Protein 5IFS (pdb70)

InterPro domains:
  IPR001012 UBX domain [PF00789] (387-459)
  IPR001012 UBX domain [PS50033] (386-462)
  IPR021569 TUG ubiquitin-like domain [PF11470] (16-78)
  IPR029071 Ubiquitin-like domain superfamily [SSF54236] (11-84)
  IPR029071 Ubiquitin-like domain superfamily [SSF54236] (386-462)
  IPR059238 UBX domain protein 9, Ubiquitin regulatory domain X 1 [cd17075] (90-171)

Organism: Homo sapiens (NCBI:txid9606)

GO terms:
  GO:0005515 protein binding (F, IPI)
  GO:0005654 nucleoplasm (C, IDA)
  GO:0018023 peptidyl-lysine trimethylation (P, IDA)
  GO:0141107 methyltransferase regulator activity (F, IMP)

Radius of gyration: 36.74 Å; Cα contacts (8 Å, |Δi|>4): 2372; chains: 4; bounding box: 82×81×97 Å

Structure (mmCIF, N/CA/C/O backbone):
data_5IFS
#
_entry.id   5IFS
#
_cell.length_a   69.844
_cell.length_b   132.914
_cell.length_c   96.121
_cell.angle_alpha   90.00
_cell.angle_beta   110.15
_cell.angle_gamma   90.00
#
_symmetry.space_group_name_H-M   'P 1 21 1'
#
loop_
_entity.id
_entity.type
_entity.pdbx_description
1 polymer 'Tether containing UBX domain for GLUT4'
2 polymer 'Transitional endoplasmic reticulum ATPase'
3 non-polymer "ADENOSINE-5'-DIPHOSPHATE"
4 non-polymer 'MAGNESIUM ION'
5 non-polymer 'SULFATE ION'
6 non-polymer 1,2-ETHANEDIOL
7 non-polymer GLYCEROL
8 water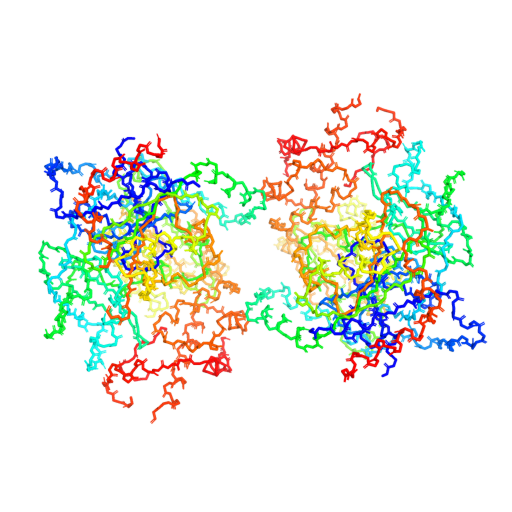 water
#
loop_
_atom_site.group_PDB
_atom_site.id
_atom_site.type_symbol
_atom_site.label_atom_id
_atom_site.label_alt_id
_atom_site.label_comp_id
_atom_site.label_asym_id
_atom_site.label_entity_id
_atom_site.label_seq_id
_atom_site.pdbx_PDB_ins_code
_atom_site.Cartn_x
_atom_site.Cartn_y
_atom_site.Cartn_z
_atom_site.occupancy
_atom_site.B_iso_or_equiv
_atom_site.auth_seq_id
_atom_site.auth_comp_id
_atom_site.auth_asym_id
_atom_site.auth_atom_id
_atom_site.pdbx_PDB_model_num
ATOM 1 N N . PRO A 1 1 ? 21.249 46.083 44.519 1.00 43.86 317 PRO A N 1
ATOM 2 C CA . PRO A 1 1 ? 22.156 46.729 43.554 1.00 43.89 317 PRO A CA 1
ATOM 3 C C . PRO A 1 1 ? 23.416 47.292 44.227 1.00 42.66 317 PRO A C 1
ATOM 4 O O . PRO A 1 1 ? 24.519 46.808 43.964 1.00 42.40 317 PRO A O 1
ATOM 8 N N . VAL A 1 2 ? 23.250 48.300 45.082 1.00 41.12 318 VAL A N 1
ATOM 9 C CA . VAL A 1 2 ? 24.343 48.800 45.921 1.00 40.09 318 VAL A CA 1
ATOM 10 C C . VAL A 1 2 ? 24.164 48.323 47.361 1.00 39.18 318 VAL A C 1
ATOM 11 O O . VAL A 1 2 ? 23.094 48.488 47.955 1.00 36.71 318 VAL A O 1
ATOM 15 N N . ASP A 1 3 ? 25.221 47.733 47.911 1.00 40.55 319 ASP A N 1
ATOM 16 C CA . ASP A 1 3 ? 25.259 47.366 49.320 1.00 43.59 319 ASP A CA 1
ATOM 17 C C . ASP A 1 3 ? 25.434 48.637 50.146 1.00 42.67 319 ASP A C 1
ATOM 18 O O . ASP A 1 3 ? 26.485 49.276 50.078 1.00 45.09 319 ASP A O 1
ATOM 23 N N . ARG A 1 4 ? 24.407 49.001 50.912 1.00 41.45 320 ARG A N 1
ATOM 24 C CA . ARG A 1 4 ? 24.440 50.211 51.736 1.00 40.44 320 ARG A CA 1
ATOM 25 C C . ARG A 1 4 ? 25.444 50.051 52.875 1.00 40.69 320 ARG A C 1
ATOM 26 O O . ARG A 1 4 ? 26.092 51.020 53.282 1.00 37.59 320 ARG A O 1
ATOM 34 N N . GLU A 1 5 ? 25.553 48.823 53.385 1.00 42.02 321 GLU A N 1
ATOM 35 C CA . GLU A 1 5 ? 26.488 48.474 54.462 1.00 42.10 321 GLU A CA 1
ATOM 36 C C . GLU A 1 5 ? 26.350 49.454 55.627 1.00 39.90 321 GLU A C 1
ATOM 37 O O . GLU A 1 5 ? 27.335 50.037 56.059 1.00 39.66 321 GLU A O 1
ATOM 43 N N . PRO A 1 6 ? 25.117 49.638 56.139 1.00 39.70 322 PRO A N 1
ATOM 44 C CA . PRO A 1 6 ? 24.868 50.712 57.106 1.00 38.14 322 PRO A CA 1
ATOM 45 C C . PRO A 1 6 ? 25.589 50.523 58.431 1.00 38.19 322 PRO A C 1
ATOM 46 O O . PRO A 1 6 ? 25.658 49.404 58.943 1.00 38.19 322 PRO A O 1
ATOM 50 N N . VAL A 1 7 ? 26.123 51.620 58.966 1.00 37.87 323 VAL A N 1
ATOM 51 C CA . VAL A 1 7 ? 26.724 51.642 60.301 1.00 38.17 323 VAL A CA 1
ATOM 52 C C . VAL A 1 7 ? 26.384 52.934 61.033 1.00 36.42 323 VAL A C 1
ATOM 53 O O . VAL A 1 7 ? 26.069 53.948 60.409 1.00 37.19 323 VAL A O 1
ATOM 57 N N . VAL A 1 8 ? 26.446 52.875 62.358 1.00 34.34 324 VAL A N 1
ATOM 58 C CA . VAL A 1 8 ? 26.240 54.029 63.217 1.00 33.50 324 VAL A CA 1
ATOM 59 C C . VAL A 1 8 ? 27.490 54.271 64.061 1.00 34.29 324 VAL A C 1
ATOM 60 O O . VAL A 1 8 ? 28.139 53.319 64.504 1.00 32.63 324 VAL A O 1
ATOM 64 N N . CYS A 1 9 ? 27.826 55.542 64.279 1.00 35.05 325 CYS A N 1
ATOM 65 C CA . CYS A 1 9 ? 28.910 55.900 65.194 1.00 36.61 325 CYS A CA 1
ATOM 66 C C . CYS A 1 9 ? 28.575 57.127 66.031 1.00 37.69 325 CYS A C 1
ATOM 67 O O . CYS A 1 9 ? 27.682 57.898 65.681 1.00 39.53 325 CYS A O 1
ATOM 70 N N . HIS A 1 10 ? 29.287 57.289 67.143 1.00 38.99 326 HIS A N 1
ATOM 71 C CA . HIS A 1 10 ? 29.112 58.439 68.026 1.00 40.55 326 HIS A CA 1
ATOM 72 C C . HIS A 1 10 ? 30.475 58.927 68.514 1.00 41.81 326 HIS A C 1
ATOM 73 O O . HIS A 1 10 ? 31.310 58.111 68.919 1.00 42.82 326 HIS A O 1
ATOM 80 N N . PRO A 1 11 ? 30.709 60.256 68.482 1.00 42.30 327 PRO A N 1
ATOM 81 C CA . PRO A 1 11 ? 31.994 60.830 68.908 1.00 42.44 327 PRO A CA 1
ATOM 82 C C . PRO A 1 11 ? 32.412 60.383 70.305 1.00 43.64 327 PRO A C 1
ATOM 83 O O . PRO A 1 11 ? 33.606 60.309 70.597 1.00 46.07 327 PRO A O 1
ATOM 87 N N . ASP A 1 12 ? 31.437 60.071 71.153 1.00 43.39 328 ASP A N 1
ATOM 88 C CA . ASP A 1 12 ? 31.720 59.630 72.513 1.00 45.08 328 ASP A CA 1
ATOM 89 C C . ASP A 1 12 ? 32.321 58.225 72.581 1.00 44.83 328 ASP A C 1
ATOM 90 O O . ASP A 1 12 ? 32.563 57.709 73.674 1.00 44.16 328 ASP A O 1
ATOM 95 N N . LEU A 1 13 ? 32.560 57.614 71.421 1.00 44.17 329 LEU A N 1
ATOM 96 C CA . LEU A 1 13 ? 33.162 56.280 71.356 1.00 43.19 329 LEU A CA 1
ATOM 97 C C . LEU A 1 13 ? 34.629 56.288 70.899 1.00 43.51 329 LEU A C 1
ATOM 98 O O . LEU A 1 13 ? 35.226 55.223 70.732 1.00 42.19 329 LEU A O 1
ATOM 103 N N . GLU A 1 14 ? 35.203 57.477 70.694 1.00 44.98 330 GLU A N 1
ATOM 104 C CA . GLU A 1 14 ? 36.649 57.603 70.438 1.00 47.35 330 GLU A CA 1
ATOM 105 C C . GLU A 1 14 ? 37.443 57.358 71.718 1.00 46.92 330 GLU A C 1
ATOM 106 O O . GLU A 1 14 ? 36.925 57.556 72.816 1.00 46.52 330 GLU A O 1
ATOM 112 N N . GLU A 1 15 ? 38.700 56.941 71.576 1.00 49.38 331 GLU A N 1
ATOM 113 C CA . GLU A 1 15 ? 39.455 56.400 72.711 1.00 51.24 331 GLU A CA 1
ATOM 114 C C . GLU A 1 15 ? 40.014 57.451 73.683 1.00 50.85 331 GLU A C 1
ATOM 115 O O . GLU A 1 15 ? 40.024 57.223 74.898 1.00 54.07 331 GLU A O 1
ATOM 121 N N . ARG A 1 16 ? 40.472 58.584 73.148 1.00 47.46 332 ARG A N 1
ATOM 122 C CA . ARG A 1 16 ? 41.005 59.709 73.953 1.00 48.18 332 ARG A CA 1
ATOM 123 C C . ARG A 1 16 ? 42.252 59.467 74.850 1.00 46.19 332 ARG A C 1
ATOM 124 O O . ARG A 1 16 ? 42.442 60.170 75.846 1.00 46.19 332 ARG A O 1
ATOM 132 N N . LEU A 1 17 ? 43.103 58.507 74.484 1.00 45.12 333 LEU A N 1
ATOM 133 C CA . LEU A 1 17 ? 44.314 58.187 75.265 1.00 43.20 333 LEU A CA 1
ATOM 134 C C . LEU A 1 17 ? 45.637 58.367 74.503 1.00 43.01 333 LEU A C 1
ATOM 135 O O . LEU A 1 17 ? 46.682 58.651 75.110 1.00 41.11 333 LEU A O 1
ATOM 140 N N . GLN A 1 18 ? 45.588 58.177 73.186 1.00 42.31 334 GLN A N 1
ATOM 141 C CA . GLN A 1 18 ? 46.773 58.250 72.328 1.00 42.91 334 GLN A CA 1
ATOM 142 C C . GLN A 1 18 ? 47.318 59.680 72.182 1.00 42.55 334 GLN A C 1
ATOM 143 O O . GLN A 1 18 ? 46.597 60.658 72.426 1.00 41.73 334 GLN A O 1
ATOM 149 N N . ALA A 1 19 ? 48.589 59.787 71.792 1.00 40.60 335 ALA A N 1
ATOM 150 C CA . ALA A 1 19 ? 49.278 61.080 71.678 1.00 40.44 335 ALA A CA 1
ATOM 151 C C . ALA A 1 19 ? 48.711 61.987 70.579 1.00 40.24 335 ALA A C 1
ATOM 152 O O . ALA A 1 19 ? 48.038 61.519 69.653 1.00 40.37 335 ALA A O 1
ATOM 154 N N . TRP A 1 20 ? 48.979 63.286 70.712 1.00 38.48 336 TRP A N 1
ATOM 155 C CA . TRP A 1 20 ? 48.666 64.271 69.681 1.00 38.11 336 TRP A CA 1
ATOM 156 C C . TRP A 1 20 ? 49.645 64.133 68.518 1.00 38.08 336 TRP A C 1
ATOM 157 O O . TRP A 1 20 ? 50.780 63.692 68.717 1.00 38.48 336 TRP A O 1
ATOM 168 N N . PRO A 1 21 ? 49.216 64.505 67.297 1.00 38.14 337 PRO A N 1
ATOM 169 C CA . PRO A 1 21 ? 50.177 64.586 66.194 1.00 38.25 337 PRO A CA 1
ATOM 170 C C . PRO A 1 21 ? 51.351 65.487 66.570 1.00 39.34 337 PRO A C 1
ATOM 171 O O . PRO A 1 21 ? 51.160 66.474 67.283 1.00 40.20 337 PRO A O 1
ATOM 175 N N . ALA A 1 22 ? 52.554 65.135 66.118 1.00 39.73 338 ALA A N 1
ATOM 176 C CA . ALA A 1 22 ? 53.747 65.928 66.413 1.00 41.03 338 ALA A CA 1
ATOM 177 C C . ALA A 1 22 ? 53.563 67.366 65.960 1.00 42.41 338 ALA A C 1
ATOM 178 O O . ALA A 1 22 ? 52.948 67.625 64.924 1.00 41.21 338 ALA A O 1
ATOM 180 N N . GLU A 1 23 ? 54.087 68.293 66.757 1.00 45.81 339 GLU A N 1
ATOM 181 C CA . GLU A 1 23 ? 54.077 69.714 66.428 1.00 49.49 339 GLU A CA 1
ATOM 182 C C . GLU A 1 23 ? 54.942 69.966 65.191 1.00 47.68 339 GLU A C 1
ATOM 183 O O . GLU A 1 23 ? 55.976 69.329 65.021 1.00 46.95 339 GLU A O 1
ATOM 189 N N . LEU A 1 24 ? 54.504 70.878 64.324 1.00 47.11 340 LEU A N 1
ATOM 190 C CA . LEU A 1 24 ? 55.247 71.206 63.106 1.00 46.22 340 LEU A CA 1
ATOM 191 C C . LEU A 1 24 ? 56.454 72.112 63.398 1.00 46.02 340 LEU A C 1
ATOM 192 O O . LEU A 1 24 ? 56.394 72.959 64.295 1.00 44.11 340 LEU A O 1
ATOM 197 N N . PRO A 1 25 ? 57.560 71.933 62.648 1.00 45.04 341 PRO A N 1
ATOM 198 C CA . PRO A 1 25 ? 58.700 72.838 62.806 1.00 44.38 341 PRO A CA 1
ATOM 199 C C . PRO A 1 25 ? 58.419 74.217 62.196 1.00 44.73 341 PRO A C 1
ATOM 200 O O . PRO A 1 25 ? 57.553 74.342 61.330 1.00 44.14 341 PRO A O 1
ATOM 204 N N . ASP A 1 26 ? 59.147 75.235 62.648 1.00 45.02 342 ASP A N 1
ATOM 205 C CA . ASP A 1 26 ? 59.034 76.590 62.100 1.00 45.07 342 ASP A CA 1
ATOM 206 C C . ASP A 1 26 ? 59.270 76.658 60.592 1.00 45.22 342 ASP A C 1
ATOM 207 O O . ASP A 1 26 ? 58.695 77.512 59.908 1.00 45.65 342 ASP A O 1
ATOM 212 N N . GLU A 1 27 ? 60.118 75.763 60.083 1.00 45.77 343 GLU A N 1
ATOM 213 C CA . GLU A 1 27 ? 60.474 75.744 58.656 1.00 47.34 343 GLU A CA 1
ATOM 214 C C . GLU A 1 27 ? 59.300 75.380 57.755 1.00 44.89 343 GLU A C 1
ATOM 215 O O . GLU A 1 27 ? 59.205 75.872 56.633 1.00 48.03 343 GLU A O 1
ATOM 221 N N . PHE A 1 28 ? 58.419 74.516 58.257 1.00 41.10 344 PHE A N 1
ATOM 222 C CA . PHE A 1 28 ? 57.164 74.156 57.594 1.00 38.04 344 PHE A CA 1
ATOM 223 C C . PHE A 1 28 ? 56.457 75.399 57.037 1.00 37.75 344 PHE A C 1
ATOM 224 O O . PHE A 1 28 ? 56.063 75.430 55.862 1.00 36.61 344 PHE A O 1
ATOM 232 N N . PHE A 1 29 ? 56.327 76.423 57.880 1.00 35.30 345 PHE A N 1
ATOM 233 C CA . PHE A 1 29 ? 55.607 77.637 57.527 1.00 35.84 345 PHE A CA 1
ATOM 234 C C . PHE A 1 29 ? 56.452 78.623 56.723 1.00 36.62 345 PHE A C 1
ATOM 235 O O . PHE A 1 29 ? 55.972 79.689 56.344 1.00 36.01 345 PHE A O 1
ATOM 243 N N . GLU A 1 30 ? 57.705 78.269 56.464 1.00 37.65 346 GLU A N 1
ATOM 244 C CA . GLU A 1 30 ? 58.615 79.172 55.781 1.00 38.36 346 GLU A CA 1
ATOM 245 C C . GLU A 1 30 ? 58.556 78.961 54.284 1.00 36.98 346 GLU A C 1
ATOM 246 O O . GLU A 1 30 ? 58.717 77.843 53.800 1.00 36.41 346 GLU A O 1
ATOM 252 N N . LEU A 1 31 ? 58.324 80.042 53.554 1.00 36.46 347 LEU A N 1
ATOM 253 C CA . LEU A 1 31 ? 58.171 79.965 52.108 1.00 36.96 347 LEU A CA 1
ATOM 254 C C . LEU A 1 31 ? 59.508 79.843 51.380 1.00 36.63 347 LEU A C 1
ATOM 255 O O . LEU A 1 31 ? 60.482 80.509 51.734 1.00 35.69 347 LEU A O 1
ATOM 260 N N . THR A 1 32 ? 59.544 78.980 50.370 1.00 37.30 348 THR A N 1
ATOM 261 C CA . THR A 1 32 ? 60.753 78.753 49.589 1.00 38.89 348 THR A CA 1
ATOM 262 C C . THR A 1 32 ? 60.664 79.393 48.213 1.00 41.15 348 THR A C 1
ATOM 263 O O . THR A 1 32 ? 59.583 79.800 47.760 1.00 41.86 348 THR A O 1
ATOM 267 N N . VAL A 1 33 ? 61.818 79.455 47.556 1.00 41.18 349 VAL A N 1
ATOM 268 C CA . VAL A 1 33 ? 61.935 79.861 46.166 1.00 41.44 349 VAL A CA 1
ATOM 269 C C . VAL A 1 33 ? 60.966 79.044 45.319 1.00 42.42 349 VAL A C 1
ATOM 270 O O . VAL A 1 33 ? 60.276 79.595 44.461 1.00 45.41 349 VAL A O 1
ATOM 274 N N . ASP A 1 34 ? 60.895 77.742 45.588 1.00 43.12 350 ASP A N 1
ATOM 275 C CA . ASP A 1 34 ? 59.998 76.846 44.854 1.00 44.78 350 ASP A CA 1
ATOM 276 C C . ASP A 1 34 ? 58.520 77.239 45.002 1.00 41.93 350 ASP A C 1
ATOM 277 O O . ASP A 1 34 ? 57.781 77.230 44.023 1.00 40.18 350 ASP A O 1
ATOM 282 N N . ASP A 1 35 ? 58.104 77.586 46.216 1.00 41.20 351 ASP A N 1
ATOM 283 C CA . ASP A 1 35 ? 56.745 78.069 46.459 1.00 41.67 351 ASP A CA 1
ATOM 284 C C . ASP A 1 35 ? 56.454 79.318 45.628 1.00 41.13 351 ASP A C 1
ATOM 285 O O . ASP A 1 35 ? 55.410 79.412 44.978 1.00 40.12 351 ASP A O 1
ATOM 290 N N . VAL A 1 36 ? 57.389 80.268 45.659 1.00 39.57 352 VAL A N 1
ATOM 291 C CA . VAL A 1 36 ? 57.262 81.521 44.921 1.00 38.11 352 VAL A CA 1
ATOM 292 C C . VAL A 1 36 ? 57.203 81.274 43.411 1.00 38.38 352 VAL A C 1
ATOM 293 O O . VAL A 1 36 ? 56.393 81.892 42.715 1.00 40.10 352 VAL A O 1
ATOM 297 N N . ARG A 1 37 ? 58.029 80.358 42.912 1.00 38.64 353 ARG A N 1
ATOM 298 C CA . ARG A 1 37 ? 57.994 80.001 41.488 1.00 38.85 353 ARG A CA 1
ATOM 299 C C . ARG A 1 37 ? 56.632 79.451 41.070 1.00 37.62 353 ARG A C 1
ATOM 300 O O . ARG A 1 37 ? 56.118 79.800 40.010 1.00 38.35 353 ARG A O 1
ATOM 308 N N . ARG A 1 38 ? 56.048 78.602 41.910 1.00 36.52 354 ARG A N 1
ATOM 309 C CA . ARG A 1 38 ? 54.755 78.006 41.619 1.00 36.30 354 ARG A CA 1
ATOM 310 C C . ARG A 1 38 ? 53.631 79.044 41.641 1.00 35.21 354 ARG A C 1
ATOM 311 O O . ARG A 1 38 ? 52.765 79.038 40.765 1.00 33.10 354 ARG A O 1
ATOM 319 N N . ARG A 1 39 ? 53.657 79.934 42.632 1.00 34.54 355 ARG A N 1
ATOM 320 C CA . ARG A 1 39 ? 52.685 81.019 42.726 1.00 34.45 355 ARG A CA 1
ATOM 321 C C . ARG A 1 39 ? 52.761 81.921 41.481 1.00 34.17 355 ARG A C 1
ATOM 322 O O . ARG A 1 39 ? 51.742 82.198 40.852 1.00 32.81 355 ARG A O 1
ATOM 330 N N . LEU A 1 40 ? 53.969 82.352 41.125 1.00 32.89 356 LEU A N 1
ATOM 331 C CA . LEU A 1 40 ? 54.170 83.153 39.923 1.00 33.76 356 LEU A CA 1
ATOM 332 C C . LEU A 1 40 ? 53.591 82.450 38.701 1.00 33.38 356 LEU A C 1
ATOM 333 O O . LEU A 1 40 ? 52.905 83.074 37.888 1.00 33.85 356 LEU A O 1
ATOM 338 N N . ALA A 1 41 ? 53.869 81.153 38.590 1.00 32.09 357 ALA A N 1
ATOM 339 C CA . ALA A 1 41 ? 53.417 80.347 37.466 1.00 32.18 357 ALA A CA 1
ATOM 340 C C . ALA A 1 41 ? 51.895 80.342 37.367 1.00 32.71 357 ALA A C 1
ATOM 341 O O . ALA A 1 41 ? 51.341 80.431 36.269 1.00 31.94 357 ALA A O 1
ATOM 343 N N . GLN A 1 42 ? 51.238 80.251 38.525 1.00 33.59 358 GLN A N 1
ATOM 344 C CA . GLN A 1 42 ? 49.784 80.279 38.625 1.00 35.34 358 GLN A CA 1
ATOM 345 C C . GLN A 1 42 ? 49.225 81.656 38.247 1.00 35.70 358 GLN A C 1
ATOM 346 O O . GLN A 1 42 ? 48.190 81.749 37.587 1.00 35.22 358 GLN A O 1
ATOM 352 N N . LEU A 1 43 ? 49.909 82.716 38.674 1.00 36.11 359 LEU A N 1
ATOM 353 C CA . LEU A 1 43 ? 49.517 84.081 38.330 1.00 36.06 359 LEU A CA 1
ATOM 354 C C . LEU A 1 43 ? 49.651 84.309 36.832 1.00 37.02 359 LEU A C 1
ATOM 355 O O . LEU A 1 43 ? 48.796 84.940 36.209 1.00 36.50 359 LEU A O 1
ATOM 360 N N . LYS A 1 44 ? 50.728 83.780 36.261 1.00 37.95 360 LYS A N 1
ATOM 361 C CA . LYS A 1 44 ? 51.012 83.944 34.845 1.00 39.04 360 LYS A CA 1
ATOM 362 C C . LYS A 1 44 ? 49.918 83.291 34.005 1.00 38.57 360 LYS A C 1
ATOM 363 O O . LYS A 1 44 ? 49.398 83.904 33.077 1.00 40.19 360 LYS A O 1
ATOM 369 N N . SER A 1 45 ? 49.541 82.064 34.352 1.00 37.74 361 SER A N 1
ATOM 370 C CA . SER A 1 45 ? 48.599 81.319 33.525 1.00 36.79 361 SER A CA 1
ATOM 371 C C . SER A 1 45 ? 47.144 81.780 33.738 1.00 37.15 361 SER A C 1
ATOM 372 O O . SER A 1 45 ? 46.305 81.653 32.847 1.00 37.10 361 SER A O 1
ATOM 375 N N . GLU A 1 46 ? 46.857 82.330 34.913 1.00 37.90 362 GLU A N 1
ATOM 376 C CA . GLU A 1 46 ? 45.567 82.974 35.165 1.00 39.45 362 GLU A CA 1
ATOM 377 C C . GLU A 1 46 ? 45.431 84.281 34.366 1.00 37.92 362 GLU A C 1
ATOM 378 O O . GLU A 1 46 ? 44.366 84.571 33.812 1.00 36.04 362 GLU A O 1
ATOM 384 N N . ARG A 1 47 ? 46.515 85.052 34.297 1.00 36.33 363 ARG A N 1
ATOM 385 C CA . ARG A 1 47 ? 46.557 86.247 33.455 1.00 36.57 363 ARG A CA 1
ATOM 386 C C . ARG A 1 47 ? 46.301 85.889 31.993 1.00 35.95 363 ARG A C 1
ATOM 387 O O . ARG A 1 47 ? 45.455 86.506 31.353 1.00 32.87 363 ARG A O 1
ATOM 395 N N . LYS A 1 48 ? 47.035 84.896 31.482 1.00 37.86 364 LYS A N 1
ATOM 396 C CA . LYS A 1 48 ? 46.879 84.433 30.105 1.00 39.11 364 LYS A CA 1
ATOM 397 C C . LYS A 1 48 ? 45.430 84.046 29.842 1.00 38.89 364 LYS A C 1
ATOM 398 O O . LYS A 1 48 ? 44.803 84.565 28.910 1.00 37.78 364 LYS A O 1
ATOM 404 N N . ARG A 1 49 ? 44.901 83.155 30.682 1.00 36.91 365 ARG A N 1
ATOM 405 C CA . ARG A 1 49 ? 43.533 82.674 30.533 1.00 36.12 365 ARG A CA 1
ATOM 406 C C . ARG A 1 49 ? 42.554 83.837 30.400 1.00 35.37 365 ARG A C 1
ATOM 407 O O . ARG A 1 49 ? 41.678 83.811 29.545 1.00 35.93 365 ARG A O 1
ATOM 415 N N . LEU A 1 50 ? 42.712 84.859 31.238 1.00 34.34 366 LEU A N 1
ATOM 416 C CA . LEU A 1 50 ? 41.793 85.995 31.233 1.00 33.47 366 LEU A CA 1
ATOM 417 C C . LEU A 1 50 ? 41.989 86.922 30.024 1.00 34.45 366 LEU A C 1
ATOM 418 O O . LEU A 1 50 ? 41.052 87.594 29.596 1.00 34.61 366 LEU A O 1
ATOM 423 N N . GLU A 1 51 ? 43.191 86.941 29.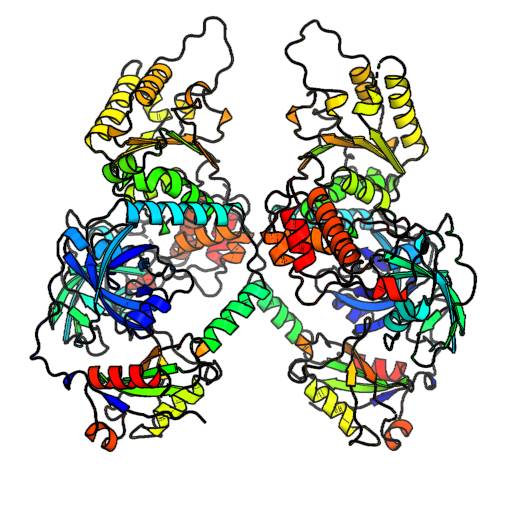461 1.00 34.87 367 GLU A N 1
ATOM 424 C CA . GLU A 1 51 ? 43.435 87.747 28.274 1.00 35.75 367 GLU A CA 1
ATOM 425 C C . GLU A 1 51 ? 42.874 87.070 27.036 1.00 36.46 367 GLU A C 1
ATOM 426 O O . GLU A 1 51 ? 42.211 87.715 26.216 1.00 37.45 367 GLU A O 1
ATOM 432 N N . GLU A 1 52 ? 43.123 85.766 26.921 1.00 36.10 368 GLU A N 1
ATOM 433 C CA . GLU A 1 52 ? 42.692 84.985 25.768 1.00 35.23 368 GLU A CA 1
ATOM 434 C C . GLU A 1 52 ? 41.183 84.731 25.798 1.00 35.07 368 GLU A C 1
ATOM 435 O O . GLU A 1 52 ? 40.536 84.674 24.747 1.00 35.53 368 GLU A O 1
ATOM 441 N N . ALA A 1 53 ? 40.629 84.609 27.003 1.00 33.20 369 ALA A N 1
ATOM 442 C CA . ALA A 1 53 ? 39.202 84.334 27.197 1.00 33.02 369 ALA A CA 1
ATOM 443 C C . ALA A 1 53 ? 38.738 83.154 26.330 1.00 33.37 369 ALA A C 1
ATOM 444 O O . ALA A 1 53 ? 37.895 83.313 25.437 1.00 32.39 369 ALA A O 1
ATOM 446 N N . PRO A 1 54 ? 39.300 81.961 26.584 1.00 33.62 370 PRO A N 1
ATOM 447 C CA . PRO A 1 54 ? 38.914 80.804 25.772 1.00 33.90 370 PRO A CA 1
ATOM 448 C C . PRO A 1 54 ? 37.466 80.392 26.028 1.00 33.61 370 PRO A C 1
ATOM 449 O O . PRO A 1 54 ? 36.848 80.858 26.988 1.00 33.26 370 PRO A O 1
ATOM 453 N N . LEU A 1 55 ? 36.930 79.545 25.156 1.00 33.56 371 LEU A N 1
ATOM 454 C CA . LEU A 1 55 ? 35.620 78.952 25.371 1.00 33.37 371 LEU A CA 1
ATOM 455 C C . LEU A 1 55 ? 35.756 77.844 26.396 1.00 34.46 371 LEU A C 1
ATOM 456 O O . LEU A 1 55 ? 36.804 77.184 26.473 1.00 34.08 371 LEU A O 1
ATOM 461 N N . VAL A 1 56 ? 34.710 77.650 27.193 1.00 34.60 372 VAL A N 1
ATOM 462 C CA . VAL A 1 56 ? 34.569 76.412 27.935 1.00 35.74 372 VAL A CA 1
ATOM 463 C C . VAL A 1 56 ? 33.797 75.477 27.005 1.00 36.53 372 VAL A C 1
ATOM 464 O O . VAL A 1 56 ? 32.590 75.637 26.810 1.00 37.70 372 VAL A O 1
ATOM 468 N N . THR A 1 57 ? 34.509 74.517 26.419 1.00 36.24 373 THR A N 1
ATOM 469 C CA . THR A 1 57 ? 33.963 73.695 25.336 1.00 36.56 373 THR A CA 1
ATOM 470 C C . THR A 1 57 ? 33.020 72.595 25.835 1.00 39.14 373 THR A C 1
ATOM 471 O O . THR A 1 57 ? 33.165 72.110 26.968 1.00 39.18 373 THR A O 1
ATOM 475 N N . LYS A 1 58 ? 32.061 72.209 24.987 1.00 40.84 374 LYS A N 1
ATOM 476 C CA . LYS A 1 58 ? 31.143 71.100 25.286 1.00 42.77 374 LYS A CA 1
ATOM 477 C C . LYS A 1 58 ? 31.915 69.830 25.615 1.00 41.87 374 LYS A C 1
ATOM 478 O O . LYS A 1 58 ? 31.636 69.170 26.620 1.00 43.48 374 LYS A O 1
ATOM 484 N N . ALA A 1 59 ? 32.883 69.498 24.761 1.00 39.24 375 ALA A N 1
ATOM 485 C CA . ALA A 1 59 ? 33.732 68.332 24.954 1.00 39.42 375 ALA A CA 1
ATOM 486 C C . ALA A 1 59 ? 34.398 68.349 26.334 1.00 40.36 375 ALA A C 1
ATOM 487 O O . ALA A 1 59 ? 34.434 67.325 27.017 1.00 40.60 375 ALA A O 1
ATOM 489 N N . PHE A 1 60 ? 34.902 69.513 26.744 1.00 40.64 376 PHE A N 1
ATOM 490 C CA . PHE A 1 60 ? 35.512 69.653 28.060 1.00 41.37 376 PHE A CA 1
ATOM 491 C C . PHE A 1 60 ? 34.510 69.384 29.180 1.00 42.41 376 PHE A C 1
ATOM 492 O O . PHE A 1 60 ? 34.831 68.667 30.125 1.00 43.37 376 PHE A O 1
ATOM 500 N N . ARG A 1 61 ? 33.312 69.958 29.081 1.00 43.39 377 ARG A N 1
ATOM 501 C CA . ARG A 1 61 ? 32.301 69.771 30.119 1.00 45.34 377 ARG A CA 1
ATOM 502 C C . ARG A 1 61 ? 31.920 68.302 30.254 1.00 46.13 377 ARG A C 1
ATOM 503 O O . ARG A 1 61 ? 31.824 67.782 31.367 1.00 47.91 377 ARG A O 1
ATOM 511 N N . GLU A 1 62 ? 31.726 67.640 29.116 1.00 46.04 378 GLU A N 1
ATOM 512 C CA . GLU A 1 62 ? 31.329 66.235 29.080 1.00 46.08 378 GLU A CA 1
ATOM 513 C C . GLU A 1 62 ? 32.418 65.299 29.603 1.00 44.15 378 GLU A C 1
ATOM 514 O O . GLU A 1 62 ? 32.122 64.340 30.307 1.00 42.55 378 GLU A O 1
ATOM 520 N N . ALA A 1 63 ? 33.670 65.586 29.255 1.00 43.56 379 ALA A N 1
ATOM 521 C CA . ALA A 1 63 ? 34.813 64.810 29.743 1.00 43.52 379 ALA A CA 1
ATOM 522 C C . ALA A 1 63 ? 35.010 64.971 31.253 1.00 42.98 379 ALA A C 1
ATOM 523 O O . ALA A 1 63 ? 35.349 64.008 31.941 1.00 45.25 379 ALA A O 1
ATOM 525 N N . GLN A 1 64 ? 34.786 66.180 31.759 1.00 40.89 380 GLN A N 1
ATOM 526 C CA . GLN A 1 64 ? 34.878 66.447 33.192 1.00 42.58 380 GLN A CA 1
ATOM 527 C C . GLN A 1 64 ? 33.877 65.633 33.996 1.00 41.69 380 GLN A C 1
ATOM 528 O O . GLN A 1 64 ? 34.233 65.058 35.023 1.00 41.64 380 GLN A O 1
ATOM 534 N N . ILE A 1 65 ? 32.633 65.593 33.522 1.00 41.32 381 ILE A N 1
ATOM 535 C CA . ILE A 1 65 ? 31.586 64.776 34.126 1.00 40.44 381 ILE A CA 1
ATOM 536 C C . ILE A 1 65 ? 31.939 63.295 34.036 1.00 41.35 381 ILE A C 1
ATOM 537 O O . ILE A 1 65 ? 31.860 62.571 35.028 1.00 41.79 381 ILE A O 1
ATOM 542 N N . LYS A 1 66 ? 32.351 62.864 32.850 1.00 41.83 382 LYS A N 1
ATOM 543 C CA . LYS A 1 66 ? 32.646 61.466 32.588 1.00 44.87 382 LYS A CA 1
ATOM 544 C C . LYS A 1 66 ? 33.786 60.962 33.479 1.00 45.80 382 LYS A C 1
ATOM 545 O O . LYS A 1 66 ? 33.683 59.882 34.063 1.00 45.86 382 LYS A O 1
ATOM 551 N N . GLU A 1 67 ? 34.851 61.757 33.589 1.00 46.02 383 GLU A N 1
ATOM 552 C CA . GLU A 1 67 ? 36.000 61.427 34.438 1.00 46.70 383 GLU A CA 1
ATOM 553 C C . GLU A 1 67 ? 35.631 61.328 35.916 1.00 44.03 383 GLU A C 1
ATOM 554 O O . GLU A 1 67 ? 36.085 60.420 36.607 1.00 44.70 383 GLU A O 1
ATOM 560 N N . LYS A 1 68 ? 34.797 62.246 36.391 1.00 41.13 384 LYS A N 1
ATOM 561 C CA . LYS A 1 68 ? 34.368 62.243 37.789 1.00 40.99 384 LYS A CA 1
ATOM 562 C C . LYS A 1 68 ? 33.537 61.022 38.153 1.00 40.51 384 LYS A C 1
ATOM 563 O O . LYS A 1 68 ? 33.686 60.473 39.244 1.00 39.23 384 LYS A O 1
ATOM 569 N N . LEU A 1 69 ? 32.661 60.609 37.239 1.00 41.03 385 LEU A N 1
ATOM 570 C CA . LEU A 1 69 ? 31.800 59.449 37.456 1.00 40.51 385 LEU A CA 1
ATOM 571 C C . LEU A 1 69 ? 32.581 58.146 37.380 1.00 41.32 385 LEU A C 1
ATOM 572 O O . LEU A 1 69 ? 32.229 57.172 38.042 1.00 42.51 385 LEU A O 1
ATOM 577 N N . GLU A 1 70 ? 33.641 58.132 36.578 1.00 41.18 386 GLU A N 1
ATOM 578 C CA . GLU A 1 70 ? 34.529 56.980 36.509 1.00 43.55 386 GLU A CA 1
ATOM 579 C C . GLU A 1 70 ? 35.463 56.937 37.710 1.00 42.93 386 GLU A C 1
ATOM 580 O O . GLU A 1 70 ? 35.744 55.865 38.236 1.00 43.27 386 GLU A O 1
ATOM 586 N N . ARG A 1 71 ? 35.943 58.107 38.129 1.00 42.00 387 ARG A N 1
ATOM 587 C CA . ARG A 1 71 ? 36.873 58.214 39.250 1.00 40.96 387 ARG A CA 1
ATOM 588 C C . ARG A 1 71 ? 36.184 57.899 40.578 1.00 38.93 387 ARG A C 1
ATOM 589 O O . ARG A 1 71 ? 36.789 57.289 41.461 1.00 39.38 387 ARG A O 1
ATOM 597 N N . TYR A 1 72 ? 34.917 58.284 40.709 1.00 34.61 388 TYR A N 1
ATOM 598 C CA . TYR A 1 72 ? 34.180 58.017 41.936 1.00 33.21 388 TYR A CA 1
ATOM 599 C C . TYR A 1 72 ? 32.867 57.268 41.691 1.00 32.25 388 TYR A C 1
ATOM 600 O O . TYR A 1 72 ? 31.793 57.854 41.790 1.00 31.17 388 TYR A O 1
ATOM 609 N N . PRO A 1 73 ? 32.950 55.956 41.391 1.00 32.39 389 PRO A N 1
ATOM 610 C CA . PRO A 1 73 ? 31.736 55.178 41.155 1.00 31.91 389 PRO A CA 1
ATOM 611 C C . PRO A 1 73 ? 30.960 54.888 42.435 1.00 32.41 389 PRO A C 1
ATOM 612 O O . PRO A 1 73 ? 29.806 54.469 42.371 1.00 33.37 389 PRO A O 1
ATOM 616 N N . LYS A 1 74 ? 31.587 55.098 43.587 1.00 32.78 390 LYS A N 1
ATOM 617 C CA . LYS A 1 74 ? 30.910 54.879 44.855 1.00 32.98 390 LYS A CA 1
ATOM 618 C C . LYS A 1 74 ? 30.955 56.073 45.792 1.00 32.27 390 LYS A C 1
ATOM 619 O O . LYS A 1 74 ? 31.971 56.757 45.906 1.00 31.65 390 LYS A O 1
ATOM 625 N N . VAL A 1 75 ? 29.830 56.300 46.464 1.00 30.27 391 VAL A N 1
ATOM 626 C CA . VAL A 1 75 ? 29.636 57.454 47.318 1.00 30.47 391 VAL A CA 1
ATOM 627 C C . VAL A 1 75 ? 29.397 57.025 48.766 1.00 29.90 391 VAL A C 1
ATOM 628 O O . VAL A 1 75 ? 28.545 56.182 49.040 1.00 28.78 391 VAL A O 1
ATOM 632 N N . ALA A 1 76 ? 30.176 57.600 49.682 1.00 29.78 392 ALA A N 1
ATOM 633 C CA . ALA A 1 76 ? 29.922 57.472 51.111 1.00 28.46 392 ALA A CA 1
ATOM 634 C C . ALA A 1 76 ? 29.161 58.694 51.628 1.00 28.75 392 ALA A C 1
ATOM 635 O O . ALA A 1 76 ? 29.607 59.842 51.483 1.00 28.34 392 ALA A O 1
ATOM 637 N N . LEU A 1 77 ? 28.000 58.434 52.221 1.00 29.09 393 LEU A N 1
ATOM 638 C CA . LEU A 1 77 ? 27.191 59.466 52.860 1.00 28.74 393 LEU A CA 1
ATOM 639 C C . LEU A 1 77 ? 27.126 59.233 54.361 1.00 28.56 393 LEU A C 1
ATOM 640 O O . LEU A 1 77 ? 27.130 58.091 54.824 1.00 27.38 393 LEU A O 1
ATOM 645 N N . ARG A 1 78 ? 27.073 60.335 55.106 1.00 28.77 394 ARG A N 1
ATOM 646 C CA . ARG A 1 78 ? 26.921 60.313 56.550 1.00 27.79 394 ARG A CA 1
ATOM 647 C C . ARG A 1 78 ? 25.794 61.254 56.930 1.00 28.29 394 ARG A C 1
ATOM 648 O O . ARG A 1 78 ? 25.800 62.428 56.548 1.00 28.51 394 ARG A O 1
ATOM 656 N N . VAL A 1 79 ? 24.816 60.740 57.666 1.00 28.48 395 VAL A N 1
ATOM 657 C CA . VAL A 1 79 ? 23.700 61.568 58.119 1.00 28.35 395 VAL A CA 1
ATOM 658 C C . VAL A 1 79 ? 23.855 61.773 59.608 1.00 29.60 395 VAL A C 1
ATOM 659 O O . VAL A 1 79 ? 23.934 60.810 60.374 1.00 30.13 395 VAL A O 1
ATOM 663 N N . LEU A 1 80 ? 23.917 63.042 59.995 1.00 31.31 396 LEU A N 1
ATOM 664 C CA . LEU A 1 80 ? 24.204 63.443 61.364 1.00 32.91 396 LEU A CA 1
ATOM 665 C C . LEU A 1 80 ? 22.914 63.874 62.066 1.00 33.62 396 LEU A C 1
ATOM 666 O O . LEU A 1 80 ? 22.188 64.763 61.599 1.00 34.39 396 LEU A O 1
ATOM 671 N N . PHE A 1 81 ? 22.638 63.217 63.186 1.00 34.02 397 PHE A N 1
ATOM 672 C CA . PHE A 1 81 ? 21.426 63.440 63.963 1.00 34.73 397 PHE A CA 1
ATOM 673 C C . PHE A 1 81 ? 21.652 64.500 65.043 1.00 35.49 397 PHE A C 1
ATOM 674 O O . PHE A 1 81 ? 22.782 64.695 65.480 1.00 34.38 397 PHE A O 1
ATOM 682 N N . PRO A 1 82 ? 20.575 65.197 65.465 1.00 37.14 398 PRO A N 1
ATOM 683 C CA . PRO A 1 82 ? 20.641 66.194 66.543 1.00 38.53 398 PRO A CA 1
ATOM 684 C C . PRO A 1 82 ? 21.357 65.722 67.814 1.00 40.18 398 PRO A C 1
ATOM 685 O O . PRO A 1 82 ? 22.019 66.522 68.473 1.00 41.56 398 PRO A O 1
ATOM 689 N N . ASP A 1 83 ? 21.233 64.439 68.145 1.00 41.95 399 ASP A N 1
ATOM 690 C CA . ASP A 1 83 ? 21.902 63.867 69.320 1.00 42.52 399 ASP A CA 1
ATOM 691 C C . ASP A 1 83 ? 23.365 63.474 69.066 1.00 41.55 399 ASP A C 1
ATOM 692 O O . ASP A 1 83 ? 24.023 62.918 69.953 1.00 41.26 399 ASP A O 1
ATOM 697 N N . ARG A 1 84 ? 23.850 63.755 67.853 1.00 40.06 400 ARG A N 1
ATOM 698 C CA . ARG A 1 84 ? 25.249 63.510 67.429 1.00 39.25 400 ARG A CA 1
ATOM 699 C C . ARG A 1 84 ? 25.555 62.094 66.925 1.00 37.23 400 ARG A C 1
ATOM 700 O O . ARG A 1 84 ? 26.689 61.793 66.533 1.00 36.16 400 ARG A O 1
ATOM 708 N N . TYR A 1 85 ? 24.545 61.234 66.917 1.00 35.57 401 TYR A N 1
ATOM 709 C CA . TYR A 1 85 ? 24.681 59.941 66.267 1.00 35.08 401 TYR A CA 1
ATOM 710 C C . TYR A 1 85 ? 24.788 60.147 64.760 1.00 34.35 401 TYR A C 1
ATOM 711 O O . TYR A 1 85 ? 24.126 61.028 64.202 1.00 33.10 401 TYR A O 1
ATOM 720 N N . VAL A 1 86 ? 25.640 59.350 64.114 1.00 33.66 402 VAL A N 1
ATOM 721 C CA . VAL A 1 86 ? 25.818 59.416 62.659 1.00 32.55 402 VAL A CA 1
ATOM 722 C C . VAL A 1 86 ? 25.448 58.086 62.036 1.00 31.81 402 VAL A C 1
ATOM 723 O O . VAL A 1 86 ? 25.915 57.047 62.486 1.00 33.04 402 VAL A O 1
ATOM 727 N N . LEU A 1 87 ? 24.605 58.129 61.009 1.00 30.93 403 LEU A N 1
ATOM 728 C CA . LEU A 1 87 ? 24.327 56.956 60.188 1.00 29.80 403 LEU A CA 1
ATOM 729 C C . LEU A 1 87 ? 25.107 57.047 58.874 1.00 28.92 403 LEU A C 1
ATOM 730 O O . LEU A 1 87 ? 25.031 58.057 58.167 1.00 29.51 403 LEU A O 1
ATOM 735 N N . GLN A 1 88 ? 25.844 55.988 58.552 1.00 27.21 404 GLN A N 1
ATOM 736 C CA . GLN A 1 88 ? 26.706 55.963 57.374 1.00 26.42 404 GLN A CA 1
ATOM 737 C C . GLN A 1 88 ? 26.237 54.897 56.375 1.00 26.87 404 GLN A C 1
ATOM 738 O O . GLN A 1 88 ? 25.845 53.803 56.770 1.00 26.39 404 GLN A O 1
ATOM 744 N N . GLY A 1 89 ? 26.270 55.231 55.086 1.00 27.36 405 GLY A N 1
ATOM 745 C CA . GLY A 1 89 ? 25.787 54.335 54.040 1.00 27.78 405 GLY A CA 1
ATOM 746 C C . GLY A 1 89 ? 26.457 54.563 52.701 1.00 30.55 405 GLY A C 1
ATOM 747 O O . GLY A 1 89 ? 26.930 55.665 52.403 1.00 31.31 405 GLY A O 1
ATOM 748 N N . PHE A 1 90 ? 26.500 53.515 51.887 1.00 32.38 406 PHE A N 1
ATOM 749 C CA . PHE A 1 90 ? 27.142 53.591 50.587 1.00 33.97 406 PHE A CA 1
ATOM 750 C C . PHE A 1 90 ? 26.104 53.659 49.475 1.00 35.09 406 PHE A C 1
ATOM 751 O O . PHE A 1 90 ? 25.083 52.957 49.508 1.00 35.73 406 PHE A O 1
ATOM 759 N N . PHE A 1 91 ? 26.371 54.526 48.505 1.00 32.87 407 PHE A N 1
ATOM 760 C CA . PHE A 1 91 ? 25.427 54.838 47.452 1.00 32.66 407 PHE A CA 1
ATOM 761 C C . PHE A 1 91 ? 26.164 54.907 46.124 1.00 34.12 407 PHE A C 1
ATOM 762 O O . PHE A 1 91 ? 27.394 54.874 46.091 1.00 33.67 407 PHE A O 1
ATOM 770 N N . ARG A 1 92 ? 25.401 54.988 45.036 1.00 36.11 408 ARG A N 1
ATOM 771 C CA . ARG A 1 92 ? 25.936 55.314 43.723 1.00 38.12 408 ARG A CA 1
ATOM 772 C C . ARG A 1 92 ? 25.739 56.799 43.492 1.00 36.26 408 ARG A C 1
ATOM 773 O O . ARG A 1 92 ? 24.816 57.386 44.058 1.00 35.57 408 ARG A O 1
ATOM 781 N N . PRO A 1 93 ? 26.582 57.411 42.642 1.00 35.26 409 PRO A N 1
ATOM 782 C CA . PRO A 1 93 ? 26.446 58.833 42.341 1.00 35.81 409 PRO A CA 1
ATOM 783 C C . PRO A 1 93 ? 25.130 59.137 41.636 1.00 37.41 409 PRO A C 1
ATOM 784 O O . PRO A 1 93 ? 24.604 60.244 41.773 1.00 36.38 409 PRO A O 1
ATOM 788 N N . SER A 1 94 ? 24.611 58.155 40.896 1.00 38.62 410 SER A N 1
ATOM 789 C CA . SER A 1 94 ? 23.408 58.336 40.078 1.00 39.16 410 SER A CA 1
ATOM 790 C C . SER A 1 94 ? 22.121 58.175 40.886 1.00 40.01 410 SER A C 1
ATOM 791 O O . SER A 1 94 ? 21.041 58.554 40.418 1.00 42.63 410 SER A O 1
ATOM 794 N N . GLU A 1 95 ? 22.231 57.625 42.097 1.00 38.11 411 GLU A N 1
ATOM 795 C CA . GLU A 1 95 ? 21.090 57.564 43.017 1.00 36.60 411 GLU A CA 1
ATOM 796 C C . GLU A 1 95 ? 20.688 58.966 43.495 1.00 36.42 411 GLU A C 1
ATOM 797 O O . GLU A 1 95 ? 21.374 59.946 43.196 1.00 34.99 411 GLU A O 1
ATOM 803 N N . THR A 1 96 ? 19.579 59.059 44.229 1.00 34.93 412 THR A N 1
ATOM 804 C CA . THR A 1 96 ? 18.933 60.347 44.472 1.00 34.29 412 THR A CA 1
ATOM 805 C C . THR A 1 96 ? 18.830 60.703 45.952 1.00 35.11 412 THR A C 1
ATOM 806 O O . THR A 1 96 ? 18.999 59.838 46.821 1.00 34.24 412 THR A O 1
ATOM 810 N N . VAL A 1 97 ? 18.523 61.974 46.224 1.00 34.25 413 VAL A N 1
ATOM 811 C CA . VAL A 1 97 ? 18.149 62.427 47.574 1.00 35.14 413 VAL A CA 1
ATOM 812 C C . VAL A 1 97 ? 17.021 61.551 48.135 1.00 35.30 413 VAL A C 1
ATOM 813 O O . VAL A 1 97 ? 17.009 61.220 49.328 1.00 33.00 413 VAL A O 1
ATOM 817 N N . GLY A 1 98 ? 16.083 61.180 47.258 1.00 37.64 414 GLY A N 1
ATOM 818 C CA . GLY A 1 98 ? 14.954 60.311 47.615 1.00 36.32 414 GLY A CA 1
ATOM 819 C C . GLY A 1 98 ? 15.431 58.986 48.166 1.00 36.39 414 GLY A C 1
ATOM 820 O O . GLY A 1 98 ? 14.945 58.525 49.199 1.00 36.52 414 GLY A O 1
ATOM 821 N N . ASP A 1 99 ? 16.402 58.385 47.481 1.00 37.77 415 ASP A N 1
ATOM 822 C CA . ASP A 1 99 ? 17.068 57.170 47.970 1.00 38.50 415 ASP A CA 1
ATOM 823 C C . ASP A 1 99 ? 17.709 57.360 49.340 1.00 38.30 415 ASP A C 1
ATOM 824 O O . ASP A 1 99 ? 17.636 56.472 50.195 1.00 41.55 415 ASP A O 1
ATOM 829 N N . LEU A 1 100 ? 18.329 58.520 49.543 1.00 37.83 416 LEU A N 1
ATOM 830 C CA . LEU A 1 100 ? 18.937 58.855 50.821 1.00 38.19 416 LEU A CA 1
ATOM 831 C C . LEU A 1 100 ? 17.863 58.904 51.896 1.00 38.76 416 LEU A C 1
ATOM 832 O O . LEU A 1 100 ? 18.029 58.322 52.967 1.00 38.42 416 LEU A O 1
ATOM 837 N N . ARG A 1 101 ? 16.765 59.597 51.605 1.00 40.15 417 ARG A N 1
ATOM 838 C CA . ARG A 1 101 ? 15.658 59.723 52.557 1.00 42.04 417 ARG A CA 1
ATOM 839 C C . ARG A 1 101 ? 15.074 58.362 52.934 1.00 41.69 417 ARG A C 1
ATOM 840 O O . ARG A 1 101 ? 14.820 58.097 54.111 1.00 41.98 417 ARG A O 1
ATOM 848 N N . ASP A 1 102 ? 14.886 57.506 51.931 1.00 41.40 418 ASP A N 1
ATOM 849 C CA . ASP A 1 102 ? 14.434 56.125 52.143 1.00 42.29 418 ASP A CA 1
ATOM 850 C C . ASP A 1 102 ? 15.372 55.372 53.078 1.00 41.24 418 ASP A C 1
ATOM 851 O O . ASP A 1 102 ? 14.923 54.755 54.047 1.00 41.96 418 ASP A O 1
ATOM 856 N N . PHE A 1 103 ? 16.671 55.445 52.789 1.00 40.63 419 PHE A N 1
ATOM 857 C CA . PHE A 1 103 ? 17.706 54.861 53.645 1.00 40.75 419 PHE A CA 1
ATOM 858 C C . PHE A 1 103 ? 17.574 55.332 55.101 1.00 40.44 419 PHE A C 1
ATOM 859 O O . PHE A 1 103 ? 17.572 54.515 56.032 1.00 41.00 419 PHE A O 1
ATOM 867 N N . VAL A 1 104 ? 17.434 56.641 55.296 1.00 40.15 420 VAL A N 1
ATOM 868 C CA . VAL A 1 104 ? 17.274 57.202 56.639 1.00 40.98 420 VAL A CA 1
ATOM 869 C C . VAL A 1 104 ? 15.994 56.673 57.292 1.00 42.47 420 VAL A C 1
ATOM 870 O O . VAL A 1 104 ? 16.009 56.256 58.455 1.00 41.69 420 VAL A O 1
ATOM 874 N N . ARG A 1 105 ? 14.903 56.680 56.525 1.00 45.14 421 ARG A N 1
ATOM 875 C CA . ARG A 1 105 ? 13.606 56.169 56.972 1.00 47.20 421 ARG A CA 1
ATOM 876 C C . ARG A 1 105 ? 13.696 54.700 57.412 1.00 45.29 421 ARG A C 1
ATOM 877 O O . ARG A 1 105 ? 13.163 54.329 58.452 1.00 45.61 421 ARG A O 1
ATOM 885 N N . SER A 1 106 ? 14.403 53.882 56.638 1.00 44.63 422 SER A N 1
ATOM 886 C CA . SER A 1 106 ? 14.637 52.477 56.992 1.00 44.93 422 SER A CA 1
ATOM 887 C C . SER A 1 106 ? 15.213 52.252 58.387 1.00 46.23 422 SER A C 1
ATOM 888 O O . SER A 1 106 ? 14.993 51.196 58.980 1.00 48.79 422 SER A O 1
ATOM 891 N N . HIS A 1 107 ? 15.952 53.230 58.907 1.00 46.53 423 HIS A N 1
ATOM 892 C CA . HIS A 1 107 ? 16.682 53.046 60.162 1.00 45.49 423 HIS A CA 1
ATOM 893 C C . HIS A 1 107 ? 16.170 53.911 61.292 1.00 47.08 423 HIS A C 1
ATOM 894 O O . HIS A 1 107 ? 16.786 53.976 62.360 1.00 47.73 423 HIS A O 1
ATOM 901 N N . LEU A 1 108 ? 15.044 54.575 61.061 1.00 49.22 424 LEU A N 1
ATOM 902 C CA . LEU A 1 108 ? 14.419 55.387 62.097 1.00 51.58 424 LEU A CA 1
ATOM 903 C C . LEU A 1 108 ? 13.607 54.532 63.074 1.00 55.44 424 LEU A C 1
ATOM 904 O O . LEU A 1 108 ? 13.029 53.511 62.688 1.00 56.81 424 LEU A O 1
ATOM 909 N N . GLY A 1 109 ? 13.582 54.958 64.336 1.00 59.36 425 GLY A N 1
ATOM 910 C CA . GLY A 1 109 ? 12.771 54.330 65.379 1.00 64.13 425 GLY A CA 1
ATOM 911 C C . GLY A 1 109 ? 11.276 54.463 65.137 1.00 69.45 425 GLY A C 1
ATOM 912 O O . GLY A 1 109 ? 10.531 53.500 65.329 1.00 71.10 425 GLY A O 1
ATOM 913 N N . ASN A 1 110 ? 10.841 55.658 64.728 1.00 72.29 426 ASN A N 1
ATOM 914 C CA . ASN A 1 110 ? 9.452 55.908 64.326 1.00 73.72 426 ASN A CA 1
ATOM 915 C C . ASN A 1 110 ? 9.373 56.235 62.841 1.00 71.81 426 ASN A C 1
ATOM 916 O O . ASN A 1 110 ? 9.398 57.409 62.472 1.00 71.78 426 ASN A O 1
ATOM 921 N N . PRO A 1 111 ? 9.253 55.202 61.983 1.00 71.31 427 PRO A N 1
ATOM 922 C CA . PRO A 1 111 ? 9.273 55.372 60.520 1.00 70.15 427 PRO A CA 1
ATOM 923 C C . PRO A 1 111 ? 8.238 56.370 60.001 1.00 69.32 427 PRO A C 1
ATOM 924 O O . PRO A 1 111 ? 8.332 56.818 58.858 1.00 70.26 427 PRO A O 1
ATOM 928 N N . GLU A 1 112 ? 7.265 56.712 60.840 1.00 69.95 428 GLU A N 1
ATOM 929 C CA . GLU A 1 112 ? 6.183 57.601 60.443 1.00 71.24 428 GLU A CA 1
ATOM 930 C C . GLU A 1 112 ? 6.551 59.081 60.559 1.00 71.32 428 GLU A C 1
ATOM 931 O O . GLU A 1 112 ? 6.043 59.904 59.794 1.00 70.18 428 GLU A O 1
ATOM 933 N N . LEU A 1 113 ? 7.435 59.416 61.500 1.00 71.77 429 LEU A N 1
ATOM 934 C CA . LEU A 1 113 ? 7.720 60.821 61.811 1.00 71.33 429 LEU A CA 1
ATOM 935 C C . LEU A 1 113 ? 8.421 61.583 60.683 1.00 67.52 429 LEU A C 1
ATOM 936 O O . LEU A 1 113 ? 9.133 60.995 59.867 1.00 65.62 429 LEU A O 1
ATOM 941 N N . SER A 1 114 ? 8.198 62.896 60.662 1.00 62.09 430 SER A N 1
ATOM 942 C CA . SER A 1 114 ? 8.621 63.768 59.576 1.00 56.14 430 SER A CA 1
ATOM 943 C C . SER A 1 114 ? 9.990 64.383 59.847 1.00 55.03 430 SER A C 1
ATOM 944 O O . SER A 1 114 ? 10.258 64.865 60.951 1.00 56.20 430 SER A O 1
ATOM 947 N N . PHE A 1 115 ? 10.848 64.369 58.829 1.00 51.82 431 PHE A N 1
ATOM 948 C CA . PHE A 1 115 ? 12.204 64.916 58.933 1.00 48.30 431 PHE A CA 1
ATOM 949 C C . PHE A 1 115 ? 12.629 65.600 57.636 1.00 47.51 431 PHE A C 1
ATOM 950 O O . PHE A 1 115 ? 12.124 65.273 56.562 1.00 47.81 431 PHE A O 1
ATOM 958 N N . TYR A 1 116 ? 13.563 66.541 57.742 1.00 45.11 432 TYR A N 1
ATOM 959 C CA . TYR A 1 116 ? 14.180 67.150 56.565 1.00 42.01 432 TYR A CA 1
ATOM 960 C C . TYR A 1 116 ? 15.698 66.932 56.586 1.00 39.73 432 TYR A C 1
ATOM 961 O O . TYR A 1 116 ? 16.298 66.741 57.654 1.00 37.65 432 TYR A O 1
ATOM 970 N N . LEU A 1 117 ? 16.302 66.950 55.399 1.00 37.27 433 LEU A N 1
ATOM 971 C CA . LEU A 1 117 ? 17.740 66.765 55.244 1.00 34.50 433 LEU A CA 1
ATOM 972 C C . LEU A 1 117 ? 18.365 68.025 54.670 1.00 34.51 433 LEU A C 1
ATOM 973 O O . LEU A 1 117 ? 17.805 68.636 53.746 1.00 34.94 433 LEU A O 1
ATOM 978 N N . PHE A 1 118 ? 19.516 68.421 55.217 1.00 32.52 434 PHE A N 1
ATOM 979 C CA . PHE A 1 118 ? 20.183 69.668 54.790 1.00 32.48 434 PHE A CA 1
ATOM 980 C C . PHE A 1 118 ? 21.714 69.632 54.863 1.00 31.79 434 PHE A C 1
ATOM 981 O O . PHE A 1 118 ? 22.291 68.785 55.534 1.00 32.58 434 PHE A O 1
ATOM 989 N N . ILE A 1 119 ? 22.350 70.558 54.157 1.00 31.88 435 ILE A N 1
ATOM 990 C CA . ILE A 1 119 ? 23.789 70.784 54.254 1.00 33.41 435 ILE A CA 1
ATOM 991 C C . ILE A 1 119 ? 24.092 72.182 54.811 1.00 34.25 435 ILE A C 1
ATOM 992 O O . ILE A 1 119 ? 23.282 73.105 54.684 1.00 35.34 435 ILE A O 1
ATOM 997 N N . THR A 1 120 ? 25.249 72.318 55.450 1.00 33.68 436 THR A N 1
ATOM 998 C CA . THR A 1 120 ? 25.632 73.545 56.145 1.00 35.00 436 THR A CA 1
ATOM 999 C C . THR A 1 120 ? 27.134 73.716 56.093 1.00 34.82 436 THR A C 1
ATOM 1000 O O . THR A 1 120 ? 27.853 72.719 56.009 1.00 34.61 436 THR A O 1
ATOM 1004 N N . PRO A 1 121 ? 27.619 74.975 56.164 1.00 34.97 437 PRO A N 1
ATOM 1005 C CA . PRO A 1 121 ? 26.843 76.207 56.212 1.00 33.40 437 PRO A CA 1
ATOM 1006 C C . PRO A 1 121 ? 26.831 76.942 54.868 1.00 32.92 437 PRO A C 1
ATOM 1007 O O . PRO A 1 121 ? 27.692 76.670 54.029 1.00 33.44 437 PRO A O 1
ATOM 1011 N N . PRO A 1 122 ? 25.844 77.839 54.644 1.00 31.55 438 PRO A N 1
ATOM 1012 C CA . PRO A 1 122 ? 24.658 78.045 55.477 1.00 31.37 438 PRO A CA 1
ATOM 1013 C C . PRO A 1 122 ? 23.655 76.906 55.276 1.00 31.94 438 PRO A C 1
ATOM 1014 O O . PRO A 1 122 ? 23.819 76.099 54.353 1.00 31.50 438 PRO A O 1
ATOM 1018 N N . LYS A 1 123 ? 22.646 76.839 56.144 1.00 31.93 439 LYS A N 1
ATOM 1019 C CA . LYS A 1 123 ? 21.585 75.851 56.030 1.00 33.47 439 LYS A CA 1
ATOM 1020 C C . LYS A 1 123 ? 20.959 75.838 54.636 1.00 33.76 439 LYS A C 1
ATOM 1021 O O . LYS A 1 123 ? 20.456 76.847 54.162 1.00 32.89 439 LYS A O 1
ATOM 1027 N N . THR A 1 124 ? 21.008 74.677 53.993 1.00 34.53 440 THR A N 1
ATOM 1028 C CA . THR A 1 124 ? 20.515 74.509 52.639 1.00 35.40 440 THR A CA 1
ATOM 1029 C C . THR A 1 124 ? 19.768 73.189 52.567 1.00 36.38 440 THR A C 1
ATOM 1030 O O . THR A 1 124 ? 20.382 72.119 52.524 1.00 36.31 440 THR A O 1
ATOM 1034 N N . VAL A 1 125 ? 18.441 73.274 52.550 1.00 36.45 441 VAL A N 1
ATOM 1035 C CA . VAL A 1 125 ? 17.591 72.094 52.633 1.00 36.49 441 VAL A CA 1
ATOM 1036 C C . VAL A 1 125 ? 17.592 71.329 51.315 1.00 36.86 441 VAL A C 1
ATOM 1037 O O . VAL A 1 125 ? 17.598 71.928 50.244 1.00 37.31 441 VAL A O 1
ATOM 1041 N N . LEU A 1 126 ? 17.633 70.004 51.417 1.00 37.04 442 LEU A N 1
ATOM 1042 C CA . LEU A 1 126 ? 17.550 69.129 50.263 1.00 38.68 442 LEU A CA 1
ATOM 1043 C C . LEU A 1 126 ? 16.078 68.776 50.046 1.00 41.44 442 LEU A C 1
ATOM 1044 O O . LEU A 1 126 ? 15.570 67.790 50.597 1.00 40.04 442 LEU A O 1
ATOM 1049 N N . ASP A 1 127 ? 15.410 69.615 49.248 1.00 43.74 443 ASP A N 1
ATOM 1050 C CA A ASP A 1 127 ? 13.961 69.528 49.044 0.47 44.39 443 ASP A CA 1
ATOM 1051 C CA B ASP A 1 127 ? 13.962 69.545 49.041 0.53 44.73 443 ASP A CA 1
ATOM 1052 C C . ASP A 1 127 ? 13.577 68.840 47.740 1.00 45.33 443 ASP A C 1
ATOM 1053 O O . ASP A 1 127 ? 12.421 68.441 47.559 1.00 45.76 443 ASP A O 1
ATOM 1062 N N . ASP A 1 128 ? 14.545 68.703 46.840 1.00 45.39 444 ASP A N 1
ATOM 1063 C CA . ASP A 1 128 ? 14.331 68.053 45.555 1.00 45.93 444 ASP A CA 1
ATOM 1064 C C . ASP A 1 128 ? 14.719 66.580 45.642 1.00 45.86 444 ASP A C 1
ATOM 1065 O O . ASP A 1 128 ? 15.885 66.217 45.470 1.00 45.23 444 ASP A O 1
ATOM 1070 N N . HIS A 1 129 ? 13.726 65.733 45.891 1.00 45.50 445 HIS A N 1
ATOM 1071 C CA . HIS A 1 129 ? 13.961 64.302 46.073 1.00 44.54 445 HIS A CA 1
ATOM 1072 C C . HIS A 1 129 ? 14.407 63.608 44.784 1.00 43.74 445 HIS A C 1
ATOM 1073 O O . HIS A 1 129 ? 14.872 62.469 44.820 1.00 46.91 445 HIS A O 1
ATOM 1080 N N . THR A 1 130 ? 14.281 64.300 43.655 1.00 41.52 446 THR A N 1
ATOM 1081 C CA . THR A 1 130 ? 14.617 63.728 42.348 1.00 41.56 446 THR A CA 1
ATOM 1082 C C . THR A 1 130 ? 16.066 64.017 41.944 1.00 41.07 446 THR A C 1
ATOM 1083 O O . THR A 1 130 ? 16.624 63.359 41.057 1.00 41.27 446 THR A O 1
ATOM 1087 N N . GLN A 1 131 ? 16.663 65.015 42.591 1.00 40.22 447 GLN A N 1
ATOM 1088 C CA . GLN A 1 131 ? 18.055 65.368 42.353 1.00 38.57 447 GLN A CA 1
ATOM 1089 C C . GLN A 1 131 ? 18.975 64.184 42.692 1.00 36.98 447 GLN A C 1
ATOM 1090 O O . GLN A 1 131 ? 18.845 63.564 43.754 1.00 34.94 447 GLN A O 1
ATOM 1096 N N . THR A 1 132 ? 19.882 63.863 41.774 1.00 36.11 448 THR A N 1
ATOM 1097 C CA . THR A 1 132 ? 20.892 62.837 42.024 1.00 37.14 448 THR A CA 1
ATOM 1098 C C . THR A 1 132 ? 21.990 63.372 42.941 1.00 36.92 448 THR A C 1
ATOM 1099 O O . THR A 1 132 ? 22.290 64.577 42.933 1.00 38.96 448 THR A O 1
ATOM 1103 N N . LEU A 1 133 ? 22.600 62.469 43.706 1.00 34.40 449 LEU A N 1
ATOM 1104 C CA . LEU A 1 133 ? 23.669 62.816 44.639 1.00 34.03 449 LEU A CA 1
ATOM 1105 C C . LEU A 1 133 ? 24.824 63.557 43.972 1.00 34.17 449 LEU A C 1
ATOM 1106 O O . LEU A 1 133 ? 25.439 64.433 44.586 1.00 33.51 449 LEU A O 1
ATOM 1111 N N . PHE A 1 134 ? 25.106 63.209 42.719 1.00 34.79 450 PHE A N 1
ATOM 1112 C CA . PHE A 1 134 ? 26.113 63.914 41.937 1.00 37.67 450 PHE A CA 1
ATOM 1113 C C . PHE A 1 134 ? 25.718 65.376 41.732 1.00 37.88 450 PHE A C 1
ATOM 1114 O O . PHE A 1 134 ? 26.528 66.270 41.977 1.00 36.03 450 PHE A O 1
ATOM 1122 N N . GLN A 1 135 ? 24.472 65.606 41.308 1.00 38.91 451 GLN A N 1
ATOM 1123 C CA . GLN A 1 135 ? 23.958 66.960 41.049 1.00 39.62 451 GLN A CA 1
ATOM 1124 C C . GLN A 1 135 ? 23.958 67.817 42.307 1.00 37.71 451 GLN A C 1
ATOM 1125 O O . GLN A 1 135 ? 24.231 69.012 42.240 1.00 37.56 451 GLN A O 1
ATOM 1131 N N . ALA A 1 136 ? 23.642 67.194 43.444 1.00 36.20 452 ALA A N 1
ATOM 1132 C CA . ALA A 1 136 ? 23.548 67.885 44.735 1.00 35.68 452 ALA A CA 1
ATOM 1133 C C . ALA A 1 136 ? 24.913 68.103 45.389 1.00 35.49 452 ALA A C 1
ATOM 1134 O O . ALA A 1 136 ? 25.000 68.682 46.468 1.00 36.72 452 ALA A O 1
ATOM 1136 N N . ASN A 1 137 ? 25.967 67.650 44.715 1.00 36.72 453 ASN A N 1
ATOM 1137 C CA . ASN A 1 137 ? 27.334 67.618 45.258 1.00 38.03 453 ASN A CA 1
ATOM 1138 C C . ASN A 1 137 ? 27.471 66.852 46.576 1.00 37.45 453 ASN A C 1
ATOM 1139 O O . ASN A 1 137 ? 28.251 67.230 47.445 1.00 37.22 453 ASN A O 1
ATOM 1144 N N . LEU A 1 138 ? 26.693 65.781 46.716 1.00 36.36 454 LEU A N 1
ATOM 1145 C CA . LEU A 1 138 ? 26.843 64.864 47.839 1.00 35.76 454 LEU A CA 1
ATOM 1146 C C . LEU A 1 138 ? 27.677 63.706 47.327 1.00 35.99 454 LEU A C 1
ATOM 1147 O O . LEU A 1 138 ? 27.174 62.606 47.077 1.00 38.38 454 LEU A O 1
ATOM 1152 N N . PHE A 1 139 ? 28.971 63.974 47.185 1.00 34.83 455 PHE A N 1
ATOM 1153 C CA . PHE A 1 139 ? 29.805 63.241 46.260 1.00 33.93 455 PHE A CA 1
ATOM 1154 C C . PHE A 1 139 ? 31.240 63.760 46.371 1.00 32.80 455 PHE A C 1
ATOM 1155 O O . PHE A 1 139 ? 31.449 64.968 46.412 1.00 32.52 455 PHE A O 1
ATOM 1163 N N . PRO A 1 140 ? 32.237 62.856 46.428 1.00 31.55 456 PRO A N 1
ATOM 1164 C CA . PRO A 1 140 ? 32.176 61.391 46.543 1.00 31.13 456 PRO A CA 1
ATOM 1165 C C . PRO A 1 140 ? 31.969 60.915 47.979 1.00 31.31 456 PRO A C 1
ATOM 1166 O O . PRO A 1 140 ? 31.600 59.764 48.196 1.00 32.18 456 PRO A O 1
ATOM 1170 N N . ALA A 1 141 ? 32.242 61.793 48.941 1.00 29.69 457 ALA A N 1
ATOM 1171 C CA . ALA A 1 141 ? 31.917 61.552 50.336 1.00 29.08 457 ALA A CA 1
ATOM 1172 C C . ALA A 1 141 ? 31.353 62.844 50.900 1.00 28.45 457 ALA A C 1
ATOM 1173 O O . ALA A 1 141 ? 31.981 63.894 50.806 1.00 29.52 457 ALA A O 1
ATOM 1175 N N . ALA A 1 142 ? 30.154 62.784 51.461 1.00 27.63 458 ALA A N 1
ATOM 1176 C CA . ALA A 1 142 ? 29.516 64.004 51.933 1.00 27.45 458 ALA A CA 1
ATOM 1177 C C . ALA A 1 142 ? 28.792 63.808 53.243 1.00 27.13 458 ALA A C 1
ATOM 1178 O O . ALA A 1 142 ? 28.327 62.713 53.561 1.00 27.18 458 ALA A O 1
ATOM 1180 N N . LEU A 1 143 ? 28.709 64.894 53.995 1.00 27.92 459 LEU A N 1
ATOM 1181 C CA . LEU A 1 143 ? 28.107 64.903 55.312 1.00 28.87 459 LEU A CA 1
ATOM 1182 C C . LEU A 1 143 ? 26.808 65.705 55.264 1.00 28.36 459 LEU A C 1
ATOM 1183 O O . LEU A 1 143 ? 26.765 66.827 54.760 1.00 27.83 459 LEU A O 1
ATOM 1188 N N . VAL A 1 144 ? 25.743 65.101 55.774 1.00 28.50 460 VAL A N 1
ATOM 1189 C CA . VAL A 1 144 ? 24.408 65.680 55.716 1.00 28.01 460 VAL A CA 1
ATOM 1190 C C . VAL A 1 144 ? 23.847 65.730 57.135 1.00 27.92 460 VAL A C 1
ATOM 1191 O O . VAL A 1 144 ? 24.083 64.814 57.929 1.00 26.44 460 VAL A O 1
ATOM 1195 N N . HIS A 1 145 ? 23.135 66.810 57.450 1.00 28.46 461 HIS A N 1
ATOM 1196 C CA . HIS A 1 145 ? 22.483 66.965 58.745 1.00 30.83 461 HIS A CA 1
ATOM 1197 C C . HIS A 1 145 ? 20.998 66.596 58.646 1.00 33.15 461 HIS A C 1
ATOM 1198 O O . HIS A 1 145 ? 20.379 66.743 57.581 1.00 32.38 461 HIS A O 1
ATOM 1205 N N . LEU A 1 146 ? 20.439 66.114 59.757 1.00 35.85 462 LEU A N 1
ATOM 1206 C CA . LEU A 1 146 ? 19.009 65.822 59.850 1.00 38.08 462 LEU A CA 1
ATOM 1207 C C . LEU A 1 146 ? 18.304 66.733 60.857 1.00 40.66 462 LEU A C 1
ATOM 1208 O O . LEU A 1 146 ? 18.822 67.004 61.943 1.00 39.41 462 LEU A O 1
ATOM 1213 N N . GLY A 1 147 ? 17.113 67.191 60.476 1.00 44.19 463 GLY A N 1
ATOM 1214 C CA . GLY A 1 147 ? 16.261 67.994 61.341 1.00 48.76 463 GLY A CA 1
ATOM 1215 C C . GLY A 1 147 ? 14.824 67.505 61.315 1.00 51.87 463 GLY A C 1
ATOM 1216 O O . GLY A 1 147 ? 14.364 66.944 60.313 1.00 50.62 463 GLY A O 1
ATOM 1217 N N . ALA A 1 148 ? 14.121 67.726 62.422 1.00 55.53 464 ALA A N 1
ATOM 1218 C CA . ALA A 1 148 ? 12.714 67.363 62.547 1.00 60.51 464 ALA A CA 1
ATOM 1219 C C . ALA A 1 148 ? 11.896 68.526 63.103 1.00 65.18 464 ALA A C 1
ATOM 1220 O O . ALA A 1 148 ? 12.347 69.239 64.008 1.00 62.17 464 ALA A O 1
ATOM 1222 N N . GLU A 1 149 ? 10.693 68.703 62.554 1.00 75.08 465 GLU A N 1
ATOM 1223 C CA . GLU A 1 149 ? 9.779 69.786 62.953 1.00 82.26 465 GLU A CA 1
ATOM 1224 C C . GLU A 1 149 ? 9.446 69.750 64.445 1.00 83.31 465 GLU A C 1
ATOM 1225 O O . GLU A 1 149 ? 9.434 70.789 65.104 1.00 84.31 465 GLU A O 1
ATOM 1231 N N . GLU A 1 150 ? 9.176 68.552 64.963 1.00 88.74 466 GLU A N 1
ATOM 1232 C CA . GLU A 1 150 ? 9.018 68.333 66.402 1.00 95.26 466 GLU A CA 1
ATOM 1233 C C . GLU A 1 150 ? 10.137 67.419 66.913 1.00 97.63 466 GLU A C 1
ATOM 1234 O O . GLU A 1 150 ? 10.043 66.192 66.805 1.00 94.52 466 GLU A O 1
ATOM 1240 N N . PRO A 1 151 ? 11.217 68.021 67.450 1.00 101.43 467 PRO A N 1
ATOM 1241 C CA . PRO A 1 151 ? 12.379 67.249 67.887 1.00 102.64 467 PRO A CA 1
ATOM 1242 C C . PRO A 1 151 ? 12.088 66.363 69.102 1.00 103.74 467 PRO A C 1
ATOM 1243 O O . PRO A 1 151 ? 12.429 66.716 70.234 1.00 103.24 467 PRO A O 1
ATOM 1247 N N . ALA A 1 152 ? 11.443 65.226 68.851 1.00 102.75 468 ALA A N 1
ATOM 1248 C CA . ALA A 1 152 ? 11.270 64.192 69.859 1.00 102.59 468 ALA A CA 1
ATOM 1249 C C . ALA A 1 152 ? 12.477 63.263 69.770 1.00 103.12 468 ALA A C 1
ATOM 1250 O O . ALA A 1 152 ? 12.672 62.579 68.759 1.00 104.55 468 ALA A O 1
ATOM 1252 N N . GLY A 1 153 ? 13.284 63.255 70.831 1.00 102.74 469 GLY A N 1
ATOM 1253 C CA . GLY A 1 153 ? 14.596 62.598 70.835 1.00 100.88 469 GLY A CA 1
ATOM 1254 C C . GLY A 1 153 ? 14.626 61.077 70.860 1.00 99.08 469 GLY A C 1
ATOM 1255 O O . GLY A 1 153 ? 15.058 60.478 71.848 1.00 98.71 469 GLY A O 1
ATOM 1256 N N . VAL A 1 154 ? 14.171 60.458 69.770 1.00 94.25 470 VAL A N 1
ATOM 1257 C CA . VAL A 1 154 ? 14.305 59.012 69.559 1.00 89.90 470 VAL A CA 1
ATOM 1258 C C . VAL A 1 154 ? 15.132 58.793 68.290 1.00 86.49 470 VAL A C 1
ATOM 1259 O O . VAL A 1 154 ? 16.229 58.233 68.340 1.00 83.32 470 VAL A O 1
ATOM 1263 N N . TYR A 1 155 ? 14.594 59.260 67.164 1.00 84.18 471 TYR A N 1
ATOM 1264 C CA . TYR A 1 155 ? 15.236 59.184 65.848 1.00 79.33 471 TYR A CA 1
ATOM 1265 C C . TYR A 1 155 ? 15.669 57.777 65.406 1.00 71.96 471 TYR A C 1
ATOM 1266 O O . TYR A 1 155 ? 14.899 57.089 64.744 1.00 70.86 471 TYR A O 1
ATOM 1275 N N . LEU A 1 156 ? 16.882 57.354 65.766 1.00 63.94 472 LEU A N 1
ATOM 1276 C CA . LEU A 1 156 ? 17.426 56.074 65.284 1.00 60.69 472 LEU A CA 1
ATOM 1277 C C . LEU A 1 156 ? 16.857 54.842 65.993 1.00 62.13 472 LEU A C 1
ATOM 1278 O O . LEU A 1 156 ? 16.523 54.893 67.178 1.00 62.24 472 LEU A O 1
ATOM 1283 N N . GLU A 1 157 ? 16.755 53.742 65.249 1.00 62.92 473 GLU A N 1
ATOM 1284 C CA . GLU A 1 157 ? 16.322 52.455 65.789 1.00 65.07 473 GLU A CA 1
ATOM 1285 C C . GLU A 1 157 ? 17.305 51.993 66.871 1.00 64.72 473 GLU A C 1
ATOM 1286 O O . GLU A 1 157 ? 18.477 51.741 66.575 1.00 61.58 473 GLU A O 1
ATOM 1292 N N . PRO A 1 158 ? 16.826 51.881 68.129 1.00 66.95 474 PRO A N 1
ATOM 1293 C CA . PRO A 1 158 ? 17.663 51.626 69.315 1.00 66.36 474 PRO A CA 1
ATOM 1294 C C . PRO A 1 158 ? 18.513 50.351 69.271 1.00 64.75 474 PRO A C 1
ATOM 1295 O O . PRO A 1 158 ? 19.523 50.266 69.971 1.00 64.55 474 PRO A O 1
ATOM 1299 N N . GLY A 1 159 ? 18.111 49.379 68.458 1.00 63.47 475 GLY A N 1
ATOM 1300 C CA . GLY A 1 159 ? 18.885 48.154 68.267 1.00 64.16 475 GLY A CA 1
ATOM 1301 C C . GLY A 1 159 ? 20.209 48.400 67.565 1.00 65.80 475 GLY A C 1
ATOM 1302 O O . GLY A 1 159 ? 21.202 47.715 67.830 1.00 64.87 475 GLY A O 1
ATOM 1303 N N . LEU A 1 160 ? 20.219 49.381 66.665 1.00 66.38 476 LEU A N 1
ATOM 1304 C CA . LEU A 1 160 ? 21.438 49.770 65.956 1.00 64.40 476 LEU A CA 1
ATOM 1305 C C . LEU A 1 160 ? 22.410 50.524 66.855 1.00 61.49 476 LEU A C 1
ATOM 1306 O O . LEU A 1 160 ? 23.625 50.389 66.710 1.00 60.69 476 LEU A O 1
ATOM 1311 N N . LEU A 1 161 ? 21.868 51.314 67.778 1.00 59.16 477 LEU A N 1
ATOM 1312 C CA . LEU A 1 161 ? 22.682 52.108 68.696 1.00 59.63 477 LEU A CA 1
ATOM 1313 C C . LEU A 1 161 ? 23.509 51.227 69.626 1.00 60.96 477 LEU A C 1
ATOM 1314 O O . LEU A 1 161 ? 24.527 51.663 70.162 1.00 59.87 477 LEU A O 1
ATOM 1319 N N . GLU A 1 162 ? 23.062 49.985 69.804 1.00 65.36 478 GLU A N 1
ATOM 1320 C CA . GLU A 1 162 ? 23.795 48.977 70.568 1.00 66.87 478 GLU A CA 1
ATOM 1321 C C . GLU A 1 162 ? 25.113 48.626 69.887 1.00 62.49 478 GLU A C 1
ATOM 1322 O O . GLU A 1 162 ? 26.090 48.291 70.549 1.00 61.48 478 GLU A O 1
ATOM 1328 N N . HIS A 1 163 ? 25.123 48.708 68.559 1.00 61.49 479 HIS A N 1
ATOM 1329 C CA . HIS A 1 163 ? 26.266 48.303 67.745 1.00 60.42 479 HIS A CA 1
ATOM 1330 C C . HIS A 1 163 ? 27.028 49.505 67.174 1.00 56.16 479 HIS A C 1
ATOM 1331 O O . HIS A 1 163 ? 27.734 49.380 66.169 1.00 54.82 479 HIS A O 1
ATOM 1338 N N . ALA A 1 164 ? 26.885 50.663 67.816 1.00 50.77 480 ALA A N 1
ATOM 1339 C CA . ALA A 1 164 ? 27.583 51.872 67.379 1.00 48.77 480 ALA A CA 1
ATOM 1340 C C . ALA A 1 164 ? 29.098 51.685 67.496 1.00 46.88 480 ALA A C 1
ATOM 1341 O O . ALA A 1 164 ? 29.574 51.005 68.404 1.00 47.95 480 ALA A O 1
ATOM 1343 N N . ILE A 1 165 ? 29.842 52.272 66.562 1.00 42.00 481 ILE A N 1
ATOM 1344 C CA . ILE A 1 165 ? 31.296 52.117 66.515 1.00 39.41 481 ILE A CA 1
ATOM 1345 C C . ILE A 1 165 ? 31.978 53.475 66.664 1.00 38.49 481 ILE A C 1
ATOM 1346 O O . ILE A 1 165 ? 31.314 54.509 66.657 1.00 39.17 481 ILE A O 1
ATOM 1351 N N . SER A 1 166 ? 33.296 53.480 66.812 1.00 37.15 482 SER A N 1
ATOM 1352 C CA . SER A 1 166 ? 34.030 54.741 66.911 1.00 37.02 482 SER A CA 1
ATOM 1353 C C . SER A 1 166 ? 34.050 55.479 65.560 1.00 35.99 482 SER A C 1
ATOM 1354 O O . SER A 1 166 ? 33.971 54.844 64.503 1.00 37.59 482 SER A O 1
ATOM 1357 N N . PRO A 1 167 ? 34.130 56.820 65.585 1.00 34.65 483 PRO A N 1
ATOM 1358 C CA . PRO A 1 167 ? 34.257 57.577 64.338 1.00 33.19 483 PRO A CA 1
ATOM 1359 C C . PRO A 1 167 ? 35.431 57.133 63.475 1.00 31.69 483 PRO A C 1
ATOM 1360 O O . PRO A 1 167 ? 35.297 57.052 62.249 1.00 32.48 483 PRO A O 1
ATOM 1364 N N . SER A 1 168 ? 36.566 56.829 64.097 1.00 29.79 484 SER A N 1
ATOM 1365 C CA . SER A 1 168 ? 37.731 56.425 63.321 1.00 28.97 484 SER A CA 1
ATOM 1366 C C . SER A 1 168 ? 37.623 54.985 62.797 1.00 28.50 484 SER A C 1
ATOM 1367 O O . SER A 1 168 ? 38.234 54.650 61.778 1.00 28.78 484 SER A O 1
ATOM 1370 N N . ALA A 1 169 ? 36.846 54.138 63.471 1.00 27.72 485 ALA A N 1
ATOM 1371 C CA . ALA A 1 169 ? 36.536 52.818 62.909 1.00 27.81 485 ALA A CA 1
ATOM 1372 C C . ALA A 1 169 ? 35.614 52.969 61.691 1.00 27.83 485 ALA A C 1
ATOM 1373 O O . ALA A 1 169 ? 35.738 52.221 60.713 1.00 28.10 485 ALA A O 1
ATOM 1375 N N . ALA A 1 170 ? 34.713 53.952 61.749 1.00 26.95 486 ALA A N 1
ATOM 1376 C CA . ALA A 1 170 ? 33.837 54.251 60.618 1.00 27.53 486 ALA A CA 1
ATOM 1377 C C . ALA A 1 170 ? 34.627 54.744 59.411 1.00 26.81 486 ALA A C 1
ATOM 1378 O O . ALA A 1 170 ? 34.283 54.416 58.271 1.00 26.21 486 ALA A O 1
ATOM 1380 N N . ASP A 1 171 ? 35.678 55.529 59.674 1.00 26.19 487 ASP A N 1
ATOM 1381 C CA . ASP A 1 171 ? 36.553 56.060 58.632 1.00 26.02 487 ASP A CA 1
ATOM 1382 C C . ASP A 1 171 ? 37.264 54.938 57.895 1.00 26.43 487 ASP A C 1
ATOM 1383 O O . ASP A 1 171 ? 37.366 54.975 56.668 1.00 26.44 487 ASP A O 1
ATOM 1388 N N . VAL A 1 172 ? 37.761 53.952 58.649 1.00 26.37 488 VAL A N 1
ATOM 1389 C CA . VAL A 1 172 ? 38.438 52.778 58.085 1.00 26.75 488 VAL A CA 1
ATOM 1390 C C . VAL A 1 172 ? 37.474 52.008 57.167 1.00 26.48 488 VAL A C 1
ATOM 1391 O O . VAL A 1 172 ? 37.801 51.700 56.013 1.00 25.55 488 VAL A O 1
ATOM 1395 N N . LEU A 1 173 ? 36.275 51.739 57.673 1.00 26.64 489 LEU A N 1
ATOM 1396 C CA . LEU A 1 173 ? 35.218 51.145 56.855 1.00 27.71 489 LEU A CA 1
ATOM 1397 C C . LEU A 1 173 ? 35.046 51.865 55.520 1.00 28.04 489 LEU A C 1
ATOM 1398 O O . LEU A 1 173 ? 34.888 51.217 54.487 1.00 29.29 489 LEU A O 1
ATOM 1403 N N . VAL A 1 174 ? 35.123 53.196 55.537 1.00 27.45 490 VAL A N 1
ATOM 1404 C CA . VAL A 1 174 ? 35.015 53.977 54.302 1.00 26.97 490 VAL A CA 1
ATOM 1405 C C . VAL A 1 174 ? 36.233 53.775 53.404 1.00 26.80 490 VAL A C 1
ATOM 1406 O O . VAL A 1 174 ? 36.087 53.596 52.188 1.00 26.19 490 VAL A O 1
ATOM 1410 N N . ALA A 1 175 ? 37.424 53.807 53.998 1.00 26.14 491 ALA A N 1
ATOM 1411 C CA . ALA A 1 175 ? 38.648 53.665 53.216 1.00 27.20 491 ALA A CA 1
ATOM 1412 C C . ALA A 1 175 ? 38.691 52.310 52.517 1.00 27.87 491 ALA A C 1
ATOM 1413 O O . ALA A 1 175 ? 38.951 52.241 51.318 1.00 27.96 491 ALA A O 1
ATOM 1415 N N . ARG A 1 176 ? 38.393 51.248 53.262 1.00 29.10 492 ARG A N 1
ATOM 1416 C CA . ARG A 1 176 ? 38.336 49.899 52.699 1.00 31.10 492 ARG A CA 1
ATOM 1417 C C . ARG A 1 176 ? 37.369 49.854 51.513 1.00 31.51 492 ARG A C 1
ATOM 1418 O O . ARG A 1 176 ? 37.747 49.432 50.416 1.00 31.50 492 ARG A O 1
ATOM 1426 N N . TYR A 1 177 ? 36.138 50.317 51.731 1.00 32.29 493 TYR A N 1
ATOM 1427 C CA . TYR A 1 177 ? 35.114 50.314 50.690 1.00 33.32 493 TYR A CA 1
ATOM 1428 C C . TYR A 1 177 ? 35.537 51.095 49.454 1.00 34.66 493 TYR A C 1
ATOM 1429 O O . TYR A 1 177 ? 35.325 50.632 48.334 1.00 35.17 493 TYR A O 1
ATOM 1438 N N . MET A 1 178 ? 36.142 52.265 49.654 1.00 35.22 494 MET A N 1
ATOM 1439 C CA . MET A 1 178 ? 36.488 53.135 48.532 1.00 38.45 494 MET A CA 1
ATOM 1440 C C . MET A 1 178 ? 37.639 52.593 47.689 1.00 39.98 494 MET A C 1
ATOM 1441 O O . MET A 1 178 ? 37.776 52.956 46.525 1.00 38.91 494 MET A O 1
ATOM 1446 N N . SER A 1 179 ? 38.457 51.718 48.269 1.00 42.70 495 SER A N 1
ATOM 1447 C CA . SER A 1 179 ? 39.500 51.051 47.492 1.00 46.96 495 SER A CA 1
ATOM 1448 C C . SER A 1 179 ? 38.924 49.839 46.733 1.00 48.43 495 SER A C 1
ATOM 1449 O O . SER A 1 179 ? 39.665 48.990 46.252 1.00 46.70 495 SER A O 1
ATOM 1452 N N . ARG A 1 180 ? 37.590 49.827 46.612 1.00 53.46 496 ARG A N 1
ATOM 1453 C CA A ARG A 1 180 ? 36.804 48.769 45.962 0.50 53.88 496 ARG A CA 1
ATOM 1454 C CA B ARG A 1 180 ? 36.833 48.766 45.918 0.50 53.52 496 ARG A CA 1
ATOM 1455 C C . ARG A 1 180 ? 37.021 47.392 46.575 1.00 54.82 496 ARG A C 1
ATOM 1456 O O . ARG A 1 180 ? 37.835 46.591 46.111 1.00 59.67 496 ARG A O 1
ATOM 1471 N N . ALA A 1 181 ? 36.267 47.134 47.642 1.00 54.96 497 ALA A N 1
ATOM 1472 C CA . ALA A 1 181 ? 36.312 45.866 48.370 1.00 54.31 497 ALA A CA 1
ATOM 1473 C C . ALA A 1 181 ? 34.911 45.401 48.750 1.00 54.79 497 ALA A C 1
ATOM 1474 O O . ALA A 1 181 ? 34.407 45.735 49.826 1.00 52.67 497 ALA A O 1
ATOM 1476 N N . ASN B 2 21 ? 55.360 64.380 49.711 1.00 81.41 21 ASN B N 1
ATOM 1477 C CA . ASN B 2 21 ? 56.041 65.410 50.552 1.00 79.27 21 ASN B CA 1
ATOM 1478 C C . ASN B 2 21 ? 55.053 66.401 51.173 1.00 73.65 21 ASN B C 1
ATOM 1479 O O . ASN B 2 21 ? 54.507 67.264 50.479 1.00 73.16 21 ASN B O 1
ATOM 1484 N N . ARG B 2 22 ? 54.836 66.257 52.481 1.00 66.82 22 ARG B N 1
ATOM 1485 C CA . ARG B 2 22 ? 53.953 67.130 53.273 1.00 60.02 22 ARG B CA 1
ATOM 1486 C C . ARG B 2 22 ? 52.581 67.374 52.626 1.00 55.88 22 ARG B C 1
ATOM 1487 O O . ARG B 2 22 ? 52.352 68.427 52.022 1.00 53.59 22 ARG B O 1
ATOM 1495 N N . PRO B 2 23 ? 51.660 66.399 52.746 1.00 52.64 23 PRO B N 1
ATOM 1496 C CA . PRO B 2 23 ? 50.326 66.590 52.170 1.00 48.29 23 PRO B CA 1
ATOM 1497 C C . PRO B 2 23 ? 49.500 67.623 52.931 1.00 43.87 23 PRO B C 1
ATOM 1498 O O . PRO B 2 23 ? 48.605 68.232 52.354 1.00 42.85 23 PRO B O 1
ATOM 1502 N N . ASN B 2 24 ? 49.817 67.824 54.207 1.00 41.00 24 ASN B N 1
ATOM 1503 C CA . ASN B 2 24 ? 49.052 68.719 55.077 1.00 39.56 24 ASN B CA 1
ATOM 1504 C C . ASN B 2 24 ? 49.496 70.190 55.016 1.00 37.10 24 ASN B C 1
ATOM 1505 O O . ASN B 2 24 ? 49.006 71.031 55.782 1.00 36.23 24 ASN B O 1
ATOM 1510 N N . ARG B 2 25 ? 50.419 70.484 54.104 1.00 34.48 25 ARG B N 1
ATOM 1511 C CA . ARG B 2 25 ? 50.980 71.823 53.935 1.00 33.14 25 ARG B CA 1
ATOM 1512 C C . ARG B 2 25 ? 50.342 72.509 52.740 1.00 32.69 25 ARG B C 1
ATOM 1513 O O . ARG B 2 25 ? 50.609 72.135 51.596 1.00 31.85 25 ARG B O 1
ATOM 1521 N N . LEU B 2 26 ? 49.520 73.521 53.001 1.00 31.72 26 LEU B N 1
ATOM 1522 C CA . LEU B 2 26 ? 48.735 74.146 51.933 1.00 31.52 26 LEU B CA 1
ATOM 1523 C C . LEU B 2 26 ? 49.043 75.625 51.732 1.00 31.04 26 LEU B C 1
ATOM 1524 O O . LEU B 2 26 ? 49.574 76.281 52.625 1.00 31.85 26 LEU B O 1
ATOM 1529 N N . ILE B 2 27 ? 48.700 76.137 50.551 1.00 30.46 27 ILE B N 1
ATOM 1530 C CA . ILE B 2 27 ? 48.982 77.522 50.174 1.00 28.93 27 ILE B CA 1
ATOM 1531 C C . ILE B 2 27 ? 47.677 78.312 50.050 1.00 28.21 27 ILE B C 1
ATOM 1532 O O . ILE B 2 27 ? 46.820 77.960 49.245 1.00 27.64 27 ILE B O 1
ATOM 1537 N N . VAL B 2 28 ? 47.546 79.370 50.857 1.00 27.65 28 VAL B N 1
ATOM 1538 C CA . VAL B 2 28 ? 46.344 80.220 50.910 1.00 27.22 28 VAL B CA 1
ATOM 1539 C C . VAL B 2 28 ? 45.974 80.833 49.553 1.00 28.31 28 VAL B C 1
ATOM 1540 O O . VAL B 2 28 ? 46.818 81.444 48.886 1.00 27.93 28 VAL B O 1
ATOM 1544 N N . ASP B 2 29 ? 44.713 80.662 49.156 1.00 28.84 29 ASP B N 1
ATOM 1545 C CA . ASP B 2 29 ? 44.194 81.230 47.913 1.00 30.80 29 ASP B CA 1
ATOM 1546 C C . ASP B 2 29 ? 42.832 81.883 48.159 1.00 30.47 29 ASP B C 1
ATOM 1547 O O . ASP B 2 29 ? 42.250 81.713 49.230 1.00 29.64 29 ASP B O 1
ATOM 1552 N N . GLU B 2 30 ? 42.325 82.635 47.187 1.00 30.73 30 GLU B N 1
ATOM 1553 C CA . GLU B 2 30 ? 41.105 83.423 47.421 1.00 33.24 30 GLU B CA 1
ATOM 1554 C C . GLU B 2 30 ? 39.859 82.559 47.270 1.00 32.06 30 GLU B C 1
ATOM 1555 O O . GLU B 2 30 ? 39.848 81.599 46.507 1.00 32.45 30 GLU B O 1
ATOM 1561 N N . ALA B 2 31 ? 38.827 82.897 48.030 1.00 32.64 31 ALA B N 1
ATOM 1562 C CA . ALA B 2 31 ? 37.571 82.155 48.038 1.00 34.44 31 ALA B CA 1
ATOM 1563 C C . ALA B 2 31 ? 36.692 82.417 46.805 1.00 35.51 31 ALA B C 1
ATOM 1564 O O . ALA B 2 31 ? 36.734 83.501 46.229 1.00 36.51 31 ALA B O 1
ATOM 1566 N N . ILE B 2 32 ? 35.925 81.407 46.398 1.00 37.45 32 ILE B N 1
ATOM 1567 C CA . ILE B 2 32 ? 34.780 81.587 45.505 1.00 40.20 32 ILE B CA 1
ATOM 1568 C C . ILE B 2 32 ? 33.556 81.649 46.410 1.00 41.32 32 ILE B C 1
ATOM 1569 O O . ILE B 2 32 ? 32.695 82.517 46.246 1.00 44.15 32 ILE B O 1
ATOM 1574 N N . ASN B 2 33 ? 33.496 80.717 47.366 1.00 41.17 33 ASN B N 1
ATOM 1575 C CA . ASN B 2 33 ? 32.426 80.643 48.362 1.00 39.36 33 ASN B CA 1
ATOM 1576 C C . ASN B 2 33 ? 32.626 81.706 49.428 1.00 39.69 33 ASN B C 1
ATOM 1577 O O . ASN B 2 33 ? 33.680 81.759 50.055 1.00 41.58 33 ASN B O 1
ATOM 1582 N N . GLU B 2 34 ? 31.608 82.527 49.659 1.00 40.24 34 GLU B N 1
ATOM 1583 C CA . GLU B 2 34 ? 31.774 83.676 50.545 1.00 40.92 34 GLU B CA 1
ATOM 1584 C C . GLU B 2 34 ? 31.218 83.524 51.965 1.00 38.41 34 GLU B C 1
ATOM 1585 O O . GLU B 2 34 ? 31.075 84.507 52.693 1.00 38.86 34 GLU B O 1
ATOM 1591 N N . ASP B 2 35 ? 30.941 82.289 52.368 1.00 35.32 35 ASP B N 1
ATOM 1592 C CA . ASP B 2 35 ? 30.525 82.010 53.740 1.00 32.91 35 ASP B CA 1
ATOM 1593 C C . ASP B 2 35 ? 31.725 82.018 54.701 1.00 31.42 35 ASP B C 1
ATOM 1594 O O . ASP B 2 35 ? 32.769 81.457 54.390 1.00 31.15 35 ASP B O 1
ATOM 1599 N N . ASN B 2 36 ? 31.557 82.643 55.867 1.00 30.96 36 ASN B N 1
ATOM 1600 C CA . ASN B 2 36 ? 32.624 82.782 56.877 1.00 30.97 36 ASN B CA 1
ATOM 1601 C C . ASN B 2 36 ? 33.303 81.491 57.338 1.00 30.62 36 ASN B C 1
ATOM 1602 O O . ASN B 2 36 ? 34.485 81.494 57.661 1.00 30.76 36 ASN B O 1
ATOM 1607 N N . SER B 2 37 ? 32.541 80.406 57.399 1.00 30.18 37 SER B N 1
ATOM 1608 C CA . SER B 2 37 ? 32.986 79.181 58.047 1.00 29.51 37 SER B CA 1
ATOM 1609 C C . SER B 2 37 ? 33.618 78.205 57.077 1.00 29.82 37 SER B C 1
ATOM 1610 O O . SER B 2 37 ? 34.094 77.150 57.487 1.00 30.14 37 SER B O 1
ATOM 1613 N N . VAL B 2 38 ? 33.640 78.575 55.797 1.00 28.93 38 VAL B N 1
ATOM 1614 C CA . VAL B 2 38 ? 33.966 77.639 54.729 1.00 27.85 38 VAL B CA 1
ATOM 1615 C C . VAL B 2 38 ? 35.349 77.853 54.129 1.00 27.84 38 VAL B C 1
ATOM 1616 O O . VAL B 2 38 ? 35.767 78.995 53.901 1.00 28.69 38 VAL B O 1
ATOM 1620 N N . VAL B 2 39 ? 36.049 76.738 53.908 1.00 26.09 39 VAL B N 1
ATOM 1621 C CA . VAL B 2 39 ? 37.278 76.691 53.107 1.00 25.21 39 VAL B CA 1
ATOM 1622 C C . VAL B 2 39 ? 37.164 75.584 52.046 1.00 25.02 39 VAL B C 1
ATOM 1623 O O . VAL B 2 39 ? 36.381 74.645 52.2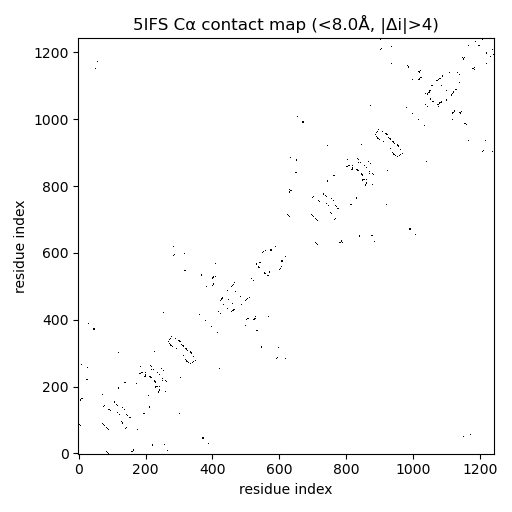00 1.00 25.53 39 VAL B O 1
ATOM 1627 N N . SER B 2 40 ? 37.939 75.695 50.977 1.00 23.98 40 SER B N 1
ATOM 1628 C CA . SER B 2 40 ? 37.808 74.788 49.848 1.00 23.98 40 SER B CA 1
ATOM 1629 C C . SER B 2 40 ? 39.121 74.129 49.505 1.00 23.23 40 SER B C 1
ATOM 1630 O O . SER B 2 40 ? 40.156 74.781 49.491 1.00 22.75 40 SER B O 1
ATOM 1633 N N . LEU B 2 41 ? 39.061 72.831 49.214 1.00 23.51 41 LEU B N 1
ATOM 1634 C CA . LEU B 2 41 ? 40.212 72.081 48.717 1.00 23.27 41 LEU B CA 1
ATOM 1635 C C . LEU B 2 41 ? 39.896 71.415 47.379 1.00 23.44 41 LEU B C 1
ATOM 1636 O O . LEU B 2 41 ? 38.733 71.242 47.018 1.00 23.77 41 LEU B O 1
ATOM 1641 N N . SER B 2 42 ? 40.933 71.044 46.640 1.00 23.48 42 SER B N 1
ATOM 1642 C CA . SER B 2 42 ? 40.739 70.199 45.477 1.00 24.75 42 SER B CA 1
ATOM 1643 C C . SER B 2 42 ? 40.283 68.826 45.969 1.00 25.60 42 SER B C 1
ATOM 1644 O O . SER B 2 42 ? 40.640 68.407 47.076 1.00 26.20 42 SER B O 1
ATOM 1647 N N . GLN B 2 43 ? 39.489 68.135 45.154 1.00 26.00 43 GLN B N 1
ATOM 1648 C CA . GLN B 2 43 ? 38.996 66.818 45.518 1.00 25.45 43 GLN B CA 1
ATOM 1649 C C . GLN B 2 43 ? 40.144 65.829 45.746 1.00 25.21 43 GLN B C 1
ATOM 1650 O O . GLN B 2 43 ? 40.114 65.089 46.724 1.00 24.73 43 GLN B O 1
ATOM 1656 N N . PRO B 2 44 ? 41.159 65.809 44.851 1.00 25.67 44 PRO B N 1
ATOM 1657 C CA . PRO B 2 44 ? 42.288 64.892 45.092 1.00 26.15 44 PRO B CA 1
ATOM 1658 C C . PRO B 2 44 ? 42.992 65.145 46.418 1.00 27.44 44 PRO B C 1
ATOM 1659 O O . PRO B 2 44 ? 43.539 64.213 47.014 1.00 27.83 44 PRO B O 1
ATOM 1663 N N . LYS B 2 45 ? 42.972 66.394 46.874 1.00 28.06 45 LYS B N 1
ATOM 1664 C CA . LYS B 2 45 ? 43.527 66.730 48.172 1.00 28.92 45 LYS B CA 1
ATOM 1665 C C . LYS B 2 45 ? 42.612 66.220 49.291 1.00 29.46 45 LYS B C 1
ATOM 1666 O O . LYS B 2 45 ? 43.090 65.743 50.320 1.00 30.33 45 LYS B O 1
ATOM 1672 N N . MET B 2 46 ? 41.303 66.305 49.080 1.00 30.06 46 MET B N 1
ATOM 1673 C CA . MET B 2 46 ? 40.344 65.765 50.046 1.00 32.32 46 MET B CA 1
ATOM 1674 C C . MET B 2 46 ? 40.382 64.242 50.144 1.00 32.62 46 MET B C 1
ATOM 1675 O O . MET B 2 46 ? 40.285 63.686 51.238 1.00 32.20 46 MET B O 1
ATOM 1680 N N . ASP B 2 47 ? 40.529 63.577 49.001 1.00 34.13 47 ASP B N 1
ATOM 1681 C CA . ASP B 2 47 ? 40.779 62.138 48.970 1.00 35.34 47 ASP B CA 1
ATOM 1682 C C . ASP B 2 47 ? 41.984 61.800 49.838 1.00 35.87 47 ASP B C 1
ATOM 1683 O O . ASP B 2 47 ? 41.896 60.945 50.725 1.00 36.61 47 ASP B O 1
ATOM 1688 N N . GLU B 2 48 ? 43.083 62.513 49.602 1.00 36.00 48 GLU B N 1
ATOM 1689 C CA . GLU B 2 48 ? 44.355 62.272 50.277 1.00 37.07 48 GLU B CA 1
ATOM 1690 C C . GLU B 2 48 ? 44.257 62.436 51.795 1.00 35.45 48 GLU B C 1
ATOM 1691 O O . GLU B 2 48 ? 44.864 61.677 52.548 1.00 35.11 48 GLU B O 1
ATOM 1697 N N . LEU B 2 49 ? 43.481 63.417 52.238 1.00 33.40 49 LEU B N 1
ATOM 1698 C CA . LEU B 2 49 ? 43.307 63.662 53.664 1.00 32.11 49 LEU B CA 1
ATOM 1699 C C . LEU B 2 49 ? 42.099 62.925 54.244 1.00 31.79 49 LEU B C 1
ATOM 1700 O O . LEU B 2 49 ? 41.809 63.039 55.437 1.00 31.70 49 LEU B O 1
ATOM 1705 N N . GLN B 2 50 ? 41.412 62.164 53.390 1.00 32.24 50 GLN B N 1
ATOM 1706 C CA . GLN B 2 50 ? 40.223 61.376 53.764 1.00 31.84 50 GLN B CA 1
ATOM 1707 C C . GLN B 2 50 ? 39.133 62.223 54.425 1.00 31.24 50 GLN B C 1
ATOM 1708 O O . GLN B 2 50 ? 38.520 61.810 55.412 1.00 32.27 50 GLN B O 1
ATOM 1714 N N . LEU B 2 51 ? 38.890 63.406 53.860 1.00 31.02 51 LEU B N 1
ATOM 1715 C CA . LEU B 2 51 ? 37.853 64.324 54.356 1.00 30.01 51 LEU B CA 1
ATOM 1716 C C . LEU B 2 51 ? 36.525 64.163 53.616 1.00 29.11 51 LEU B C 1
ATOM 1717 O O . LEU B 2 51 ? 36.500 63.838 52.431 1.00 28.99 51 LEU B O 1
ATOM 1722 N N . PHE B 2 52 ? 35.435 64.403 54.338 1.00 28.85 52 PHE B N 1
ATOM 1723 C CA . PHE B 2 52 ? 34.090 64.470 53.784 1.00 28.65 52 PHE B CA 1
ATOM 1724 C C . PHE B 2 52 ? 33.729 65.926 53.510 1.00 29.93 52 PHE B C 1
ATOM 1725 O O . PHE B 2 52 ? 34.082 66.820 54.288 1.00 29.69 52 PHE B O 1
ATOM 1733 N N . ARG B 2 53 ? 33.009 66.161 52.417 1.00 31.38 53 ARG B N 1
ATOM 1734 C CA . ARG B 2 53 ? 32.304 67.416 52.227 1.00 31.76 53 ARG B CA 1
ATOM 1735 C C . ARG B 2 53 ? 31.502 67.699 53.486 1.00 31.66 53 ARG B C 1
ATOM 1736 O O . ARG B 2 53 ? 30.571 66.957 53.817 1.00 31.86 53 ARG B O 1
ATOM 1744 N N . GLY B 2 54 ? 31.877 68.756 54.198 1.00 31.30 54 GLY B N 1
ATOM 1745 C CA . GLY B 2 54 ? 31.166 69.153 55.409 1.00 30.61 54 GLY B CA 1
ATOM 1746 C C . GLY B 2 54 ? 31.937 68.919 56.693 1.00 31.02 54 GLY B C 1
ATOM 1747 O O . GLY B 2 54 ? 31.518 69.372 57.756 1.00 31.33 54 GLY B O 1
ATOM 1748 N N . ASP B 2 55 ? 33.059 68.212 56.604 1.00 31.12 55 ASP B N 1
ATOM 1749 C CA . ASP B 2 55 ? 33.884 67.948 57.779 1.00 32.15 55 ASP B CA 1
ATOM 1750 C C . ASP B 2 55 ? 34.476 69.221 58.366 1.00 31.69 55 ASP B C 1
ATOM 1751 O O . ASP B 2 55 ? 34.702 70.210 57.651 1.00 31.29 55 ASP B O 1
ATOM 1756 N N . THR B 2 56 ? 34.717 69.188 59.673 1.00 29.85 56 THR B N 1
ATOM 1757 C CA . THR B 2 56 ? 35.431 70.262 60.335 1.00 29.40 56 THR B CA 1
ATOM 1758 C C . THR B 2 56 ? 36.937 70.047 60.217 1.00 28.13 56 THR B C 1
ATOM 1759 O O . THR B 2 56 ? 37.419 68.923 60.240 1.00 27.85 56 THR B O 1
ATOM 1763 N N . VAL B 2 57 ? 37.674 71.137 60.060 1.00 27.99 57 VAL B N 1
ATOM 1764 C CA . VAL B 2 57 ? 39.118 71.071 59.893 1.00 27.17 57 VAL B CA 1
ATOM 1765 C C . VAL B 2 57 ? 39.770 72.082 60.815 1.00 27.40 57 VAL B C 1
ATOM 1766 O O . VAL B 2 57 ? 39.216 73.156 61.063 1.00 26.42 57 VAL B O 1
ATOM 1770 N N . LEU B 2 58 ? 40.936 71.723 61.343 1.00 28.11 58 LEU B N 1
ATOM 1771 C CA . LEU B 2 58 ? 41.710 72.645 62.168 1.00 28.27 58 LEU B CA 1
ATOM 1772 C C . LEU B 2 58 ? 42.870 73.209 61.358 1.00 27.02 58 LEU B C 1
ATOM 1773 O O . LEU B 2 58 ? 43.635 72.455 60.756 1.00 26.22 58 LEU B O 1
ATOM 1778 N N . LEU B 2 59 ? 42.997 74.534 61.367 1.00 26.69 59 LEU B N 1
ATOM 1779 C CA . LEU B 2 59 ? 43.979 75.238 60.552 1.00 26.61 59 LEU B CA 1
ATOM 1780 C C . LEU B 2 59 ? 44.902 76.131 61.382 1.00 27.82 59 LEU B C 1
ATOM 1781 O O . LEU B 2 59 ? 44.451 76.788 62.324 1.00 26.95 59 LEU B O 1
ATOM 1786 N N . LYS B 2 60 ? 46.185 76.156 61.015 1.00 29.95 60 LYS B N 1
ATOM 1787 C CA . LYS B 2 60 ? 47.178 77.047 61.629 1.00 32.74 60 LYS B CA 1
ATOM 1788 C C . LYS B 2 60 ? 48.057 77.741 60.596 1.00 33.53 60 LYS B C 1
ATOM 1789 O O . LYS B 2 60 ? 48.464 77.130 59.598 1.00 32.20 60 LYS B O 1
ATOM 1795 N N . GLY B 2 61 ? 48.367 79.011 60.854 1.00 34.32 61 GLY B N 1
ATOM 1796 C CA . GLY B 2 61 ? 49.382 79.735 60.082 1.00 37.20 61 GLY B CA 1
ATOM 1797 C C . GLY B 2 61 ? 50.690 79.923 60.848 1.00 39.54 61 GLY B C 1
ATOM 1798 O O . GLY B 2 61 ? 50.870 79.361 61.933 1.00 38.45 61 GLY B O 1
ATOM 1799 N N . LYS B 2 62 ? 51.599 80.717 60.277 1.00 41.59 62 LYS B N 1
ATOM 1800 C CA . LYS B 2 62 ? 52.902 81.025 60.886 1.00 41.90 62 LYS B CA 1
ATOM 1801 C C . LYS B 2 62 ? 52.801 81.572 62.317 1.00 42.69 62 LYS B C 1
ATOM 1802 O O . LYS B 2 62 ? 53.540 81.132 63.195 1.00 43.75 62 LYS B O 1
ATOM 1808 N N . LYS B 2 63 ? 51.889 82.515 62.552 1.00 44.82 63 LYS B N 1
ATOM 1809 C CA . LYS B 2 63 ? 51.698 83.089 63.893 1.00 48.86 63 LYS B CA 1
ATOM 1810 C C . LYS B 2 63 ? 51.139 82.042 64.856 1.00 49.12 63 LYS B C 1
ATOM 1811 O O . LYS B 2 63 ? 51.095 82.258 66.072 1.00 49.87 63 LYS B O 1
ATOM 1817 N N . ARG B 2 64 ? 50.699 80.922 64.282 1.00 50.26 64 ARG B N 1
ATOM 1818 C CA . ARG B 2 64 ? 50.184 79.750 65.009 1.00 50.37 64 ARG B CA 1
ATOM 1819 C C . ARG B 2 64 ? 48.881 80.010 65.790 1.00 50.74 64 ARG B C 1
ATOM 1820 O O . ARG B 2 64 ? 48.594 79.360 66.797 1.00 52.01 64 ARG B O 1
ATOM 1828 N N . ARG B 2 65 ? 48.104 80.974 65.293 1.00 49.94 65 ARG B N 1
ATOM 1829 C CA . ARG B 2 65 ? 46.704 81.145 65.663 1.00 49.27 65 ARG B CA 1
ATOM 1830 C C . ARG B 2 65 ? 45.884 80.067 64.948 1.00 46.45 65 ARG B C 1
ATOM 1831 O O . ARG B 2 65 ? 46.121 79.780 63.775 1.00 44.44 65 ARG B O 1
ATOM 1839 N N . GLU B 2 66 ? 44.938 79.463 65.664 1.00 44.12 66 GLU B N 1
ATOM 1840 C CA . GLU B 2 66 ? 44.119 78.381 65.123 1.00 41.30 66 GLU B CA 1
ATOM 1841 C C . GLU B 2 66 ? 42.795 78.894 64.573 1.00 39.76 66 GLU B C 1
ATOM 1842 O O . GLU B 2 66 ? 42.277 79.911 65.028 1.00 38.50 66 GLU B O 1
ATOM 1848 N N . ALA B 2 67 ? 42.258 78.178 63.590 1.00 37.56 67 ALA B N 1
ATOM 1849 C CA . ALA B 2 67 ? 40.880 78.364 63.144 1.00 34.42 67 ALA B CA 1
ATOM 1850 C C . ALA B 2 67 ? 40.244 77.010 62.865 1.00 33.58 67 ALA B C 1
ATOM 1851 O O . ALA B 2 67 ? 40.931 76.043 62.514 1.00 32.99 67 ALA B O 1
ATOM 1853 N N . VAL B 2 68 ? 38.931 76.949 63.053 1.00 33.09 68 VAL B N 1
ATOM 1854 C CA . VAL B 2 68 ? 38.140 75.771 62.730 1.00 32.34 68 VAL B CA 1
ATOM 1855 C C . VAL B 2 68 ? 37.144 76.122 61.631 1.00 31.47 68 VAL B C 1
ATOM 1856 O O . VAL B 2 68 ? 36.451 77.147 61.700 1.00 30.88 68 VAL B O 1
ATOM 1860 N N . CYS B 2 69 ? 37.092 75.272 60.614 1.00 28.70 69 CYS B N 1
ATOM 1861 C CA . CYS B 2 69 ? 36.286 75.542 59.448 1.00 27.68 69 CYS B CA 1
ATOM 1862 C C . CYS B 2 69 ? 35.618 74.292 58.927 1.00 27.02 69 CYS B C 1
ATOM 1863 O O . CYS B 2 69 ? 35.950 73.170 59.323 1.00 27.20 69 CYS B O 1
ATOM 1866 N N . ILE B 2 70 ? 34.680 74.508 58.013 1.00 25.73 70 ILE B N 1
ATOM 1867 C CA . ILE B 2 70 ? 34.017 73.439 57.299 1.00 24.43 70 ILE B CA 1
ATOM 1868 C C . ILE B 2 70 ? 34.697 73.381 55.949 1.00 24.36 70 ILE B C 1
ATOM 1869 O O . ILE B 2 70 ? 35.009 74.416 55.371 1.00 24.70 70 ILE B O 1
ATOM 1874 N N . VAL B 2 71 ? 34.955 72.172 55.463 1.00 24.29 71 VAL B N 1
ATOM 1875 C CA . VAL B 2 71 ? 35.636 72.018 54.189 1.00 24.75 71 VAL B CA 1
ATOM 1876 C C . VAL B 2 71 ? 34.700 71.542 53.078 1.00 24.82 71 VAL B C 1
ATOM 1877 O O . VAL B 2 71 ? 33.946 70.578 53.243 1.00 23.81 71 VAL B O 1
ATOM 1881 N N . LEU B 2 72 ? 34.747 72.250 51.956 1.00 25.28 72 LEU B N 1
ATOM 1882 C CA . LEU B 2 72 ? 34.099 71.814 50.734 1.00 26.13 72 LEU B CA 1
ATOM 1883 C C . LEU B 2 72 ? 35.163 71.521 49.690 1.00 26.95 72 LEU B C 1
ATOM 1884 O O . LEU B 2 72 ? 36.328 71.885 49.856 1.00 27.08 72 LEU B O 1
ATOM 1889 N N . SER B 2 73 ? 34.771 70.836 48.625 1.00 28.65 73 SER B N 1
ATOM 1890 C CA . SER B 2 73 ? 35.652 70.657 47.479 1.00 29.90 73 SER B CA 1
ATOM 1891 C C . SER B 2 73 ? 35.441 71.784 46.489 1.00 30.65 73 SER B C 1
ATOM 1892 O O . SER B 2 73 ? 34.406 72.454 46.486 1.00 29.11 73 SER B O 1
ATOM 1895 N N . ASP B 2 74 ? 36.436 71.977 45.640 1.00 33.24 74 ASP B N 1
ATOM 1896 C CA . ASP B 2 74 ? 36.393 73.004 44.639 1.00 35.61 74 ASP B CA 1
ATOM 1897 C C . ASP B 2 74 ? 37.018 72.458 43.371 1.00 37.19 74 ASP B C 1
ATOM 1898 O O . ASP B 2 74 ? 38.090 71.857 43.406 1.00 36.25 74 ASP B O 1
ATOM 1903 N N . ASP B 2 75 ? 36.339 72.670 42.251 1.00 41.82 75 ASP B N 1
ATOM 1904 C CA . ASP B 2 75 ? 36.782 72.147 40.958 1.00 46.18 75 ASP B CA 1
ATOM 1905 C C . ASP B 2 75 ? 37.919 72.932 40.344 1.00 46.87 75 ASP B C 1
ATOM 1906 O O . ASP B 2 75 ? 38.542 72.479 39.383 1.00 47.55 75 ASP B O 1
ATOM 1911 N N . THR B 2 76 ? 38.186 74.106 40.899 1.00 47.53 76 THR B N 1
ATOM 1912 C CA . THR B 2 76 ? 39.139 75.024 40.300 1.00 50.51 76 THR B CA 1
ATOM 1913 C C . THR B 2 76 ? 40.362 75.323 41.207 1.00 52.26 76 THR B C 1
ATOM 1914 O O . THR B 2 76 ? 40.998 76.370 41.085 1.00 56.33 76 THR B O 1
ATOM 1918 N N . CYS B 2 77 ? 40.680 74.385 42.101 1.00 50.39 77 CYS B N 1
ATOM 1919 C CA . CYS B 2 77 ? 41.861 74.451 42.972 1.00 46.29 77 CYS B CA 1
ATOM 1920 C C . CYS B 2 77 ? 43.009 73.664 42.398 1.00 44.37 77 CYS B C 1
ATOM 1921 O O . CYS B 2 77 ? 42.814 72.573 41.863 1.00 44.52 77 CYS B O 1
ATOM 1924 N N . SER B 2 78 ? 44.216 74.181 42.568 1.00 42.27 78 SER B N 1
ATOM 1925 C CA . SER B 2 78 ? 45.403 73.351 42.449 1.00 40.35 78 SER B CA 1
ATOM 1926 C C . SER B 2 78 ? 45.528 72.551 43.756 1.00 38.14 78 SER B C 1
ATOM 1927 O O . SER B 2 78 ? 45.085 73.021 44.803 1.00 37.21 78 SER B O 1
ATOM 1930 N N . ASP B 2 79 ? 46.123 71.361 43.704 1.00 36.68 79 ASP B N 1
ATOM 1931 C CA . ASP B 2 79 ? 46.105 70.432 44.854 1.00 37.03 79 ASP B CA 1
ATOM 1932 C C . ASP B 2 79 ? 46.629 70.983 46.181 1.00 35.75 79 ASP B C 1
ATOM 1933 O O . ASP B 2 79 ? 46.139 70.605 47.248 1.00 32.44 79 ASP B O 1
ATOM 1938 N N . GLU B 2 80 ? 47.609 71.880 46.110 1.00 35.89 80 GLU B N 1
ATOM 1939 C CA . GLU B 2 80 ? 48.199 72.486 47.309 1.00 38.22 80 GLU B CA 1
ATOM 1940 C C . GLU B 2 80 ? 47.416 73.707 47.828 1.00 38.40 80 GLU B C 1
ATOM 1941 O O . GLU B 2 80 ? 47.735 74.246 48.895 1.00 39.74 80 GLU B O 1
ATOM 1947 N N . LYS B 2 81 ? 46.396 74.133 47.083 1.00 36.97 81 LYS B N 1
ATOM 1948 C CA . LYS B 2 81 ? 45.632 75.334 47.438 1.00 37.03 81 LYS B CA 1
ATOM 1949 C C . LYS B 2 81 ? 44.556 75.095 48.490 1.00 34.39 81 LYS B C 1
ATOM 1950 O O . LYS B 2 81 ? 43.880 74.065 48.487 1.00 34.25 81 LYS B O 1
ATOM 1956 N N . ILE B 2 82 ? 44.409 76.064 49.388 1.00 31.91 82 ILE B N 1
ATOM 1957 C CA . ILE B 2 82 ? 43.233 76.151 50.253 1.00 30.37 82 ILE B CA 1
ATOM 1958 C C . ILE B 2 82 ? 42.562 77.500 49.996 1.00 30.22 82 ILE B C 1
ATOM 1959 O O . ILE B 2 82 ? 43.158 78.553 50.246 1.00 31.20 82 ILE B O 1
ATOM 1964 N N . ARG B 2 83 ? 41.340 77.463 49.469 1.00 29.70 83 ARG B N 1
ATOM 1965 C CA . ARG B 2 83 ? 40.574 78.686 49.211 1.00 28.50 83 ARG B CA 1
ATOM 1966 C C . ARG B 2 83 ? 39.885 79.131 50.481 1.00 26.61 83 ARG B C 1
ATOM 1967 O O . ARG B 2 83 ? 39.145 78.363 51.079 1.00 26.54 83 ARG B O 1
ATOM 1975 N N . MET B 2 84 ? 40.137 80.367 50.892 1.00 25.61 84 MET B N 1
ATOM 1976 C CA . MET B 2 84 ? 39.533 80.920 52.101 1.00 25.80 84 MET B CA 1
ATOM 1977 C C . MET B 2 84 ? 39.296 82.414 51.952 1.00 26.97 84 MET B C 1
ATOM 1978 O O . MET B 2 84 ? 40.099 83.124 51.347 1.00 26.37 84 MET B O 1
ATOM 1983 N N . ASN B 2 85 ? 38.200 82.902 52.514 1.00 28.41 85 ASN B N 1
ATOM 1984 C CA . ASN B 2 85 ? 37.932 84.325 52.425 1.00 30.77 85 ASN B CA 1
ATOM 1985 C C . ASN B 2 85 ? 38.538 85.125 53.576 1.00 30.52 85 ASN B C 1
ATOM 1986 O O . ASN B 2 85 ? 39.127 84.554 54.508 1.00 29.35 85 ASN B O 1
ATOM 1991 N N . ARG B 2 86 ? 38.381 86.449 53.496 1.00 30.14 86 ARG B N 1
ATOM 1992 C CA . ARG B 2 86 ? 39.110 87.387 54.348 1.00 29.22 86 ARG B CA 1
ATOM 1993 C C . ARG B 2 86 ? 38.861 87.236 55.835 1.00 27.89 86 ARG B C 1
ATOM 1994 O O . ARG B 2 86 ? 39.735 87.529 56.635 1.00 28.08 86 ARG B O 1
ATOM 2002 N N . VAL B 2 87 ? 37.669 86.788 56.202 1.00 27.46 87 VAL B N 1
ATOM 2003 C CA . VAL B 2 87 ? 37.366 86.518 57.600 1.00 27.16 87 VAL B CA 1
ATOM 2004 C C . VAL B 2 87 ? 38.312 85.461 58.163 1.00 27.31 87 VAL B C 1
ATOM 2005 O O . VAL B 2 87 ? 38.892 85.643 59.228 1.00 28.40 87 VAL B O 1
ATOM 2009 N N . VAL B 2 88 ? 38.478 84.365 57.435 1.00 27.42 88 VAL B N 1
ATOM 2010 C CA . VAL B 2 88 ? 39.314 83.272 57.904 1.00 27.58 88 VAL B CA 1
ATOM 2011 C C . VAL B 2 88 ? 40.790 83.649 57.799 1.00 27.64 88 VAL B C 1
ATOM 2012 O O . VAL B 2 88 ? 41.578 83.315 58.681 1.00 29.23 88 VAL B O 1
ATOM 2016 N N . ARG B 2 89 ? 41.155 84.371 56.742 1.00 27.86 89 ARG B N 1
ATOM 2017 C CA . ARG B 2 89 ? 42.526 84.846 56.595 1.00 27.26 89 ARG B CA 1
ATOM 2018 C C . ARG B 2 89 ? 42.925 85.748 57.762 1.00 27.71 89 ARG B C 1
ATOM 2019 O O . ARG B 2 89 ? 44.000 85.570 58.327 1.00 27.90 89 ARG B O 1
ATOM 2027 N N . ASN B 2 90 ? 42.065 86.702 58.121 1.00 28.15 90 ASN B N 1
ATOM 2028 C CA . ASN B 2 90 ? 42.317 87.579 59.270 1.00 30.72 90 ASN B CA 1
ATOM 2029 C C . ASN B 2 90 ? 42.442 86.832 60.601 1.00 31.98 90 ASN B C 1
ATOM 2030 O O . ASN B 2 90 ? 43.345 87.119 61.390 1.00 32.34 90 ASN B O 1
ATOM 2035 N N . ASN B 2 91 ? 41.535 85.881 60.840 1.00 32.54 91 ASN B N 1
ATOM 2036 C CA . ASN B 2 91 ? 41.558 85.041 62.043 1.00 32.42 91 ASN B CA 1
ATOM 2037 C C . ASN B 2 91 ? 42.870 84.266 62.187 1.00 31.67 91 ASN B C 1
ATOM 2038 O O . ASN B 2 91 ? 43.362 84.063 63.296 1.00 31.33 91 ASN B O 1
ATOM 2043 N N . LEU B 2 92 ? 43.413 83.842 61.050 1.00 29.57 92 LEU B N 1
ATOM 2044 C CA . LEU B 2 92 ? 44.657 83.092 60.968 1.00 29.52 92 LEU B CA 1
ATOM 2045 C C . LEU B 2 92 ? 45.883 84.005 60.882 1.00 30.40 92 LEU B C 1
ATOM 2046 O O . LEU B 2 92 ? 47.014 83.525 60.900 1.00 30.11 92 LEU B O 1
ATOM 2051 N N . ARG B 2 93 ? 45.651 85.315 60.772 1.00 31.59 93 ARG B N 1
ATOM 2052 C CA . ARG B 2 93 ? 46.703 86.286 60.449 1.00 32.88 93 ARG B CA 1
ATOM 2053 C C . ARG B 2 93 ? 47.563 85.886 59.241 1.00 31.71 93 ARG B C 1
ATOM 2054 O O . ARG B 2 93 ? 48.787 86.031 59.259 1.00 30.97 93 ARG B O 1
ATOM 2062 N N . VAL B 2 94 ? 46.918 85.382 58.190 1.00 30.56 94 VAL B N 1
ATOM 2063 C CA . VAL B 2 94 ? 47.636 85.054 56.953 1.00 29.70 94 VAL B CA 1
ATOM 2064 C C . VAL B 2 94 ? 47.220 85.968 55.806 1.00 30.18 94 VAL B C 1
ATOM 2065 O O . VAL B 2 94 ? 46.265 86.732 55.923 1.00 30.84 94 VAL B O 1
ATOM 2069 N N . ARG B 2 95 ? 47.946 85.862 54.697 1.00 30.95 95 ARG B N 1
ATOM 2070 C CA . ARG B 2 95 ? 47.654 86.590 53.473 1.00 31.70 95 ARG B CA 1
ATOM 2071 C C . ARG B 2 95 ? 47.755 85.629 52.302 1.00 31.50 95 ARG B C 1
ATOM 2072 O O . ARG B 2 95 ? 48.392 84.576 52.413 1.00 32.10 95 ARG B O 1
ATOM 2080 N N . LEU B 2 96 ? 47.144 85.995 51.179 1.00 29.98 96 LEU B N 1
ATOM 2081 C CA . LEU B 2 96 ? 47.240 85.190 49.964 1.00 30.06 96 LEU B CA 1
ATOM 2082 C C . LEU B 2 96 ? 48.695 84.830 49.676 1.00 30.03 96 LEU B C 1
ATOM 2083 O O . LEU B 2 96 ? 49.559 85.701 49.689 1.00 31.65 96 LEU B O 1
ATOM 2088 N N . GLY B 2 97 ? 48.952 83.542 49.453 1.00 29.96 97 GLY B N 1
ATOM 2089 C CA . GLY B 2 97 ? 50.301 83.019 49.244 1.00 28.50 97 GLY B CA 1
ATOM 2090 C C . GLY B 2 97 ? 50.923 82.307 50.441 1.00 28.97 97 GLY B C 1
ATOM 2091 O O . GLY B 2 97 ? 51.874 81.540 50.283 1.00 29.43 97 GLY B O 1
ATOM 2092 N N . ASP B 2 98 ? 50.394 82.553 51.638 1.00 27.83 98 ASP B N 1
ATOM 2093 C CA . ASP B 2 98 ? 50.989 82.021 52.862 1.00 27.53 98 ASP B CA 1
ATOM 2094 C C . ASP B 2 98 ? 50.750 80.523 53.046 1.00 28.51 98 ASP B C 1
ATOM 2095 O O . ASP B 2 98 ? 49.820 79.945 52.454 1.00 28.46 98 ASP B O 1
ATOM 2100 N N . VAL B 2 99 ? 51.596 79.912 53.877 1.00 27.17 99 VAL B N 1
ATOM 2101 C CA . VAL B 2 99 ? 51.507 78.497 54.194 1.00 27.80 99 VAL B CA 1
ATOM 2102 C C . VAL B 2 99 ? 50.501 78.304 55.327 1.00 28.44 99 VAL B C 1
ATOM 2103 O O . VAL B 2 99 ? 50.476 79.079 56.295 1.00 28.62 99 VAL B O 1
ATOM 2107 N N . ILE B 2 100 ? 49.659 77.285 55.209 1.00 28.11 100 ILE B N 1
ATOM 2108 C CA . ILE B 2 100 ? 48.890 76.848 56.375 1.00 28.88 100 ILE B CA 1
ATOM 2109 C C . ILE B 2 100 ? 49.033 75.350 56.600 1.00 28.27 100 ILE B C 1
ATOM 2110 O O . ILE B 2 100 ? 49.424 74.603 55.705 1.00 27.66 100 ILE B O 1
ATOM 2115 N N . SER B 2 101 ? 48.701 74.938 57.814 1.00 29.41 101 SER B N 1
ATOM 2116 C CA . SER B 2 101 ? 48.681 73.544 58.215 1.00 30.77 101 SER B CA 1
ATOM 2117 C C . SER B 2 101 ? 47.228 73.108 58.309 1.00 31.33 101 SER B C 1
ATOM 2118 O O . SER B 2 101 ? 46.390 73.835 58.855 1.00 31.24 101 SER B O 1
ATOM 2121 N N . ILE B 2 102 ? 46.926 71.929 57.780 1.00 31.35 102 ILE B N 1
ATOM 2122 C CA . ILE B 2 102 ? 45.584 71.363 57.909 1.00 32.29 102 ILE B CA 1
ATOM 2123 C C . ILE B 2 102 ? 45.642 70.052 58.683 1.00 33.28 102 ILE B C 1
ATOM 2124 O O . ILE B 2 102 ? 46.510 69.222 58.445 1.00 33.98 102 ILE B O 1
ATOM 2129 N N . GLN B 2 103 ? 44.741 69.893 59.639 1.00 36.31 103 GLN B N 1
ATOM 2130 C CA . GLN B 2 103 ? 44.558 68.608 60.302 1.00 40.88 103 GLN B CA 1
ATOM 2131 C C . GLN B 2 103 ? 43.075 68.390 60.565 1.00 43.10 103 GLN B C 1
ATOM 2132 O O . GLN B 2 103 ? 42.331 69.360 60.753 1.00 43.89 103 GLN B O 1
ATOM 2138 N N . PRO B 2 104 ? 42.626 67.122 60.551 1.00 46.83 104 PRO B N 1
ATOM 2139 C CA . PRO B 2 104 ? 41.215 66.875 60.858 1.00 46.82 104 PRO B CA 1
ATOM 2140 C C . PRO B 2 104 ? 40.903 67.205 62.314 1.00 45.87 104 PRO B C 1
ATOM 2141 O O . PRO B 2 104 ? 41.784 67.135 63.177 1.00 42.61 104 PRO B O 1
ATOM 2145 N N . CYS B 2 105 ? 39.656 67.589 62.562 1.00 46.64 105 CYS B N 1
ATOM 2146 C CA A CYS B 2 105 ? 39.203 67.838 63.932 0.36 48.58 105 CYS B CA 1
ATOM 2147 C CA B CYS B 2 105 ? 39.185 67.934 63.885 0.64 47.78 105 CYS B CA 1
ATOM 2148 C C . CYS B 2 105 ? 37.737 67.459 64.095 1.00 50.52 105 CYS B C 1
ATOM 2149 O O . CYS B 2 105 ? 36.827 68.298 64.105 1.00 51.48 105 CYS B O 1
ATOM 2154 N N . PRO B 2 106 ? 37.500 66.133 64.230 1.00 53.72 106 PRO B N 1
ATOM 2155 C CA . PRO B 2 106 ? 36.124 65.671 64.431 1.00 55.90 106 PRO B CA 1
ATOM 2156 C C . PRO B 2 106 ? 35.716 65.694 65.913 1.00 58.88 106 PRO B C 1
ATOM 2157 O O . PRO B 2 106 ? 34.554 65.418 66.237 1.00 56.27 106 PRO B O 1
ATOM 2161 N N . ASP B 2 107 ? 36.674 66.037 66.782 1.00 62.03 107 ASP B N 1
ATOM 2162 C CA . ASP B 2 107 ? 36.491 66.078 68.238 1.00 65.01 107 ASP B CA 1
ATOM 2163 C C . ASP B 2 107 ? 35.473 67.115 68.698 1.00 62.56 107 ASP B C 1
ATOM 2164 O O . ASP B 2 107 ? 34.806 66.922 69.719 1.00 62.46 107 ASP B O 1
ATOM 2169 N N . VAL B 2 108 ? 35.366 68.203 67.931 1.00 56.73 108 VAL B N 1
ATOM 2170 C CA . VAL B 2 108 ? 34.673 69.423 68.345 1.00 49.71 108 VAL B CA 1
ATOM 2171 C C . VAL B 2 108 ? 33.304 69.169 68.966 1.00 46.20 108 VAL B C 1
ATOM 2172 O O . VAL B 2 108 ? 32.368 68.743 68.296 1.00 45.68 108 VAL B O 1
ATOM 2176 N N . LYS B 2 109 ? 33.212 69.442 70.258 1.00 44.79 109 LYS B N 1
ATOM 2177 C CA . LYS B 2 109 ? 31.980 69.256 71.008 1.00 46.38 109 LYS B CA 1
ATOM 2178 C C . LYS B 2 109 ? 30.987 70.398 70.778 1.00 44.80 109 LYS B C 1
ATOM 2179 O O . LYS B 2 109 ? 31.366 71.505 70.386 1.00 44.69 109 LYS B O 1
ATOM 2185 N N . TYR B 2 110 ? 29.711 70.107 71.013 1.00 42.58 110 TYR B N 1
ATOM 2186 C CA . TYR B 2 110 ? 28.641 71.083 70.845 1.00 39.37 110 TYR B CA 1
ATOM 2187 C C . TYR B 2 110 ? 28.644 72.071 72.001 1.00 39.13 110 TYR B C 1
ATOM 2188 O O . TYR B 2 110 ? 28.808 71.682 73.153 1.00 40.14 110 TYR B O 1
ATOM 2197 N N . GLY B 2 111 ? 28.484 73.350 71.683 1.00 39.33 111 GLY B N 1
ATOM 2198 C CA . GLY B 2 111 ? 28.587 74.411 72.679 1.00 40.53 111 GLY B CA 1
ATOM 2199 C C . GLY B 2 111 ? 27.434 74.441 73.663 1.00 40.89 111 GLY B C 1
ATOM 2200 O O . GLY B 2 111 ? 26.276 74.310 73.278 1.00 38.48 111 GLY B O 1
ATOM 2201 N N . LYS B 2 112 ? 27.761 74.605 74.941 1.00 43.56 112 LYS B N 1
ATOM 2202 C CA . LYS B 2 112 ? 26.754 74.805 75.982 1.00 45.73 112 LYS B CA 1
ATOM 2203 C C . LYS B 2 112 ? 26.239 76.236 75.897 1.00 43.96 112 LYS B C 1
ATOM 2204 O O . LYS B 2 112 ? 25.033 76.482 75.946 1.00 45.11 112 LYS B O 1
ATOM 2210 N N . ARG B 2 113 ? 27.176 77.167 75.741 1.00 42.01 113 ARG B N 1
ATOM 2211 C CA . ARG B 2 113 ? 26.903 78.595 75.737 1.00 39.83 113 ARG B CA 1
ATOM 2212 C C . ARG B 2 113 ? 28.084 79.320 75.116 1.00 38.01 113 ARG B C 1
ATOM 2213 O O . ARG B 2 113 ? 29.224 78.842 75.213 1.00 37.65 113 ARG B O 1
ATOM 2221 N N . ILE B 2 114 ? 27.808 80.461 74.480 1.00 34.37 114 ILE B N 1
ATOM 2222 C CA . ILE B 2 114 ? 28.853 81.339 73.945 1.00 32.41 114 ILE B CA 1
ATOM 2223 C C . ILE B 2 114 ? 28.610 82.811 74.290 1.00 32.71 114 ILE B C 1
ATOM 2224 O O . ILE B 2 114 ? 27.483 83.223 74.589 1.00 31.29 114 ILE B O 1
ATOM 2229 N N . HIS B 2 115 ? 29.684 83.592 74.243 1.00 33.65 115 HIS B N 1
ATOM 2230 C CA . HIS B 2 115 ? 29.638 85.020 74.529 1.00 34.91 115 HIS B CA 1
ATOM 2231 C C . HIS B 2 115 ? 30.248 85.739 73.343 1.00 34.81 115 HIS B C 1
ATOM 2232 O O . HIS B 2 115 ? 31.448 85.607 73.083 1.00 34.67 115 HIS B O 1
ATOM 2239 N N . VAL B 2 116 ? 29.410 86.468 72.609 1.00 33.64 116 VAL B N 1
ATOM 2240 C CA . VAL B 2 116 ? 29.868 87.237 71.460 1.00 34.26 116 VAL B CA 1
ATOM 2241 C C . VAL B 2 116 ? 29.480 88.703 71.596 1.00 34.54 116 VAL B C 1
ATOM 2242 O O . VAL B 2 116 ? 28.382 89.034 72.035 1.00 34.43 116 VAL B O 1
ATOM 2246 N N . LEU B 2 117 ? 30.397 89.585 71.232 1.00 34.89 117 LEU B N 1
ATOM 2247 C CA . LEU B 2 117 ? 30.114 91.002 71.306 1.00 35.63 117 LEU B CA 1
ATOM 2248 C C . LEU B 2 117 ? 30.499 91.705 70.016 1.00 35.29 117 LEU B C 1
ATOM 2249 O O . LEU B 2 117 ? 31.477 91.329 69.370 1.00 34.32 117 LEU B O 1
ATOM 2254 N N . PRO B 2 118 ? 29.719 92.729 69.632 1.00 35.66 118 PRO B N 1
ATOM 2255 C CA . PRO B 2 118 ? 30.054 93.541 68.465 1.00 36.41 118 PRO B CA 1
ATOM 2256 C C . PRO B 2 118 ? 31.308 94.375 68.700 1.00 36.76 118 PRO B C 1
ATOM 2257 O O . PRO B 2 118 ? 31.597 94.755 69.833 1.00 36.33 118 PRO B O 1
ATOM 2261 N N . ILE B 2 119 ? 32.047 94.634 67.628 1.00 38.13 119 ILE B N 1
ATOM 2262 C CA . ILE B 2 119 ? 33.160 95.568 67.661 1.00 39.64 119 ILE B CA 1
ATOM 2263 C C . ILE B 2 119 ? 32.613 96.988 67.475 1.00 40.77 119 ILE B C 1
ATOM 2264 O O . ILE B 2 119 ? 31.808 97.228 66.571 1.00 38.65 119 ILE B O 1
ATOM 2269 N N . ASP B 2 120 ? 33.065 97.906 68.339 1.00 42.77 120 ASP B N 1
ATOM 2270 C CA . ASP B 2 120 ? 32.555 99.291 68.445 1.00 43.35 120 ASP B CA 1
ATOM 2271 C C . ASP B 2 120 ? 32.402 100.049 67.124 1.00 42.13 120 ASP B C 1
ATOM 2272 O O . ASP B 2 120 ? 31.307 100.511 66.795 1.00 40.41 120 ASP B O 1
ATOM 2277 N N . ASP B 2 121 ? 33.496 100.155 66.370 1.00 42.75 121 ASP B N 1
ATOM 2278 C CA . ASP B 2 121 ? 33.534 100.947 65.138 1.00 43.77 121 ASP B CA 1
ATOM 2279 C C . ASP B 2 121 ? 32.674 100.359 64.016 1.00 44.78 121 ASP B C 1
ATOM 2280 O O . ASP B 2 121 ? 32.639 100.894 62.906 1.00 48.24 121 ASP B O 1
ATOM 2285 N N . THR B 2 122 ? 31.982 99.264 64.323 1.00 42.83 122 THR B N 1
ATOM 2286 C CA . THR B 2 122 ? 31.095 98.587 63.380 1.00 40.44 122 THR B CA 1
ATOM 2287 C C . THR B 2 122 ? 29.622 98.776 63.762 1.00 40.11 122 THR B C 1
ATOM 2288 O O . THR B 2 122 ? 28.734 98.605 62.920 1.00 39.44 122 THR B O 1
ATOM 2292 N N . VAL B 2 123 ? 29.372 99.135 65.021 1.00 39.59 123 VAL B N 1
ATOM 2293 C CA . VAL B 2 123 ? 28.002 99.325 65.528 1.00 41.33 123 VAL B CA 1
ATOM 2294 C C . VAL B 2 123 ? 27.635 100.776 65.874 1.00 42.33 123 VAL B C 1
ATOM 2295 O O . VAL B 2 123 ? 26.586 101.027 66.473 1.00 42.41 123 VAL B O 1
ATOM 2299 N N . GLU B 2 124 ? 28.493 101.726 65.509 1.00 44.36 124 GLU B N 1
ATOM 2300 C CA . GLU B 2 124 ? 28.175 103.138 65.683 1.00 45.52 124 GLU B CA 1
ATOM 2301 C C . GLU B 2 124 ? 26.861 103.424 64.978 1.00 46.50 124 GLU B C 1
ATOM 2302 O O . GLU B 2 124 ? 26.704 103.089 63.806 1.00 48.50 124 GLU B O 1
ATOM 2308 N N . GLY B 2 125 ? 25.909 104.012 65.695 1.00 47.29 125 GLY B N 1
ATOM 2309 C CA . GLY B 2 125 ? 24.648 104.436 65.090 1.00 47.59 125 GLY B CA 1
ATOM 2310 C C . GLY B 2 125 ? 23.473 103.498 65.270 1.00 49.99 125 GLY B C 1
ATOM 2311 O O . GLY B 2 125 ? 22.334 103.870 64.987 1.00 50.25 125 GLY B O 1
ATOM 2312 N N . ILE B 2 126 ? 23.734 102.280 65.740 1.00 52.90 126 ILE B N 1
ATOM 2313 C CA . ILE B 2 126 ? 22.648 101.319 65.953 1.00 54.40 126 ILE B CA 1
ATOM 2314 C C . ILE B 2 126 ? 22.411 100.927 67.413 1.00 53.61 126 ILE B C 1
ATOM 2315 O O . ILE B 2 126 ? 23.339 100.879 68.225 1.00 52.40 126 ILE B O 1
ATOM 2320 N N . THR B 2 127 ? 21.144 100.662 67.721 1.00 51.42 127 THR B N 1
ATOM 2321 C CA . THR B 2 127 ? 20.718 100.186 69.030 1.00 51.94 127 THR B CA 1
ATOM 2322 C C . THR B 2 127 ? 19.735 99.027 68.851 1.00 51.90 127 THR B C 1
ATOM 2323 O O . THR B 2 127 ? 19.257 98.768 67.744 1.00 53.02 127 THR B O 1
ATOM 2327 N N . GLY B 2 128 ? 19.434 98.331 69.939 1.00 50.05 128 GLY B N 1
ATOM 2328 C CA . GLY B 2 128 ? 18.416 97.295 69.902 1.00 49.81 128 GLY B CA 1
ATOM 2329 C C . GLY B 2 128 ? 18.968 95.888 69.948 1.00 49.26 128 GLY B C 1
ATOM 2330 O O . GLY B 2 128 ? 20.107 95.665 70.375 1.00 48.48 128 GLY B O 1
ATOM 2331 N N . ASN B 2 129 ? 18.149 94.944 69.492 1.00 47.86 129 ASN B N 1
ATOM 2332 C CA . ASN B 2 129 ? 18.433 93.529 69.646 1.00 46.52 129 ASN B CA 1
ATOM 2333 C C . ASN B 2 129 ? 19.306 92.976 68.521 1.00 44.27 129 ASN B C 1
ATOM 2334 O O . ASN B 2 129 ? 18.812 92.577 67.461 1.00 44.50 129 ASN B O 1
ATOM 2339 N N . LEU B 2 130 ? 20.610 92.956 68.772 1.00 40.85 130 LEU B N 1
ATOM 2340 C CA . LEU B 2 130 ? 21.586 92.477 67.805 1.00 37.64 130 LEU B CA 1
ATOM 2341 C C . LEU B 2 130 ? 21.472 90.973 67.601 1.00 37.55 130 LEU B C 1
ATOM 2342 O O . LEU B 2 130 ? 21.776 90.459 66.518 1.00 37.07 130 LEU B O 1
ATOM 2347 N N . PHE B 2 131 ? 21.032 90.276 68.644 1.00 36.68 131 PHE B N 1
ATOM 2348 C CA . PHE B 2 131 ? 20.757 88.851 68.560 1.00 36.92 131 PHE B CA 1
ATOM 2349 C C . PHE B 2 131 ? 19.716 88.561 67.477 1.00 38.21 131 PHE B C 1
ATOM 2350 O O . PHE B 2 131 ? 19.990 87.812 66.546 1.00 38.69 131 PHE B O 1
ATOM 2358 N N . GLU B 2 132 ? 18.539 89.171 67.590 1.00 40.75 132 GLU B N 1
ATOM 2359 C CA . GLU B 2 132 ? 17.443 88.910 66.657 1.00 42.64 132 GLU B CA 1
ATOM 2360 C C . GLU B 2 132 ? 17.779 89.225 65.201 1.00 41.21 132 GLU B C 1
ATOM 2361 O O . GLU B 2 132 ? 17.434 88.462 64.300 1.00 40.53 132 GLU B O 1
ATOM 2367 N N . VAL B 2 133 ? 18.469 90.341 64.984 1.00 40.37 133 VAL B N 1
ATOM 2368 C CA . VAL B 2 133 ? 18.777 90.828 63.636 1.00 39.76 133 VAL B CA 1
ATOM 2369 C C . VAL B 2 133 ? 19.950 90.084 62.971 1.00 39.85 133 VAL B C 1
ATOM 2370 O O . VAL B 2 133 ? 19.846 89.651 61.820 1.00 40.71 133 VAL B O 1
ATOM 2374 N N . TYR B 2 134 ? 21.058 89.939 63.693 1.00 38.30 134 TYR B N 1
ATOM 2375 C CA . TYR B 2 134 ? 22.271 89.387 63.106 1.00 37.08 134 TYR B CA 1
ATOM 2376 C C . TYR B 2 134 ? 22.553 87.954 63.554 1.00 36.31 134 TYR B C 1
ATOM 2377 O O . TYR B 2 134 ? 22.643 87.049 62.726 1.00 33.11 134 TYR B O 1
ATOM 2386 N N . LEU B 2 135 ? 22.664 87.755 64.865 1.00 37.14 135 LEU B N 1
ATOM 2387 C CA . LEU B 2 135 ? 23.162 86.494 65.418 1.00 37.40 135 LEU B CA 1
ATOM 2388 C C . LEU B 2 135 ? 22.221 85.307 65.230 1.00 36.28 135 LEU B C 1
ATOM 2389 O O . LEU B 2 135 ? 22.666 84.224 64.855 1.00 35.57 135 LEU B O 1
ATOM 2394 N N . LYS B 2 136 ? 20.930 85.516 65.467 1.00 36.63 136 LYS B N 1
ATOM 2395 C CA . LYS B 2 136 ? 19.951 84.441 65.315 1.00 37.89 136 LYS B CA 1
ATOM 2396 C C . LYS B 2 136 ? 19.933 83.851 63.894 1.00 37.94 136 LYS B C 1
ATOM 2397 O O . LYS B 2 136 ? 20.062 82.634 63.750 1.00 39.88 136 LYS B O 1
ATOM 2403 N N . PRO B 2 137 ? 19.792 84.696 62.845 1.00 35.73 137 PRO B N 1
ATOM 2404 C CA . PRO B 2 137 ? 19.781 84.119 61.497 1.00 34.22 137 PRO B CA 1
ATOM 2405 C C . PRO B 2 137 ? 21.134 83.544 61.083 1.00 32.41 137 PRO B C 1
ATOM 2406 O O . PRO B 2 137 ? 21.178 82.565 60.351 1.00 33.99 137 PRO B O 1
ATOM 2410 N N . TYR B 2 138 ? 22.223 84.141 61.551 1.00 31.08 138 TYR B N 1
ATOM 2411 C CA . TYR B 2 138 ? 23.565 83.655 61.225 1.00 30.75 138 TYR B CA 1
ATOM 2412 C C . TYR B 2 138 ? 23.853 82.219 61.707 1.00 30.57 138 TYR B C 1
ATOM 2413 O O . TYR B 2 138 ? 24.346 81.400 60.933 1.00 29.83 138 TYR B O 1
ATOM 2422 N N . PHE B 2 139 ? 23.527 81.922 62.963 1.00 29.72 139 PHE B N 1
ATOM 2423 C CA . PHE B 2 139 ? 23.797 80.606 63.549 1.00 30.56 139 PHE B CA 1
ATOM 2424 C C . PHE B 2 139 ? 22.684 79.579 63.328 1.00 33.02 139 PHE B C 1
ATOM 2425 O O . PHE B 2 139 ? 22.898 78.382 63.521 1.00 32.44 139 PHE B O 1
ATOM 2433 N N . LEU B 2 140 ? 21.511 80.056 62.906 1.00 36.85 140 LEU B N 1
ATOM 2434 C CA . LEU B 2 140 ? 20.294 79.237 62.793 1.00 38.53 140 LEU B CA 1
ATOM 2435 C C . LEU B 2 140 ? 20.484 77.935 62.009 1.00 39.62 140 LEU B C 1
ATOM 2436 O O . LEU B 2 140 ? 20.579 77.943 60.771 1.00 38.45 140 LEU B O 1
ATOM 2441 N N . GLU B 2 141 ? 20.532 76.830 62.754 1.00 40.03 141 GLU B N 1
ATOM 2442 C CA . GLU B 2 141 ? 20.751 75.481 62.213 1.00 40.04 141 GLU B CA 1
ATOM 2443 C C . GLU B 2 141 ? 21.920 75.385 61.234 1.00 38.33 141 GLU B C 1
ATOM 2444 O O . GLU B 2 141 ? 21.957 74.505 60.367 1.00 39.25 141 GLU B O 1
ATOM 2450 N N . ALA B 2 142 ? 22.878 76.289 61.390 1.00 35.28 142 ALA B N 1
ATOM 2451 C CA . ALA B 2 142 ? 24.049 76.308 60.535 1.00 33.07 142 ALA B CA 1
ATOM 2452 C C . ALA B 2 142 ? 25.165 75.403 61.060 1.00 31.22 142 ALA B C 1
ATOM 2453 O O . ALA B 2 142 ? 26.070 75.059 60.315 1.00 30.61 142 ALA B O 1
ATOM 2455 N N . TYR B 2 143 ? 25.082 75.011 62.333 1.00 30.65 143 TYR B N 1
ATOM 2456 C CA . TYR B 2 143 ? 26.108 74.181 62.992 1.00 30.44 143 TYR B CA 1
ATOM 2457 C C . TYR B 2 143 ? 27.530 74.684 62.751 1.00 30.44 143 TYR B C 1
ATOM 2458 O O . TYR B 2 143 ? 28.419 73.912 62.421 1.00 30.09 143 TYR B O 1
ATOM 2467 N N . ARG B 2 144 ? 27.732 75.988 62.929 1.00 31.05 144 ARG B N 1
ATOM 2468 C CA . ARG B 2 144 ? 28.999 76.638 62.598 1.00 31.37 144 ARG B CA 1
ATOM 2469 C C . ARG B 2 144 ? 30.053 76.383 63.676 1.00 30.69 144 ARG B C 1
ATOM 2470 O O . ARG B 2 144 ? 29.780 76.544 64.866 1.00 30.23 144 ARG B O 1
ATOM 2478 N N . PRO B 2 145 ? 31.264 75.980 63.265 1.00 30.69 145 PRO B N 1
ATOM 2479 C CA . PRO B 2 145 ? 32.336 75.799 64.235 1.00 30.61 145 PRO B CA 1
ATOM 2480 C C . PRO B 2 145 ? 32.965 77.139 64.577 1.00 30.57 145 PRO B C 1
ATOM 2481 O O . PRO B 2 145 ? 33.213 77.942 63.688 1.00 31.53 145 PRO B O 1
ATOM 2485 N N . ILE B 2 146 ? 33.201 77.396 65.853 1.00 31.82 146 ILE B N 1
ATOM 2486 C CA . ILE B 2 146 ? 33.805 78.673 66.247 1.00 33.23 146 ILE B CA 1
ATOM 2487 C C . ILE B 2 146 ? 34.928 78.520 67.261 1.00 35.14 146 ILE B C 1
ATOM 2488 O O . ILE B 2 146 ? 35.044 77.493 67.934 1.00 35.43 146 ILE B O 1
ATOM 2493 N N . ARG B 2 147 ? 35.744 79.562 67.362 1.00 37.23 147 ARG B N 1
ATOM 2494 C CA . ARG B 2 147 ? 36.909 79.570 68.230 1.00 37.67 147 ARG B CA 1
ATOM 2495 C C . ARG B 2 147 ? 36.915 80.852 69.049 1.00 37.93 147 ARG B C 1
ATOM 2496 O O . ARG B 2 147 ? 36.686 81.945 68.518 1.00 37.83 147 ARG B O 1
ATOM 2504 N N . LYS B 2 148 ? 37.152 80.704 70.349 1.00 37.87 148 LYS B N 1
ATOM 2505 C CA . LYS B 2 148 ? 37.410 81.829 71.237 1.00 36.69 148 LYS B CA 1
ATOM 2506 C C . LYS B 2 148 ? 38.408 82.774 70.552 1.00 35.32 148 LYS B C 1
ATOM 2507 O O . LYS B 2 148 ? 39.471 82.338 70.108 1.00 33.78 148 LYS B O 1
ATOM 2513 N N . GLY B 2 149 ? 38.038 84.049 70.432 1.00 33.64 149 GLY B N 1
ATOM 2514 C CA . GLY B 2 149 ? 38.880 85.037 69.765 1.00 32.99 149 GLY B CA 1
ATOM 2515 C C . GLY B 2 149 ? 38.571 85.320 68.296 1.00 33.92 149 GLY B C 1
ATOM 2516 O O . GLY B 2 149 ? 39.022 86.331 67.761 1.00 34.44 149 GLY B O 1
ATOM 2517 N N . ASP B 2 150 ? 37.818 84.432 67.640 1.00 33.67 150 ASP B N 1
ATOM 2518 C CA . ASP B 2 150 ? 37.388 84.636 66.246 1.00 32.93 150 ASP B CA 1
ATOM 2519 C C . ASP B 2 150 ? 36.705 85.979 66.065 1.00 31.67 150 ASP B C 1
ATOM 2520 O O . ASP B 2 150 ? 35.878 86.371 66.888 1.00 32.64 150 ASP B O 1
ATOM 2525 N N . ILE B 2 151 ? 37.041 86.677 64.990 1.00 29.22 151 ILE B N 1
ATOM 2526 C CA . ILE B 2 151 ? 36.185 87.757 64.532 1.00 29.18 151 ILE B CA 1
ATOM 2527 C C . ILE B 2 151 ? 35.398 87.250 63.327 1.00 29.41 151 ILE B C 1
ATOM 2528 O O . ILE B 2 151 ? 35.968 86.652 62.410 1.00 29.81 151 ILE B O 1
ATOM 2533 N N . PHE B 2 152 ? 34.087 87.464 63.348 1.00 28.86 152 PHE B N 1
ATOM 2534 C CA . PHE B 2 152 ? 33.253 87.145 62.200 1.00 29.85 152 PHE B CA 1
ATOM 2535 C C . PHE B 2 152 ? 32.325 88.301 61.835 1.00 31.28 152 PHE B C 1
ATOM 2536 O O . PHE B 2 152 ? 32.097 89.214 62.630 1.00 31.74 152 PHE B O 1
ATOM 2544 N N . LEU B 2 153 ? 31.787 88.232 60.623 1.00 32.27 153 LEU B N 1
ATOM 2545 C CA . LEU B 2 153 ? 31.064 89.329 60.014 1.00 32.89 153 LEU B CA 1
ATOM 2546 C C . LEU B 2 153 ? 29.659 88.875 59.647 1.00 32.45 153 LEU B C 1
ATOM 2547 O O . LEU B 2 153 ? 29.480 87.783 59.124 1.00 32.61 153 LEU B O 1
ATOM 2552 N N . VAL B 2 154 ? 28.663 89.704 59.940 1.00 32.03 154 VAL B N 1
ATOM 2553 C CA . VAL B 2 154 ? 27.283 89.425 59.540 1.00 32.61 154 VAL B CA 1
ATOM 2554 C C . VAL B 2 154 ? 26.707 90.652 58.834 1.00 33.90 154 VAL B C 1
ATOM 2555 O O . VAL B 2 154 ? 26.852 91.784 59.316 1.00 33.79 154 VAL B O 1
ATOM 2559 N N . ARG B 2 155 ? 26.060 90.424 57.694 1.00 34.34 155 ARG B N 1
ATOM 2560 C CA . ARG B 2 155 ? 25.530 91.516 56.878 1.00 36.91 155 ARG B CA 1
ATOM 2561 C C . ARG B 2 155 ? 24.043 91.667 57.125 1.00 36.84 155 ARG B C 1
ATOM 2562 O O . ARG B 2 155 ? 23.342 90.680 57.322 1.00 38.47 155 ARG B O 1
ATOM 2570 N N . GLY B 2 156 ? 23.563 92.905 57.120 1.00 38.39 156 GLY B N 1
ATOM 2571 C CA . GLY B 2 156 ? 22.155 93.176 57.414 1.00 39.30 156 GLY B CA 1
ATOM 2572 C C . GLY B 2 156 ? 21.897 94.614 57.813 1.00 38.46 156 GLY B C 1
ATOM 2573 O O . GLY B 2 156 ? 22.772 95.269 58.384 1.00 36.13 156 GLY B O 1
ATOM 2574 N N . GLY B 2 157 ? 20.693 95.097 57.503 1.00 39.74 157 GLY B N 1
ATOM 2575 C CA . GLY B 2 157 ? 20.312 96.489 57.737 1.00 40.96 157 GLY B CA 1
ATOM 2576 C C . GLY B 2 157 ? 21.321 97.481 57.188 1.00 42.48 157 GLY B C 1
ATOM 2577 O O . GLY B 2 157 ? 21.855 98.306 57.925 1.00 42.95 157 GLY B O 1
ATOM 2578 N N . MET B 2 158 ? 21.605 97.372 55.893 1.00 44.24 158 MET B N 1
ATOM 2579 C CA . MET B 2 158 ? 22.479 98.317 55.178 1.00 47.43 158 MET B CA 1
ATOM 2580 C C . MET B 2 158 ? 23.893 98.426 55.756 1.00 47.32 158 MET B C 1
ATOM 2581 O O . MET B 2 158 ? 24.578 99.432 55.555 1.00 48.97 158 MET B O 1
ATOM 2586 N N . ARG B 2 159 ? 24.334 97.371 56.436 1.00 47.22 159 ARG B N 1
ATOM 2587 C CA . ARG B 2 159 ? 25.537 97.424 57.257 1.00 46.70 159 ARG B CA 1
ATOM 2588 C C . ARG B 2 159 ? 26.141 96.032 57.511 1.00 44.20 159 ARG B C 1
ATOM 2589 O O . ARG B 2 159 ? 25.420 95.046 57.655 1.00 43.52 159 ARG B O 1
ATOM 2597 N N . ALA B 2 160 ? 27.468 95.970 57.559 1.00 42.03 160 ALA B N 1
ATOM 2598 C CA . ALA B 2 160 ? 28.190 94.744 57.887 1.00 40.12 160 ALA B CA 1
ATOM 2599 C C . ALA B 2 160 ? 28.764 94.832 59.298 1.00 39.16 160 ALA B C 1
ATOM 2600 O O . ALA B 2 160 ? 29.716 95.574 59.541 1.00 39.37 160 ALA B O 1
ATOM 2602 N N . VAL B 2 161 ? 28.178 94.081 60.229 1.00 39.42 161 VAL B N 1
ATOM 2603 C CA . VAL B 2 161 ? 28.632 94.086 61.629 1.00 37.78 161 VAL B CA 1
ATOM 2604 C C . VAL B 2 161 ? 29.647 92.976 61.934 1.00 37.12 161 VAL B C 1
ATOM 2605 O O . VAL B 2 161 ? 29.460 91.816 61.552 1.00 37.89 161 VAL B O 1
ATOM 2609 N N . GLU B 2 162 ? 30.726 93.358 62.611 1.00 36.53 162 GLU B N 1
ATOM 2610 C CA . GLU B 2 162 ? 31.769 92.432 63.039 1.00 37.38 162 GLU B CA 1
ATOM 2611 C C . GLU B 2 162 ? 31.612 92.056 64.517 1.00 38.34 162 GLU B C 1
ATOM 2612 O O . GLU B 2 162 ? 31.421 92.925 65.377 1.00 39.92 162 GLU B O 1
ATOM 2618 N N . PHE B 2 163 ? 31.675 90.753 64.794 1.00 37.44 163 PHE B N 1
ATOM 2619 C CA . PHE B 2 163 ? 31.499 90.205 66.142 1.00 35.16 163 PHE B CA 1
ATOM 2620 C C . PHE B 2 163 ? 32.726 89.435 66.564 1.00 34.58 163 PHE B C 1
ATOM 2621 O O . PHE B 2 163 ? 33.341 88.755 65.744 1.00 33.97 163 PHE B O 1
ATOM 2629 N N . LYS B 2 164 ? 33.078 89.535 67.844 1.00 35.57 164 LYS B N 1
ATOM 2630 C CA . LYS B 2 164 ? 34.166 88.729 68.394 1.00 36.32 164 LYS B CA 1
ATOM 2631 C C . LYS B 2 164 ? 33.629 87.720 69.383 1.00 36.42 164 LYS B C 1
ATOM 2632 O O . LYS B 2 164 ? 32.774 88.043 70.207 1.00 35.68 164 LYS B O 1
ATOM 2638 N N . VAL B 2 165 ? 34.134 86.493 69.287 1.00 37.23 165 VAL B N 1
ATOM 2639 C CA . VAL B 2 165 ? 33.799 85.451 70.248 1.00 38.44 165 VAL B CA 1
ATOM 2640 C C . VAL B 2 165 ? 34.676 85.666 71.478 1.00 39.33 165 VAL B C 1
ATOM 2641 O O . VAL B 2 165 ? 35.883 85.401 71.454 1.00 39.87 165 VAL B O 1
ATOM 2645 N N . VAL B 2 166 ? 34.055 86.177 72.536 1.00 40.26 166 VAL B N 1
ATOM 2646 C CA . VAL B 2 166 ? 34.752 86.533 73.764 1.00 41.91 166 VAL B CA 1
ATOM 2647 C C . VAL B 2 166 ? 35.085 85.273 74.558 1.00 43.20 166 VAL B C 1
ATOM 2648 O O . VAL B 2 166 ? 36.202 85.120 75.044 1.00 44.02 166 VAL B O 1
ATOM 2652 N N . GLU B 2 167 ? 34.114 84.372 74.672 1.00 45.78 167 GLU B N 1
ATOM 2653 C CA . GLU B 2 167 ? 34.297 83.116 75.390 1.00 48.04 167 GLU B CA 1
ATOM 2654 C C . GLU B 2 167 ? 33.351 82.039 74.860 1.00 47.05 167 GLU B C 1
ATOM 2655 O O . GLU B 2 167 ? 32.263 82.344 74.372 1.00 49.23 167 GLU B O 1
ATOM 2661 N N . THR B 2 168 ? 33.789 80.784 74.937 1.00 46.27 168 THR B N 1
ATOM 2662 C CA . THR B 2 168 ? 32.952 79.629 74.609 1.00 45.30 168 THR B CA 1
ATOM 2663 C C . THR B 2 168 ? 32.974 78.615 75.755 1.00 44.61 168 THR B C 1
ATOM 2664 O O . THR B 2 168 ? 33.890 78.618 76.582 1.00 44.13 168 THR B O 1
ATOM 2668 N N . ASP B 2 169 ? 31.960 77.757 75.802 1.00 43.81 169 ASP B N 1
ATOM 2669 C CA . ASP B 2 169 ? 31.937 76.627 76.724 1.00 43.00 169 ASP B CA 1
ATOM 2670 C C . ASP B 2 169 ? 31.354 75.419 75.995 1.00 42.04 169 ASP B C 1
ATOM 2671 O O . ASP B 2 169 ? 30.172 75.427 75.655 1.00 43.30 169 ASP B O 1
ATOM 2676 N N . PRO B 2 170 ? 32.178 74.376 75.743 1.00 41.56 170 PRO B N 1
ATOM 2677 C CA . PRO B 2 170 ? 33.606 74.226 76.074 1.00 40.91 170 PRO B CA 1
ATOM 2678 C C . PRO B 2 170 ? 34.540 75.221 75.376 1.00 40.48 170 PRO B C 1
ATOM 2679 O O . PRO B 2 170 ? 34.150 75.884 74.414 1.00 42.02 170 PRO B O 1
ATOM 2683 N N . SER B 2 171 ? 35.769 75.296 75.874 1.00 38.50 171 SER B N 1
ATOM 2684 C CA . SER B 2 171 ? 36.774 76.222 75.397 1.00 38.07 171 SER B CA 1
ATOM 2685 C C . SER B 2 171 ? 37.987 75.427 74.923 1.00 38.49 171 SER B C 1
ATOM 2686 O O . SER B 2 171 ? 38.268 74.358 75.469 1.00 41.04 171 SER B O 1
ATOM 2689 N N . PRO B 2 172 ? 38.715 75.929 73.906 1.00 37.86 172 PRO B N 1
ATOM 2690 C CA . PRO B 2 172 ? 38.505 77.175 73.175 1.00 38.53 172 PRO B CA 1
ATOM 2691 C C . PRO B 2 172 ? 37.642 77.051 71.904 1.00 38.92 172 PRO B C 1
ATOM 2692 O O . PRO B 2 172 ? 37.290 78.065 71.303 1.00 38.21 172 PRO B O 1
ATOM 2696 N N . TYR B 2 173 ? 37.311 75.840 71.479 1.00 39.74 173 TYR B N 1
ATOM 2697 C CA . TYR B 2 173 ? 36.429 75.731 70.324 1.00 42.90 173 TYR B CA 1
ATOM 2698 C C . TYR B 2 173 ? 35.192 74.869 70.532 1.00 41.57 173 TYR B C 1
ATOM 2699 O O . TYR B 2 173 ? 35.193 73.970 71.370 1.00 43.46 173 TYR B O 1
ATOM 2708 N N . CYS B 2 174 ? 34.129 75.188 69.793 1.00 39.44 174 CYS B N 1
ATOM 2709 C CA . CYS B 2 174 ? 32.873 74.433 69.844 1.00 37.59 174 CYS B CA 1
ATOM 2710 C C . CYS B 2 174 ? 32.052 74.617 68.568 1.00 36.87 174 CYS B C 1
ATOM 2711 O O . CYS B 2 174 ? 32.393 75.436 67.707 1.00 37.33 174 CYS B O 1
ATOM 2714 N N . ILE B 2 175 ? 30.986 73.828 68.453 1.00 35.20 175 ILE B N 1
ATOM 2715 C CA . ILE B 2 175 ? 29.987 73.992 67.409 1.00 34.21 175 ILE B CA 1
ATOM 2716 C C . ILE B 2 175 ? 28.786 74.704 68.011 1.00 34.05 175 ILE B C 1
ATOM 2717 O O . ILE B 2 175 ? 28.238 74.268 69.028 1.00 33.16 175 ILE B O 1
ATOM 2722 N N . VAL B 2 176 ? 28.381 75.803 67.386 1.00 34.15 176 VAL B N 1
ATOM 2723 C CA . VAL B 2 176 ? 27.142 76.460 67.769 1.00 35.77 176 VAL B CA 1
ATOM 2724 C C . VAL B 2 176 ? 25.987 75.608 67.255 1.00 35.95 176 VAL B C 1
ATOM 2725 O O . VAL B 2 176 ? 25.698 75.593 66.059 1.00 37.52 176 VAL B O 1
ATOM 2729 N N . ALA B 2 177 ? 25.363 74.880 68.174 1.00 35.86 177 ALA B N 1
ATOM 2730 C CA . ALA B 2 177 ? 24.237 74.012 67.861 1.00 38.01 177 ALA B CA 1
ATOM 2731 C C . ALA B 2 177 ? 22.930 74.680 68.295 1.00 37.93 177 ALA B C 1
ATOM 2732 O O . ALA B 2 177 ? 22.961 75.701 68.984 1.00 37.86 177 ALA B O 1
ATOM 2734 N N . PRO B 2 178 ? 21.779 74.126 67.872 1.00 38.11 178 PRO B N 1
ATOM 2735 C CA . PRO B 2 178 ? 20.475 74.633 68.293 1.00 39.48 178 PRO B CA 1
ATOM 2736 C C . PRO B 2 178 ? 20.307 74.823 69.808 1.00 41.85 178 PRO B C 1
ATOM 2737 O O . PRO B 2 178 ? 19.645 75.769 70.228 1.00 42.89 178 PRO B O 1
ATOM 2741 N N . ASP B 2 179 ? 20.900 73.945 70.614 1.00 44.01 179 ASP B N 1
ATOM 2742 C CA . ASP B 2 179 ? 20.795 74.058 72.068 1.00 45.38 179 ASP B CA 1
ATOM 2743 C C . ASP B 2 179 ? 21.741 75.090 72.677 1.00 44.46 179 ASP B C 1
ATOM 2744 O O . ASP B 2 179 ? 21.535 75.505 73.823 1.00 45.77 179 ASP B O 1
ATOM 2749 N N . THR B 2 180 ? 22.765 75.503 71.924 1.00 40.53 180 THR B N 1
ATOM 2750 C CA . THR B 2 180 ? 23.773 76.443 72.433 1.00 38.15 180 THR B CA 1
ATOM 2751 C C . THR B 2 180 ? 23.171 77.795 72.788 1.00 37.56 180 THR B C 1
ATOM 2752 O O . THR B 2 180 ? 22.622 78.481 71.925 1.00 38.80 180 THR B O 1
ATOM 2756 N N . VAL B 2 181 ? 23.275 78.167 74.060 1.00 37.02 181 VAL B N 1
ATOM 2757 C CA . VAL B 2 181 ? 22.812 79.476 74.522 1.00 37.44 181 VAL B CA 1
ATOM 2758 C C . VAL B 2 181 ? 23.770 80.576 74.068 1.00 36.48 181 VAL B C 1
ATOM 2759 O O . VAL B 2 181 ? 24.960 80.537 74.360 1.00 37.11 181 VAL B O 1
ATOM 2763 N N . ILE B 2 182 ? 23.241 81.551 73.342 1.00 36.70 182 ILE B N 1
ATOM 2764 C CA . ILE B 2 182 ? 24.051 82.635 72.807 1.00 36.93 182 ILE B CA 1
ATOM 2765 C C . ILE B 2 182 ? 23.850 83.888 73.652 1.00 39.37 182 ILE B C 1
ATOM 2766 O O . ILE B 2 182 ? 22.756 84.440 73.694 1.00 39.32 182 ILE B O 1
ATOM 2771 N N . HIS B 2 183 ? 24.910 84.297 74.350 1.00 43.34 183 HIS B N 1
ATOM 2772 C CA . HIS B 2 183 ? 24.892 85.484 75.204 1.00 46.14 183 HIS B CA 1
ATOM 2773 C C . HIS B 2 183 ? 25.577 86.643 74.497 1.00 47.71 183 HIS B C 1
ATOM 2774 O O . HIS B 2 183 ? 26.700 86.505 74.007 1.00 48.69 183 HIS B O 1
ATOM 2781 N N . CYS B 2 184 ? 24.909 87.790 74.450 1.00 49.93 184 CYS B N 1
ATOM 2782 C CA . CYS B 2 184 ? 25.503 88.971 73.831 1.00 53.28 184 CYS B CA 1
ATOM 2783 C C . CYS B 2 184 ? 25.183 90.279 74.563 1.00 53.57 184 CYS B C 1
ATOM 2784 O O . CYS B 2 184 ? 25.055 91.333 73.942 1.00 53.73 184 CYS B O 1
ATOM 2787 N N . GLU B 2 185 ? 25.065 90.202 75.885 1.00 56.61 185 GLU B N 1
ATOM 2788 C CA . GLU B 2 185 ? 24.922 91.399 76.712 1.00 59.83 185 GLU B CA 1
ATOM 2789 C C . GLU B 2 185 ? 26.299 91.955 77.070 1.00 58.59 185 GLU B C 1
ATOM 2790 O O . GLU B 2 185 ? 27.255 91.198 77.274 1.00 58.50 185 GLU B O 1
ATOM 2796 N N . GLY B 2 186 ? 26.390 93.280 77.134 1.00 56.78 186 GLY B N 1
ATOM 2797 C CA . GLY B 2 186 ? 27.650 93.961 77.409 1.00 55.88 186 GLY B CA 1
ATOM 2798 C C . GLY B 2 186 ? 27.902 95.084 76.425 1.00 56.59 186 GLY B C 1
ATOM 2799 O O . GLY B 2 186 ? 27.162 95.254 75.456 1.00 58.19 186 GLY B O 1
ATOM 2800 N N . GLU B 2 187 ? 28.951 95.855 76.677 1.00 58.18 187 GLU B N 1
ATOM 2801 C CA . GLU B 2 187 ? 29.296 96.985 75.824 1.00 59.57 187 GLU B CA 1
ATOM 2802 C C . GLU B 2 187 ? 30.030 96.496 74.583 1.00 56.49 187 GLU B C 1
ATOM 2803 O O . GLU B 2 187 ? 30.717 95.479 74.643 1.00 57.05 187 GLU B O 1
ATOM 2809 N N . PRO B 2 188 ? 29.874 97.206 73.449 1.00 54.69 188 PRO B N 1
ATOM 2810 C CA . PRO B 2 188 ? 30.693 96.937 72.261 1.00 52.84 188 PRO B CA 1
ATOM 2811 C C . PRO B 2 188 ? 32.183 97.029 72.586 1.00 53.01 188 PRO B C 1
ATOM 2812 O O . PRO B 2 188 ? 32.576 97.850 73.412 1.00 53.72 188 PRO B O 1
ATOM 2816 N N . ILE B 2 189 ? 33.004 96.186 71.961 1.00 53.56 189 ILE B N 1
ATOM 2817 C CA . ILE B 2 189 ? 34.422 96.112 72.332 1.00 54.21 189 ILE B CA 1
ATOM 2818 C C . ILE B 2 189 ? 35.383 96.790 71.353 1.00 56.65 189 ILE B C 1
ATOM 2819 O O . ILE B 2 189 ? 35.074 96.960 70.169 1.00 55.63 189 ILE B O 1
ATOM 2824 N N . LYS B 2 190 ? 36.546 97.171 71.880 1.00 58.79 190 LYS B N 1
ATOM 2825 C CA . LYS B 2 190 ? 37.582 97.881 71.136 1.00 61.96 190 LYS B CA 1
ATOM 2826 C C . LYS B 2 190 ? 38.314 96.961 70.168 1.00 61.81 190 LYS B C 1
ATOM 2827 O O . LYS B 2 190 ? 38.633 95.820 70.507 1.00 64.30 190 LYS B O 1
ATOM 2833 N N . ARG B 2 191 ? 38.577 97.464 68.965 1.00 61.77 191 ARG B N 1
ATOM 2834 C CA . ARG B 2 191 ? 39.367 96.741 67.971 1.00 62.31 191 ARG B CA 1
ATOM 2835 C C . ARG B 2 191 ? 40.846 96.712 68.371 1.00 64.65 191 ARG B C 1
ATOM 2836 O O . ARG B 2 191 ? 41.439 97.751 68.673 1.00 66.03 191 ARG B O 1
ATOM 2844 N N . GLU B 2 192 ? 41.427 95.516 68.380 1.00 67.09 192 GLU B N 1
ATOM 2845 C CA . GLU B 2 192 ? 42.834 95.334 68.731 1.00 71.66 192 GLU B CA 1
ATOM 2846 C C . GLU B 2 192 ? 43.753 95.751 67.579 1.00 74.05 192 GLU B C 1
ATOM 2847 O O . GLU B 2 192 ? 43.332 95.788 66.420 1.00 73.05 192 GLU B O 1
ATOM 2853 N N . ASP B 2 193 ? 45.006 96.057 67.912 1.00 78.55 193 ASP B N 1
ATOM 2854 C CA . ASP B 2 193 ? 45.960 96.650 66.967 1.00 80.64 193 ASP B CA 1
ATOM 2855 C C . ASP B 2 193 ? 46.220 95.833 65.700 1.00 80.93 193 ASP B C 1
ATOM 2856 O O . ASP B 2 193 ? 46.166 96.373 64.593 1.00 83.21 193 ASP B O 1
ATOM 2861 N N . GLU B 2 194 ? 46.496 94.542 65.861 1.00 79.11 194 GLU B N 1
ATOM 2862 C CA . GLU B 2 194 ? 46.743 93.665 64.713 1.00 79.55 194 GLU B CA 1
ATOM 2863 C C . GLU B 2 194 ? 45.450 93.127 64.076 1.00 74.39 194 GLU B C 1
ATOM 2864 O O . GLU B 2 194 ? 45.490 92.479 63.028 1.00 73.22 194 GLU B O 1
ATOM 2870 N N . GLU B 2 195 ? 44.312 93.404 64.710 1.00 68.87 195 GLU B N 1
ATOM 2871 C CA . GLU B 2 195 ? 43.011 93.012 64.173 1.00 66.64 195 GLU B CA 1
ATOM 2872 C C . GLU B 2 195 ? 42.580 93.966 63.066 1.00 63.97 195 GLU B C 1
ATOM 2873 O O . GLU B 2 195 ? 42.103 95.070 63.338 1.00 65.23 195 GLU B O 1
ATOM 2879 N N . GLU B 2 196 ? 42.749 93.534 61.820 1.00 60.83 196 GLU B N 1
ATOM 2880 C CA . GLU B 2 196 ? 42.369 94.344 60.666 1.00 58.09 196 GLU B CA 1
ATOM 2881 C C . GLU B 2 196 ? 40.862 94.463 60.504 1.00 55.48 196 GLU B C 1
ATOM 2882 O O . GLU B 2 196 ? 40.131 93.479 60.612 1.00 53.35 196 GLU B O 1
ATOM 2888 N N . SER B 2 197 ? 40.410 95.684 60.247 1.00 53.50 197 SER B N 1
ATOM 2889 C CA . SER B 2 197 ? 39.017 95.940 59.938 1.00 52.17 197 SER B CA 1
ATOM 2890 C C . SER B 2 197 ? 38.661 95.228 58.641 1.00 50.44 197 SER B C 1
ATOM 2891 O O . SER B 2 197 ? 39.382 95.325 57.655 1.00 51.58 197 SER B O 1
ATOM 2894 N N . LEU B 2 198 ? 37.557 94.494 58.650 1.00 48.02 198 LEU B N 1
ATOM 2895 C CA . LEU B 2 198 ? 37.055 93.905 57.420 1.00 46.98 198 LEU B CA 1
ATOM 2896 C C . LEU B 2 198 ? 36.417 94.989 56.551 1.00 46.54 198 LEU B C 1
ATOM 2897 O O . LEU B 2 198 ? 35.997 94.733 55.419 1.00 45.39 198 LEU B O 1
ATOM 2902 N N . ASN B 2 199 ? 36.364 96.207 57.088 1.00 46.38 199 ASN B N 1
ATOM 2903 C CA . ASN B 2 199 ? 35.964 97.372 56.307 1.00 46.19 199 ASN B CA 1
ATOM 2904 C C . ASN B 2 199 ? 37.082 97.836 55.378 1.00 44.54 199 ASN B C 1
ATOM 2905 O O . ASN B 2 199 ? 36.810 98.486 54.364 1.00 44.68 199 ASN B O 1
ATOM 2910 N N . GLU B 2 200 ? 38.330 97.502 55.724 1.00 41.27 200 GLU B N 1
ATOM 2911 C CA . GLU B 2 200 ? 39.471 97.776 54.854 1.00 39.41 200 GLU B CA 1
ATOM 2912 C C . GLU B 2 200 ? 39.219 97.149 53.484 1.00 36.74 200 GLU B C 1
ATOM 2913 O O . GLU B 2 200 ? 38.616 96.084 53.385 1.00 35.59 200 GLU B O 1
ATOM 2919 N N . VAL B 2 201 ? 39.675 97.829 52.438 1.00 34.43 201 VAL B N 1
ATOM 2920 C CA . VAL B 2 201 ? 39.489 97.395 51.054 1.00 33.03 201 VAL B CA 1
ATOM 2921 C C . VAL B 2 201 ? 40.353 96.171 50.711 1.00 31.65 201 VAL B C 1
ATOM 2922 O O . VAL B 2 201 ? 41.558 96.179 50.951 1.00 32.44 201 VAL B O 1
ATOM 2926 N N . GLY B 2 202 ? 39.723 95.126 50.170 1.00 30.43 202 GLY B N 1
ATOM 2927 C CA . GLY B 2 202 ? 40.429 93.954 49.629 1.00 29.13 202 GLY B CA 1
ATOM 2928 C C . GLY B 2 202 ? 39.939 93.586 48.233 1.00 29.27 202 GLY B C 1
ATOM 2929 O O . GLY B 2 202 ? 39.108 94.291 47.651 1.00 28.57 202 GLY B O 1
ATOM 2930 N N . TYR B 2 203 ? 40.427 92.473 47.691 1.00 28.90 203 TYR B N 1
ATOM 2931 C CA . TYR B 2 203 ? 40.038 92.065 46.335 1.00 29.64 203 TYR B CA 1
ATOM 2932 C C . TYR B 2 203 ? 38.542 91.797 46.164 1.00 31.08 203 TYR B C 1
ATOM 2933 O O . TYR B 2 203 ? 37.998 91.962 45.069 1.00 30.19 203 TYR B O 1
ATOM 2942 N N . ASP B 2 204 ? 37.887 91.375 47.240 1.00 32.94 204 ASP B N 1
ATOM 2943 C CA . ASP B 2 204 ? 36.458 91.082 47.195 1.00 35.00 204 ASP B CA 1
ATOM 2944 C C . ASP B 2 204 ? 35.602 92.353 47.081 1.00 34.21 204 ASP B C 1
ATOM 2945 O O . ASP B 2 204 ? 34.381 92.275 46.979 1.00 35.33 204 ASP B O 1
ATOM 2950 N N . ASP B 2 205 ? 36.250 93.517 47.089 1.00 33.15 205 ASP B N 1
ATOM 2951 C CA . ASP B 2 205 ? 35.561 94.799 46.929 1.00 31.59 205 ASP B CA 1
ATOM 2952 C C . ASP B 2 205 ? 35.641 95.318 45.501 1.00 30.66 205 ASP B C 1
ATOM 2953 O O . ASP B 2 205 ? 35.209 96.436 45.218 1.00 32.07 205 ASP B O 1
ATOM 2958 N N . ILE B 2 206 ? 36.201 94.512 44.607 1.00 29.19 206 ILE B N 1
ATOM 2959 C CA . ILE B 2 206 ? 36.420 94.924 43.228 1.00 29.54 206 ILE B CA 1
ATOM 2960 C C . ILE B 2 206 ? 35.680 94.022 42.252 1.00 30.58 206 ILE B C 1
ATOM 2961 O O . ILE B 2 206 ? 35.879 92.803 42.238 1.00 31.00 206 ILE B O 1
ATOM 2966 N N . GLY B 2 207 ? 34.827 94.638 41.441 1.00 31.36 207 GLY B N 1
ATOM 2967 C CA . GLY B 2 207 ? 34.059 93.926 40.442 1.00 32.05 207 GLY B CA 1
ATOM 2968 C C . GLY B 2 207 ? 34.455 94.389 39.063 1.00 34.34 207 GLY B C 1
ATOM 2969 O O . GLY B 2 207 ? 34.921 95.519 38.889 1.00 34.29 207 GLY B O 1
ATOM 2970 N N . GLY B 2 208 ? 34.290 93.498 38.088 1.00 35.23 208 GLY B N 1
ATOM 2971 C CA . GLY B 2 208 ? 34.509 93.816 36.681 1.00 35.60 208 GLY B CA 1
ATOM 2972 C C . GLY B 2 208 ? 35.944 94.074 36.266 1.00 36.87 208 GLY B C 1
ATOM 2973 O O . GLY B 2 208 ? 36.179 94.727 35.240 1.00 37.35 208 GLY B O 1
ATOM 2974 N N . CYS B 2 209 ? 36.894 93.552 37.046 1.00 36.90 209 CYS B N 1
ATOM 2975 C CA . CYS B 2 209 ? 38.323 93.784 36.816 1.00 38.01 209 CYS B CA 1
ATOM 2976 C C . CYS B 2 209 ? 39.182 92.533 36.989 1.00 38.87 209 CYS B C 1
ATOM 2977 O O . CYS B 2 209 ? 40.384 92.634 37.278 1.00 40.04 209 CYS B O 1
ATOM 2980 N N . ARG B 2 210 ? 38.573 91.360 36.817 1.00 38.71 210 ARG B N 1
ATOM 2981 C CA . ARG B 2 210 ? 39.301 90.096 36.889 1.00 38.15 210 ARG B CA 1
ATOM 2982 C C . ARG B 2 210 ? 40.603 90.127 36.086 1.00 36.07 210 ARG B C 1
ATOM 2983 O O . ARG B 2 210 ? 41.668 89.819 36.615 1.00 34.37 210 ARG B O 1
ATOM 2991 N N . LYS B 2 211 ? 40.506 90.516 34.818 1.00 34.03 211 LYS B N 1
ATOM 2992 C CA . LYS B 2 211 ? 41.649 90.522 33.920 1.00 33.39 211 LYS B CA 1
ATOM 2993 C C . LYS B 2 211 ? 42.770 91.410 34.447 1.00 32.69 211 LYS B C 1
ATOM 2994 O O . LYS B 2 211 ? 43.941 91.011 34.452 1.00 32.07 211 LYS B O 1
ATOM 3000 N N . GLN B 2 212 ? 42.397 92.603 34.906 1.00 31.55 212 GLN B N 1
ATOM 3001 C CA . GLN B 2 212 ? 43.368 93.613 35.330 1.00 30.85 212 GLN B CA 1
ATOM 3002 C C . GLN B 2 212 ? 43.994 93.292 36.692 1.00 30.11 212 GLN B C 1
ATOM 3003 O O . GLN B 2 212 ? 45.190 93.504 36.894 1.00 29.23 212 GLN B O 1
ATOM 3009 N N . LEU B 2 213 ? 43.188 92.768 37.612 1.00 29.36 213 LEU B N 1
ATOM 3010 C CA . LEU B 2 213 ? 43.716 92.301 38.886 1.00 29.17 213 LEU B CA 1
ATOM 3011 C C . LEU B 2 213 ? 44.757 91.215 38.664 1.00 28.64 213 LEU B C 1
ATOM 3012 O O . LEU B 2 213 ? 45.810 91.215 39.311 1.00 29.17 213 LEU B O 1
ATOM 3017 N N . ALA B 2 214 ? 44.463 90.305 37.741 1.00 26.95 214 ALA B N 1
ATOM 3018 C CA . ALA B 2 214 ? 45.407 89.262 37.385 1.00 27.52 214 ALA B CA 1
ATOM 3019 C C . ALA B 2 214 ? 46.704 89.845 36.794 1.00 27.48 214 ALA B C 1
ATOM 3020 O O . ALA B 2 214 ? 47.794 89.402 37.146 1.00 26.83 214 ALA B O 1
ATOM 3022 N N . GLN B 2 215 ? 46.581 90.846 35.920 1.00 27.82 215 GLN B N 1
ATOM 3023 C CA . GLN B 2 215 ? 47.755 91.504 35.327 1.00 28.02 215 GLN B CA 1
ATOM 3024 C C . GLN B 2 215 ? 48.615 92.188 36.385 1.00 27.42 215 GLN B C 1
ATOM 3025 O O . GLN B 2 215 ? 49.831 92.054 36.386 1.00 27.45 215 GLN B O 1
ATOM 3031 N N . ILE B 2 216 ? 47.967 92.907 37.290 1.00 27.91 216 ILE B N 1
ATOM 3032 C CA . ILE B 2 216 ? 48.658 93.611 38.361 1.00 28.61 216 ILE B CA 1
ATOM 3033 C C . ILE B 2 216 ? 49.266 92.658 39.403 1.00 29.01 216 ILE B C 1
ATOM 3034 O O . ILE B 2 216 ? 50.429 92.820 39.779 1.00 30.71 216 ILE B O 1
ATOM 3039 N N . LYS B 2 217 ? 48.506 91.663 39.852 1.00 28.76 217 LYS B N 1
ATOM 3040 C CA . LYS B 2 217 ? 49.049 90.669 40.788 1.00 31.35 217 LYS B CA 1
ATOM 3041 C C . LYS B 2 217 ? 50.320 90.021 40.234 1.00 32.19 217 LYS B C 1
ATOM 3042 O O . LYS B 2 217 ? 51.311 89.898 40.943 1.00 33.36 217 LYS B O 1
ATOM 3048 N N . GLU B 2 218 ? 50.287 89.628 38.964 1.00 32.83 218 GLU B N 1
ATOM 3049 C CA . GLU B 2 218 ? 51.443 89.033 38.294 1.00 35.40 218 GLU B CA 1
ATOM 3050 C C . GLU B 2 218 ? 52.688 89.935 38.331 1.00 35.55 218 GLU B C 1
ATOM 3051 O O . GLU B 2 218 ? 53.814 89.441 38.370 1.00 35.83 218 GLU B O 1
ATOM 3057 N N . MET B 2 219 ? 52.475 91.250 38.322 1.00 34.98 219 MET B N 1
ATOM 3058 C CA . MET B 2 219 ? 53.570 92.215 38.306 1.00 35.18 219 MET B CA 1
ATOM 3059 C C . MET B 2 219 ? 54.144 92.520 39.691 1.00 33.91 219 MET B C 1
ATOM 3060 O O . MET B 2 219 ? 55.355 92.591 39.849 1.00 33.88 219 MET B O 1
ATOM 3065 N N . VAL B 2 220 ? 53.277 92.687 40.689 1.00 33.35 220 VAL B N 1
ATOM 3066 C CA . VAL B 2 220 ? 53.686 93.321 41.942 1.00 32.47 220 VAL B CA 1
ATOM 3067 C C . VAL B 2 220 ? 53.574 92.471 43.210 1.00 33.30 220 VAL B C 1
ATOM 3068 O O . VAL B 2 220 ? 54.170 92.813 44.228 1.00 33.17 220 VAL B O 1
ATOM 3072 N N . GLU B 2 221 ? 52.825 91.373 43.154 1.00 33.66 221 GLU B N 1
ATOM 3073 C CA . GLU B 2 221 ? 52.477 90.633 44.373 1.00 33.63 221 GLU B CA 1
ATOM 3074 C C . GLU B 2 221 ? 53.695 90.067 45.071 1.00 33.03 221 GLU B C 1
ATOM 3075 O O . GLU B 2 221 ? 53.916 90.321 46.250 1.00 31.45 221 GLU B O 1
ATOM 3081 N N . LEU B 2 222 ? 54.477 89.298 44.328 1.00 34.26 222 LEU B N 1
ATOM 3082 C CA . LEU B 2 222 ? 55.647 88.635 44.869 1.00 35.95 222 LEU B CA 1
ATOM 3083 C C . LEU B 2 222 ? 56.771 89.607 45.278 1.00 36.03 222 LEU B C 1
ATOM 3084 O O . LEU B 2 222 ? 57.355 89.429 46.344 1.00 35.77 222 LEU B O 1
ATOM 3089 N N . PRO B 2 223 ? 57.075 90.633 44.443 1.00 36.45 223 PRO B N 1
ATOM 3090 C CA . PRO B 2 223 ? 58.072 91.629 44.862 1.00 35.74 223 PRO B CA 1
ATOM 3091 C C . PRO B 2 223 ? 57.749 92.304 46.192 1.00 35.66 223 PRO B C 1
ATOM 3092 O O . PRO B 2 223 ? 58.654 92.540 46.996 1.00 36.78 223 PRO B O 1
ATOM 3096 N N . LEU B 2 224 ? 56.474 92.603 46.417 1.00 34.57 224 LEU B N 1
ATOM 3097 C CA . LEU B 2 224 ? 56.041 93.283 47.628 1.00 34.71 224 LEU B CA 1
ATOM 3098 C C . LEU B 2 224 ? 55.905 92.321 48.805 1.00 35.80 224 LEU B C 1
ATOM 3099 O O . LEU B 2 224 ? 56.162 92.683 49.951 1.00 36.35 224 LEU B O 1
ATOM 3104 N N . ARG B 2 225 ? 55.500 91.094 48.511 1.00 37.41 225 ARG B N 1
ATOM 3105 C CA . ARG B 2 225 ? 55.176 90.131 49.542 1.00 39.61 225 ARG B CA 1
ATOM 3106 C C . ARG B 2 225 ? 56.431 89.387 49.991 1.00 39.70 225 ARG B C 1
ATOM 3107 O O . ARG B 2 225 ? 56.664 89.242 51.189 1.00 39.09 225 ARG B O 1
ATOM 3115 N N . HIS B 2 226 ? 57.245 88.942 49.037 1.00 40.05 226 HIS B N 1
ATOM 3116 C CA . HIS B 2 226 ? 58.466 88.197 49.357 1.00 41.03 226 HIS B CA 1
ATOM 3117 C C . HIS B 2 226 ? 59.690 88.766 48.642 1.00 40.35 226 HIS B C 1
ATOM 3118 O O . HIS B 2 226 ? 60.183 88.165 47.687 1.00 41.52 226 HIS B O 1
ATOM 3125 N N . PRO B 2 227 ? 60.197 89.922 49.106 1.00 40.49 227 PRO B N 1
ATOM 3126 C CA . PRO B 2 227 ? 61.252 90.626 48.362 1.00 40.96 227 PRO B CA 1
ATOM 3127 C C . PRO B 2 227 ? 62.561 89.834 48.219 1.00 41.98 227 PRO B C 1
ATOM 3128 O O . PRO B 2 227 ? 63.147 89.815 47.131 1.00 43.98 227 PRO B O 1
ATOM 3132 N N . ALA B 2 228 ? 63.002 89.181 49.299 1.00 42.09 228 ALA B N 1
ATOM 3133 C CA . ALA B 2 228 ? 64.240 88.386 49.291 1.00 40.52 228 ALA B CA 1
ATOM 3134 C C . ALA B 2 228 ? 64.150 87.172 48.357 1.00 40.60 228 ALA B C 1
ATOM 3135 O O . ALA B 2 228 ? 65.040 86.935 47.530 1.00 41.05 228 ALA B O 1
ATOM 3137 N N . LEU B 2 229 ? 63.065 86.415 48.485 1.00 40.31 229 LEU B N 1
ATOM 3138 C CA . LEU B 2 229 ? 62.834 85.257 47.626 1.00 39.78 229 LEU B CA 1
ATOM 3139 C C . LEU B 2 229 ? 62.656 85.680 46.177 1.00 40.86 229 LEU B C 1
ATOM 3140 O O . LEU B 2 229 ? 63.067 84.959 45.272 1.00 40.87 229 LEU B O 1
ATOM 3145 N N . PHE B 2 230 ? 62.045 86.846 45.959 1.00 42.76 230 PHE B N 1
ATOM 3146 C CA . PHE B 2 230 ? 61.827 87.337 44.597 1.00 45.09 230 PHE B CA 1
ATOM 3147 C C . PHE B 2 230 ? 63.146 87.625 43.879 1.00 45.57 230 PHE B C 1
ATOM 3148 O O . PHE B 2 230 ? 63.322 87.240 42.720 1.00 44.55 230 PHE B O 1
ATOM 3156 N N . LYS B 2 231 ? 64.059 88.300 44.576 1.00 46.20 231 LYS B N 1
ATOM 3157 C CA . LYS B 2 231 ? 65.379 88.601 44.032 1.00 48.36 231 LYS B CA 1
ATOM 3158 C C . LYS B 2 231 ? 66.106 87.320 43.607 1.00 48.17 231 LYS B C 1
ATOM 3159 O O . LYS B 2 231 ? 66.685 87.265 42.522 1.00 45.43 231 LYS B O 1
ATOM 3165 N N . ALA B 2 232 ? 66.036 86.290 44.453 1.00 48.85 232 ALA B N 1
ATOM 3166 C CA . ALA B 2 232 ? 66.672 84.998 44.180 1.00 48.09 232 ALA B CA 1
ATOM 3167 C C . ALA B 2 232 ? 66.203 84.344 42.880 1.00 49.84 232 ALA B C 1
ATOM 3168 O O . ALA B 2 232 ? 66.956 83.582 42.275 1.00 53.20 232 ALA B O 1
ATOM 3170 N N . ILE B 2 233 ? 64.972 84.633 42.452 1.00 51.19 233 ILE B N 1
ATOM 3171 C CA . ILE B 2 233 ? 64.473 84.153 41.151 1.00 53.06 233 ILE B CA 1
ATOM 3172 C C . ILE B 2 233 ? 65.108 84.932 39.997 1.00 53.36 233 ILE B C 1
ATOM 3173 O O . ILE B 2 233 ? 65.215 84.426 38.875 1.00 51.00 233 ILE B O 1
ATOM 3178 N N . GLY B 2 234 ? 65.519 86.166 40.284 1.00 54.05 234 GLY B N 1
ATOM 3179 C CA . GLY B 2 234 ? 66.343 86.936 39.362 1.00 56.46 234 GLY B CA 1
ATOM 3180 C C . GLY B 2 234 ? 65.632 87.829 38.367 1.00 57.16 234 GLY B C 1
ATOM 3181 O O . GLY B 2 234 ? 66.265 88.692 37.765 1.00 59.17 234 GLY B O 1
ATOM 3182 N N . VAL B 2 235 ? 64.331 87.629 38.175 1.00 56.99 235 VAL B N 1
ATOM 3183 C CA . VAL B 2 235 ? 63.572 88.488 37.266 1.00 59.38 235 VAL B CA 1
ATOM 3184 C C . VAL B 2 235 ? 63.363 89.888 37.880 1.00 58.21 235 VAL B C 1
ATOM 3185 O O . VAL B 2 235 ? 63.156 90.028 39.088 1.00 57.51 235 VAL B O 1
ATOM 3189 N N . LYS B 2 236 ? 63.460 90.917 37.041 1.00 58.20 236 LYS B N 1
ATOM 3190 C CA . LYS B 2 236 ? 63.379 92.306 37.493 1.00 56.53 236 LYS B CA 1
ATOM 3191 C C . LYS B 2 236 ? 61.945 92.748 37.763 1.00 53.47 236 LYS B C 1
ATOM 3192 O O . LYS B 2 236 ? 61.057 92.512 36.940 1.00 52.60 236 LYS B O 1
ATOM 3198 N N . PRO B 2 237 ? 61.718 93.401 38.919 1.00 49.80 237 PRO B N 1
ATOM 3199 C CA . PRO B 2 237 ? 60.382 93.878 39.238 1.00 47.52 237 PRO B CA 1
ATOM 3200 C C . PRO B 2 237 ? 60.065 95.165 38.479 1.00 45.81 237 PRO B C 1
ATOM 3201 O O . PRO B 2 237 ? 60.989 95.890 38.087 1.00 44.56 237 PRO B O 1
ATOM 3205 N N . PRO B 2 238 ? 58.767 95.443 38.257 1.00 44.18 238 PRO B N 1
ATOM 3206 C CA . PRO B 2 238 ? 58.376 96.744 37.722 1.00 42.26 238 PRO B CA 1
ATOM 3207 C C . PRO B 2 238 ? 58.770 97.846 38.695 1.00 41.67 238 PRO B C 1
ATOM 3208 O O . PRO B 2 238 ? 58.886 97.600 39.901 1.00 40.41 238 PRO B O 1
ATOM 3212 N N . ARG B 2 239 ? 58.993 99.042 38.166 1.00 41.65 239 ARG B N 1
ATOM 3213 C CA . ARG B 2 239 ? 59.312 100.199 38.987 1.00 41.19 239 ARG B CA 1
ATOM 3214 C C . ARG B 2 239 ? 58.087 101.099 39.095 1.00 39.37 239 ARG B C 1
ATOM 3215 O O . ARG B 2 239 ? 57.754 101.577 40.183 1.00 38.76 239 ARG B O 1
ATOM 3223 N N . GLY B 2 240 ? 57.419 101.313 37.960 1.00 37.41 240 GLY B N 1
ATOM 3224 C CA . GLY B 2 240 ? 56.210 102.129 37.894 1.00 35.91 240 GLY B CA 1
ATOM 3225 C C . GLY B 2 240 ? 55.116 101.506 37.046 1.00 35.02 240 GLY B C 1
ATOM 3226 O O . GLY B 2 240 ? 55.380 100.958 35.977 1.00 36.29 240 GLY B O 1
ATOM 3227 N N . ILE B 2 241 ? 53.882 101.582 37.531 1.00 33.32 241 ILE B N 1
ATOM 3228 C CA . ILE B 2 241 ? 52.736 101.067 36.793 1.00 32.35 241 ILE B CA 1
ATOM 3229 C C . ILE B 2 241 ? 51.722 102.173 36.579 1.00 30.87 241 ILE B C 1
ATOM 3230 O O . ILE B 2 241 ? 51.350 102.885 37.508 1.00 30.48 241 ILE B O 1
ATOM 3235 N N . LEU B 2 242 ? 51.280 102.304 35.340 1.00 30.33 242 LEU B N 1
ATOM 3236 C CA . LEU B 2 242 ? 50.326 103.322 34.983 1.00 31.75 242 LEU B CA 1
ATOM 3237 C C . LEU B 2 242 ? 48.942 102.693 34.854 1.00 31.77 242 LEU B C 1
ATOM 3238 O O . LEU B 2 242 ? 48.722 101.816 34.013 1.00 32.58 242 LEU B O 1
ATOM 3243 N N . LEU B 2 243 ? 48.027 103.109 35.723 1.00 30.53 243 LEU B N 1
ATOM 3244 C CA . LEU B 2 243 ? 46.632 102.711 35.613 1.00 30.40 243 LEU B CA 1
ATOM 3245 C C . LEU B 2 243 ? 45.857 103.815 34.905 1.00 31.59 243 LEU B C 1
ATOM 3246 O O . LEU B 2 243 ? 45.891 104.978 35.323 1.00 30.82 243 LEU B O 1
ATOM 3251 N N . TYR B 2 244 ? 45.164 103.468 33.829 1.00 32.52 244 TYR B N 1
ATOM 3252 C CA . TYR B 2 244 ? 44.428 104.487 33.092 1.00 33.79 244 TYR B CA 1
ATOM 3253 C C . TYR B 2 244 ? 42.993 104.118 32.762 1.00 34.51 244 TYR B C 1
ATOM 3254 O O . TYR B 2 244 ? 42.646 102.942 32.643 1.00 36.32 244 TYR B O 1
ATOM 3263 N N . GLY B 2 245 ? 42.179 105.156 32.617 1.00 34.21 245 GLY B N 1
ATOM 3264 C CA . GLY B 2 245 ? 40.757 105.038 32.355 1.00 34.92 245 GLY B CA 1
ATOM 3265 C C . GLY B 2 245 ? 40.090 106.294 32.878 1.00 36.10 245 GLY B C 1
ATOM 3266 O O . GLY B 2 245 ? 40.744 107.112 33.536 1.00 38.11 245 GLY B O 1
ATOM 3267 N N . PRO B 2 246 ? 38.785 106.464 32.594 1.00 35.03 246 PRO B N 1
ATOM 3268 C CA . PRO B 2 246 ? 38.017 107.606 33.096 1.00 33.89 246 PRO B CA 1
ATOM 3269 C C . PRO B 2 246 ? 37.906 107.619 34.629 1.00 34.71 246 PRO B C 1
ATOM 3270 O O . PRO B 2 246 ? 38.230 106.617 35.272 1.00 36.43 246 PRO B O 1
ATOM 3274 N N . PRO B 2 247 ? 37.468 108.750 35.217 1.00 34.47 247 PRO B N 1
ATOM 3275 C CA . PRO B 2 247 ? 37.280 108.834 36.673 1.00 33.35 247 PRO B CA 1
ATOM 3276 C C . PRO B 2 247 ? 36.322 107.773 37.214 1.00 32.38 247 PRO B C 1
ATOM 3277 O O . PRO B 2 247 ? 35.347 107.423 36.548 1.00 32.47 247 PRO B O 1
ATOM 3281 N N . GLY B 2 248 ? 36.611 107.271 38.411 1.00 30.88 248 GLY B N 1
ATOM 3282 C CA . GLY B 2 248 ? 35.722 106.357 39.113 1.00 30.00 248 GLY B CA 1
ATOM 3283 C C . GLY B 2 248 ? 35.628 104.932 38.594 1.00 30.11 248 GLY B C 1
ATOM 3284 O O . GLY B 2 248 ? 34.650 104.233 38.897 1.00 31.23 248 GLY B O 1
ATOM 3285 N N . THR B 2 249 ? 36.612 104.485 37.815 1.00 28.85 249 THR B N 1
ATOM 3286 C CA . THR B 2 249 ? 36.619 103.088 37.354 1.00 29.71 249 THR B CA 1
ATOM 3287 C C . THR B 2 249 ? 37.282 102.112 38.334 1.00 29.50 249 THR B C 1
ATOM 3288 O O . THR B 2 249 ? 37.283 100.898 38.096 1.00 29.94 249 THR B O 1
ATOM 3292 N N . GLY B 2 250 ? 37.839 102.642 39.424 1.00 28.78 250 GLY B N 1
ATOM 3293 C CA . GLY B 2 250 ? 38.347 101.822 40.519 1.00 28.63 250 GLY B CA 1
ATOM 3294 C C . GLY B 2 250 ? 39.855 101.714 40.576 1.00 28.77 250 GLY B C 1
ATOM 3295 O O . GLY B 2 250 ? 40.390 100.724 41.063 1.00 28.85 250 GLY B O 1
ATOM 3296 N N . LYS B 2 251 ? 40.540 102.742 40.090 1.00 28.95 251 LYS B N 1
ATOM 3297 C CA . LYS B 2 251 ? 41.999 102.745 40.023 1.00 28.21 251 LYS B CA 1
ATOM 3298 C C . LYS B 2 251 ? 42.626 102.840 41.419 1.00 27.36 251 LYS B C 1
ATOM 3299 O O . LYS B 2 251 ? 43.549 102.088 41.744 1.00 26.02 251 LYS B O 1
ATOM 3305 N N . THR B 2 252 ? 42.094 103.741 42.240 1.00 26.23 252 THR B N 1
ATOM 3306 C CA . THR B 2 252 ? 42.524 103.882 43.626 1.00 26.26 252 THR B CA 1
ATOM 3307 C C . THR B 2 252 ? 42.123 102.652 44.441 1.00 26.31 252 THR B C 1
ATOM 3308 O O . THR B 2 252 ? 42.892 102.179 45.269 1.00 26.94 252 THR B O 1
ATOM 3312 N N . LEU B 2 253 ? 40.911 102.161 44.196 1.00 26.35 253 LEU B N 1
ATOM 3313 C CA . LEU B 2 253 ? 40.397 100.934 44.783 1.00 26.10 253 LEU B CA 1
ATOM 3314 C C . LEU B 2 253 ? 41.399 99.796 44.606 1.00 26.26 253 LEU B C 1
ATOM 3315 O O . LEU B 2 253 ? 41.769 99.126 45.568 1.00 26.27 253 LEU B O 1
ATOM 3320 N N . ILE B 2 254 ? 41.840 99.598 43.367 1.00 26.14 254 ILE B N 1
ATOM 3321 C CA . ILE B 2 254 ? 42.733 98.498 43.020 1.00 26.56 254 ILE B CA 1
ATOM 3322 C C . ILE B 2 254 ? 44.095 98.610 43.717 1.00 27.25 254 ILE B C 1
ATOM 3323 O O . ILE B 2 254 ? 44.567 97.635 44.315 1.00 27.24 254 ILE B O 1
ATOM 3328 N N . ALA B 2 255 ? 44.704 99.796 43.657 1.00 27.08 255 ALA B N 1
ATOM 3329 C CA . ALA B 2 255 ? 46.017 100.020 44.246 1.00 28.03 255 ALA B CA 1
ATOM 3330 C C . ALA B 2 255 ? 45.973 99.845 45.762 1.00 28.85 255 ALA B C 1
ATOM 3331 O O . ALA B 2 255 ? 46.883 99.277 46.362 1.00 27.42 255 ALA B O 1
ATOM 3333 N N . ARG B 2 256 ? 44.898 100.336 46.364 1.00 30.12 256 ARG B N 1
ATOM 3334 C CA . ARG B 2 256 ? 44.672 100.203 47.789 1.00 31.85 256 ARG B CA 1
ATOM 3335 C C . ARG B 2 256 ? 44.432 98.733 48.172 1.00 32.48 256 ARG B C 1
ATOM 3336 O O . ARG B 2 256 ? 44.900 98.281 49.220 1.00 33.02 256 ARG B O 1
ATOM 3344 N N . ALA B 2 257 ? 43.719 97.992 47.320 1.00 30.13 257 ALA B N 1
ATOM 3345 C CA . ALA B 2 257 ? 43.422 96.589 47.592 1.00 29.11 257 ALA B CA 1
ATOM 3346 C C . ALA B 2 257 ? 44.673 95.730 47.510 1.00 28.90 257 ALA B C 1
ATOM 3347 O O . ALA B 2 257 ? 44.882 94.830 48.325 1.00 29.59 257 ALA B O 1
ATOM 3349 N N . VAL B 2 258 ? 45.506 96.018 46.522 1.00 28.80 258 VAL B N 1
ATOM 3350 C CA . VAL B 2 258 ? 46.788 95.340 46.374 1.00 28.47 258 VAL B CA 1
ATOM 3351 C C . VAL B 2 258 ? 47.707 95.619 47.574 1.00 28.63 258 VAL B C 1
ATOM 3352 O O . VAL B 2 258 ? 48.360 94.704 48.084 1.00 29.04 258 VAL B O 1
ATOM 3356 N N . ALA B 2 259 ? 47.736 96.868 48.033 1.00 28.26 259 ALA B N 1
ATOM 3357 C CA . ALA B 2 259 ? 48.531 97.234 49.204 1.00 27.98 259 ALA B CA 1
ATOM 3358 C C . ALA B 2 259 ? 48.075 96.436 50.428 1.00 28.06 259 ALA B C 1
ATOM 3359 O O . ALA B 2 259 ? 48.901 95.841 51.130 1.00 27.82 259 ALA B O 1
ATOM 3361 N N . ASN B 2 260 ? 46.766 96.408 50.664 1.00 28.09 260 ASN B N 1
ATOM 3362 C CA . ASN B 2 260 ? 46.212 95.664 51.797 1.00 30.18 260 ASN B CA 1
ATOM 3363 C C . ASN B 2 260 ? 46.448 94.153 51.699 1.00 29.37 260 ASN B C 1
ATOM 3364 O O . ASN B 2 260 ? 46.969 93.544 52.626 1.00 28.85 260 ASN B O 1
ATOM 3369 N N . GLU B 2 261 ? 46.100 93.556 50.565 1.00 30.13 261 GLU B N 1
ATOM 3370 C CA . GLU B 2 261 ? 46.228 92.103 50.414 1.00 31.21 261 GLU B CA 1
ATOM 3371 C C . GLU B 2 261 ? 47.683 91.607 50.438 1.00 30.52 261 GLU B C 1
ATOM 3372 O O . GLU B 2 261 ? 47.937 90.443 50.731 1.00 30.77 261 GLU B O 1
ATOM 3378 N N . THR B 2 262 ? 48.630 92.490 50.142 1.00 29.42 262 THR B N 1
ATOM 3379 C CA . THR B 2 262 ? 50.050 92.143 50.202 1.00 29.93 262 THR B CA 1
ATOM 3380 C C . THR B 2 262 ? 50.707 92.522 51.528 1.00 29.49 262 THR B C 1
ATOM 3381 O O . THR B 2 262 ? 51.853 92.162 51.772 1.00 29.32 262 THR B O 1
ATOM 3385 N N . GLY B 2 263 ? 49.994 93.264 52.368 1.00 29.57 263 GLY B N 1
ATOM 3386 C CA . GLY B 2 263 ? 50.565 93.788 53.601 1.00 29.94 263 GLY B CA 1
ATOM 3387 C C . GLY B 2 263 ? 51.450 95.011 53.400 1.00 31.19 263 GLY B C 1
ATOM 3388 O O . GLY B 2 263 ? 51.943 95.578 54.365 1.00 32.90 263 GLY B O 1
ATOM 3389 N N . ALA B 2 264 ? 51.642 95.428 52.149 1.00 30.41 264 ALA B N 1
ATOM 3390 C CA . ALA B 2 264 ? 52.448 96.600 51.841 1.00 29.41 264 ALA B CA 1
ATOM 3391 C C . ALA B 2 264 ? 51.808 97.900 52.334 1.00 30.24 264 ALA B C 1
ATOM 3392 O O . ALA B 2 264 ? 50.582 98.049 52.334 1.00 29.28 264 ALA B O 1
ATOM 3394 N N . PHE B 2 265 ? 52.666 98.827 52.758 1.00 30.74 265 PHE B N 1
ATOM 3395 C CA . PHE B 2 265 ? 52.276 100.167 53.184 1.00 31.33 265 PHE B CA 1
ATOM 3396 C C . PHE B 2 265 ? 51.793 100.938 51.956 1.00 31.41 265 PHE B C 1
ATOM 3397 O O . PHE B 2 265 ? 52.298 100.735 50.849 1.00 30.76 265 PHE B O 1
ATOM 3405 N N . PHE B 2 266 ? 50.807 101.806 52.160 1.00 31.53 266 PHE B N 1
ATOM 3406 C CA . PHE B 2 266 ? 50.187 102.575 51.087 1.00 31.90 266 PHE B CA 1
ATOM 3407 C C . PHE B 2 266 ? 50.314 104.086 51.340 1.00 33.36 266 PHE B C 1
ATOM 3408 O O . PHE B 2 266 ? 49.840 104.598 52.361 1.00 32.81 266 PHE B O 1
ATOM 3416 N N . PHE B 2 267 ? 50.962 104.792 50.416 1.00 33.56 267 PHE B N 1
ATOM 3417 C CA . PHE B 2 267 ? 51.068 106.243 50.508 1.00 34.41 267 PHE B CA 1
ATOM 3418 C C . PHE B 2 267 ? 50.424 106.887 49.292 1.00 34.88 267 PHE B C 1
ATOM 3419 O O . PHE B 2 267 ? 50.899 106.732 48.168 1.00 35.22 267 PHE B O 1
ATOM 3427 N N . LEU B 2 268 ? 49.334 107.606 49.519 1.00 36.24 268 LEU B N 1
ATOM 3428 C CA . LEU B 2 268 ? 48.634 108.273 48.429 1.00 37.55 268 LEU B CA 1
ATOM 3429 C C . LEU B 2 268 ? 49.128 109.707 48.252 1.00 37.41 268 LEU B C 1
ATOM 3430 O O . LEU B 2 268 ? 49.225 110.456 49.228 1.00 36.57 268 LEU B O 1
ATOM 3435 N N . ILE B 2 269 ? 49.447 110.061 47.007 1.00 36.96 269 ILE B N 1
ATOM 3436 C CA . ILE B 2 269 ? 49.712 111.445 46.621 1.00 37.81 269 ILE B CA 1
ATOM 3437 C C . ILE B 2 269 ? 48.622 111.913 45.662 1.00 39.70 269 ILE B C 1
ATOM 3438 O O . ILE B 2 269 ? 48.365 111.275 44.636 1.00 39.84 269 ILE B O 1
ATOM 3443 N N . ASN B 2 270 ? 47.982 113.026 45.999 1.00 42.41 270 ASN B N 1
ATOM 3444 C CA . ASN B 2 270 ? 47.009 113.644 45.110 1.00 44.23 270 ASN B CA 1
ATOM 3445 C C . ASN B 2 270 ? 47.688 114.691 44.241 1.00 45.36 270 ASN B C 1
ATOM 3446 O O . ASN B 2 270 ? 48.252 115.666 44.750 1.00 43.65 270 ASN B O 1
ATOM 3451 N N . GLY B 2 271 ? 47.635 114.467 42.930 1.00 46.67 271 GLY B N 1
ATOM 3452 C CA . GLY B 2 271 ? 48.288 115.327 41.942 1.00 48.33 271 GLY B CA 1
ATOM 3453 C C . GLY B 2 271 ? 48.026 116.819 42.088 1.00 50.31 271 GLY B C 1
ATOM 3454 O O . GLY B 2 271 ? 48.951 117.583 42.390 1.00 46.49 271 GLY B O 1
ATOM 3455 N N . PRO B 2 272 ? 46.768 117.249 41.865 1.00 52.46 272 PRO B N 1
ATOM 3456 C CA . PRO B 2 272 ? 46.456 118.683 41.946 1.00 54.44 272 PRO B CA 1
ATOM 3457 C C . PRO B 2 272 ? 46.750 119.277 43.321 1.00 55.64 272 PRO B C 1
ATOM 3458 O O . PRO B 2 272 ? 47.158 120.439 43.416 1.00 54.61 272 PRO B O 1
ATOM 3462 N N . GLU B 2 273 ? 46.563 118.470 44.364 1.00 56.27 273 GLU B N 1
ATOM 3463 C CA . GLU B 2 273 ? 46.793 118.889 45.741 1.00 57.48 273 GLU B CA 1
ATOM 3464 C C . GLU B 2 273 ? 48.261 119.234 45.998 1.00 57.61 273 GLU B C 1
ATOM 3465 O O . GLU B 2 273 ? 48.557 120.202 46.700 1.00 61.10 273 GLU B O 1
ATOM 3471 N N . ILE B 2 274 ? 49.174 118.452 45.430 1.00 57.22 274 ILE B N 1
ATOM 3472 C CA . ILE B 2 274 ? 50.608 118.692 45.616 1.00 56.47 274 ILE B CA 1
ATOM 3473 C C . ILE B 2 274 ? 51.112 119.855 44.740 1.00 58.30 274 ILE B C 1
ATOM 3474 O O . ILE B 2 274 ? 52.097 120.514 45.081 1.00 56.77 274 ILE B O 1
ATOM 3479 N N . MET B 2 275 ? 50.417 120.105 43.629 1.00 59.24 275 MET B N 1
ATOM 3480 C CA . MET B 2 275 ? 50.713 121.233 42.736 1.00 58.61 275 MET B CA 1
ATOM 3481 C C . MET B 2 275 ? 50.184 122.565 43.276 1.00 60.57 275 MET B C 1
ATOM 3482 O O . MET B 2 275 ? 50.679 123.631 42.913 1.00 59.09 275 MET B O 1
ATOM 3487 N N . SER B 2 276 ? 49.169 122.492 44.136 1.00 64.40 276 SER B N 1
ATOM 3488 C CA . SER B 2 276 ? 48.593 123.676 44.772 1.00 67.77 276 SER B CA 1
ATOM 3489 C C . SER B 2 276 ? 49.568 124.298 45.770 1.00 70.50 276 SER B C 1
ATOM 3490 O O . SER B 2 276 ? 49.484 125.493 46.068 1.00 73.35 276 SER B O 1
ATOM 3493 N N . LYS B 2 277 ? 50.487 123.481 46.279 1.00 71.35 277 LYS B N 1
ATOM 3494 C CA . LYS B 2 277 ? 51.515 123.944 47.206 1.00 72.85 277 LYS B CA 1
ATOM 3495 C C . LYS B 2 277 ? 52.505 124.870 46.503 1.00 74.00 277 LYS B C 1
ATOM 3496 O O . LYS B 2 277 ? 52.695 124.785 45.284 1.00 72.05 277 LYS B O 1
ATOM 3502 N N . LEU B 2 278 ? 53.118 125.759 47.283 1.00 76.22 278 LEU B N 1
ATOM 3503 C CA . LEU B 2 278 ? 54.019 126.787 46.758 1.00 78.62 278 LEU B CA 1
ATOM 3504 C C . LEU B 2 278 ? 55.281 126.183 46.148 1.00 79.55 278 LEU B C 1
ATOM 3505 O O . LEU B 2 278 ? 55.657 125.052 46.470 1.00 78.52 278 LEU B O 1
ATOM 3510 N N . ALA B 2 279 ? 55.916 126.939 45.252 1.00 81.69 279 ALA B N 1
ATOM 3511 C CA . ALA B 2 279 ? 57.152 126.509 44.592 1.00 83.25 279 ALA B CA 1
ATOM 3512 C C . ALA B 2 279 ? 58.264 126.248 45.615 1.00 82.01 279 ALA B C 1
ATOM 3513 O O . ALA B 2 279 ? 58.655 127.144 46.369 1.00 82.21 279 ALA B O 1
ATOM 3515 N N . GLY B 2 280 ? 58.755 125.010 45.637 1.00 78.57 280 GLY B N 1
ATOM 3516 C CA . GLY B 2 280 ? 59.690 124.558 46.664 1.00 73.44 280 GLY B CA 1
ATOM 3517 C C . GLY B 2 280 ? 59.031 123.529 47.562 1.00 70.77 280 GLY B C 1
ATOM 3518 O O . GLY B 2 280 ? 59.578 122.451 47.791 1.00 71.10 280 GLY B O 1
ATOM 3519 N N . GLU B 2 281 ? 57.843 123.872 48.056 1.00 70.01 281 GLU B N 1
ATOM 3520 C CA . GLU B 2 281 ? 57.051 123.010 48.933 1.00 68.84 281 GLU B CA 1
ATOM 3521 C C . GLU B 2 281 ? 56.546 121.752 48.212 1.00 66.00 281 GLU B C 1
ATOM 3522 O O . GLU B 2 281 ? 56.490 120.672 48.806 1.00 66.18 281 GLU B O 1
ATOM 3528 N N . SER B 2 282 ? 56.178 121.899 46.939 1.00 61.05 282 SER B N 1
ATOM 3529 C CA . SER B 2 282 ? 55.778 120.763 46.104 1.00 58.31 282 SER B CA 1
ATOM 3530 C C . SER B 2 282 ? 56.853 119.688 46.115 1.00 57.96 282 SER B C 1
ATOM 3531 O O . SER B 2 282 ? 56.599 118.544 46.503 1.00 57.38 282 SER B O 1
ATOM 3534 N N . GLU B 2 283 ? 58.056 120.075 45.694 1.00 57.03 283 GLU B N 1
ATOM 3535 C CA . GLU B 2 283 ? 59.183 119.157 45.565 1.00 57.76 283 GLU B CA 1
ATOM 3536 C C . GLU B 2 283 ? 59.526 118.449 46.877 1.00 56.30 283 GLU B C 1
ATOM 3537 O O . GLU B 2 283 ? 59.825 117.254 46.878 1.00 57.40 283 GLU B O 1
ATOM 3543 N N . SER B 2 284 ? 59.466 119.177 47.989 1.00 55.43 284 SER B N 1
ATOM 3544 C CA . SER B 2 284 ? 59.780 118.594 49.295 1.00 55.26 284 SER B CA 1
ATOM 3545 C C . SER B 2 284 ? 58.747 117.558 49.756 1.00 52.68 284 SER B C 1
ATOM 3546 O O . SER B 2 284 ? 59.126 116.500 50.254 1.00 51.68 284 SER B O 1
ATOM 3549 N N . ASN B 2 285 ? 57.457 117.857 49.576 1.00 52.00 285 ASN B N 1
ATOM 3550 C CA . ASN B 2 285 ? 56.372 116.899 49.863 1.00 51.01 285 ASN B CA 1
ATOM 3551 C C . ASN B 2 285 ? 56.504 115.617 49.052 1.00 48.91 285 ASN B C 1
ATOM 3552 O O . ASN B 2 285 ? 56.237 114.521 49.549 1.00 49.19 285 ASN B O 1
ATOM 3557 N N . LEU B 2 286 ? 56.911 115.781 47.796 1.00 47.47 286 LEU B N 1
ATOM 3558 C CA . LEU B 2 286 ? 57.195 114.675 46.903 1.00 44.34 286 LEU B CA 1
ATOM 3559 C C . LEU B 2 286 ? 58.314 113.809 47.469 1.00 44.11 286 LEU B C 1
ATOM 3560 O O . LEU B 2 286 ? 58.206 112.583 47.475 1.00 45.56 286 LEU B O 1
ATOM 3565 N N . ARG B 2 287 ? 59.380 114.444 47.952 1.00 44.63 287 ARG B N 1
ATOM 3566 C CA . ARG B 2 287 ? 60.508 113.712 48.529 1.00 45.86 287 ARG B CA 1
ATOM 3567 C C . ARG B 2 287 ? 60.106 112.981 49.805 1.00 46.11 287 ARG B C 1
ATOM 3568 O O . ARG B 2 287 ? 60.500 111.831 50.020 1.00 46.72 287 ARG B O 1
ATOM 3576 N N . LYS B 2 288 ? 59.321 113.658 50.641 1.00 45.41 288 LYS B N 1
ATOM 3577 C CA . LYS B 2 288 ? 58.845 113.091 51.897 1.00 47.19 288 LYS B CA 1
ATOM 3578 C C . LYS B 2 288 ? 58.014 111.845 51.660 1.00 45.84 288 LYS B C 1
ATOM 3579 O O . LYS B 2 288 ? 58.143 110.856 52.393 1.00 44.05 288 LYS B O 1
ATOM 3585 N N . ALA B 2 289 ? 57.178 111.897 50.625 1.00 43.28 289 ALA B N 1
ATOM 3586 C CA . ALA B 2 289 ? 56.360 110.762 50.232 1.00 42.08 289 ALA B CA 1
ATOM 3587 C C . ALA B 2 289 ? 57.236 109.538 49.986 1.00 40.36 289 ALA B C 1
ATOM 3588 O O . ALA B 2 289 ? 57.001 108.476 50.562 1.00 40.30 289 ALA B O 1
ATOM 3590 N N . PHE B 2 290 ? 58.259 109.705 49.154 1.00 38.38 290 PHE B N 1
ATOM 3591 C CA . PHE B 2 290 ? 59.165 108.614 48.826 1.00 37.75 290 PHE B CA 1
ATOM 3592 C C . PHE B 2 290 ? 59.946 108.101 50.029 1.00 41.06 290 PHE B C 1
ATOM 3593 O O . PHE B 2 290 ? 60.081 106.886 50.197 1.00 42.95 290 PHE B O 1
ATOM 3601 N N . GLU B 2 291 ? 60.436 109.018 50.869 1.00 44.61 291 GLU B N 1
ATOM 3602 C CA . GLU B 2 291 ? 61.164 108.661 52.101 1.00 47.32 291 GLU B CA 1
ATOM 3603 C C . GLU B 2 291 ? 60.278 107.866 53.053 1.00 45.99 291 GLU B C 1
ATOM 3604 O O . GLU B 2 291 ? 60.692 106.833 53.579 1.00 45.33 291 GLU B O 1
ATOM 3610 N N . GLU B 2 292 ? 59.065 108.369 53.269 1.00 44.63 292 GLU B N 1
ATOM 3611 C CA . GLU B 2 292 ? 58.057 107.693 54.070 1.00 46.32 292 GLU B CA 1
ATOM 3612 C C . GLU B 2 292 ? 57.817 106.275 53.543 1.00 46.48 292 GLU B C 1
ATOM 3613 O O . GLU B 2 292 ? 57.712 105.317 54.320 1.00 46.15 292 GLU B O 1
ATOM 3619 N N . ALA B 2 293 ? 57.744 106.156 52.219 1.00 44.18 293 ALA B N 1
ATOM 3620 C CA . ALA B 2 293 ? 57.492 104.879 51.567 1.00 42.65 293 ALA B CA 1
ATOM 3621 C C . ALA B 2 293 ? 58.668 103.927 51.726 1.00 41.97 293 ALA B C 1
ATOM 3622 O O . ALA B 2 293 ? 58.483 102.780 52.113 1.00 40.16 293 ALA B O 1
ATOM 3624 N N . GLU B 2 294 ? 59.874 104.407 51.429 1.00 43.52 294 GLU B N 1
ATOM 3625 C CA . GLU B 2 294 ? 61.091 103.621 51.639 1.00 44.09 294 GLU B CA 1
ATOM 3626 C C . GLU B 2 294 ? 61.228 103.200 53.101 1.00 43.64 294 GLU B C 1
ATOM 3627 O O . GLU B 2 294 ? 61.675 102.092 53.390 1.00 42.66 294 GLU B O 1
ATOM 3633 N N . LYS B 2 295 ? 60.822 104.086 54.009 1.00 44.11 295 LYS B N 1
ATOM 3634 C CA . LYS B 2 295 ? 60.921 103.854 55.449 1.00 45.91 295 LYS B CA 1
ATOM 3635 C C . LYS B 2 295 ? 60.025 102.707 55.920 1.00 45.41 295 LYS B C 1
ATOM 3636 O O . LYS B 2 295 ? 60.413 101.932 56.795 1.00 43.87 295 LYS B O 1
ATOM 3642 N N . ASN B 2 296 ? 58.831 102.610 55.337 1.00 45.06 296 ASN B N 1
ATOM 3643 C CA . ASN B 2 296 ? 57.829 101.637 55.765 1.00 42.17 296 ASN B CA 1
ATOM 3644 C C . ASN B 2 296 ? 57.704 100.463 54.801 1.00 40.61 296 ASN B C 1
ATOM 3645 O O . ASN B 2 296 ? 56.679 99.780 54.769 1.00 41.09 296 ASN B O 1
ATOM 3650 N N . ALA B 2 297 ? 58.764 100.226 54.032 1.00 38.16 297 ALA B N 1
ATOM 3651 C CA . ALA B 2 297 ? 58.755 99.224 52.969 1.00 37.60 297 ALA B CA 1
ATOM 3652 C C . ALA B 2 297 ? 58.521 97.793 53.496 1.00 37.25 297 ALA B C 1
ATOM 3653 O O . ALA B 2 297 ? 58.762 97.520 54.669 1.00 40.18 297 ALA B O 1
ATOM 3655 N N . PRO B 2 298 ? 58.007 96.884 52.645 1.00 36.41 298 PRO B N 1
ATOM 3656 C CA . PRO B 2 298 ? 57.538 97.077 51.264 1.00 35.22 298 PRO B CA 1
ATOM 3657 C C . PRO B 2 298 ? 56.372 98.069 51.184 1.00 34.14 298 PRO B C 1
ATOM 3658 O O . PRO B 2 298 ? 55.520 98.106 52.084 1.00 33.81 298 PRO B O 1
ATOM 3662 N N . ALA B 2 299 ? 56.344 98.873 50.121 1.00 32.02 299 ALA B N 1
ATOM 3663 C CA . ALA B 2 299 ? 55.347 99.937 50.009 1.00 30.81 299 ALA B CA 1
ATOM 3664 C C . ALA B 2 299 ? 54.839 100.192 48.589 1.00 29.80 299 ALA B C 1
ATOM 3665 O O . ALA B 2 299 ? 55.510 99.879 47.602 1.00 29.64 299 ALA B O 1
ATOM 3667 N N . ILE B 2 300 ? 53.635 100.753 48.507 1.00 28.79 300 ILE B N 1
ATOM 3668 C CA . ILE B 2 300 ? 53.103 101.277 47.255 1.00 27.83 300 ILE B CA 1
ATOM 3669 C C . ILE B 2 300 ? 52.886 102.774 47.411 1.00 26.81 300 ILE B C 1
ATOM 3670 O O . ILE B 2 300 ? 52.242 103.219 48.356 1.00 26.18 300 ILE B O 1
ATOM 3675 N N . ILE B 2 301 ? 53.457 103.545 46.490 1.00 27.26 301 ILE B N 1
ATOM 3676 C CA . ILE B 2 301 ? 53.159 104.964 46.380 1.00 26.78 301 ILE B CA 1
ATOM 3677 C C . ILE B 2 301 ? 52.145 105.058 45.255 1.00 27.51 301 ILE B C 1
ATOM 3678 O O . ILE B 2 301 ? 52.373 104.523 44.167 1.00 27.48 301 ILE B O 1
ATOM 3683 N N . PHE B 2 302 ? 51.021 105.712 45.522 1.00 28.31 302 PHE B N 1
ATOM 3684 C CA . PHE B 2 302 ? 49.998 105.900 44.506 1.00 30.24 302 PHE B CA 1
ATOM 3685 C C . PHE B 2 302 ? 49.838 107.372 44.149 1.00 31.46 302 PHE B C 1
ATOM 3686 O O . PHE B 2 302 ? 49.452 108.192 44.992 1.00 31.81 302 PHE B O 1
ATOM 3694 N N . ILE B 2 303 ? 50.147 107.699 42.898 1.00 32.39 303 ILE B N 1
ATOM 3695 C CA . ILE B 2 303 ? 50.024 109.065 42.418 1.00 33.53 303 ILE B CA 1
ATOM 3696 C C . ILE B 2 303 ? 48.716 109.214 41.647 1.00 35.05 303 ILE B C 1
ATOM 3697 O O . ILE B 2 303 ? 48.629 108.875 40.458 1.00 35.17 303 ILE B O 1
ATOM 3702 N N . ASP B 2 304 ? 47.691 109.705 42.335 1.00 36.62 304 ASP B N 1
ATOM 3703 C CA . ASP B 2 304 ? 46.417 109.977 41.682 1.00 38.31 304 ASP B CA 1
ATOM 3704 C C . ASP B 2 304 ? 46.527 111.223 40.811 1.00 39.30 304 ASP B C 1
ATOM 3705 O O . ASP B 2 304 ? 47.145 112.212 41.217 1.00 39.26 304 ASP B O 1
ATOM 3710 N N . GLU B 2 305 ? 45.932 111.162 39.619 1.00 39.79 305 GLU B N 1
ATOM 3711 C CA . GLU B 2 305 ? 45.966 112.262 38.642 1.00 40.97 305 GLU B CA 1
ATOM 3712 C C . GLU B 2 305 ? 47.404 112.699 38.327 1.00 38.92 305 GLU B C 1
ATOM 3713 O O . GLU B 2 305 ? 47.783 113.853 38.556 1.00 36.93 305 GLU B O 1
ATOM 3719 N N . LEU B 2 306 ? 4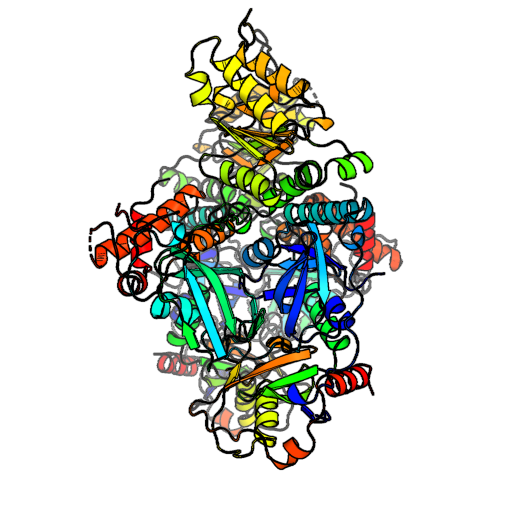8.195 111.765 37.805 1.00 37.04 306 LEU B N 1
ATOM 3720 C CA . LEU B 2 306 ? 49.588 112.031 37.461 1.00 36.50 306 LEU B CA 1
ATOM 3721 C C . LEU B 2 306 ? 49.725 113.172 36.448 1.00 37.94 306 LEU B C 1
ATOM 3722 O O . LEU B 2 306 ? 50.708 113.911 36.471 1.00 38.49 306 LEU B O 1
ATOM 3727 N N . ASP B 2 307 ? 48.727 113.322 35.583 1.00 39.21 307 ASP B N 1
ATOM 3728 C CA . ASP B 2 307 ? 48.745 114.352 34.543 1.00 41.49 307 ASP B CA 1
ATOM 3729 C C . ASP B 2 307 ? 48.713 115.786 35.081 1.00 41.33 307 ASP B C 1
ATOM 3730 O O . ASP B 2 307 ? 49.078 116.716 34.369 1.00 42.98 307 ASP B O 1
ATOM 3735 N N . ALA B 2 308 ? 48.286 115.964 36.329 1.00 40.62 308 ALA B N 1
ATOM 3736 C CA . ALA B 2 308 ? 48.343 117.272 36.983 1.00 40.53 308 ALA B CA 1
ATOM 3737 C C . ALA B 2 308 ? 49.778 117.684 37.335 1.00 42.50 308 ALA B C 1
ATOM 3738 O O . ALA B 2 308 ? 50.089 118.871 37.410 1.00 44.58 308 ALA B O 1
ATOM 3740 N N . ILE B 2 309 ? 50.644 116.696 37.549 1.00 42.50 309 ILE B N 1
ATOM 3741 C CA . ILE B 2 309 ? 52.038 116.935 37.912 1.00 42.47 309 ILE B CA 1
ATOM 3742 C C . ILE B 2 309 ? 52.913 116.989 36.663 1.00 42.51 309 ILE B C 1
ATOM 3743 O O . ILE B 2 309 ? 53.743 117.888 36.508 1.00 43.34 309 ILE B O 1
ATOM 3748 N N . ALA B 2 310 ? 52.723 116.016 35.778 1.00 40.84 310 ALA B N 1
ATOM 3749 C CA . ALA B 2 310 ? 53.561 115.878 34.600 1.00 40.86 310 ALA B CA 1
ATOM 3750 C C . ALA B 2 310 ? 52.725 115.709 33.328 1.00 41.27 310 ALA B C 1
ATOM 3751 O O . ALA B 2 310 ? 52.716 114.631 32.725 1.00 41.55 310 ALA B O 1
ATOM 3753 N N . PRO B 2 311 ? 52.013 116.774 32.910 1.00 42.31 311 PRO B N 1
ATOM 3754 C CA . PRO B 2 311 ? 51.246 116.658 31.665 1.00 43.18 311 PRO B CA 1
ATOM 3755 C C . PRO B 2 311 ? 52.156 116.608 30.443 1.00 43.49 311 PRO B C 1
ATOM 3756 O O . PRO B 2 311 ? 53.294 117.069 30.509 1.00 43.91 311 PRO B O 1
ATOM 3760 N N . LYS B 2 312 ? 51.665 116.027 29.352 1.00 46.59 312 LYS B N 1
ATOM 3761 C CA . LYS B 2 312 ? 52.344 116.119 28.066 1.00 51.36 312 LYS B CA 1
ATOM 3762 C C . LYS B 2 312 ? 52.169 117.544 27.547 1.00 53.89 312 LYS B C 1
ATOM 3763 O O . LYS B 2 312 ? 51.044 118.035 27.423 1.00 54.03 312 LYS B O 1
ATOM 3769 N N . ARG B 2 313 ? 53.285 118.211 27.272 1.00 57.63 313 ARG B N 1
ATOM 3770 C CA . ARG B 2 313 ? 53.261 119.594 26.809 1.00 61.96 313 ARG B CA 1
ATOM 3771 C C . ARG B 2 313 ? 53.684 119.678 25.353 1.00 62.17 313 ARG B C 1
ATOM 3772 O O . ARG B 2 313 ? 54.333 118.767 24.837 1.00 63.28 313 ARG B O 1
ATOM 3780 N N . GLU B 2 314 ? 53.303 120.765 24.686 1.00 63.82 314 GLU B N 1
ATOM 3781 C CA . GLU B 2 314 ? 53.766 121.002 23.322 1.00 64.17 314 GLU B CA 1
ATOM 3782 C C . GLU B 2 314 ? 55.184 121.553 23.319 1.00 59.33 314 GLU B C 1
ATOM 3783 O O . GLU B 2 314 ? 55.599 122.251 24.244 1.00 53.98 314 GLU B O 1
ATOM 3789 N N . LYS B 2 315 ? 55.915 121.217 22.264 1.00 60.25 315 LYS B N 1
ATOM 3790 C CA . LYS B 2 315 ? 57.303 121.613 22.115 1.00 61.65 315 LYS B CA 1
ATOM 3791 C C . LYS B 2 315 ? 57.443 123.133 21.930 1.00 58.10 315 LYS B C 1
ATOM 3792 O O . LYS B 2 315 ? 57.149 123.667 20.858 1.00 59.64 315 LYS B O 1
ATOM 3794 N N . THR B 2 316 ? 57.862 123.817 22.994 1.00 54.66 316 THR B N 1
ATOM 3795 C CA . THR B 2 316 ? 58.173 125.245 22.934 1.00 53.04 316 THR B CA 1
ATOM 3796 C C . THR B 2 316 ? 59.681 125.465 23.052 1.00 52.51 316 THR B C 1
ATOM 3797 O O . THR B 2 316 ? 60.351 124.830 23.867 1.00 50.69 316 THR B O 1
ATOM 3801 N N . HIS B 2 317 ? 60.199 126.367 22.221 1.00 51.41 317 HIS B N 1
ATOM 3802 C CA . HIS B 2 317 ? 61.626 126.657 22.157 1.00 49.57 317 HIS B CA 1
ATOM 3803 C C . HIS B 2 317 ? 62.169 127.228 23.469 1.00 51.88 317 HIS B C 1
ATOM 3804 O O . HIS B 2 317 ? 61.657 128.227 23.989 1.00 50.11 317 HIS B O 1
ATOM 3811 N N . GLY B 2 318 ? 63.204 126.576 23.995 1.00 52.93 318 GLY B N 1
ATOM 3812 C CA . GLY B 2 318 ? 63.814 126.971 25.260 1.00 55.77 318 GLY B CA 1
ATOM 3813 C C . GLY B 2 318 ? 62.968 126.645 26.479 1.00 58.01 318 GLY B C 1
ATOM 3814 O O . GLY B 2 318 ? 63.168 127.226 27.550 1.00 56.29 318 GLY B O 1
ATOM 3815 N N . GLU B 2 319 ? 62.015 125.727 26.317 1.00 60.36 319 GLU B N 1
ATOM 3816 C CA . GLU B 2 319 ? 61.202 125.272 27.438 1.00 62.35 319 GLU B CA 1
ATOM 3817 C C . GLU B 2 319 ? 62.091 124.495 28.390 1.00 59.53 319 GLU B C 1
ATOM 3818 O O . GLU B 2 319 ? 62.801 123.572 27.976 1.00 55.19 319 GLU B O 1
ATOM 3824 N N . VAL B 2 320 ? 62.063 124.901 29.656 1.00 58.22 320 VAL B N 1
ATOM 3825 C CA . VAL B 2 320 ? 62.779 124.187 30.709 1.00 57.37 320 VAL B CA 1
ATOM 3826 C C . VAL B 2 320 ? 61.856 123.166 31.383 1.00 55.18 320 VAL B C 1
ATOM 3827 O O . VAL B 2 320 ? 60.714 123.479 31.729 1.00 55.54 320 VAL B O 1
ATOM 3831 N N . GLU B 2 321 ? 62.359 121.939 31.518 1.00 53.46 321 GLU B N 1
ATOM 3832 C CA . GLU B 2 321 ? 61.675 120.836 32.199 1.00 48.33 321 GLU B CA 1
ATOM 3833 C C . GLU B 2 321 ? 61.280 121.252 33.608 1.00 46.69 321 GLU B C 1
ATOM 3834 O O . GLU B 2 321 ? 62.133 121.642 34.410 1.00 46.87 321 GLU B O 1
ATOM 3840 N N . ARG B 2 322 ? 59.982 121.179 33.893 1.00 46.75 322 ARG B N 1
ATOM 3841 C CA . ARG B 2 322 ? 59.424 121.641 35.164 1.00 47.55 322 ARG B CA 1
ATOM 3842 C C . ARG B 2 322 ? 60.156 121.022 36.350 1.00 46.43 322 ARG B C 1
ATOM 3843 O O . ARG B 2 322 ? 60.429 119.818 36.354 1.00 45.41 322 ARG B O 1
ATOM 3851 N N . ARG B 2 323 ? 60.485 121.853 37.338 1.00 46.76 323 ARG B N 1
ATOM 3852 C CA . ARG B 2 323 ? 61.201 121.410 38.538 1.00 48.07 323 ARG B CA 1
ATOM 3853 C C . ARG B 2 323 ? 60.600 120.110 39.083 1.00 45.85 323 ARG B C 1
ATOM 3854 O O . ARG B 2 323 ? 61.328 119.166 39.420 1.00 44.82 323 ARG B O 1
ATOM 3862 N N . ILE B 2 324 ? 59.269 120.072 39.144 1.00 40.52 324 ILE B N 1
ATOM 3863 C CA . ILE B 2 324 ? 58.539 118.955 39.728 1.00 37.54 324 ILE B CA 1
ATOM 3864 C C . ILE B 2 324 ? 58.735 117.645 38.954 1.00 36.44 324 ILE B C 1
ATOM 3865 O O . ILE B 2 324 ? 58.854 116.580 39.566 1.00 35.41 324 ILE B O 1
ATOM 3870 N N . VAL B 2 325 ? 58.791 117.739 37.623 1.00 34.66 325 VAL B N 1
ATOM 3871 C CA . VAL B 2 325 ? 59.026 116.587 36.751 1.00 33.38 325 VAL B CA 1
ATOM 3872 C C . VAL B 2 325 ? 60.429 116.027 36.981 1.00 34.11 325 VAL B C 1
ATOM 3873 O O . VAL B 2 325 ? 60.587 114.838 37.264 1.00 35.76 325 VAL B O 1
ATOM 3877 N N . SER B 2 326 ? 61.434 116.895 36.878 1.00 33.95 326 SER B N 1
ATOM 3878 C CA . SER B 2 326 ? 62.819 116.558 37.191 1.00 32.99 326 SER B CA 1
ATOM 3879 C C . SER B 2 326 ? 62.933 115.824 38.530 1.00 32.06 326 SER B C 1
ATOM 3880 O O . SER B 2 326 ? 63.652 114.839 38.645 1.00 31.62 326 SER B O 1
ATOM 3883 N N . GLN B 2 327 ? 62.206 116.307 39.530 1.00 32.74 327 GLN B N 1
ATOM 3884 C CA . GLN B 2 327 ? 62.236 115.726 40.862 1.00 34.42 327 GLN B CA 1
ATOM 3885 C C . GLN B 2 327 ? 61.620 114.323 40.885 1.00 34.78 327 GLN B C 1
ATOM 3886 O O . GLN B 2 327 ? 62.147 113.430 41.544 1.00 34.20 327 GLN B O 1
ATOM 3892 N N . LEU B 2 328 ? 60.527 114.131 40.150 1.00 34.69 328 LEU B N 1
ATOM 3893 C CA . LEU B 2 328 ? 59.877 112.826 40.066 1.00 35.41 328 LEU B CA 1
ATOM 3894 C C . LEU B 2 328 ? 60.744 111.805 39.350 1.00 35.94 328 LEU B C 1
ATOM 3895 O O . LEU B 2 328 ? 60.788 110.643 39.745 1.00 38.21 328 LEU B O 1
ATOM 3900 N N . LEU B 2 329 ? 61.433 112.240 38.303 1.00 35.87 329 LEU B N 1
ATOM 3901 C CA . LEU B 2 329 ? 62.275 111.346 37.514 1.00 37.47 329 LEU B CA 1
ATOM 3902 C C . LEU B 2 329 ? 63.474 110.869 38.326 1.00 37.74 329 LEU B C 1
ATOM 3903 O O . LEU B 2 329 ? 63.893 109.717 38.225 1.00 37.79 329 LEU B O 1
ATOM 3908 N N . THR B 2 330 ? 64.016 111.789 39.117 1.00 37.83 330 THR B N 1
ATOM 3909 C CA . THR B 2 330 ? 65.139 111.546 40.004 1.00 36.92 330 THR B CA 1
ATOM 3910 C C . THR B 2 330 ? 64.759 110.499 41.045 1.00 36.31 330 THR B C 1
ATOM 3911 O O . THR B 2 330 ? 65.537 109.592 41.341 1.00 35.03 330 THR B O 1
ATOM 3915 N N . LEU B 2 331 ? 63.548 110.625 41.575 1.00 36.76 331 LEU B N 1
ATOM 3916 C CA . LEU B 2 331 ? 63.033 109.691 42.561 1.00 38.04 331 LEU B CA 1
ATOM 3917 C C . LEU B 2 331 ? 62.749 108.316 41.959 1.00 40.11 331 LEU B C 1
ATOM 3918 O O . LEU B 2 331 ? 63.055 107.304 42.580 1.00 40.57 331 LEU B O 1
ATOM 3923 N N . MET B 2 332 ? 62.187 108.280 40.749 1.00 42.50 332 MET B N 1
ATOM 3924 C CA . MET B 2 332 ? 61.951 107.015 40.044 1.00 44.24 332 MET B CA 1
ATOM 3925 C C . MET B 2 332 ? 63.264 106.291 39.753 1.00 45.55 332 MET B C 1
ATOM 3926 O O . MET B 2 332 ? 63.424 105.119 40.107 1.00 48.05 332 MET B O 1
ATOM 3931 N N . ASP B 2 333 ? 64.197 106.998 39.112 1.00 45.72 333 ASP B N 1
ATOM 3932 C CA . ASP B 2 333 ? 65.505 106.440 38.749 1.00 46.98 333 ASP B CA 1
ATOM 3933 C C . ASP B 2 333 ? 66.343 106.056 39.960 1.00 46.47 333 ASP B C 1
ATOM 3934 O O . ASP B 2 333 ? 67.268 105.258 39.844 1.00 46.98 333 ASP B O 1
ATOM 3939 N N . GLY B 2 334 ? 66.015 106.628 41.114 1.00 46.78 334 GLY B N 1
ATOM 3940 C CA . GLY B 2 334 ? 66.772 106.396 42.334 1.00 48.46 334 GLY B CA 1
ATOM 3941 C C . GLY B 2 334 ? 66.258 105.256 43.193 1.00 51.10 334 GLY B C 1
ATOM 3942 O O . GLY B 2 334 ? 66.895 104.902 44.187 1.00 52.92 334 GLY B O 1
ATOM 3943 N N . LEU B 2 335 ? 65.106 104.688 42.830 1.00 50.73 335 LEU B N 1
ATOM 3944 C CA . LEU B 2 335 ? 64.538 103.564 43.581 1.00 49.67 335 LEU B CA 1
ATOM 3945 C C . LEU B 2 335 ? 65.143 102.250 43.134 1.00 48.90 335 LEU B C 1
ATOM 3946 O O . LEU B 2 335 ? 64.741 101.686 42.120 1.00 49.62 335 LEU B O 1
ATOM 3951 N N . LYS B 2 336 ? 66.108 101.755 43.892 1.00 49.49 336 LYS B N 1
ATOM 3952 C CA . LYS B 2 336 ? 66.664 100.451 43.598 1.00 51.37 336 LYS B CA 1
ATOM 3953 C C . LYS B 2 336 ? 65.688 99.368 44.056 1.00 50.90 336 LYS B C 1
ATOM 3954 O O . LYS B 2 336 ? 64.842 99.613 44.924 1.00 48.77 336 LYS B O 1
ATOM 3960 N N . GLN B 2 337 ? 65.795 98.184 43.452 1.00 48.31 337 GLN B N 1
ATOM 3961 C CA . GLN B 2 337 ? 64.964 97.033 43.811 1.00 46.91 337 GLN B CA 1
ATOM 3962 C C . GLN B 2 337 ? 64.944 96.800 45.328 1.00 46.08 337 GLN B C 1
ATOM 3963 O O . GLN B 2 337 ? 63.902 96.464 45.904 1.00 45.60 337 GLN B O 1
ATOM 3969 N N . ARG B 2 338 ? 66.094 97.010 45.967 1.00 44.73 338 ARG B N 1
ATOM 3970 C CA . ARG B 2 338 ? 66.254 96.724 47.389 1.00 44.16 338 ARG B CA 1
ATOM 3971 C C . ARG B 2 338 ? 65.478 97.685 48.289 1.00 43.02 338 ARG B C 1
ATOM 3972 O O . ARG B 2 338 ? 65.341 97.440 49.494 1.00 42.36 338 ARG B O 1
ATOM 3980 N N . ALA B 2 339 ? 64.964 98.765 47.699 1.00 39.75 339 ALA B N 1
ATOM 3981 C CA . ALA B 2 339 ? 64.063 99.678 48.399 1.00 37.82 339 ALA B CA 1
ATOM 3982 C C . ALA B 2 339 ? 62.673 99.066 48.603 1.00 36.64 339 ALA B C 1
ATOM 3983 O O . ALA B 2 339 ? 61.911 99.536 49.449 1.00 35.66 339 ALA B O 1
ATOM 3985 N N . HIS B 2 340 ? 62.354 98.028 47.824 1.00 35.48 340 HIS B N 1
ATOM 3986 C CA . HIS B 2 340 ? 61.058 97.314 47.899 1.00 35.91 340 HIS B CA 1
ATOM 3987 C C . HIS B 2 340 ? 59.835 98.236 47.758 1.00 35.81 340 HIS B C 1
ATOM 3988 O O . HIS B 2 340 ? 58.830 98.068 48.462 1.00 35.09 340 HIS B O 1
ATOM 3995 N N . VAL B 2 341 ? 59.935 99.220 46.865 1.00 34.32 341 VAL B N 1
ATOM 3996 C CA . VAL B 2 341 ? 58.849 100.166 46.644 1.00 32.84 341 VAL B CA 1
ATOM 3997 C C . VAL B 2 341 ? 58.405 100.124 45.189 1.00 32.13 341 VAL B C 1
ATOM 3998 O O . VAL B 2 341 ? 59.234 100.123 44.277 1.00 30.76 341 VAL B O 1
ATOM 4002 N N . ILE B 2 342 ? 57.092 100.074 44.986 1.00 31.52 342 ILE B N 1
ATOM 4003 C CA . ILE B 2 342 ? 56.505 100.131 43.648 1.00 30.64 342 ILE B CA 1
ATOM 4004 C C . ILE B 2 342 ? 55.624 101.365 43.554 1.00 29.88 342 ILE B C 1
ATOM 4005 O O . ILE B 2 342 ? 54.878 101.666 44.473 1.00 29.27 342 ILE B O 1
ATOM 4010 N N . VAL B 2 343 ? 55.734 102.087 42.445 1.00 30.97 343 VAL B N 1
ATOM 4011 C CA . VAL B 2 343 ? 54.964 103.305 42.248 1.00 32.25 343 VAL B CA 1
ATOM 4012 C C . VAL B 2 343 ? 53.824 103.048 41.271 1.00 33.08 343 VAL B C 1
ATOM 4013 O O . VAL B 2 343 ? 54.035 102.522 40.174 1.00 34.88 343 VAL B O 1
ATOM 4017 N N . MET B 2 344 ? 52.617 103.408 41.681 1.00 32.39 344 MET B N 1
ATOM 4018 C CA . MET B 2 344 ? 51.471 103.338 40.798 1.00 32.42 344 MET B CA 1
ATOM 4019 C C . MET B 2 344 ? 50.937 104.739 40.556 1.00 32.67 344 MET B C 1
ATOM 4020 O O . MET B 2 344 ? 50.930 105.583 41.458 1.00 32.47 344 MET B O 1
ATOM 4025 N N . ALA B 2 345 ? 50.505 104.983 39.325 1.00 32.75 345 ALA B N 1
ATOM 4026 C CA . ALA B 2 345 ? 49.946 106.269 38.953 1.00 32.99 345 ALA B CA 1
ATOM 4027 C C . ALA B 2 345 ? 48.629 106.090 38.216 1.00 33.50 345 ALA B C 1
ATOM 4028 O O . ALA B 2 345 ? 48.452 105.126 37.464 1.00 33.21 345 ALA B O 1
ATOM 4030 N N . ALA B 2 346 ? 47.713 107.027 38.439 1.00 33.67 346 ALA B N 1
ATOM 4031 C CA . ALA B 2 346 ? 46.418 107.015 37.780 1.00 33.75 346 ALA B CA 1
ATOM 4032 C C . ALA B 2 346 ? 46.315 108.185 36.819 1.00 36.61 346 ALA B C 1
ATOM 4033 O O . ALA B 2 346 ? 46.600 109.328 37.184 1.00 38.49 346 ALA B O 1
ATOM 4035 N N . THR B 2 347 ? 45.921 107.890 35.584 1.00 38.47 347 THR B N 1
ATOM 4036 C CA . THR B 2 347 ? 45.660 108.925 34.589 1.00 40.63 347 THR B CA 1
ATOM 4037 C C . THR B 2 347 ? 44.424 108.562 33.774 1.00 41.61 347 THR B C 1
ATOM 4038 O O . THR B 2 347 ? 43.890 107.468 33.931 1.00 40.44 347 THR B O 1
ATOM 4042 N N . ASN B 2 348 ? 43.952 109.475 32.929 1.00 45.44 348 ASN B N 1
ATOM 4043 C CA . ASN B 2 348 ? 42.813 109.156 32.066 1.00 51.88 348 ASN B CA 1
ATOM 4044 C C . ASN B 2 348 ? 43.240 108.465 30.762 1.00 52.47 348 ASN B C 1
ATOM 4045 O O . ASN B 2 348 ? 42.613 107.503 30.325 1.00 54.03 348 ASN B O 1
ATOM 4050 N N . ARG B 2 349 ? 44.316 108.962 30.163 1.00 54.38 349 ARG B N 1
ATOM 4051 C CA . ARG B 2 349 ? 44.910 108.367 28.974 1.00 55.88 349 ARG B CA 1
ATOM 4052 C C . ARG B 2 349 ? 46.417 108.410 29.157 1.00 53.70 349 ARG B C 1
ATOM 4053 O O . ARG B 2 349 ? 46.940 109.366 29.724 1.00 53.11 349 ARG B O 1
ATOM 4061 N N . PRO B 2 350 ? 47.127 107.383 28.669 1.00 54.13 350 PRO B N 1
ATOM 4062 C CA . PRO B 2 350 ? 48.591 107.375 28.753 1.00 54.91 350 PRO B CA 1
ATOM 4063 C C . PRO B 2 350 ? 49.252 108.550 28.022 1.00 56.32 350 PRO B C 1
ATOM 4064 O O . PRO B 2 350 ? 50.315 109.006 28.441 1.00 58.40 350 PRO B O 1
ATOM 4068 N N . ASN B 2 351 ? 48.617 109.040 26.958 1.00 56.90 351 ASN B N 1
ATOM 4069 C CA . ASN B 2 351 ? 49.161 110.141 26.152 1.00 56.42 351 ASN B CA 1
ATOM 4070 C C . ASN B 2 351 ? 49.035 111.513 26.817 1.00 52.98 351 ASN B C 1
ATOM 4071 O O . ASN B 2 351 ? 49.574 112.497 26.312 1.00 50.85 351 ASN B O 1
ATOM 4076 N N . SER B 2 352 ? 48.326 111.568 27.946 1.00 49.73 352 SER B N 1
ATOM 4077 C CA . SER B 2 352 ? 48.120 112.813 28.700 1.00 48.05 352 SER B CA 1
ATOM 4078 C C . SER B 2 352 ? 49.333 113.167 29.552 1.00 46.58 352 SER B C 1
ATOM 4079 O O . SER B 2 352 ? 49.339 114.167 30.270 1.00 45.96 352 SER B O 1
ATOM 4082 N N . ILE B 2 353 ? 50.363 112.340 29.459 1.00 45.31 353 ILE B N 1
ATOM 4083 C CA . ILE B 2 353 ? 51.472 112.383 30.391 1.00 43.41 353 ILE B CA 1
ATOM 4084 C C . ILE B 2 353 ? 52.793 112.541 29.656 1.00 42.66 353 ILE B C 1
ATOM 4085 O O . ILE B 2 353 ? 52.981 112.011 28.556 1.00 43.76 353 ILE B O 1
ATOM 4090 N N . ASP B 2 354 ? 53.686 113.302 30.279 1.00 42.27 354 ASP B N 1
ATOM 4091 C CA . ASP B 2 354 ? 55.023 113.550 29.773 1.00 43.13 354 ASP B CA 1
ATOM 4092 C C . ASP B 2 354 ? 55.686 112.229 29.380 1.00 41.27 354 ASP B C 1
ATOM 4093 O O . ASP B 2 354 ? 55.817 111.336 30.216 1.00 41.04 354 ASP B O 1
ATOM 4098 N N . PRO B 2 355 ? 56.093 112.098 28.100 1.00 41.10 355 PRO B N 1
ATOM 4099 C CA . PRO B 2 355 ? 56.683 110.849 27.586 1.00 40.37 355 PRO B CA 1
ATOM 4100 C C . PRO B 2 355 ? 57.967 110.434 28.304 1.00 39.52 355 PRO B C 1
ATOM 4101 O O . PRO B 2 355 ? 58.346 109.262 28.253 1.00 40.21 355 PRO B O 1
ATOM 4105 N N . ALA B 2 356 ? 58.625 111.391 28.956 1.00 38.59 356 ALA B N 1
ATOM 4106 C CA . ALA B 2 356 ? 59.820 111.114 29.746 1.00 37.68 356 ALA B CA 1
ATOM 4107 C C . ALA B 2 356 ? 59.505 110.138 30.884 1.00 37.88 356 ALA B C 1
ATOM 4108 O O . ALA B 2 356 ? 60.325 109.279 31.222 1.00 37.81 356 ALA B O 1
ATOM 4110 N N . LEU B 2 357 ? 58.309 110.278 31.456 1.00 38.14 357 LEU B N 1
ATOM 4111 C CA . LEU B 2 357 ? 57.822 109.409 32.531 1.00 38.84 357 LEU B CA 1
ATOM 4112 C C . LEU B 2 357 ? 57.458 107.998 32.072 1.00 39.42 357 LEU B C 1
ATOM 4113 O O . LEU B 2 357 ? 57.307 107.102 32.894 1.00 39.93 357 LEU B O 1
ATOM 4118 N N . ARG B 2 358 ? 57.311 107.806 30.767 1.00 42.01 358 ARG B N 1
ATOM 4119 C CA . ARG B 2 358 ? 56.873 106.519 30.231 1.00 44.28 358 ARG B CA 1
ATOM 4120 C C . ARG B 2 358 ? 58.013 105.677 29.666 1.00 44.97 358 ARG B C 1
ATOM 4121 O O . ARG B 2 358 ? 57.791 104.570 29.174 1.00 46.11 358 ARG B O 1
ATOM 4129 N N . ARG B 2 359 ? 59.231 106.200 29.747 1.00 45.15 359 ARG B N 1
ATOM 4130 C CA . ARG B 2 359 ? 60.398 105.479 29.262 1.00 46.94 359 ARG B CA 1
ATOM 4131 C C . ARG B 2 359 ? 60.806 104.372 30.232 1.00 47.71 359 ARG B C 1
ATOM 4132 O O . ARG B 2 359 ? 60.497 104.433 31.424 1.00 47.28 359 ARG B O 1
ATOM 4140 N N . PHE B 2 360 ? 61.484 103.358 29.695 1.00 50.08 360 PHE B N 1
ATOM 4141 C CA . PHE B 2 360 ? 61.925 102.172 30.435 1.00 50.39 360 PHE B CA 1
ATOM 4142 C C . PHE B 2 360 ? 62.553 102.495 31.790 1.00 48.74 360 PHE B C 1
ATOM 4143 O O . PHE B 2 360 ? 63.400 103.388 31.899 1.00 48.33 360 PHE B O 1
ATOM 4151 N N . GLY B 2 361 ? 62.126 101.760 32.812 1.00 45.78 361 GLY B N 1
ATOM 4152 C CA . GLY B 2 361 ? 62.619 101.959 34.170 1.00 43.72 361 GLY B CA 1
ATOM 4153 C C . GLY B 2 361 ? 61.759 102.900 34.997 1.00 43.14 361 GLY B C 1
ATOM 4154 O O . GLY B 2 361 ? 61.949 103.026 36.209 1.00 43.15 361 GLY B O 1
ATOM 4155 N N . ARG B 2 362 ? 60.818 103.573 34.345 1.00 40.82 362 ARG B N 1
ATOM 4156 C CA . ARG B 2 362 ? 59.901 104.466 35.047 1.00 40.06 362 ARG B CA 1
ATOM 4157 C C . ARG B 2 362 ? 58.498 103.852 34.996 1.00 39.94 362 ARG B C 1
ATOM 4158 O O . ARG B 2 362 ? 58.292 102.757 35.516 1.00 41.50 362 ARG B O 1
ATOM 4166 N N . PHE B 2 363 ? 57.541 104.526 34.370 1.00 39.18 363 PHE B N 1
ATOM 4167 C CA . PHE B 2 363 ? 56.224 103.933 34.175 1.00 38.54 363 PHE B CA 1
ATOM 4168 C C . PHE B 2 363 ? 56.183 103.218 32.829 1.00 40.49 363 PHE B C 1
ATOM 4169 O O . PHE B 2 363 ? 55.563 103.702 31.879 1.00 40.42 363 PHE B O 1
ATOM 4177 N N . ASP B 2 364 ? 56.859 102.070 32.753 1.00 42.61 364 ASP B N 1
ATOM 4178 C CA . ASP B 2 364 ? 56.920 101.294 31.513 1.00 45.24 364 ASP B CA 1
ATOM 4179 C C . ASP B 2 364 ? 55.866 100.191 31.440 1.00 47.08 364 ASP B C 1
ATOM 4180 O O . ASP B 2 364 ? 55.764 99.484 30.438 1.00 50.01 364 ASP B O 1
ATOM 4185 N N . ARG B 2 365 ? 55.084 100.045 32.502 1.00 46.36 365 ARG B N 1
ATOM 4186 C CA . ARG B 2 365 ? 53.929 99.158 32.474 1.00 45.21 365 ARG B CA 1
ATOM 4187 C C . ARG B 2 365 ? 52.641 99.961 32.588 1.00 43.98 365 ARG B C 1
ATOM 4188 O O . ARG B 2 365 ? 52.560 100.917 33.366 1.00 43.24 365 ARG B O 1
ATOM 4196 N N . GLU B 2 366 ? 51.643 99.581 31.797 1.00 42.66 366 GLU B N 1
ATOM 4197 C CA . GLU B 2 366 ? 50.347 100.250 31.836 1.00 42.96 366 GLU B CA 1
ATOM 4198 C C . GLU B 2 366 ? 49.194 99.259 31.777 1.00 41.85 366 GLU B C 1
ATOM 4199 O O . GLU B 2 366 ? 49.281 98.234 31.105 1.00 42.26 366 GLU B O 1
ATOM 4205 N N . VAL B 2 367 ? 48.124 99.566 32.504 1.00 40.11 367 VAL B N 1
ATOM 4206 C CA . VAL B 2 367 ? 46.984 98.660 32.646 1.00 39.11 367 VAL B CA 1
ATOM 4207 C C . VAL B 2 367 ? 45.673 99.418 32.435 1.00 39.78 367 VAL B C 1
ATOM 4208 O O . VAL B 2 367 ? 45.364 100.365 33.169 1.00 38.30 367 VAL B O 1
ATOM 4212 N N . ASP B 2 368 ? 44.906 98.988 31.436 1.00 39.74 368 ASP B N 1
ATOM 4213 C CA . ASP B 2 368 ? 43.657 99.646 31.095 1.00 39.91 368 ASP B CA 1
ATOM 4214 C C . ASP B 2 368 ? 42.525 99.242 32.045 1.00 38.97 368 ASP B C 1
ATOM 4215 O O . ASP B 2 368 ? 41.978 98.144 31.942 1.00 38.94 368 ASP B O 1
ATOM 4220 N N . ILE B 2 369 ? 42.195 100.148 32.966 1.00 37.28 369 ILE B N 1
ATOM 4221 C CA . ILE B 2 369 ? 41.065 99.994 33.883 1.00 36.62 369 ILE B CA 1
ATOM 4222 C C . ILE B 2 369 ? 39.890 100.784 33.297 1.00 38.06 369 ILE B C 1
ATOM 4223 O O . ILE B 2 369 ? 39.549 101.871 33.774 1.00 40.24 369 ILE B O 1
ATOM 4228 N N . GLY B 2 370 ? 39.279 100.246 32.248 1.00 38.24 370 GLY B N 1
ATOM 4229 C CA . GLY B 2 370 ? 38.257 100.987 31.509 1.00 37.35 370 GLY B CA 1
ATOM 4230 C C . GLY B 2 370 ? 36.847 100.880 32.058 1.00 36.81 370 GLY B C 1
ATOM 4231 O O . GLY B 2 370 ? 36.630 100.514 33.212 1.00 38.19 370 GLY B O 1
ATOM 4232 N N . ILE B 2 371 ? 35.888 101.213 31.205 1.00 36.63 371 ILE B N 1
ATOM 4233 C CA . ILE B 2 371 ? 34.465 101.150 31.524 1.00 35.26 371 ILE B CA 1
ATOM 4234 C C . ILE B 2 371 ? 34.024 99.679 31.580 1.00 32.68 371 ILE B C 1
ATOM 4235 O O . ILE B 2 371 ? 34.383 98.904 30.701 1.00 32.98 371 ILE B O 1
ATOM 4240 N N . PRO B 2 372 ? 33.267 99.289 32.625 1.00 30.40 372 PRO B N 1
ATOM 4241 C CA . PRO B 2 372 ? 32.846 97.890 32.718 1.00 30.09 372 PRO B CA 1
ATOM 4242 C C . PRO B 2 372 ? 31.728 97.518 31.739 1.00 29.68 372 PRO B C 1
ATOM 4243 O O . PRO B 2 372 ? 30.888 98.357 31.394 1.00 28.59 372 PRO B O 1
ATOM 4247 N N . ASP B 2 373 ? 31.726 96.259 31.306 1.00 29.48 373 ASP B N 1
ATOM 4248 C CA . ASP B 2 373 ? 30.647 95.734 30.473 1.00 28.95 373 ASP B CA 1
ATOM 4249 C C . ASP B 2 373 ? 29.534 95.234 31.375 1.00 28.18 373 ASP B C 1
ATOM 4250 O O . ASP B 2 373 ? 29.618 95.386 32.596 1.00 27.73 373 ASP B O 1
ATOM 4255 N N . ALA B 2 374 ? 28.502 94.640 30.778 1.00 27.48 374 ALA B N 1
ATOM 4256 C CA . ALA B 2 374 ? 27.293 94.305 31.510 1.00 27.40 374 ALA B CA 1
ATOM 4257 C C . ALA B 2 374 ? 27.599 93.362 32.663 1.00 27.98 374 ALA B C 1
ATOM 4258 O O . ALA B 2 374 ? 27.119 93.566 33.782 1.00 28.47 374 ALA B O 1
ATOM 4260 N N . THR B 2 375 ? 28.420 92.350 32.395 1.00 27.02 375 THR B N 1
ATOM 4261 C CA . THR B 2 375 ? 28.838 91.411 33.428 1.00 26.65 375 THR B CA 1
ATOM 4262 C C . THR B 2 375 ? 29.599 92.125 34.548 1.00 26.45 375 THR B C 1
ATOM 4263 O O . THR B 2 375 ? 29.346 91.873 35.732 1.00 26.94 375 THR B O 1
ATOM 4267 N N . GLY B 2 376 ? 30.501 93.030 34.167 1.00 25.49 376 GLY B N 1
ATOM 4268 C CA . GLY B 2 376 ? 31.269 93.830 35.120 1.00 25.20 376 GLY B CA 1
ATOM 4269 C C . GLY B 2 376 ? 30.389 94.646 36.048 1.00 25.77 376 GLY B C 1
ATOM 4270 O O . GLY B 2 376 ? 30.603 94.676 37.266 1.00 25.95 376 GLY B O 1
ATOM 4271 N N . ARG B 2 377 ? 29.381 95.293 35.467 1.00 26.46 377 ARG B N 1
ATOM 4272 C CA . ARG B 2 377 ? 28.420 96.103 36.211 1.00 25.85 377 ARG B CA 1
ATOM 4273 C C . ARG B 2 377 ? 27.595 95.274 37.175 1.00 25.63 377 ARG B C 1
ATOM 4274 O O . ARG B 2 377 ? 27.269 95.727 38.280 1.00 25.82 377 ARG B O 1
ATOM 4282 N N . LEU B 2 378 ? 27.240 94.065 36.750 1.00 25.13 378 LEU B N 1
ATOM 4283 C CA . LEU B 2 378 ? 26.483 93.158 37.597 1.00 25.57 378 LEU B CA 1
ATOM 4284 C C . LEU B 2 378 ? 27.280 92.868 38.868 1.00 25.49 378 LEU B C 1
ATOM 4285 O O . LEU B 2 378 ? 26.766 93.021 39.982 1.00 25.15 378 LEU B O 1
ATOM 4290 N N . GLU B 2 379 ? 28.535 92.465 38.683 1.00 25.50 379 GLU B N 1
ATOM 4291 C CA . GLU B 2 379 ? 29.445 92.188 39.790 1.00 26.66 379 GLU B CA 1
ATOM 4292 C C . GLU B 2 379 ? 29.581 93.394 40.716 1.00 26.02 379 GLU B C 1
ATOM 4293 O O . GLU B 2 379 ? 29.547 93.241 41.936 1.00 26.25 379 GLU B O 1
ATOM 4299 N N . ILE B 2 380 ? 29.734 94.584 40.134 1.00 25.30 380 ILE B N 1
ATOM 4300 C CA . ILE B 2 380 ? 29.850 95.809 40.923 1.00 24.75 380 ILE B CA 1
ATOM 4301 C C . ILE B 2 380 ? 28.567 96.097 41.711 1.00 24.87 380 ILE B C 1
ATOM 4302 O O . ILE B 2 380 ? 28.636 96.471 42.886 1.00 25.22 380 ILE B O 1
ATOM 4307 N N . LEU B 2 381 ? 27.409 95.893 41.082 1.00 24.49 381 LEU B N 1
ATOM 4308 C CA . LEU B 2 381 ? 26.130 96.108 41.762 1.00 24.42 381 LEU B CA 1
ATOM 4309 C C . LEU B 2 381 ? 25.935 95.130 42.904 1.00 25.30 381 LEU B C 1
ATOM 4310 O O . LEU B 2 381 ? 25.357 95.482 43.937 1.00 26.81 381 LEU B O 1
ATOM 4315 N N . GLN B 2 382 ? 26.407 93.902 42.716 1.00 25.28 382 GLN B N 1
ATOM 4316 C CA . GLN B 2 382 ? 26.280 92.879 43.745 1.00 25.97 382 GLN B CA 1
ATOM 4317 C C . GLN B 2 382 ? 27.158 93.189 44.949 1.00 25.86 382 GLN B C 1
ATOM 4318 O O . GLN B 2 382 ? 26.763 92.950 46.080 1.00 27.03 382 GLN B O 1
ATOM 4324 N N . ILE B 2 383 ? 28.343 93.731 44.698 1.00 25.60 383 ILE B N 1
ATOM 4325 C CA . ILE B 2 383 ? 29.223 94.188 45.764 1.00 25.90 383 ILE B CA 1
ATOM 4326 C C . ILE B 2 383 ? 28.565 95.297 46.583 1.00 26.51 383 ILE B C 1
ATOM 4327 O O . ILE B 2 383 ? 28.618 95.274 47.811 1.00 27.47 383 ILE B O 1
ATOM 4332 N N . HIS B 2 384 ? 27.926 96.249 45.906 1.00 26.45 384 HIS B N 1
ATOM 4333 C CA . HIS B 2 384 ? 27.382 97.432 46.589 1.00 26.35 384 HIS B CA 1
ATOM 4334 C C . HIS B 2 384 ? 25.968 97.275 47.137 1.00 26.89 384 HIS B C 1
ATOM 4335 O O . HIS B 2 384 ? 25.449 98.179 47.794 1.00 26.15 384 HIS B O 1
ATOM 4342 N N . THR B 2 385 ? 25.373 96.109 46.900 1.00 27.54 385 THR B N 1
ATOM 4343 C CA . THR B 2 385 ? 24.089 95.775 47.508 1.00 28.39 385 THR B CA 1
ATOM 4344 C C . THR B 2 385 ? 24.211 94.700 48.577 1.00 29.60 385 THR B C 1
ATOM 4345 O O . THR B 2 385 ? 23.226 94.386 49.242 1.00 29.25 385 THR B O 1
ATOM 4349 N N . LYS B 2 386 ? 25.418 94.158 48.759 1.00 32.22 386 LYS B N 1
ATOM 4350 C CA . LYS B 2 386 ? 25.620 92.981 49.625 1.00 34.89 386 LYS B CA 1
ATOM 4351 C C . LYS B 2 386 ? 25.215 93.169 51.096 1.00 36.22 386 LYS B C 1
ATOM 4352 O O . LYS B 2 386 ? 24.981 92.187 51.805 1.00 36.82 386 LYS B O 1
ATOM 4358 N N . ASN B 2 387 ? 25.123 94.425 51.540 1.00 36.48 387 ASN B N 1
ATOM 4359 C CA . ASN B 2 387 ? 24.677 94.738 52.906 1.00 37.22 387 ASN B CA 1
ATOM 4360 C C . ASN B 2 387 ? 23.197 95.112 53.001 1.00 38.40 387 ASN B C 1
ATOM 4361 O O . ASN B 2 387 ? 22.676 95.349 54.098 1.00 38.83 387 ASN B O 1
ATOM 4366 N N . MET B 2 388 ? 22.528 95.151 51.850 1.00 38.67 388 MET B N 1
ATOM 4367 C CA . MET B 2 388 ? 21.119 95.534 51.779 1.00 39.26 388 MET B CA 1
ATOM 4368 C C . MET B 2 388 ? 20.211 94.308 51.654 1.00 39.61 388 MET B C 1
ATOM 4369 O O . MET B 2 388 ? 20.603 93.286 51.078 1.00 39.36 388 MET B O 1
ATOM 4374 N N . LYS B 2 389 ? 18.999 94.415 52.192 1.00 39.04 389 LYS B N 1
ATOM 4375 C CA . LYS B 2 389 ? 17.958 93.454 51.890 1.00 39.57 389 LYS B CA 1
ATOM 4376 C C . LYS B 2 389 ? 17.278 93.916 50.612 1.00 40.36 389 LYS B C 1
ATOM 4377 O O . LYS B 2 389 ? 16.736 95.028 50.550 1.00 40.13 389 LYS B O 1
ATOM 4383 N N . LEU B 2 390 ? 17.325 93.065 49.591 1.00 38.74 390 LEU B N 1
ATOM 4384 C CA . LEU B 2 390 ? 16.680 93.354 48.322 1.00 37.80 390 LEU B CA 1
ATOM 4385 C C . LEU B 2 390 ? 15.399 92.550 48.206 1.00 38.88 390 LEU B C 1
ATOM 4386 O O . LEU B 2 390 ? 15.394 91.346 48.452 1.00 38.44 390 LEU B O 1
ATOM 4391 N N . ALA B 2 391 ? 14.315 93.221 47.830 1.00 40.48 391 ALA B N 1
ATOM 4392 C CA . ALA B 2 391 ? 13.044 92.551 47.578 1.00 41.29 391 ALA B CA 1
ATOM 4393 C C . ALA B 2 391 ? 13.163 91.630 46.364 1.00 42.28 391 ALA B C 1
ATOM 4394 O O . ALA B 2 391 ? 14.041 91.818 45.519 1.00 41.87 391 ALA B O 1
ATOM 4396 N N . ASP B 2 392 ? 12.278 90.640 46.280 1.00 43.58 392 ASP B N 1
ATOM 4397 C CA . ASP B 2 392 ? 12.339 89.626 45.223 1.00 46.40 392 ASP B CA 1
ATOM 4398 C C . ASP B 2 392 ? 12.155 90.189 43.821 1.00 46.55 392 ASP B C 1
ATOM 4399 O O . ASP B 2 392 ? 12.512 89.540 42.839 1.00 47.34 392 ASP B O 1
ATOM 4404 N N . ASP B 2 393 ? 11.595 91.393 43.732 1.00 46.76 393 ASP B N 1
ATOM 4405 C CA . ASP B 2 393 ? 11.395 92.041 42.442 1.00 45.02 393 ASP B CA 1
ATOM 4406 C C . ASP B 2 393 ? 12.656 92.758 41.953 1.00 42.94 393 ASP B C 1
ATOM 4407 O O . ASP B 2 393 ? 12.711 93.202 40.807 1.00 42.88 393 ASP B O 1
ATOM 4412 N N . VAL B 2 394 ? 13.662 92.865 42.824 1.00 39.91 394 VAL B N 1
ATOM 4413 C CA . VAL B 2 394 ? 14.941 93.466 42.451 1.00 37.51 394 VAL B CA 1
ATOM 4414 C C . VAL B 2 394 ? 15.672 92.538 41.495 1.00 37.24 394 VAL B C 1
ATOM 4415 O O . VAL B 2 394 ? 15.930 91.379 41.809 1.00 38.62 394 VAL B O 1
ATOM 4419 N N . ASP B 2 395 ? 15.982 93.070 40.320 1.00 37.42 395 ASP B N 1
ATOM 4420 C CA . ASP B 2 395 ? 16.593 92.325 39.233 1.00 36.90 395 ASP B CA 1
ATOM 4421 C C . ASP B 2 395 ? 17.842 93.103 38.841 1.00 36.12 395 ASP B C 1
ATOM 4422 O O . ASP B 2 395 ? 17.777 94.060 38.065 1.00 34.82 395 ASP B O 1
ATOM 4427 N N . LEU B 2 396 ? 18.979 92.693 39.396 1.00 34.83 396 LEU B N 1
ATOM 4428 C CA . LEU B 2 396 ? 20.227 93.426 39.212 1.00 32.83 396 LEU B CA 1
ATOM 4429 C C . LEU B 2 396 ? 20.776 93.313 37.799 1.00 32.29 396 LEU B C 1
ATOM 4430 O O . LEU B 2 396 ? 21.494 94.200 37.342 1.00 32.14 396 LEU B O 1
ATOM 4435 N N . GLU B 2 397 ? 20.437 92.226 37.110 1.00 32.85 397 GLU B N 1
ATOM 4436 C CA . GLU B 2 397 ? 20.828 92.054 35.706 1.00 33.60 397 GLU B CA 1
ATOM 4437 C C . GLU B 2 397 ? 20.155 93.124 34.846 1.00 32.56 397 GLU B C 1
ATOM 4438 O O . GLU B 2 397 ? 20.771 93.700 33.945 1.00 31.24 397 GLU B O 1
ATOM 4444 N N . GLN B 2 398 ? 18.885 93.388 35.147 1.00 32.15 398 GLN B N 1
ATOM 4445 C CA . GLN B 2 398 ? 18.131 94.433 34.474 1.00 31.27 398 GLN B CA 1
ATOM 4446 C C . GLN B 2 398 ? 18.742 95.793 34.761 1.00 29.83 398 GLN B C 1
ATOM 4447 O O . GLN B 2 398 ? 18.862 96.626 33.857 1.00 29.35 398 GLN B O 1
ATOM 4453 N N . VAL B 2 399 ? 19.141 96.009 36.014 1.00 28.60 399 VAL B N 1
ATOM 4454 C CA . VAL B 2 399 ? 19.785 97.265 36.393 1.00 28.23 399 VAL B CA 1
ATOM 4455 C C . VAL B 2 399 ? 21.093 97.425 35.627 1.00 27.86 399 VAL B C 1
ATOM 4456 O O . VAL B 2 399 ? 21.384 98.512 35.115 1.00 28.62 399 VAL B O 1
ATOM 4460 N N . ALA B 2 400 ? 21.853 96.335 35.523 1.00 26.98 400 ALA B N 1
ATOM 4461 C CA . ALA B 2 400 ? 23.092 96.311 34.741 1.00 27.31 400 ALA B CA 1
ATOM 4462 C C . ALA B 2 400 ? 22.856 96.630 33.262 1.00 28.06 400 ALA B C 1
ATOM 4463 O O . ALA B 2 400 ? 23.610 97.399 32.657 1.00 28.04 400 ALA B O 1
ATOM 4465 N N . ASN B 2 401 ? 21.804 96.044 32.687 1.00 28.19 401 ASN B N 1
ATOM 4466 C CA . ASN B 2 401 ? 21.442 96.322 31.299 1.00 27.71 401 ASN B CA 1
ATOM 4467 C C . ASN B 2 401 ? 21.074 97.784 31.081 1.00 27.81 401 ASN B C 1
ATOM 4468 O O . ASN B 2 401 ? 21.358 98.348 30.025 1.00 27.47 401 ASN B O 1
ATOM 4473 N N . GLU B 2 402 ? 20.480 98.407 32.092 1.00 28.75 402 GLU B N 1
ATOM 4474 C CA . GLU B 2 402 ? 20.073 99.811 31.977 1.00 30.66 402 GLU B CA 1
ATOM 4475 C C . GLU B 2 402 ? 21.166 100.828 32.335 1.00 30.33 402 GLU B C 1
ATOM 4476 O O . GLU B 2 402 ? 20.909 102.028 32.317 1.00 30.62 402 GLU B O 1
ATOM 4482 N N . THR B 2 403 ? 22.378 100.354 32.640 1.00 29.77 403 THR B N 1
ATOM 4483 C CA . THR B 2 403 ? 23.474 101.238 33.071 1.00 29.08 403 THR B CA 1
ATOM 4484 C C . THR B 2 403 ? 24.700 101.205 32.156 1.00 29.44 403 THR B C 1
ATOM 4485 O O . THR B 2 403 ? 25.823 101.472 32.597 1.00 30.43 403 THR B O 1
ATOM 4489 N N . HIS B 2 404 ? 24.492 100.893 30.881 1.00 30.02 404 HIS B N 1
ATOM 4490 C CA . HIS B 2 404 ? 25.574 100.980 29.906 1.00 30.75 404 HIS B CA 1
ATOM 4491 C C . HIS B 2 404 ? 26.231 102.359 29.983 1.00 31.28 404 HIS B C 1
ATOM 4492 O O . HIS B 2 404 ? 25.546 103.387 29.996 1.00 31.35 404 HIS B O 1
ATOM 4499 N N . GLY B 2 405 ? 27.556 102.381 30.065 1.00 31.17 405 GLY B N 1
ATOM 4500 C CA . GLY B 2 405 ? 28.273 103.641 30.214 1.00 30.94 405 GLY B CA 1
ATOM 4501 C C . GLY B 2 405 ? 28.595 104.029 31.652 1.00 31.90 405 GLY B C 1
ATOM 4502 O O . GLY B 2 405 ? 29.477 104.860 31.873 1.00 32.58 405 GLY B O 1
ATOM 4503 N N . HIS B 2 406 ? 27.889 103.447 32.628 1.00 31.25 406 HIS B N 1
ATOM 4504 C CA . HIS B 2 406 ? 28.182 103.695 34.045 1.00 30.84 406 HIS B CA 1
ATOM 4505 C C . HIS B 2 406 ? 29.487 103.023 34.466 1.00 30.03 406 HIS B C 1
ATOM 4506 O O . HIS B 2 406 ? 29.768 101.895 34.079 1.00 31.19 406 HIS B O 1
ATOM 4513 N N . VAL B 2 407 ? 30.278 103.720 35.268 1.00 28.39 407 VAL B N 1
ATOM 4514 C CA . VAL B 2 407 ? 31.463 103.127 35.867 1.00 26.01 407 VAL B CA 1
ATOM 4515 C C . VAL B 2 407 ? 31.198 102.827 37.340 1.00 25.35 407 VAL B C 1
ATOM 4516 O O . VAL B 2 407 ? 30.174 103.242 37.884 1.00 24.82 407 VAL B O 1
ATOM 4520 N N . GLY B 2 408 ? 32.126 102.112 37.976 1.00 25.71 408 GLY B N 1
ATOM 4521 C CA . GLY B 2 408 ? 32.031 101.726 39.391 1.00 24.83 408 GLY B CA 1
ATOM 4522 C C . GLY B 2 408 ? 31.478 102.756 40.365 1.00 24.88 408 GLY B C 1
ATOM 4523 O O . GLY B 2 408 ? 30.620 102.426 41.186 1.00 25.74 408 GLY B O 1
ATOM 4524 N N . ALA B 2 409 ? 31.941 104.001 40.277 1.00 24.70 409 ALA B N 1
ATOM 4525 C CA . ALA B 2 409 ? 31.444 105.056 41.186 1.00 25.28 409 ALA B CA 1
ATOM 4526 C C . ALA B 2 409 ? 29.975 105.413 40.934 1.00 25.33 409 ALA B C 1
ATOM 4527 O O . ALA B 2 409 ? 29.225 105.651 41.890 1.00 25.28 409 ALA B O 1
ATOM 4529 N N . ASP B 2 410 ? 29.573 105.428 39.659 1.00 24.75 410 ASP B N 1
ATOM 4530 C CA . ASP B 2 410 ? 28.179 105.656 39.273 1.00 25.07 410 ASP B CA 1
ATOM 4531 C C . ASP B 2 410 ? 27.273 104.586 39.868 1.00 25.19 410 ASP B C 1
ATOM 4532 O O . ASP B 2 410 ? 26.171 104.880 40.329 1.00 25.10 410 ASP B O 1
ATOM 4537 N N . LEU B 2 411 ? 27.743 103.342 39.856 1.00 25.42 411 LEU B N 1
ATOM 4538 C CA . LEU B 2 411 ? 26.938 102.218 40.325 1.00 25.38 411 LEU B CA 1
ATOM 4539 C C . LEU B 2 411 ? 26.849 102.167 41.842 1.00 25.39 411 LEU B C 1
ATOM 4540 O O . LEU B 2 411 ? 25.800 101.839 42.384 1.00 25.69 411 LEU B O 1
ATOM 4545 N N . ALA B 2 412 ? 27.942 102.503 42.522 1.00 25.69 412 ALA B N 1
ATOM 4546 C CA . ALA B 2 412 ? 27.933 102.618 43.984 1.00 26.89 412 ALA B CA 1
ATOM 4547 C C . ALA B 2 412 ? 27.001 103.746 44.459 1.00 27.62 412 ALA B C 1
ATOM 4548 O O . ALA B 2 412 ? 26.253 103.579 45.431 1.00 28.67 412 ALA B O 1
ATOM 4550 N N . ALA B 2 413 ? 27.036 104.879 43.762 1.00 27.38 413 ALA B N 1
ATOM 4551 C CA . ALA B 2 413 ? 26.120 105.987 44.039 1.00 27.80 413 ALA B CA 1
ATOM 4552 C C . ALA B 2 413 ? 24.666 105.569 43.822 1.00 28.32 413 ALA B C 1
ATOM 4553 O O . ALA B 2 413 ? 23.792 105.840 44.658 1.00 28.85 413 ALA B O 1
ATOM 4555 N N . LEU B 2 414 ? 24.425 104.894 42.702 1.00 28.32 414 LEU B N 1
ATOM 4556 C CA . LEU B 2 414 ? 23.101 104.393 42.352 1.00 28.64 414 LEU B CA 1
ATOM 4557 C C . LEU B 2 414 ? 22.515 103.555 43.477 1.00 28.83 414 LEU B C 1
ATOM 4558 O O . LEU B 2 414 ? 21.351 103.732 43.830 1.00 28.17 414 LEU B O 1
ATOM 4563 N N . CYS B 2 415 ? 23.335 102.664 44.046 1.00 29.12 415 CYS B N 1
ATOM 4564 C CA . CYS B 2 415 ? 22.912 101.801 45.149 1.00 29.34 415 CYS B CA 1
ATOM 4565 C C . CYS B 2 415 ? 22.620 102.591 46.429 1.00 30.49 415 CYS B C 1
ATOM 4566 O O . CYS B 2 415 ? 21.647 102.298 47.127 1.00 30.98 415 CYS B O 1
ATOM 4569 N N . SER B 2 416 ? 23.441 103.600 46.723 1.00 31.55 416 SER B N 1
ATOM 4570 C CA . SER B 2 416 ? 23.176 104.510 47.848 1.00 33.19 416 SER B CA 1
ATOM 4571 C C . SER B 2 416 ? 21.852 105.223 47.660 1.00 33.15 416 SER B C 1
ATOM 4572 O O . SER B 2 416 ? 21.080 105.357 48.607 1.00 32.35 416 SER B O 1
ATOM 4575 N N . GLU B 2 417 ? 21.599 105.671 46.433 1.00 34.80 417 GLU B N 1
ATOM 4576 C CA . GLU B 2 417 ? 20.379 106.415 46.115 1.00 37.78 417 GLU B CA 1
ATOM 4577 C C . GLU B 2 417 ? 19.127 105.547 46.198 1.00 37.26 417 GLU B C 1
ATOM 4578 O O . GLU B 2 417 ? 18.110 105.984 46.736 1.00 38.38 417 GLU B O 1
ATOM 4584 N N . ALA B 2 418 ? 19.205 104.317 45.692 1.00 36.87 418 ALA B N 1
ATOM 4585 C CA . ALA B 2 418 ? 18.090 103.373 45.822 1.00 35.98 418 ALA B CA 1
ATOM 4586 C C . ALA B 2 418 ? 17.768 103.114 47.293 1.00 35.31 418 ALA B C 1
ATOM 4587 O O . ALA B 2 418 ? 16.599 103.024 47.666 1.00 36.45 418 ALA B O 1
ATOM 4589 N N . ALA B 2 419 ? 18.808 103.023 48.120 1.00 34.55 419 ALA B N 1
ATOM 4590 C CA . ALA B 2 419 ? 18.658 102.758 49.553 1.00 35.10 419 ALA B CA 1
ATOM 4591 C C . ALA B 2 419 ? 18.108 103.962 50.324 1.00 36.88 419 ALA B C 1
ATOM 4592 O O . ALA B 2 419 ? 17.230 103.801 51.177 1.00 37.70 419 ALA B O 1
ATOM 4594 N N . LEU B 2 420 ? 18.629 105.157 50.028 1.00 37.10 420 LEU B N 1
ATOM 4595 C CA . LEU B 2 420 ? 18.098 106.400 50.591 1.00 38.31 420 LEU B CA 1
ATOM 4596 C C . LEU B 2 420 ? 16.619 106.552 50.266 1.00 37.78 420 LEU B C 1
ATOM 4597 O O . LEU B 2 420 ? 15.845 107.021 51.096 1.00 36.67 420 LEU B O 1
ATOM 4602 N N . GLN B 2 421 ? 16.239 106.135 49.058 1.00 38.14 421 GLN B N 1
ATOM 4603 C CA . GLN B 2 421 ? 14.850 106.182 48.613 1.00 38.52 421 GLN B CA 1
ATOM 4604 C C . GLN B 2 421 ? 13.961 105.268 49.449 1.00 38.68 421 GLN B C 1
ATOM 4605 O O . GLN B 2 421 ? 12.875 105.676 49.855 1.00 40.48 421 GLN B O 1
ATOM 4611 N N . ALA B 2 422 ? 14.428 104.048 49.716 1.00 38.78 422 ALA B N 1
ATOM 4612 C CA . ALA B 2 422 ? 13.699 103.102 50.579 1.00 37.91 422 ALA B CA 1
ATOM 4613 C C . ALA B 2 422 ? 13.496 103.649 51.999 1.00 37.66 422 ALA B C 1
ATOM 4614 O O . ALA B 2 422 ? 12.434 103.470 52.594 1.00 38.35 422 ALA B O 1
ATOM 4616 N N . ILE B 2 423 ? 14.514 104.322 52.526 1.00 38.32 423 ILE B N 1
ATOM 4617 C CA . ILE B 2 423 ? 14.449 104.925 53.854 1.00 40.27 423 ILE B CA 1
ATOM 4618 C C . ILE B 2 423 ? 13.455 106.090 53.882 1.00 43.40 423 ILE B C 1
ATOM 4619 O O . ILE B 2 423 ? 12.661 106.207 54.820 1.00 45.55 423 ILE B O 1
ATOM 4624 N N . ARG B 2 424 ? 13.484 106.929 52.846 1.00 45.00 424 ARG B N 1
ATOM 4625 C CA . ARG B 2 424 ? 12.502 108.009 52.694 1.00 45.86 424 ARG B CA 1
ATOM 4626 C C . ARG B 2 424 ? 11.071 107.485 52.590 1.00 47.67 424 ARG B C 1
ATOM 4627 O O . ARG B 2 424 ? 10.146 108.141 53.059 1.00 48.66 424 ARG B O 1
ATOM 4635 N N . LYS B 2 425 ? 10.891 106.312 51.983 1.00 48.99 425 LYS B N 1
ATOM 4636 C CA . LYS B 2 425 ? 9.557 105.703 51.860 1.00 52.79 425 LYS B CA 1
ATOM 4637 C C . LYS B 2 425 ? 8.991 105.204 53.198 1.00 56.02 425 LYS B C 1
ATOM 4638 O O . LYS B 2 425 ? 7.784 104.985 53.321 1.00 55.79 425 LYS B O 1
ATOM 4644 N N . LYS B 2 426 ? 9.863 105.033 54.192 1.00 61.94 426 LYS B N 1
ATOM 4645 C CA . LYS B 2 426 ? 9.467 104.496 55.499 1.00 67.08 426 LYS B CA 1
ATOM 4646 C C . LYS B 2 426 ? 9.451 105.522 56.628 1.00 69.83 426 LYS B C 1
ATOM 4647 O O . LYS B 2 426 ? 8.381 105.929 57.080 1.00 72.75 426 LYS B O 1
ATOM 4653 N N . MET B 2 427 ? 10.635 105.933 57.078 1.00 73.62 427 MET B N 1
ATOM 4654 C CA . MET B 2 427 ? 10.764 106.813 58.239 1.00 79.49 427 MET B CA 1
ATOM 4655 C C . MET B 2 427 ? 10.273 108.226 57.934 1.00 78.66 427 MET B C 1
ATOM 4656 O O . MET B 2 427 ? 9.371 108.731 58.603 1.00 77.44 427 MET B O 1
ATOM 4661 N N . GLU B 2 433 ? 15.768 109.887 60.850 1.00 82.01 433 GLU B N 1
ATOM 4662 C CA . GLU B 2 433 ? 15.987 111.314 61.055 1.00 86.42 433 GLU B CA 1
ATOM 4663 C C . GLU B 2 433 ? 17.121 111.573 62.059 1.00 86.78 433 GLU B C 1
ATOM 4664 O O . GLU B 2 433 ? 17.908 112.510 61.894 1.00 84.76 433 GLU B O 1
ATOM 4670 N N . ASP B 2 434 ? 17.204 110.725 63.085 1.00 85.34 434 ASP B N 1
ATOM 4671 C CA . ASP B 2 434 ? 18.131 110.911 64.206 1.00 82.73 434 ASP B CA 1
ATOM 4672 C C . ASP B 2 434 ? 19.571 110.513 63.855 1.00 80.81 434 ASP B C 1
ATOM 4673 O O . ASP B 2 434 ? 19.916 110.342 62.681 1.00 77.14 434 ASP B O 1
ATOM 4678 N N . GLU B 2 435 ? 20.404 110.379 64.886 1.00 79.08 435 GLU B N 1
ATOM 4679 C CA . GLU B 2 435 ? 21.755 109.831 64.739 1.00 80.67 435 GLU B CA 1
ATOM 4680 C C . GLU B 2 435 ? 21.814 108.358 65.190 1.00 77.96 435 GLU B C 1
ATOM 4681 O O . GLU B 2 435 ? 22.863 107.712 65.103 1.00 77.87 435 GLU B O 1
ATOM 4687 N N . THR B 2 436 ? 20.675 107.846 65.659 1.00 71.67 436 THR B N 1
ATOM 4688 C CA . THR B 2 436 ? 20.543 106.468 66.137 1.00 61.04 436 THR B CA 1
ATOM 4689 C C . THR B 2 436 ? 19.342 105.784 65.487 1.00 57.66 436 THR B C 1
ATOM 4690 O O . THR B 2 436 ? 18.286 106.399 65.316 1.00 57.24 436 THR B O 1
ATOM 4694 N N . ILE B 2 437 ? 19.518 104.516 65.118 1.00 52.65 437 ILE B N 1
ATOM 4695 C CA . ILE B 2 437 ? 18.419 103.696 64.600 1.00 50.98 437 ILE B CA 1
ATOM 4696 C C . ILE B 2 437 ? 18.357 102.355 65.335 1.00 50.10 437 ILE B C 1
ATOM 4697 O O . ILE B 2 437 ? 19.392 101.812 65.729 1.00 50.18 437 ILE B O 1
ATOM 4702 N N . ASP B 2 438 ? 17.141 101.847 65.537 1.00 49.44 438 ASP B N 1
ATOM 4703 C CA . ASP B 2 438 ? 16.934 100.526 66.122 1.00 49.76 438 ASP B CA 1
ATOM 4704 C C . ASP B 2 438 ? 17.193 99.442 65.080 1.00 51.35 438 ASP B C 1
ATOM 4705 O O . ASP B 2 438 ? 16.630 99.481 63.979 1.00 51.82 438 ASP B O 1
ATOM 4710 N N . ALA B 2 439 ? 18.029 98.471 65.447 1.00 50.76 439 ALA B N 1
ATOM 4711 C CA . ALA B 2 439 ? 18.461 97.402 64.540 1.00 49.68 439 ALA B CA 1
ATOM 4712 C C . ALA B 2 439 ? 17.312 96.698 63.817 1.00 48.63 439 ALA B C 1
ATOM 4713 O O . ALA B 2 439 ? 17.412 96.432 62.623 1.00 47.09 439 ALA B O 1
ATOM 4715 N N . GLU B 2 440 ? 16.230 96.409 64.537 1.00 50.97 440 GLU B N 1
ATOM 4716 C CA . GLU B 2 440 ? 15.088 95.680 63.970 1.00 53.62 440 GLU B CA 1
ATOM 4717 C C . GLU B 2 440 ? 14.319 96.507 62.940 1.00 54.12 440 GLU B C 1
ATOM 4718 O O . GLU B 2 440 ? 13.804 95.960 61.957 1.00 53.78 440 GLU B O 1
ATOM 4724 N N . VAL B 2 441 ? 14.246 97.818 63.174 1.00 53.42 441 VAL B N 1
ATOM 4725 C CA . VAL B 2 441 ? 13.599 98.750 62.246 1.00 53.99 441 VAL B CA 1
ATOM 4726 C C . VAL B 2 441 ? 14.406 98.800 60.946 1.00 53.27 441 VAL B C 1
ATOM 4727 O O . VAL B 2 441 ? 13.882 98.519 59.860 1.00 51.74 441 VAL B O 1
ATOM 4731 N N . MET B 2 442 ? 15.690 99.129 61.089 1.00 50.88 442 MET B N 1
ATOM 4732 C CA . MET B 2 442 ? 16.650 99.203 59.991 1.00 49.58 442 MET B CA 1
ATOM 4733 C C . MET B 2 442 ? 16.697 97.916 59.168 1.00 47.47 442 MET B C 1
ATOM 4734 O O . MET B 2 442 ? 16.834 97.960 57.948 1.00 47.05 442 MET B O 1
ATOM 4739 N N . ASN B 2 443 ? 16.575 96.779 59.847 1.00 46.78 443 ASN B N 1
ATOM 4740 C CA . ASN B 2 443 ? 16.614 95.469 59.205 1.00 47.76 443 ASN B CA 1
ATOM 4741 C C . ASN B 2 443 ? 15.345 95.128 58.435 1.00 46.97 443 ASN B C 1
ATOM 4742 O O . ASN B 2 443 ? 15.371 94.265 57.570 1.00 47.03 443 ASN B O 1
ATOM 4747 N N . SER B 2 444 ? 14.240 95.801 58.751 1.00 48.53 444 SER B N 1
ATOM 4748 C CA . SER B 2 444 ? 12.961 95.548 58.077 1.00 48.71 444 SER B CA 1
ATOM 4749 C C . SER B 2 444 ? 12.906 96.192 56.686 1.00 48.23 444 SER B C 1
ATOM 4750 O O . SER B 2 444 ? 12.010 95.903 55.893 1.00 47.92 444 SER B O 1
ATOM 4753 N N . LEU B 2 445 ? 13.880 97.054 56.405 1.00 47.62 445 LEU B N 1
ATOM 4754 C CA . LEU B 2 445 ? 13.990 97.756 55.131 1.00 46.65 445 LEU B CA 1
ATOM 4755 C C . LEU B 2 445 ? 14.318 96.837 53.964 1.00 46.77 445 LEU B C 1
ATOM 4756 O O . LEU B 2 445 ? 15.380 96.204 53.931 1.00 48.95 445 LEU B O 1
ATOM 4761 N N . ALA B 2 446 ? 13.399 96.767 53.007 1.00 44.45 446 ALA B N 1
ATOM 4762 C CA . ALA B 2 446 ? 13.662 96.100 51.743 1.00 41.68 446 ALA B CA 1
ATOM 4763 C C . ALA B 2 446 ? 13.741 97.148 50.644 1.00 40.95 446 ALA B C 1
ATOM 4764 O O . ALA B 2 446 ? 12.794 97.904 50.429 1.00 42.36 446 ALA B O 1
ATOM 4766 N N . VAL B 2 447 ? 14.884 97.209 49.973 1.00 38.87 447 VAL B N 1
ATOM 4767 C CA . VAL B 2 447 ? 15.032 98.031 48.786 1.00 36.47 447 VAL B CA 1
ATOM 4768 C C . VAL B 2 447 ? 14.349 97.295 47.635 1.00 36.97 447 VAL B C 1
ATOM 4769 O O . VAL B 2 447 ? 14.628 96.118 47.388 1.00 36.70 447 VAL B O 1
ATOM 4773 N N . THR B 2 448 ? 13.434 97.988 46.955 1.00 37.68 448 THR B N 1
ATOM 4774 C CA . THR B 2 448 ? 12.628 97.397 45.880 1.00 38.23 448 THR B CA 1
ATOM 4775 C C . THR B 2 448 ? 13.161 97.776 44.507 1.00 37.47 448 THR B C 1
ATOM 4776 O O . THR B 2 448 ? 14.032 98.637 44.393 1.00 37.60 448 THR B O 1
ATOM 4780 N N . MET B 2 449 ? 12.643 97.128 43.466 1.00 37.65 449 MET B N 1
ATOM 4781 C CA . MET B 2 449 ? 13.019 97.469 42.093 1.00 38.91 449 MET B CA 1
ATOM 4782 C C . MET B 2 449 ? 12.615 98.905 41.754 1.00 39.39 449 MET B C 1
ATOM 4783 O O . MET B 2 449 ? 13.327 99.606 41.032 1.00 39.22 449 MET B O 1
ATOM 4788 N N . ASP B 2 450 ? 11.479 99.337 42.296 1.00 40.81 450 ASP B N 1
ATOM 4789 C CA . ASP B 2 450 ? 11.026 100.727 42.176 1.00 43.06 450 ASP B CA 1
ATOM 4790 C C . ASP B 2 450 ? 12.048 101.726 42.724 1.00 40.36 450 ASP B C 1
ATOM 4791 O O . ASP B 2 450 ? 12.213 102.812 42.170 1.00 38.51 450 ASP B O 1
ATOM 4796 N N . ASP B 2 451 ? 12.723 101.349 43.810 1.00 39.01 451 ASP B N 1
ATOM 4797 C CA . ASP B 2 451 ? 13.776 102.172 44.403 1.00 38.27 451 ASP B CA 1
ATOM 4798 C C . ASP B 2 451 ? 14.956 102.334 43.449 1.00 37.59 451 ASP B C 1
ATOM 4799 O O . ASP B 2 451 ? 15.551 103.417 43.363 1.00 35.76 451 ASP B O 1
ATOM 4804 N N . PHE B 2 452 ? 15.277 101.259 42.727 1.00 35.98 452 PHE B N 1
ATOM 4805 C CA . PHE B 2 452 ? 16.339 101.292 41.727 1.00 35.53 452 PHE B CA 1
ATOM 4806 C C . PHE B 2 452 ? 15.937 102.104 40.498 1.00 36.37 452 PHE B C 1
ATOM 4807 O O . PHE B 2 452 ? 16.712 102.940 40.026 1.00 35.48 452 PHE B O 1
ATOM 4815 N N . ARG B 2 453 ? 14.725 101.859 39.996 1.00 38.72 453 ARG B N 1
ATOM 4816 C CA . ARG B 2 453 ? 14.139 102.648 38.903 1.00 39.83 453 ARG B CA 1
ATOM 4817 C C . ARG B 2 453 ? 14.121 104.140 39.229 1.00 38.61 453 ARG B C 1
ATOM 4818 O O . ARG B 2 453 ? 14.387 104.974 38.358 1.00 40.48 453 ARG B O 1
ATOM 4826 N N . TRP B 2 454 ? 13.819 104.462 40.486 1.00 37.95 454 TRP B N 1
ATOM 4827 C CA . TRP B 2 454 ? 13.939 105.826 41.006 1.00 38.67 454 TRP B CA 1
ATOM 4828 C C . TRP B 2 454 ? 15.364 106.347 40.864 1.00 37.89 454 TRP B C 1
ATOM 4829 O O . TRP B 2 454 ? 15.593 107.414 40.286 1.00 39.78 454 TRP B O 1
ATOM 4840 N N . ALA B 2 455 ? 16.314 105.592 41.409 1.00 36.47 455 ALA B N 1
ATOM 4841 C CA . ALA B 2 455 ? 17.728 105.945 41.352 1.00 35.04 455 ALA B CA 1
ATOM 4842 C C . ALA B 2 455 ? 18.219 106.033 39.907 1.00 33.91 455 ALA B C 1
ATOM 4843 O O . ALA B 2 455 ? 19.042 106.888 39.573 1.00 31.87 455 ALA B O 1
ATOM 4845 N N . LEU B 2 456 ? 17.710 105.144 39.057 1.00 34.82 456 LEU B N 1
ATOM 4846 C CA . LEU B 2 456 ? 18.043 105.161 37.633 1.00 36.67 456 LEU B CA 1
ATOM 4847 C C . LEU B 2 456 ? 17.579 106.446 36.949 1.00 38.71 456 LEU B C 1
ATOM 4848 O O . LEU B 2 456 ? 18.322 107.027 36.160 1.00 39.12 456 LEU B O 1
ATOM 4853 N N . SER B 2 457 ? 16.362 106.893 37.261 1.00 40.54 457 SER B N 1
ATOM 4854 C CA . SER B 2 457 ? 15.807 108.091 36.625 1.00 43.19 457 SER B CA 1
ATOM 4855 C C . SER B 2 457 ? 16.592 109.358 36.973 1.00 45.44 457 SER B C 1
ATOM 4856 O O . SER B 2 457 ? 16.554 110.332 36.228 1.00 47.19 457 SER B O 1
ATOM 4859 N N . GLN B 2 458 ? 17.309 109.335 38.094 1.00 48.06 458 GLN B N 1
ATOM 4860 C CA . GLN B 2 458 ? 18.122 110.474 38.515 1.00 50.10 458 GLN B CA 1
ATOM 4861 C C . GLN B 2 458 ? 19.605 110.334 38.190 1.00 52.93 458 GLN B C 1
ATOM 4862 O O . GLN B 2 458 ? 20.356 111.317 38.267 1.00 51.24 458 GLN B O 1
ATOM 4868 N N . SER B 2 459 ? 20.017 109.116 37.833 1.00 55.18 459 SER B N 1
ATOM 4869 C CA . SER B 2 459 ? 21.425 108.809 37.578 1.00 58.03 459 SER B CA 1
ATOM 4870 C C . SER B 2 459 ? 21.971 109.568 36.370 1.00 61.56 459 SER B C 1
ATOM 4871 O O . SER B 2 459 ? 21.398 109.523 35.277 1.00 59.10 459 SER B O 1
ATOM 4874 N N . ASN B 2 460 ? 23.078 110.273 36.587 1.00 68.02 460 ASN B N 1
ATOM 4875 C CA . ASN B 2 460 ? 23.721 111.046 35.533 1.00 74.22 460 ASN B CA 1
ATOM 4876 C C . ASN B 2 460 ? 25.245 111.036 35.694 1.00 77.21 460 ASN B C 1
ATOM 4877 O O . ASN B 2 460 ? 25.802 111.904 36.374 1.00 80.55 460 ASN B O 1
ATOM 4882 N N . PRO B 2 461 ? 25.921 110.041 35.077 1.00 78.18 461 PRO B N 1
ATOM 4883 C CA . PRO B 2 461 ? 27.379 109.875 35.172 1.00 79.06 461 PRO B CA 1
ATOM 4884 C C . PRO B 2 461 ? 28.174 111.103 34.714 1.00 80.47 461 PRO B C 1
ATOM 4885 O O . PRO B 2 461 ? 27.792 111.768 33.750 1.00 82.60 461 PRO B O 1
ATOM 4889 N N . GLN B 2 473 ? 22.760 110.921 54.017 1.00 71.87 473 GLN B N 1
ATOM 4890 C CA . GLN B 2 473 ? 22.134 112.033 54.726 1.00 72.51 473 GLN B CA 1
ATOM 4891 C C . GLN B 2 473 ? 22.170 111.811 56.245 1.00 72.74 473 GLN B C 1
ATOM 4892 O O . GLN B 2 473 ? 22.772 112.606 56.970 1.00 74.40 473 GLN B O 1
ATOM 4898 N N . VAL B 2 474 ? 21.533 110.733 56.713 1.00 72.23 474 VAL B N 1
ATOM 4899 C CA . VAL B 2 474 ? 21.439 110.424 58.154 1.00 72.84 474 VAL B CA 1
ATOM 4900 C C . VAL B 2 474 ? 22.699 109.770 58.716 1.00 73.66 474 VAL B C 1
ATOM 4901 O O . VAL B 2 474 ? 23.347 108.976 58.033 1.00 72.84 474 VAL B O 1
ATOM 4905 N N . THR B 2 475 ? 23.024 110.101 59.968 1.00 76.73 475 THR B N 1
ATOM 4906 C CA . THR B 2 475 ? 24.315 109.740 60.578 1.00 81.92 475 THR B CA 1
ATOM 4907 C C . THR B 2 475 ? 24.509 108.238 60.771 1.00 81.27 475 THR B C 1
ATOM 4908 O O . THR B 2 475 ? 25.624 107.732 60.632 1.00 83.10 475 THR B O 1
ATOM 4912 N N . TRP B 2 476 ? 23.425 107.536 61.087 1.00 81.07 476 TRP B N 1
ATOM 4913 C CA . TRP B 2 476 ? 23.485 106.108 61.405 1.00 81.72 476 TRP B CA 1
ATOM 4914 C C . TRP B 2 476 ? 23.618 105.200 60.178 1.00 83.06 476 TRP B C 1
ATOM 4915 O O . TRP B 2 476 ? 23.644 103.975 60.305 1.00 81.41 476 TRP B O 1
ATOM 4926 N N . GLU B 2 477 ? 23.708 105.802 58.996 1.00 86.29 477 GLU B N 1
ATOM 4927 C CA . GLU B 2 477 ? 23.729 105.050 57.748 1.00 88.63 477 GLU B CA 1
ATOM 4928 C C . GLU B 2 477 ? 25.030 105.294 56.996 1.00 89.54 477 GLU B C 1
ATOM 4929 O O . GLU B 2 477 ? 25.309 106.416 56.571 1.00 91.16 477 GLU B O 1
ATOM 4935 N N . ASP B 2 478 ? 25.830 104.242 56.848 1.00 92.20 478 ASP B N 1
ATOM 4936 C CA . ASP B 2 478 ? 27.090 104.342 56.124 1.00 96.02 478 ASP B CA 1
ATOM 4937 C C . ASP B 2 478 ? 26.985 103.662 54.759 1.00 97.41 478 ASP B C 1
ATOM 4938 O O . ASP B 2 478 ? 26.841 102.440 54.673 1.00 98.76 478 ASP B O 1
ATOM 4943 N N . ILE B 2 479 ? 27.045 104.472 53.701 1.00 98.82 479 ILE B N 1
ATOM 4944 C CA . ILE B 2 479 ? 26.889 104.004 52.315 1.00 96.26 479 ILE B CA 1
ATOM 4945 C C . ILE B 2 479 ? 28.216 103.938 51.558 1.00 95.90 479 ILE B C 1
ATOM 4946 O O . ILE B 2 479 ? 29.069 104.819 51.703 1.00 98.06 479 ILE B O 1
ATOM 4951 N N . GLY B 2 480 ? 28.374 102.891 50.748 1.00 95.13 480 GLY B N 1
ATOM 4952 C CA . GLY B 2 480 ? 29.582 102.688 49.948 1.00 89.07 480 GLY B CA 1
ATOM 4953 C C . GLY B 2 480 ? 29.634 103.592 48.732 1.00 84.72 480 GLY B C 1
ATOM 4954 O O . GLY B 2 480 ? 30.081 104.735 48.820 1.00 81.42 480 GLY B O 1
ATOM 4955 N N . VAL C 1 2 ? -6.453 65.484 28.620 1.00 73.91 318 VAL C N 1
ATOM 4956 C CA . VAL C 1 2 ? -7.449 66.099 27.687 1.00 76.32 318 VAL C CA 1
ATOM 4957 C C . VAL C 1 2 ? -7.915 65.123 26.606 1.00 73.30 318 VAL C C 1
ATOM 4958 O O . VAL C 1 2 ? -7.214 64.160 26.288 1.00 72.24 318 VAL C O 1
ATOM 4962 N N . ASP C 1 3 ? -9.100 65.377 26.053 1.00 70.91 319 ASP C N 1
ATOM 4963 C CA . ASP C 1 3 ? -9.611 64.601 24.922 1.00 69.24 319 ASP C CA 1
ATOM 4964 C C . ASP C 1 3 ? -9.072 65.159 23.605 1.00 65.84 319 ASP C C 1
ATOM 4965 O O . ASP C 1 3 ? -9.181 66.361 23.332 1.00 62.46 319 ASP C O 1
ATOM 4970 N N . ARG C 1 4 ? -8.509 64.269 22.789 1.00 60.70 320 ARG C N 1
ATOM 4971 C CA . ARG C 1 4 ? -7.766 64.666 21.591 1.00 55.51 320 ARG C CA 1
ATOM 4972 C C . ARG C 1 4 ? -8.653 65.124 20.434 1.00 52.65 320 ARG C C 1
ATOM 4973 O O . ARG C 1 4 ? -8.195 65.853 19.548 1.00 49.67 320 ARG C O 1
ATOM 4981 N N . GLU C 1 5 ? -9.915 64.695 20.457 1.00 50.17 321 GLU C N 1
ATOM 4982 C CA . GLU C 1 5 ? -10.863 64.937 19.367 1.00 46.15 321 GLU C CA 1
ATOM 4983 C C . GLU C 1 5 ? -10.277 64.519 18.019 1.00 41.87 321 GLU C C 1
ATOM 4984 O O . GLU C 1 5 ? -10.236 65.323 17.091 1.00 40.36 321 GLU C O 1
ATOM 4990 N N . PRO C 1 6 ? -9.838 63.253 17.904 1.00 39.55 322 PRO C N 1
ATOM 4991 C CA . PRO C 1 6 ? -9.154 62.794 16.689 1.00 39.25 322 PRO C CA 1
ATOM 4992 C C . PRO C 1 6 ? -9.968 63.012 15.409 1.00 39.65 322 PRO C C 1
ATOM 4993 O O . PRO C 1 6 ? -11.157 62.693 15.375 1.00 39.63 322 PRO C O 1
ATOM 4997 N N . VAL C 1 7 ? -9.322 63.573 14.382 1.00 39.58 323 VAL C N 1
ATOM 4998 C CA . VAL C 1 7 ? -9.929 63.787 13.060 1.00 37.63 323 VAL C CA 1
ATOM 4999 C C . VAL C 1 7 ? -8.939 63.422 11.951 1.00 35.70 323 VAL C C 1
ATOM 5000 O O . VAL C 1 7 ? -7.736 63.641 12.086 1.00 36.50 323 VAL C O 1
ATOM 5004 N N . VAL C 1 8 ? -9.453 62.868 10.858 1.00 34.11 324 VAL C N 1
ATOM 5005 C CA . VAL C 1 8 ? -8.640 62.544 9.687 1.00 33.57 324 VAL C CA 1
ATOM 5006 C C . VAL C 1 8 ? -9.095 63.334 8.459 1.00 34.52 324 VAL C C 1
ATOM 5007 O O . VAL C 1 8 ? -10.291 63.456 8.192 1.00 35.24 324 VAL C O 1
ATOM 5011 N N . CYS C 1 9 ? -8.128 63.871 7.720 1.00 35.12 325 CYS C N 1
ATOM 5012 C CA . CYS C 1 9 ? -8.402 64.594 6.487 1.00 34.10 325 CYS C CA 1
ATOM 5013 C C . CYS C 1 9 ? -7.474 64.143 5.357 1.00 34.73 325 CYS C C 1
ATOM 5014 O O . CYS C 1 9 ? -6.415 63.566 5.603 1.00 35.64 325 CYS C O 1
ATOM 5017 N N . HIS C 1 10 ? -7.890 64.398 4.120 1.00 35.43 326 HIS C N 1
ATOM 5018 C CA . HIS C 1 10 ? -7.114 64.035 2.941 1.00 36.32 326 HIS C CA 1
ATOM 5019 C C . HIS C 1 10 ? -7.343 65.050 1.821 1.00 37.93 326 HIS C C 1
ATOM 5020 O O . HIS C 1 10 ? -8.486 65.427 1.555 1.00 37.71 326 HIS C O 1
ATOM 5027 N N . PRO C 1 11 ? -6.257 65.499 1.161 1.00 39.15 327 PRO C N 1
ATOM 5028 C CA . PRO C 1 11 ? -6.379 66.533 0.117 1.00 39.69 327 PRO C CA 1
ATOM 5029 C C . PRO C 1 11 ? -7.287 66.170 -1.070 1.00 39.64 327 PRO C C 1
ATOM 5030 O O . PRO C 1 11 ? -7.713 67.064 -1.802 1.00 40.62 327 PRO C O 1
ATOM 5034 N N . ASP C 1 12 ? -7.585 64.885 -1.255 1.00 40.25 328 ASP C N 1
ATOM 5035 C CA . ASP C 1 12 ? -8.542 64.463 -2.293 1.00 41.75 328 ASP C CA 1
ATOM 5036 C C . ASP C 1 12 ? -10.005 64.598 -1.860 1.00 41.31 328 ASP C C 1
ATOM 5037 O O . ASP C 1 12 ? -10.908 64.246 -2.612 1.00 41.19 328 ASP C O 1
ATOM 5042 N N . LEU C 1 13 ? -10.230 65.106 -0.651 1.00 41.52 329 LEU C N 1
ATOM 5043 C CA . LEU C 1 13 ? -11.578 65.369 -0.161 1.00 41.52 329 LEU C CA 1
ATOM 5044 C C . LEU C 1 13 ? -11.877 66.854 -0.118 1.00 42.83 329 LEU C C 1
ATOM 5045 O O . LEU C 1 13 ? -12.974 67.253 0.259 1.00 45.34 329 LEU C O 1
ATOM 5050 N N . GLU C 1 14 ? -10.900 67.669 -0.503 1.00 46.31 330 GLU C N 1
ATOM 5051 C CA . GLU C 1 14 ? -11.085 69.118 -0.580 1.00 49.26 330 GLU C CA 1
ATOM 5052 C C . GLU C 1 14 ? -12.172 69.454 -1.604 1.00 53.17 330 GLU C C 1
ATOM 5053 O O . GLU C 1 14 ? -12.170 68.930 -2.725 1.00 51.70 330 GLU C O 1
ATOM 5059 N N . GLU C 1 15 ? -13.106 70.313 -1.203 1.00 59.59 331 GLU C N 1
ATOM 5060 C CA . GLU C 1 15 ? -14.270 70.631 -2.031 1.00 65.86 331 GLU C CA 1
ATOM 5061 C C . GLU C 1 15 ? -14.298 72.077 -2.528 1.00 73.70 331 GLU C C 1
ATOM 5062 O O . GLU C 1 15 ? -15.079 72.414 -3.424 1.00 74.86 331 GLU C O 1
ATOM 5068 N N . ARG C 1 16 ? -13.435 72.922 -1.968 1.00 82.87 332 ARG C N 1
ATOM 5069 C CA . ARG C 1 16 ? -13.413 74.337 -2.343 1.00 92.62 332 ARG C CA 1
ATOM 5070 C C . ARG C 1 16 ? -12.251 74.748 -3.249 1.00 98.54 332 ARG C C 1
ATOM 5071 O O . ARG C 1 16 ? -11.126 74.252 -3.123 1.00 99.79 332 ARG C O 1
ATOM 5079 N N . LEU C 1 17 ? -12.564 75.648 -4.177 1.00 103.47 333 LEU C N 1
ATOM 5080 C CA . LEU C 1 17 ? -11.571 76.399 -4.931 1.00 107.12 333 LEU C CA 1
ATOM 5081 C C . LEU C 1 17 ? -11.797 77.884 -4.629 1.00 112.74 333 LEU C C 1
ATOM 5082 O O . LEU C 1 17 ? -11.841 78.722 -5.536 1.00 116.71 333 LEU C O 1
ATOM 5087 N N . GLN C 1 18 ? -11.932 78.191 -3.337 1.00 112.68 334 GLN C N 1
ATOM 5088 C CA . GLN C 1 18 ? -12.338 79.518 -2.868 1.00 111.14 334 GLN C CA 1
ATOM 5089 C C . GLN C 1 18 ? -11.335 80.624 -3.207 1.00 109.95 334 GLN C C 1
ATOM 5090 O O . GLN C 1 18 ? -10.154 80.526 -2.863 1.00 113.08 334 GLN C O 1
ATOM 5092 N N . ALA C 1 19 ? -11.832 81.657 -3.895 1.00 106.28 335 ALA C N 1
ATOM 5093 C CA . ALA C 1 19 ? -11.093 82.893 -4.225 1.00 102.15 335 ALA C CA 1
ATOM 5094 C C . ALA C 1 19 ? -9.664 82.706 -4.758 1.00 99.18 335 ALA C C 1
ATOM 5095 O O . ALA C 1 19 ? -8.694 82.669 -3.995 1.00 98.29 335 ALA C O 1
ATOM 5097 N N . TRP C 1 20 ? -9.547 82.610 -6.078 1.00 95.76 336 TRP C N 1
ATOM 5098 C CA . TRP C 1 20 ? -8.255 82.416 -6.732 1.00 92.17 336 TRP C CA 1
ATOM 5099 C C . TRP C 1 20 ? -7.682 83.686 -7.358 1.00 97.11 336 TRP C C 1
ATOM 5100 O O . TRP C 1 20 ? -6.510 83.998 -7.117 1.00 101.57 336 TRP C O 1
ATOM 5111 N N . PRO C 1 21 ? -8.488 84.416 -8.170 1.00 97.29 337 PRO C N 1
ATOM 5112 C CA . PRO C 1 21 ? -7.942 85.624 -8.792 1.00 95.39 337 PRO C CA 1
ATOM 5113 C C . PRO C 1 21 ? -7.577 86.667 -7.733 1.00 95.68 337 PRO C C 1
ATOM 5114 O O . PRO C 1 21 ? -8.258 87.687 -7.588 1.00 98.64 337 PRO C O 1
ATOM 5118 N N . ALA C 1 22 ? -6.508 86.382 -6.993 1.00 91.82 338 ALA C N 1
ATOM 5119 C CA . ALA C 1 22 ? -5.999 87.271 -5.966 1.00 90.08 338 ALA C CA 1
ATOM 5120 C C . ALA C 1 22 ? -4.865 88.112 -6.550 1.00 90.60 338 ALA C C 1
ATOM 5121 O O . ALA C 1 22 ? -3.868 88.378 -5.876 1.00 92.40 338 ALA C O 1
ATOM 5123 N N . GLU C 1 23 ? -5.034 88.518 -7.812 1.00 92.20 339 GLU C N 1
ATOM 5124 C CA . GLU C 1 23 ? -4.048 89.321 -8.541 1.00 87.19 339 GLU C CA 1
ATOM 5125 C C . GLU C 1 23 ? -3.617 90.509 -7.697 1.00 83.78 339 GLU C C 1
ATOM 5126 O O . GLU C 1 23 ? -4.454 91.275 -7.204 1.00 82.93 339 GLU C O 1
ATOM 5128 N N . LEU C 1 24 ? -2.305 90.638 -7.523 1.00 77.49 340 LEU C N 1
ATOM 5129 C CA . LEU C 1 24 ? -1.740 91.583 -6.574 1.00 70.30 340 LEU C CA 1
ATOM 5130 C C . LEU C 1 24 ? -1.108 92.759 -7.306 1.00 66.23 340 LEU C C 1
ATOM 5131 O O . LEU C 1 24 ? -0.262 92.554 -8.177 1.00 66.75 340 LEU C O 1
ATOM 5136 N N . PRO C 1 25 ? -1.524 93.995 -6.962 1.00 62.16 341 PRO C N 1
ATOM 5137 C CA . PRO C 1 25 ? -1.040 95.214 -7.624 1.00 59.64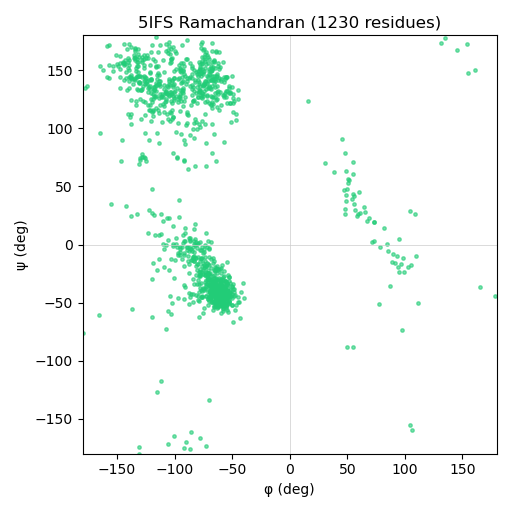 341 PRO C CA 1
ATOM 5138 C C . PRO C 1 25 ? 0.483 95.395 -7.565 1.00 59.42 341 PRO C C 1
ATOM 5139 O O . PRO C 1 25 ? 1.142 94.834 -6.690 1.00 58.91 341 PRO C O 1
ATOM 5143 N N . ASP C 1 26 ? 1.022 96.176 -8.499 1.00 58.99 342 ASP C N 1
ATOM 5144 C CA . ASP C 1 26 ? 2.450 96.492 -8.548 1.00 58.67 342 ASP C CA 1
ATOM 5145 C C . ASP C 1 26 ? 2.944 97.254 -7.315 1.00 60.07 342 ASP C C 1
ATOM 5146 O O . ASP C 1 26 ? 4.080 97.060 -6.868 1.00 58.73 342 ASP C O 1
ATOM 5151 N N . GLU C 1 27 ? 2.090 98.118 -6.773 1.00 59.77 343 GLU C N 1
ATOM 5152 C CA . GLU C 1 27 ? 2.474 98.965 -5.640 1.00 60.00 343 GLU C CA 1
ATOM 5153 C C . GLU C 1 27 ? 2.512 98.240 -4.283 1.00 54.56 343 GLU C C 1
ATOM 5154 O O . GLU C 1 27 ? 3.133 98.726 -3.332 1.00 54.12 343 GLU C O 1
ATOM 5160 N N . PHE C 1 28 ? 1.846 97.088 -4.208 1.00 48.24 344 PHE C N 1
ATOM 5161 C CA . PHE C 1 28 ? 1.942 96.175 -3.064 1.00 46.12 344 PHE C CA 1
ATOM 5162 C C . PHE C 1 28 ? 3.411 95.853 -2.749 1.00 46.76 344 PHE C C 1
ATOM 5163 O O . PHE C 1 28 ? 3.806 95.786 -1.580 1.00 44.28 344 PHE C O 1
ATOM 5171 N N . PHE C 1 29 ? 4.201 95.657 -3.806 1.00 45.71 345 PHE C N 1
ATOM 5172 C CA . PHE C 1 29 ? 5.620 95.341 -3.698 1.00 44.28 345 PHE C CA 1
ATOM 5173 C C . PHE C 1 29 ? 6.487 96.590 -3.639 1.00 45.47 345 PHE C C 1
ATOM 5174 O O . PHE C 1 29 ? 7.687 96.498 -3.381 1.00 46.57 345 PHE C O 1
ATOM 5182 N N . GLU C 1 30 ? 5.891 97.753 -3.891 1.00 47.30 346 GLU C N 1
ATOM 5183 C CA . GLU C 1 30 ? 6.639 99.012 -3.853 1.00 48.20 346 GLU C CA 1
ATOM 5184 C C . GLU C 1 30 ? 6.920 99.437 -2.420 1.00 46.94 346 GLU C C 1
ATOM 5185 O O . GLU C 1 30 ? 6.015 99.480 -1.587 1.00 46.64 346 GLU C O 1
ATOM 5191 N N . LEU C 1 31 ? 8.181 99.745 -2.137 1.00 46.82 347 LEU C N 1
ATOM 5192 C CA . LEU C 1 31 ? 8.575 100.179 -0.796 1.00 46.35 347 LEU C CA 1
ATOM 5193 C C . LEU C 1 31 ? 8.279 101.659 -0.552 1.00 46.07 347 LEU C C 1
ATOM 5194 O O . LEU C 1 31 ? 8.628 102.514 -1.361 1.00 43.24 347 LEU C O 1
ATOM 5199 N N . THR C 1 32 ? 7.620 101.943 0.569 1.00 47.65 348 THR C N 1
ATOM 5200 C CA . THR C 1 32 ? 7.255 103.309 0.945 1.00 48.08 348 THR C CA 1
ATOM 5201 C C . THR C 1 32 ? 8.302 103.932 1.856 1.00 50.45 348 THR C C 1
ATOM 5202 O O . THR C 1 32 ? 9.225 103.251 2.316 1.00 50.99 348 THR C O 1
ATOM 5206 N N . VAL C 1 33 ? 8.153 105.231 2.114 1.00 51.57 349 VAL C N 1
ATOM 5207 C CA . VAL C 1 33 ? 8.987 105.932 3.091 1.00 53.16 349 VAL C CA 1
ATOM 5208 C C . VAL C 1 33 ? 8.806 105.304 4.470 1.00 53.15 349 VAL C C 1
ATOM 5209 O O . VAL C 1 33 ? 9.758 105.204 5.247 1.00 53.21 349 VAL C O 1
ATOM 5213 N N . ASP C 1 34 ? 7.582 104.857 4.745 1.00 53.59 350 ASP C N 1
ATOM 5214 C CA . ASP C 1 34 ? 7.264 104.140 5.972 1.00 55.45 350 ASP C CA 1
ATOM 5215 C C . ASP C 1 34 ? 8.082 102.847 6.096 1.00 53.26 350 ASP C C 1
ATOM 5216 O O . ASP C 1 34 ? 8.550 102.504 7.185 1.00 52.51 350 ASP C O 1
ATOM 5221 N N . ASP C 1 35 ? 8.252 102.148 4.974 1.00 50.14 351 ASP C N 1
ATOM 5222 C CA . ASP C 1 35 ? 8.994 100.891 4.931 1.00 46.59 351 ASP C CA 1
ATOM 5223 C C . ASP C 1 35 ? 10.480 101.115 5.219 1.00 46.50 351 ASP C C 1
ATOM 5224 O O . ASP C 1 35 ? 11.075 100.418 6.047 1.00 44.05 351 ASP C O 1
ATOM 5229 N N . VAL C 1 36 ? 11.063 102.090 4.527 1.00 47.36 352 VAL C N 1
ATOM 5230 C CA . VAL C 1 36 ? 12.475 102.440 4.680 1.00 49.47 352 VAL C CA 1
ATOM 5231 C C . VAL C 1 36 ? 12.814 102.886 6.110 1.00 51.95 352 VAL C C 1
ATOM 5232 O O . VAL C 1 36 ? 13.808 102.430 6.681 1.00 55.23 352 VAL C O 1
ATOM 5236 N N . ARG C 1 37 ? 11.987 103.761 6.681 1.00 52.26 353 ARG C N 1
ATOM 5237 C CA . ARG C 1 37 ? 12.171 104.232 8.054 1.00 53.24 353 ARG C CA 1
ATOM 5238 C C . ARG C 1 37 ? 12.120 103.082 9.059 1.00 52.42 353 ARG C C 1
ATOM 5239 O O . ARG C 1 37 ? 12.892 103.057 10.023 1.00 52.33 353 ARG C O 1
ATOM 5247 N N . ARG C 1 38 ? 11.220 102.131 8.815 1.00 49.32 354 ARG C N 1
ATOM 5248 C CA . ARG C 1 38 ? 11.036 100.981 9.693 1.00 49.32 354 ARG C CA 1
ATOM 5249 C C . ARG C 1 38 ? 12.272 100.075 9.696 1.00 49.08 354 ARG C C 1
ATOM 5250 O O . ARG C 1 38 ? 12.633 99.509 10.735 1.00 48.66 354 ARG C O 1
ATOM 5258 N N . ARG C 1 39 ? 12.908 99.954 8.530 1.00 46.77 355 ARG C N 1
ATOM 5259 C CA . ARG C 1 39 ? 14.123 99.163 8.356 1.00 45.36 355 ARG C CA 1
ATOM 5260 C C . ARG C 1 39 ? 15.286 99.819 9.096 1.00 46.61 355 ARG C C 1
ATOM 5261 O O . ARG C 1 39 ? 16.022 99.145 9.813 1.00 49.52 355 ARG C O 1
ATOM 5269 N N . LEU C 1 40 ? 15.430 101.132 8.925 1.00 45.51 356 LEU C N 1
ATOM 5270 C CA . LEU C 1 40 ? 16.483 101.898 9.583 1.00 44.70 356 LEU C CA 1
ATOM 5271 C C . LEU C 1 40 ? 16.396 101.782 11.099 1.00 42.73 356 LEU C C 1
ATOM 5272 O O . LEU C 1 40 ? 17.411 101.598 11.768 1.00 41.92 356 LEU C O 1
ATOM 5277 N N . ALA C 1 41 ? 15.181 101.887 11.628 1.00 41.51 357 ALA C N 1
ATOM 5278 C CA . ALA C 1 41 ? 14.942 101.730 13.056 1.00 41.48 357 ALA C CA 1
ATOM 5279 C C . ALA C 1 41 ? 15.538 100.421 13.554 1.00 42.88 357 ALA C C 1
ATOM 5280 O O . ALA C 1 41 ? 16.280 100.412 14.534 1.00 42.68 357 ALA C O 1
ATOM 5282 N N . GLN C 1 42 ? 15.231 99.331 12.852 1.00 44.85 358 GLN C N 1
ATOM 5283 C CA . GLN C 1 42 ? 15.701 98.003 13.220 1.00 46.97 358 GLN C CA 1
ATOM 5284 C C . GLN C 1 42 ? 17.218 97.901 13.154 1.00 45.53 358 GLN C C 1
ATOM 5285 O O . GLN C 1 42 ? 17.831 97.268 14.013 1.00 46.06 358 GLN C O 1
ATOM 5291 N N . LEU C 1 43 ? 17.814 98.519 12.136 1.00 43.29 359 LEU C N 1
ATOM 5292 C CA . LEU C 1 43 ? 19.266 98.523 11.980 1.00 43.17 359 LEU C CA 1
ATOM 5293 C C . LEU C 1 43 ? 19.936 99.269 13.140 1.00 43.68 359 LEU C C 1
ATOM 5294 O O . LEU C 1 43 ? 20.849 98.742 13.774 1.00 43.40 359 LEU C O 1
ATOM 5299 N N . LYS C 1 44 ? 19.458 100.484 13.411 1.00 43.95 360 LYS C N 1
ATOM 5300 C CA . LYS C 1 44 ? 19.882 101.283 14.558 1.00 43.80 360 LYS C CA 1
ATOM 5301 C C . LYS C 1 44 ? 19.740 100.484 15.850 1.00 42.56 360 LYS C C 1
ATOM 5302 O O . LYS C 1 44 ? 20.624 100.505 16.702 1.00 42.75 360 LYS C O 1
ATOM 5308 N N . SER C 1 45 ? 18.621 99.778 15.967 1.00 41.14 361 SER C N 1
ATOM 5309 C CA . SER C 1 45 ? 18.273 99.010 17.152 1.00 40.70 361 SER C CA 1
ATOM 5310 C C . SER C 1 45 ? 19.230 97.838 17.358 1.00 41.50 361 SER C C 1
ATOM 5311 O O . SER C 1 45 ? 19.590 97.505 18.491 1.00 40.89 361 SER C O 1
ATOM 5314 N N . GLU C 1 46 ? 19.636 97.228 16.247 1.00 42.17 362 GLU C N 1
ATOM 5315 C CA . GLU C 1 46 ? 20.527 96.077 16.251 1.00 41.85 362 GLU C CA 1
ATOM 5316 C C . GLU C 1 46 ? 21.986 96.501 16.435 1.00 41.91 362 GLU C C 1
ATOM 5317 O O . GLU C 1 46 ? 22.789 95.761 17.009 1.00 42.15 362 GLU C O 1
ATOM 5323 N N . ARG C 1 47 ? 22.316 97.692 15.944 1.00 40.07 363 ARG C N 1
ATOM 5324 C CA . ARG C 1 47 ? 23.631 98.281 16.147 1.00 41.06 363 ARG C CA 1
ATOM 5325 C C . ARG C 1 47 ? 23.847 98.611 17.623 1.00 40.86 363 ARG C C 1
ATOM 5326 O O . ARG C 1 47 ? 24.883 98.272 18.184 1.00 40.77 363 ARG C O 1
ATOM 5334 N N . LYS C 1 48 ? 22.863 99.258 18.245 1.00 42.35 364 LYS C N 1
ATOM 5335 C CA . LYS C 1 48 ? 22.927 99.589 19.668 1.00 43.35 364 LYS C CA 1
ATOM 5336 C C . LYS C 1 48 ? 23.082 98.354 20.549 1.00 43.45 364 LYS C C 1
ATOM 5337 O O . LYS C 1 48 ? 23.933 98.334 21.438 1.00 43.91 364 LYS C O 1
ATOM 5343 N N . ARG C 1 49 ? 22.270 97.328 20.294 1.00 41.62 365 ARG C N 1
ATOM 5344 C CA . ARG C 1 49 ? 22.297 96.102 21.086 1.00 41.17 365 ARG C CA 1
ATOM 5345 C C . ARG C 1 49 ? 23.633 95.366 20.997 1.00 41.14 365 ARG C C 1
ATOM 5346 O O . ARG C 1 49 ? 24.107 94.801 21.987 1.00 40.98 365 ARG C O 1
ATOM 5354 N N . LEU C 1 50 ? 24.232 95.361 19.813 1.00 39.81 366 LEU C N 1
ATOM 5355 C CA . LEU C 1 50 ? 25.489 94.651 19.616 1.00 38.92 366 LEU C CA 1
ATOM 5356 C C . LEU C 1 50 ? 26.675 95.449 20.162 1.00 39.77 366 LEU C C 1
ATOM 5357 O O . LEU C 1 50 ? 27.715 94.880 20.492 1.00 39.97 366 LEU C O 1
ATOM 5362 N N . GLU C 1 51 ? 26.514 96.764 20.256 1.00 39.43 367 GLU C N 1
ATOM 5363 C CA . GLU C 1 51 ? 27.533 97.612 20.855 1.00 39.74 367 GLU C CA 1
ATOM 5364 C C . GLU C 1 51 ? 27.511 97.503 22.376 1.00 38.91 367 GLU C C 1
ATOM 5365 O O . GLU C 1 51 ? 28.558 97.367 23.016 1.00 40.58 367 GLU C O 1
ATOM 5371 N N . GLU C 1 52 ? 26.315 97.548 22.944 1.00 36.65 368 GLU C N 1
ATOM 5372 C CA . GLU C 1 52 ? 26.156 97.543 24.386 1.00 36.62 368 GLU C CA 1
ATOM 5373 C C . GLU C 1 52 ? 26.258 96.146 24.978 1.00 36.12 368 GLU C C 1
ATOM 5374 O O . GLU C 1 52 ? 26.452 95.999 26.178 1.00 36.82 368 GLU C O 1
ATOM 5380 N N . ALA C 1 53 ? 26.125 95.129 24.129 1.00 35.61 369 ALA C N 1
ATOM 5381 C CA . ALA C 1 53 ? 26.176 93.725 24.536 1.00 34.76 369 ALA C CA 1
ATOM 5382 C C . ALA C 1 53 ? 25.486 93.427 25.883 1.00 36.19 369 ALA C C 1
ATOM 5383 O O . ALA C 1 53 ? 26.132 92.972 26.831 1.00 36.35 369 ALA C O 1
ATOM 5385 N N . PRO C 1 54 ? 24.166 93.668 25.971 1.00 36.44 370 PRO C N 1
ATOM 5386 C CA . PRO C 1 54 ? 23.521 93.442 27.259 1.00 36.37 370 PRO C CA 1
ATOM 5387 C C . PRO C 1 54 ? 23.396 91.956 27.582 1.00 35.97 370 PRO C C 1
ATOM 5388 O O . PRO C 1 54 ? 23.525 91.116 26.695 1.00 36.59 370 PRO C O 1
ATOM 5392 N N . LEU C 1 55 ? 23.156 91.650 28.852 1.00 35.26 371 LEU C N 1
ATOM 5393 C CA . LEU C 1 55 ? 22.865 90.293 29.285 1.00 35.38 371 LEU C CA 1
ATOM 5394 C C . LEU C 1 55 ? 21.467 89.861 28.835 1.00 35.47 371 LEU C C 1
ATOM 5395 O O . LEU C 1 55 ? 20.534 90.669 28.791 1.00 36.26 371 LEU C O 1
ATOM 5400 N N . VAL C 1 56 ? 21.329 88.588 28.496 1.00 35.49 372 VAL C N 1
ATOM 5401 C CA . VAL C 1 56 ? 20.013 87.981 28.368 1.00 36.75 372 VAL C CA 1
ATOM 5402 C C . VAL C 1 56 ? 19.706 87.473 29.769 1.00 36.81 372 VAL C C 1
ATOM 5403 O O . VAL C 1 56 ? 20.363 86.550 30.244 1.00 37.03 372 VAL C O 1
ATOM 5407 N N . THR C 1 57 ? 18.730 88.090 30.433 1.00 37.54 373 THR C N 1
ATOM 5408 C CA . THR C 1 57 ? 18.553 87.897 31.879 1.00 39.10 373 THR C CA 1
ATOM 5409 C C . THR C 1 57 ? 17.726 86.666 32.231 1.00 42.50 373 THR C C 1
ATOM 5410 O O . THR C 1 57 ? 16.873 86.231 31.448 1.00 44.49 373 THR C O 1
ATOM 5414 N N . LYS C 1 58 ? 17.994 86.111 33.415 1.00 45.26 374 LYS C N 1
ATOM 5415 C CA . LYS C 1 58 ? 17.208 85.008 33.982 1.00 46.56 374 LYS C CA 1
ATOM 5416 C C . LYS C 1 58 ? 15.714 85.317 33.997 1.00 46.29 374 LYS C C 1
ATOM 5417 O O . LYS C 1 58 ? 14.901 84.469 33.613 1.00 45.34 374 LYS C O 1
ATOM 5423 N N . ALA C 1 59 ? 15.368 86.532 34.429 1.00 45.88 375 ALA C N 1
ATOM 5424 C CA . ALA C 1 59 ? 13.973 86.967 34.517 1.00 47.43 375 ALA C CA 1
ATOM 5425 C C . ALA C 1 59 ? 13.308 87.072 33.146 1.00 49.21 375 ALA C C 1
ATOM 5426 O O . ALA C 1 59 ? 12.140 86.712 33.006 1.00 51.40 375 ALA C O 1
ATOM 5428 N N . PHE C 1 60 ? 14.048 87.556 32.146 1.00 48.73 376 PHE C N 1
ATOM 5429 C CA . PHE C 1 60 ? 13.544 87.605 30.771 1.00 47.67 376 PHE C CA 1
ATOM 5430 C C . PHE C 1 60 ? 13.281 86.206 30.226 1.00 49.32 376 PHE C C 1
ATOM 5431 O O . PHE C 1 60 ? 12.210 85.955 29.679 1.00 49.47 376 PHE C O 1
ATOM 5439 N N . ARG C 1 61 ? 14.254 85.304 30.380 1.00 49.99 377 ARG C N 1
ATOM 5440 C CA . ARG C 1 61 ? 14.114 83.928 29.909 1.00 52.20 377 ARG C CA 1
ATOM 5441 C C . ARG C 1 61 ? 12.927 83.218 30.554 1.00 55.47 377 ARG C C 1
ATOM 5442 O O . ARG C 1 61 ? 12.195 82.493 29.877 1.00 57.86 377 ARG C O 1
ATOM 5450 N N . GLU C 1 62 ? 12.732 83.435 31.852 1.00 56.67 378 GLU C N 1
ATOM 5451 C CA . GLU C 1 62 ? 11.605 82.831 32.563 1.00 57.89 378 GLU C CA 1
ATOM 5452 C C . GLU C 1 62 ? 10.270 83.452 32.176 1.00 57.55 378 GLU C C 1
ATOM 5453 O O . GLU C 1 62 ? 9.238 82.775 32.209 1.00 58.72 378 GLU C O 1
ATOM 5459 N N . ALA C 1 63 ? 10.304 84.732 31.804 1.00 55.57 379 ALA C N 1
ATOM 5460 C CA . ALA C 1 63 ? 9.110 85.470 31.392 1.00 54.62 379 ALA C CA 1
ATOM 5461 C C . ALA C 1 63 ? 8.594 85.025 30.030 1.00 55.56 379 ALA C C 1
ATOM 5462 O O . ALA C 1 63 ? 7.390 85.025 29.798 1.00 58.85 379 ALA C O 1
ATOM 5464 N N . GLN C 1 64 ? 9.507 84.654 29.137 1.00 55.84 380 GLN C N 1
ATOM 5465 C CA . GLN C 1 64 ? 9.149 84.212 27.791 1.00 55.39 380 GLN C CA 1
ATOM 5466 C C . GLN C 1 64 ? 8.484 82.837 27.828 1.00 54.96 380 GLN C C 1
ATOM 5467 O O . GLN C 1 64 ? 7.446 82.623 27.194 1.00 53.78 380 GLN C O 1
ATOM 5473 N N . ILE C 1 65 ? 9.086 81.918 28.580 1.00 52.92 381 ILE C N 1
ATOM 5474 C CA . ILE C 1 65 ? 8.555 80.571 28.757 1.00 51.53 381 ILE C CA 1
ATOM 5475 C C . ILE C 1 65 ? 7.123 80.625 29.284 1.00 53.28 381 ILE C C 1
ATOM 5476 O O . ILE C 1 65 ? 6.214 80.007 28.715 1.00 51.77 381 ILE C O 1
ATOM 5481 N N . LYS C 1 66 ? 6.939 81.388 30.361 1.00 54.86 382 LYS C N 1
ATOM 5482 C CA . LYS C 1 66 ? 5.660 81.517 31.044 1.00 55.28 382 LYS C CA 1
ATOM 5483 C C . LYS C 1 66 ? 4.635 82.226 30.170 1.00 55.16 382 LYS C C 1
ATOM 5484 O O . LYS C 1 66 ? 3.457 81.867 30.171 1.00 56.28 382 LYS C O 1
ATOM 5490 N N . GLU C 1 67 ? 5.097 83.222 29.419 1.00 55.28 383 GLU C N 1
ATOM 5491 C CA . GLU C 1 67 ? 4.232 84.027 28.562 1.00 58.12 383 GLU C CA 1
ATOM 5492 C C . GLU C 1 67 ? 3.727 83.238 27.358 1.00 57.25 383 GLU C C 1
ATOM 5493 O O . GLU C 1 67 ? 2.638 83.503 26.853 1.00 55.82 383 GLU C O 1
ATOM 5499 N N . LYS C 1 68 ? 4.527 82.277 26.903 1.00 57.69 384 LYS C N 1
ATOM 5500 C CA . LYS C 1 68 ? 4.157 81.432 25.770 1.00 58.15 384 LYS C CA 1
ATOM 5501 C C . LYS C 1 68 ? 3.275 80.268 26.202 1.00 55.62 384 LYS C C 1
ATOM 5502 O O . LYS C 1 68 ? 2.399 79.838 25.452 1.00 54.86 384 LYS C O 1
ATOM 5508 N N . LEU C 1 69 ? 3.515 79.764 27.410 1.00 53.47 385 LEU C N 1
ATOM 5509 C CA . LEU C 1 69 ? 2.717 78.677 27.973 1.00 51.01 385 LEU C CA 1
ATOM 5510 C C . LEU C 1 69 ? 1.337 79.145 28.451 1.00 51.06 385 LEU C C 1
ATOM 5511 O O . LEU C 1 69 ? 0.437 78.330 28.660 1.00 52.56 385 LEU C O 1
ATOM 5516 N N . GLU C 1 70 ? 1.175 80.455 28.610 1.00 51.46 386 GLU C N 1
ATOM 5517 C CA . GLU C 1 70 ? -0.127 81.046 28.926 1.00 53.84 386 GLU C CA 1
ATOM 5518 C C . GLU C 1 70 ? -0.885 81.426 27.659 1.00 52.91 386 GLU C C 1
ATOM 5519 O O . GLU C 1 70 ? -2.112 81.308 27.597 1.00 52.13 386 GLU C O 1
ATOM 5525 N N . ARG C 1 71 ? -0.138 81.892 26.663 1.00 51.50 387 ARG C N 1
ATOM 5526 C CA . ARG C 1 71 ? -0.682 82.294 25.370 1.00 51.45 387 ARG C CA 1
ATOM 5527 C C . ARG C 1 71 ? -1.177 81.074 24.573 1.00 48.73 387 ARG C C 1
ATOM 5528 O O . ARG C 1 71 ? -2.177 81.164 23.862 1.00 48.57 387 ARG C O 1
ATOM 5536 N N . TYR C 1 72 ? -0.497 79.936 24.714 1.00 45.02 388 TYR C N 1
ATOM 5537 C CA . TYR C 1 72 ? -0.869 78.720 23.982 1.00 43.50 388 TYR C CA 1
ATOM 5538 C C . TYR C 1 72 ? -1.019 77.514 24.906 1.00 43.03 388 TYR C C 1
ATOM 5539 O O . TYR C 1 72 ? -0.152 76.645 24.931 1.00 43.24 388 TYR C O 1
ATOM 5548 N N . PRO C 1 73 ? -2.129 77.451 25.667 1.00 43.42 389 PRO C N 1
ATOM 5549 C CA . PRO C 1 73 ? -2.337 76.304 26.557 1.00 43.35 389 PRO C CA 1
ATOM 5550 C C . PRO C 1 73 ? -2.706 75.023 25.809 1.00 43.90 389 PRO C C 1
ATOM 5551 O O . PRO C 1 73 ? -2.578 73.930 26.360 1.00 43.77 389 PRO C O 1
ATOM 5555 N N . LYS C 1 74 ? -3.160 75.160 24.565 1.00 46.53 390 LYS C N 1
ATOM 5556 C CA . LYS C 1 74 ? -3.563 74.003 23.764 1.00 47.21 390 LYS C CA 1
ATOM 5557 C C . LYS C 1 74 ? -2.776 73.856 22.464 1.00 44.54 390 LYS C C 1
ATOM 5558 O O . LYS C 1 74 ? -2.452 74.840 21.794 1.00 43.94 390 LYS C O 1
ATOM 5564 N N . VAL C 1 75 ? -2.468 72.609 22.128 1.00 42.09 391 VAL C N 1
ATOM 5565 C CA . VAL C 1 75 ? -1.630 72.295 20.983 1.00 40.99 391 VAL C CA 1
ATOM 5566 C C . VAL C 1 75 ? -2.383 71.418 19.985 1.00 40.14 391 VAL C C 1
ATOM 5567 O O . VAL C 1 75 ? -2.987 70.409 20.367 1.00 39.14 391 VAL C O 1
ATOM 5571 N N . ALA C 1 76 ? -2.348 71.813 18.712 1.00 37.69 392 ALA C N 1
ATOM 5572 C CA . ALA C 1 76 ? -2.889 70.985 17.637 1.00 37.44 392 ALA C CA 1
ATOM 5573 C C . ALA C 1 76 ? -1.754 70.386 16.818 1.00 36.31 392 ALA C C 1
ATOM 5574 O O . ALA C 1 76 ? -0.904 71.103 16.289 1.00 36.60 392 ALA C O 1
ATOM 5576 N N . LEU C 1 77 ? -1.754 69.063 16.720 1.00 35.50 393 LEU C N 1
ATOM 5577 C CA . LEU C 1 77 ? -0.725 68.332 15.995 1.00 34.21 393 LEU C CA 1
ATOM 5578 C C . LEU C 1 77 ? -1.320 67.609 14.794 1.00 34.02 393 LEU C C 1
ATOM 5579 O O . LEU C 1 77 ? -2.463 67.149 14.836 1.00 33.96 393 LEU C O 1
ATOM 5584 N N . ARG C 1 78 ? -0.541 67.520 13.723 1.00 32.77 394 ARG C N 1
ATOM 5585 C CA . ARG C 1 78 ? -0.952 66.786 12.536 1.00 30.75 394 ARG C CA 1
ATOM 5586 C C . ARG C 1 78 ? 0.124 65.788 12.145 1.00 29.27 394 ARG C C 1
ATOM 5587 O O . ARG C 1 78 ? 1.275 66.159 11.948 1.00 28.96 394 ARG C O 1
ATOM 5595 N N . VAL C 1 79 ? -0.252 64.517 12.061 1.00 29.07 395 VAL C N 1
ATOM 5596 C CA . VAL C 1 79 ? 0.667 63.468 11.632 1.00 29.32 395 VAL C CA 1
ATOM 5597 C C . VAL C 1 79 ? 0.323 63.078 10.203 1.00 30.18 395 VAL C C 1
ATOM 5598 O O . VAL C 1 79 ? -0.761 62.575 9.933 1.00 31.24 395 VAL C O 1
ATOM 5602 N N . LEU C 1 80 ? 1.247 63.353 9.292 1.00 30.86 396 LEU C N 1
ATOM 5603 C CA . LEU C 1 80 ? 1.032 63.135 7.873 1.00 31.96 396 LEU C CA 1
ATOM 5604 C C . LEU C 1 80 ? 1.591 61.781 7.485 1.00 32.38 396 LEU C C 1
ATOM 5605 O O . LEU C 1 80 ? 2.757 61.482 7.748 1.00 33.50 396 LEU C O 1
ATOM 5610 N N . PHE C 1 81 ? 0.744 60.965 6.866 1.00 32.29 397 PHE C N 1
ATOM 5611 C CA . PHE C 1 81 ? 1.092 59.599 6.495 1.00 32.70 397 PHE C CA 1
ATOM 5612 C C . PHE C 1 81 ? 1.638 59.538 5.072 1.00 33.28 397 PHE C C 1
ATOM 5613 O O . PHE C 1 81 ? 1.332 60.422 4.269 1.00 33.68 397 PHE C O 1
ATOM 5621 N N . PRO C 1 82 ? 2.449 58.498 4.754 1.00 33.81 398 PRO C N 1
ATOM 5622 C CA . PRO C 1 82 ? 2.984 58.306 3.398 1.00 34.03 398 PRO C CA 1
ATOM 5623 C C . PRO C 1 82 ? 1.921 58.292 2.293 1.00 33.60 398 PRO C C 1
ATOM 5624 O O . PRO C 1 82 ? 2.225 58.624 1.149 1.00 33.51 398 PRO C O 1
ATOM 5628 N N . ASP C 1 83 ? 0.690 57.921 2.634 1.00 34.48 399 ASP C N 1
ATOM 5629 C CA . ASP C 1 83 ? -0.409 57.918 1.665 1.00 36.10 399 ASP C CA 1
ATOM 5630 C C . ASP C 1 83 ? -1.185 59.248 1.639 1.00 36.00 399 ASP C C 1
ATOM 5631 O O . ASP C 1 83 ? -2.285 59.322 1.084 1.00 35.63 399 ASP C O 1
ATOM 5636 N N . ARG C 1 84 ? -0.599 60.282 2.249 1.00 35.60 400 ARG C N 1
ATOM 5637 C CA . ARG C 1 84 ? -1.151 61.651 2.295 1.00 35.42 400 ARG C CA 1
ATOM 5638 C C . ARG C 1 84 ? -2.363 61.871 3.216 1.00 34.41 400 ARG C C 1
ATOM 5639 O O . ARG C 1 84 ? -2.898 62.975 3.275 1.00 34.30 400 ARG C O 1
ATOM 5647 N N . TYR C 1 85 ? -2.778 60.837 3.943 1.00 34.46 401 TYR C N 1
ATOM 5648 C CA . TYR C 1 85 ? -3.762 61.001 5.013 1.00 35.24 401 TYR C CA 1
ATOM 5649 C C . TYR C 1 85 ? -3.148 61.766 6.189 1.00 33.59 401 TYR C C 1
ATOM 5650 O O . TYR C 1 85 ? -2.009 61.499 6.587 1.00 32.26 401 TYR C O 1
ATOM 5659 N N . VAL C 1 86 ? -3.900 62.717 6.738 1.00 31.90 402 VAL C N 1
ATOM 5660 C CA . VAL C 1 86 ? -3.458 63.442 7.923 1.00 31.72 402 VAL C CA 1
ATOM 5661 C C . VAL C 1 86 ? -4.319 63.074 9.121 1.00 32.73 402 VAL C C 1
ATOM 5662 O O . VAL C 1 86 ? -5.545 63.138 9.039 1.00 34.82 402 VAL C O 1
ATOM 5666 N N . LEU C 1 87 ? -3.675 62.674 10.220 1.00 33.04 403 LEU C N 1
ATOM 5667 C CA . LEU C 1 87 ? -4.358 62.476 11.500 1.00 32.74 403 LEU C CA 1
ATOM 5668 C C . LEU C 1 87 ? -4.135 63.681 12.409 1.00 32.61 403 LEU C C 1
ATOM 5669 O O . LEU C 1 87 ? -3.001 64.046 12.694 1.00 32.45 403 LEU C O 1
ATOM 5674 N N . GLN C 1 88 ? -5.227 64.276 12.871 1.00 32.52 404 GLN C N 1
ATOM 5675 C CA . GLN C 1 88 ? -5.180 65.501 13.658 1.00 33.01 404 GLN C CA 1
ATOM 5676 C C . GLN C 1 88 ? -5.665 65.229 15.078 1.00 34.95 404 GLN C C 1
ATOM 5677 O O . GLN C 1 88 ? -6.617 64.468 15.285 1.00 35.82 404 GLN C O 1
ATOM 5683 N N . GLY C 1 89 ? -5.011 65.855 16.052 1.00 35.08 405 GLY C N 1
ATOM 5684 C CA . GLY C 1 89 ? -5.338 65.653 17.455 1.00 35.91 405 GLY C CA 1
ATOM 5685 C C . GLY C 1 89 ? -4.904 66.808 18.329 1.00 37.04 405 GLY C C 1
ATOM 5686 O O . GLY C 1 89 ? -3.853 67.410 18.104 1.00 37.06 405 GLY C O 1
ATOM 5687 N N . PHE C 1 90 ? -5.721 67.117 19.331 1.00 38.28 406 PHE C N 1
ATOM 5688 C CA . PHE C 1 90 ? -5.420 68.197 20.261 1.00 38.59 406 PHE C CA 1
ATOM 5689 C C . PHE C 1 90 ? -4.636 67.670 21.458 1.00 38.15 406 PHE C C 1
ATOM 5690 O O . PHE C 1 90 ? -4.832 66.533 21.890 1.00 37.29 406 PHE C O 1
ATOM 5698 N N . PHE C 1 91 ? -3.723 68.497 21.957 1.00 38.37 407 PHE C N 1
ATOM 5699 C CA . PHE C 1 91 ? -2.775 68.106 22.998 1.00 38.93 407 PHE C CA 1
ATOM 5700 C C . PHE C 1 91 ? -2.535 69.288 23.927 1.00 40.86 407 PHE C C 1
ATOM 5701 O O . PHE C 1 91 ? -2.982 70.407 23.652 1.00 40.79 407 PHE C O 1
ATOM 5709 N N . ARG C 1 92 ? -1.817 69.031 25.017 1.00 43.37 408 ARG C N 1
ATOM 5710 C CA . ARG C 1 92 ? -1.318 70.090 25.891 1.00 46.74 408 ARG C CA 1
ATOM 5711 C C . ARG C 1 92 ? 0.208 70.213 25.749 1.00 44.50 408 ARG C C 1
ATOM 5712 O O . ARG C 1 92 ? 0.885 69.215 25.497 1.00 42.63 408 ARG C O 1
ATOM 5720 N N . PRO C 1 93 ? 0.756 71.434 25.912 1.00 43.95 409 PRO C N 1
ATOM 5721 C CA . PRO C 1 93 ? 2.175 71.648 25.617 1.00 43.40 409 PRO C CA 1
ATOM 5722 C C . PRO C 1 93 ? 3.102 70.856 26.531 1.00 44.02 409 PRO C C 1
ATOM 5723 O O . PRO C 1 93 ? 4.191 70.468 26.114 1.00 44.44 409 PRO C O 1
ATOM 5727 N N . SER C 1 94 ? 2.658 70.603 27.758 1.00 46.22 410 SER C N 1
ATOM 5728 C CA . SER C 1 94 ? 3.442 69.830 28.722 1.00 46.57 410 SER C CA 1
ATOM 5729 C C . SER C 1 94 ? 3.472 68.334 28.397 1.00 46.16 410 SER C C 1
ATOM 5730 O O . SER C 1 94 ? 4.238 67.585 28.997 1.00 48.96 410 SER C O 1
ATOM 5733 N N . GLU C 1 95 ? 2.636 67.898 27.459 1.00 45.64 411 GLU C N 1
ATOM 5734 C CA . GLU C 1 95 ? 2.627 66.490 27.049 1.00 44.42 411 GLU C CA 1
ATOM 5735 C C . GLU C 1 95 ? 3.848 66.163 26.197 1.00 42.70 411 GLU C C 1
ATOM 5736 O O . GLU C 1 95 ? 4.520 67.059 25.694 1.00 41.83 411 GLU C O 1
ATOM 5742 N N . THR C 1 96 ? 4.135 64.880 26.040 1.00 41.58 412 THR C N 1
ATOM 5743 C CA . THR C 1 96 ? 5.398 64.466 25.451 1.00 42.75 412 THR C CA 1
ATOM 5744 C C . THR C 1 96 ? 5.261 63.907 24.040 1.00 44.07 412 THR C C 1
ATOM 5745 O O . THR C 1 96 ? 4.158 63.592 23.575 1.00 47.00 412 THR C O 1
ATOM 5749 N N . VAL C 1 97 ? 6.403 63.790 23.372 1.00 42.18 413 VAL C N 1
ATOM 5750 C CA . VAL C 1 97 ? 6.520 63.071 22.112 1.00 42.11 413 VAL C CA 1
ATOM 5751 C C . VAL C 1 97 ? 6.020 61.631 22.281 1.00 42.79 413 VAL C C 1
ATOM 5752 O O . VAL C 1 97 ? 5.386 61.077 21.377 1.00 43.17 413 VAL C O 1
ATOM 5756 N N . GLY C 1 98 ? 6.286 61.046 23.451 1.00 43.99 414 GLY C N 1
ATOM 5757 C CA . GLY C 1 98 ? 5.817 59.695 23.782 1.00 43.91 414 GLY C CA 1
ATOM 5758 C C . GLY C 1 98 ? 4.307 59.566 23.688 1.00 43.94 414 GLY C C 1
ATOM 5759 O O . GLY C 1 98 ? 3.787 58.553 23.213 1.00 42.93 414 GLY C O 1
ATOM 5760 N N . ASP C 1 99 ? 3.610 60.610 24.130 1.00 44.82 415 ASP C N 1
ATOM 5761 C CA . ASP C 1 99 ? 2.152 60.665 24.064 1.00 46.04 415 ASP C CA 1
ATOM 5762 C C . ASP C 1 99 ? 1.654 60.709 22.621 1.00 45.85 415 ASP C C 1
ATOM 5763 O O . ASP C 1 99 ? 0.711 59.994 22.261 1.00 45.14 415 ASP C O 1
ATOM 5768 N N . LEU C 1 100 ? 2.305 61.539 21.804 1.00 45.45 416 LEU C N 1
ATOM 5769 C CA . LEU C 1 100 ? 2.019 61.632 20.372 1.00 44.00 416 LEU C CA 1
ATOM 5770 C C . LEU C 1 100 ? 2.075 60.256 19.722 1.00 42.92 416 LEU C C 1
ATOM 5771 O O . LEU C 1 100 ? 1.156 59.875 19.004 1.00 40.91 416 LEU C O 1
ATOM 5776 N N . ARG C 1 101 ? 3.157 59.519 19.977 1.00 43.59 417 ARG C N 1
ATOM 5777 C CA . ARG C 1 101 ? 3.315 58.153 19.457 1.00 43.74 417 ARG C CA 1
ATOM 5778 C C . ARG C 1 101 ? 2.158 57.250 19.885 1.00 42.98 417 ARG C C 1
ATOM 5779 O O . ARG C 1 101 ? 1.702 56.408 19.104 1.00 43.43 417 ARG C O 1
ATOM 5787 N N . ASP C 1 102 ? 1.692 57.430 21.120 1.00 41.79 418 ASP C N 1
ATOM 5788 C CA . ASP C 1 102 ? 0.577 56.642 21.639 1.00 43.59 418 ASP C CA 1
ATOM 5789 C C . ASP C 1 102 ? -0.729 57.003 20.943 1.00 42.07 418 ASP C C 1
ATOM 5790 O O . ASP C 1 102 ? -1.542 56.132 20.640 1.00 40.86 418 ASP C O 1
ATOM 5795 N N . PHE C 1 103 ? -0.905 58.291 20.673 1.00 41.60 419 PHE C N 1
ATOM 5796 C CA . PHE C 1 103 ? -2.031 58.772 19.887 1.00 42.52 419 PHE C CA 1
ATOM 5797 C C . PHE C 1 103 ? -2.056 58.101 18.513 1.00 43.77 419 PHE C C 1
ATOM 5798 O O . PHE C 1 103 ? -3.095 57.587 18.076 1.00 44.79 419 PHE C O 1
ATOM 5806 N N . VAL C 1 104 ? -0.904 58.080 17.849 1.00 43.24 420 VAL C N 1
ATOM 5807 C CA . VAL C 1 104 ? -0.800 57.490 16.519 1.00 44.67 420 VAL C CA 1
ATOM 5808 C C . VAL C 1 104 ? -1.090 55.989 16.561 1.00 45.86 420 VAL C C 1
ATOM 5809 O O . VAL C 1 104 ? -1.865 55.481 15.745 1.00 46.56 420 VAL C O 1
ATOM 5813 N N . ARG C 1 105 ? -0.481 55.304 17.530 1.00 46.64 421 ARG C N 1
ATOM 5814 C CA . ARG C 1 105 ? -0.566 53.846 17.661 1.00 47.22 421 ARG C CA 1
ATOM 5815 C C . ARG C 1 105 ? -2.008 53.372 17.833 1.00 45.48 421 ARG C C 1
ATOM 5816 O O . ARG C 1 105 ? -2.432 52.402 17.193 1.00 44.94 421 ARG C O 1
ATOM 5824 N N . SER C 1 106 ? -2.750 54.079 18.683 1.00 44.05 422 SER C N 1
ATOM 5825 C CA . SER C 1 106 ? -4.144 53.760 18.981 1.00 44.51 422 SER C CA 1
ATOM 5826 C C . SER C 1 106 ? -5.101 54.033 17.819 1.00 44.82 422 SER C C 1
ATOM 5827 O O . SER C 1 106 ? -6.289 53.762 17.934 1.00 46.04 422 SER C O 1
ATOM 5830 N N . HIS C 1 107 ? -4.589 54.588 16.719 1.00 45.74 423 HIS C N 1
ATOM 5831 C CA . HIS C 1 107 ? -5.406 54.861 15.537 1.00 45.92 423 HIS C CA 1
ATOM 5832 C C . HIS C 1 107 ? -4.859 54.174 14.294 1.00 46.83 423 HIS C C 1
ATOM 5833 O O . HIS C 1 107 ? -5.320 54.432 13.182 1.00 47.65 423 HIS C O 1
ATOM 5840 N N . LEU C 1 108 ? -3.882 53.297 14.489 1.00 48.72 424 LEU C N 1
ATOM 5841 C CA . LEU C 1 108 ? -3.318 52.530 13.385 1.00 52.53 424 LEU C CA 1
ATOM 5842 C C . LEU C 1 108 ? -4.140 51.282 13.108 1.00 56.43 424 LEU C C 1
ATOM 5843 O O . LEU C 1 108 ? -4.698 50.684 14.025 1.00 57.83 424 LEU C O 1
ATOM 5848 N N . GLY C 1 109 ? -4.208 50.899 11.837 1.00 62.98 425 GLY C N 1
ATOM 5849 C CA . GLY C 1 109 ? -4.854 49.653 11.424 1.00 67.15 425 GLY C CA 1
ATOM 5850 C C . GLY C 1 109 ? -4.221 48.447 12.092 1.00 68.72 425 GLY C C 1
ATOM 5851 O O . GLY C 1 109 ? -4.921 47.553 12.568 1.00 73.16 425 GLY C O 1
ATOM 5852 N N . ASN C 1 110 ? -2.891 48.436 12.124 1.00 68.45 426 ASN C N 1
ATOM 5853 C CA . ASN C 1 110 ? -2.131 47.414 12.825 1.00 66.74 426 ASN C CA 1
ATOM 5854 C C . ASN C 1 110 ? -1.254 48.059 13.899 1.00 65.40 426 ASN C C 1
ATOM 5855 O O . ASN C 1 110 ? -0.244 48.685 13.580 1.00 61.97 426 ASN C O 1
ATOM 5860 N N . PRO C 1 111 ? -1.640 47.907 15.180 1.00 65.96 427 PRO C N 1
ATOM 5861 C CA . PRO C 1 111 ? -0.975 48.616 16.277 1.00 65.83 427 PRO C CA 1
ATOM 5862 C C . PRO C 1 111 ? 0.384 48.031 16.661 1.00 66.83 427 PRO C C 1
ATOM 5863 O O . PRO C 1 111 ? 1.128 48.663 17.415 1.00 65.59 427 PRO C O 1
ATOM 5867 N N . GLU C 1 112 ? 0.697 46.843 16.143 1.00 70.30 428 GLU C N 1
ATOM 5868 C CA . GLU C 1 112 ? 1.968 46.167 16.425 1.00 72.81 428 GLU C CA 1
ATOM 5869 C C . GLU C 1 112 ? 3.060 46.551 15.427 1.00 69.28 428 GLU C C 1
ATOM 5870 O O . GLU C 1 112 ? 4.207 46.112 15.543 1.00 69.38 428 GLU C O 1
ATOM 5876 N N . LEU C 1 113 ? 2.692 47.380 14.455 1.00 65.66 429 LEU C N 1
ATOM 5877 C CA . LEU C 1 113 ? 3.595 47.794 13.387 1.00 61.83 429 LEU C CA 1
ATOM 5878 C C . LEU C 1 113 ? 4.542 48.891 13.867 1.00 57.22 429 LEU C C 1
ATOM 5879 O O . LEU C 1 113 ? 4.141 49.793 14.605 1.00 55.93 429 LEU C O 1
ATOM 5884 N N . SER C 1 114 ? 5.799 48.800 13.442 1.00 52.55 430 SER C N 1
ATOM 5885 C CA . SER C 1 114 ? 6.840 49.726 13.872 1.00 50.33 430 SER C CA 1
ATOM 5886 C C . SER C 1 114 ? 6.853 51.000 13.027 1.00 47.59 430 SER C C 1
ATOM 5887 O O . SER C 1 114 ? 6.792 50.938 11.796 1.00 49.13 430 SER C O 1
ATOM 5890 N N . PHE C 1 115 ? 6.931 52.152 13.689 1.00 42.83 431 PHE C N 1
ATOM 5891 C CA . PHE C 1 115 ? 6.952 53.436 12.988 1.00 40.88 431 PHE C CA 1
ATOM 5892 C C . PHE C 1 115 ? 7.868 54.458 13.655 1.00 39.97 431 PHE C C 1
ATOM 5893 O O . PHE C 1 115 ? 8.194 54.332 14.832 1.00 40.07 431 PHE C O 1
ATOM 5901 N N . TYR C 1 116 ? 8.284 55.465 12.887 1.00 38.99 432 TYR C N 1
ATOM 5902 C CA . TYR C 1 116 ? 9.004 56.614 13.435 1.00 36.58 432 TYR C CA 1
ATOM 5903 C C . TYR C 1 116 ? 8.352 57.917 13.008 1.00 36.21 432 TYR C C 1
ATOM 5904 O O . TYR C 1 116 ? 7.836 58.040 11.890 1.00 37.32 432 TYR C O 1
ATOM 5913 N N . LEU C 1 117 ? 8.381 58.881 13.917 1.00 34.27 433 LEU C N 1
ATOM 5914 C CA . LEU C 1 117 ? 7.910 60.223 13.658 1.00 32.89 433 LEU C CA 1
ATOM 5915 C C . LEU C 1 117 ? 9.087 61.156 13.422 1.00 32.82 433 LEU C C 1
ATOM 5916 O O . LEU C 1 117 ? 10.122 61.042 14.088 1.00 33.85 433 LEU C O 1
ATOM 5921 N N . PHE C 1 118 ? 8.926 62.084 12.482 1.00 31.05 434 PHE C N 1
ATOM 5922 C CA . PHE C 1 118 ? 9.960 63.066 12.201 1.00 29.82 434 PHE C CA 1
ATOM 5923 C C . PHE C 1 118 ? 9.438 64.404 11.687 1.00 30.00 434 PHE C C 1
ATOM 5924 O O . PHE C 1 118 ? 8.339 64.494 11.132 1.00 29.17 434 PHE C O 1
ATOM 5932 N N . ILE C 1 119 ? 10.234 65.447 11.898 1.00 29.47 435 ILE C N 1
ATOM 5933 C CA . ILE C 1 119 ? 9.996 66.725 11.248 1.00 29.18 435 ILE C CA 1
ATOM 5934 C C . ILE C 1 119 ? 11.005 66.906 10.115 1.00 29.15 435 ILE C C 1
ATOM 5935 O O . ILE C 1 119 ? 12.016 66.193 10.048 1.00 27.61 435 ILE C O 1
ATOM 5940 N N . THR C 1 120 ? 10.711 67.850 9.224 1.00 28.62 436 THR C N 1
ATOM 5941 C CA . THR C 1 120 ? 11.491 68.060 8.011 1.00 29.25 436 THR C CA 1
ATOM 5942 C C . THR C 1 120 ? 11.141 69.422 7.408 1.00 29.35 436 THR C C 1
ATOM 5943 O O . THR C 1 120 ? 10.036 69.924 7.629 1.00 28.98 436 THR C O 1
ATOM 5947 N N . PRO C 1 121 ? 12.073 70.038 6.654 1.00 29.52 437 PRO C N 1
ATOM 5948 C CA . PRO C 1 121 ? 13.427 69.606 6.331 1.00 29.90 437 PRO C CA 1
ATOM 5949 C C . PRO C 1 121 ? 14.511 70.346 7.131 1.00 30.08 437 PRO C C 1
ATOM 5950 O O . PRO C 1 121 ? 14.251 71.444 7.630 1.00 31.24 437 PRO C O 1
ATOM 5954 N N . PRO C 1 122 ? 15.711 69.741 7.276 1.00 29.43 438 PRO C N 1
ATOM 5955 C CA . PRO C 1 122 ? 16.042 68.387 6.824 1.00 28.78 438 PRO C CA 1
ATOM 5956 C C . PRO C 1 122 ? 15.422 67.363 7.771 1.00 28.54 438 PRO C C 1
ATOM 5957 O O . PRO C 1 122 ? 14.959 67.742 8.856 1.00 28.87 438 PRO C O 1
ATOM 5961 N N . LYS C 1 123 ? 15.408 66.094 7.367 1.00 28.44 439 LYS C N 1
ATOM 5962 C CA A LYS C 1 123 ? 14.792 65.043 8.173 0.50 29.54 439 LYS C CA 1
ATOM 5963 C CA B LYS C 1 123 ? 14.802 65.033 8.167 0.50 29.57 439 LYS C CA 1
ATOM 5964 C C . LYS C 1 123 ? 15.407 64.966 9.571 1.00 30.57 439 LYS C C 1
ATOM 5965 O O . LYS C 1 123 ? 16.610 64.739 9.727 1.00 30.92 439 LYS C O 1
ATOM 5976 N N . THR C 1 124 ? 14.563 65.175 10.577 1.00 30.62 440 THR C N 1
ATOM 5977 C CA . THR C 1 124 ? 14.955 65.092 11.969 1.00 32.89 440 THR C CA 1
ATOM 5978 C C . THR C 1 124 ? 13.972 64.170 12.696 1.00 34.27 440 THR C C 1
ATOM 5979 O O . THR C 1 124 ? 12.810 64.525 12.911 1.00 34.25 440 THR C O 1
ATOM 5983 N N . VAL C 1 125 ? 14.448 62.981 13.050 1.00 34.76 441 VAL C N 1
ATOM 5984 C CA . VAL C 1 125 ? 13.642 62.000 13.761 1.00 35.16 441 VAL C CA 1
ATOM 5985 C C . VAL C 1 125 ? 13.403 62.449 15.205 1.00 36.66 441 VAL C C 1
ATOM 5986 O O . VAL C 1 125 ? 14.286 63.033 15.840 1.00 36.97 441 VAL C O 1
ATOM 5990 N N . LEU C 1 126 ? 12.192 62.207 15.700 1.00 38.31 442 LEU C N 1
ATOM 5991 C CA . LEU C 1 126 ? 11.858 62.482 17.098 1.00 41.19 442 LEU C CA 1
ATOM 5992 C C . LEU C 1 126 ? 12.134 61.233 17.950 1.00 42.32 442 LEU C C 1
ATOM 5993 O O . LEU C 1 126 ? 11.253 60.397 18.166 1.00 41.99 442 LEU C O 1
ATOM 5998 N N . ASP C 1 127 ? 13.379 61.118 18.407 1.00 46.22 443 ASP C N 1
ATOM 5999 C CA . ASP C 1 127 ? 13.865 59.929 19.118 1.00 48.12 443 ASP C CA 1
ATOM 6000 C C . ASP C 1 127 ? 13.603 60.000 20.620 1.00 46.60 443 ASP C C 1
ATOM 6001 O O . ASP C 1 127 ? 13.221 59.005 21.228 1.00 46.64 443 ASP C O 1
ATOM 6006 N N . ASP C 1 128 ? 13.815 61.179 21.203 1.00 46.35 444 ASP C N 1
ATOM 6007 C CA . ASP C 1 128 ? 13.654 61.398 22.642 1.00 48.69 444 ASP C CA 1
ATOM 6008 C C . ASP C 1 128 ? 12.172 61.406 23.041 1.00 48.90 444 ASP C C 1
ATOM 6009 O O . ASP C 1 128 ? 11.544 62.468 23.095 1.00 48.33 444 ASP C O 1
ATOM 6014 N N . HIS C 1 129 ? 11.625 60.223 23.330 1.00 48.41 445 HIS C N 1
ATOM 6015 C CA . HIS C 1 129 ? 10.196 60.091 23.651 1.00 49.33 445 HIS C CA 1
ATOM 6016 C C . HIS C 1 129 ? 9.790 60.856 24.913 1.00 49.01 445 HIS C C 1
ATOM 6017 O O . HIS C 1 129 ? 8.616 61.183 25.091 1.00 51.20 445 HIS C O 1
ATOM 6024 N N . THR C 1 130 ? 10.761 61.152 25.773 1.00 48.77 446 THR C N 1
ATOM 6025 C CA . THR C 1 130 ? 10.495 61.854 27.035 1.00 48.70 446 THR C CA 1
ATOM 6026 C C . THR C 1 130 ? 10.455 63.372 26.861 1.00 47.61 446 THR C C 1
ATOM 6027 O O . THR C 1 130 ? 10.011 64.094 27.756 1.00 48.12 446 THR C O 1
ATOM 6031 N N . GLN C 1 131 ? 10.918 63.849 25.709 1.00 47.86 447 GLN C N 1
ATOM 6032 C CA . GLN C 1 131 ? 10.890 65.278 25.390 1.00 46.54 447 GLN C CA 1
ATOM 6033 C C . GLN C 1 131 ? 9.456 65.761 25.204 1.00 45.66 447 GLN C C 1
ATOM 6034 O O . GLN C 1 131 ? 8.651 65.120 24.518 1.00 44.87 447 GLN C O 1
ATOM 6040 N N . THR C 1 132 ? 9.141 66.891 25.825 1.00 44.44 448 THR C N 1
ATOM 6041 C CA . THR C 1 132 ? 7.817 67.481 25.702 1.00 43.78 448 THR C CA 1
ATOM 6042 C C . THR C 1 132 ? 7.642 68.170 24.355 1.00 43.43 448 THR C C 1
ATOM 6043 O O . THR C 1 132 ? 8.621 68.494 23.683 1.00 46.11 448 THR C O 1
ATOM 6047 N N . LEU C 1 133 ? 6.389 68.400 23.975 1.00 41.18 449 LEU C N 1
ATOM 6048 C CA . LEU C 1 133 ? 6.064 69.071 22.724 1.00 40.68 449 LEU C CA 1
ATOM 6049 C C . LEU C 1 133 ? 6.521 70.531 22.717 1.00 42.21 449 LEU C C 1
ATOM 6050 O O . LEU C 1 133 ? 6.813 71.087 21.658 1.00 43.01 449 LEU C O 1
ATOM 6055 N N . PHE C 1 134 ? 6.575 71.147 23.896 1.00 43.03 450 PHE C N 1
ATOM 6056 C CA . PHE C 1 134 ? 7.105 72.501 24.032 1.00 45.73 450 PHE C CA 1
ATOM 6057 C C . PHE C 1 134 ? 8.612 72.512 23.772 1.00 46.32 450 PHE C C 1
ATOM 6058 O O . PHE C 1 134 ? 9.112 73.364 23.043 1.00 46.62 450 PHE C O 1
ATOM 6066 N N . GLN C 1 135 ? 9.320 71.550 24.359 1.00 47.71 451 GLN C N 1
ATOM 6067 C CA . GLN C 1 135 ? 10.760 71.392 24.146 1.00 48.71 451 GLN C CA 1
ATOM 6068 C C . GLN C 1 135 ? 11.083 70.967 22.715 1.00 47.46 451 GLN C C 1
ATOM 6069 O O . GLN C 1 135 ? 12.111 71.357 22.168 1.00 45.78 451 GLN C O 1
ATOM 6075 N N . ALA C 1 136 ? 10.207 70.159 22.120 1.00 46.47 452 ALA C N 1
ATOM 6076 C CA . ALA C 1 136 ? 10.412 69.671 20.755 1.00 44.51 452 ALA C CA 1
ATOM 6077 C C . ALA C 1 136 ? 10.077 70.738 19.721 1.00 44.07 452 ALA C C 1
ATOM 6078 O O . ALA C 1 136 ? 10.290 70.537 18.523 1.00 43.78 452 ALA C O 1
ATOM 6080 N N . ASN C 1 137 ? 9.569 71.872 20.202 1.00 43.76 453 ASN C N 1
ATOM 6081 C CA . ASN C 1 137 ? 9.030 72.938 19.358 1.00 45.88 453 ASN C CA 1
ATOM 6082 C C . ASN C 1 137 ? 7.856 72.515 18.450 1.00 45.10 453 ASN C C 1
ATOM 6083 O O . ASN C 1 137 ? 7.620 73.117 17.403 1.00 44.82 453 ASN C O 1
ATOM 6088 N N . LEU C 1 138 ? 7.118 71.489 18.877 1.00 41.78 454 LEU C N 1
ATOM 6089 C CA . LEU C 1 138 ? 5.903 71.049 18.195 1.00 39.46 454 LEU C CA 1
ATOM 6090 C C . LEU C 1 138 ? 4.717 71.768 18.811 1.00 38.46 454 LEU C C 1
ATOM 6091 O O . LEU C 1 138 ? 3.908 71.159 19.510 1.00 38.47 454 LEU C O 1
ATOM 6096 N N . PHE C 1 139 ? 4.609 73.063 18.521 1.00 37.56 455 PHE C N 1
ATOM 6097 C CA . PHE C 1 139 ? 3.883 73.988 19.380 1.00 38.84 455 PHE C CA 1
ATOM 6098 C C . PHE C 1 139 ? 3.860 75.371 18.719 1.00 37.38 455 PHE C C 1
ATOM 6099 O O . PHE C 1 139 ? 4.879 75.804 18.191 1.00 38.17 455 PHE C O 1
ATOM 6107 N N . PRO C 1 140 ? 2.706 76.069 18.725 1.00 36.56 456 PRO C N 1
ATOM 6108 C CA . PRO C 1 140 ? 1.365 75.690 19.178 1.00 37.00 456 PRO C CA 1
ATOM 6109 C C . PRO C 1 140 ? 0.605 74.814 18.174 1.00 38.28 456 PRO C C 1
ATOM 6110 O O . PRO C 1 140 ? -0.271 74.052 18.583 1.00 41.33 456 PRO C O 1
ATOM 6114 N N . ALA C 1 141 ? 0.928 74.937 16.884 1.00 36.68 457 ALA C N 1
ATOM 6115 C CA . ALA C 1 141 ? 0.420 74.026 15.848 1.00 35.22 457 ALA C CA 1
ATOM 6116 C C . ALA C 1 141 ? 1.562 73.580 14.930 1.00 34.41 457 ALA C C 1
ATOM 6117 O O . ALA C 1 141 ? 2.249 74.418 14.329 1.00 35.07 457 ALA C O 1
ATOM 6119 N N . ALA C 1 142 ? 1.753 72.265 14.821 1.00 31.80 458 ALA C N 1
ATOM 6120 C CA . ALA C 1 142 ? 2.905 71.700 14.123 1.00 30.36 458 ALA C CA 1
ATOM 6121 C C . ALA C 1 142 ? 2.571 70.477 13.271 1.00 30.02 458 ALA C C 1
ATOM 6122 O O . ALA C 1 142 ? 1.738 69.653 13.647 1.00 31.44 458 ALA C O 1
ATOM 6124 N N . LEU C 1 143 ? 3.247 70.371 12.128 1.00 29.23 459 LEU C N 1
ATOM 6125 C CA . LEU C 1 143 ? 3.131 69.236 11.219 1.00 27.95 459 LEU C CA 1
ATOM 6126 C C . LEU C 1 143 ? 4.239 68.216 11.483 1.00 27.95 459 LEU C C 1
ATOM 6127 O O . LEU C 1 143 ? 5.417 68.563 11.556 1.00 27.77 459 LEU C O 1
ATOM 6132 N N . VAL C 1 144 ? 3.852 66.955 11.631 1.00 27.86 460 VAL C N 1
ATOM 6133 C CA . VAL C 1 144 ? 4.794 65.865 11.845 1.00 27.84 460 VAL C CA 1
ATOM 6134 C C . VAL C 1 144 ? 4.564 64.858 10.723 1.00 29.03 460 VAL C C 1
ATOM 6135 O O . VAL C 1 144 ? 3.419 64.657 10.312 1.00 29.14 460 VAL C O 1
ATOM 6139 N N . HIS C 1 145 ? 5.644 64.267 10.210 1.00 29.10 461 HIS C N 1
ATOM 6140 C CA . HIS C 1 145 ? 5.560 63.176 9.238 1.00 31.16 461 HIS C CA 1
ATOM 6141 C C . HIS C 1 145 ? 5.740 61.810 9.915 1.00 32.39 461 HIS C C 1
ATOM 6142 O O . HIS C 1 145 ? 6.208 61.710 11.049 1.00 32.56 461 HIS C O 1
ATOM 6149 N N . LEU C 1 146 ? 5.379 60.758 9.193 1.00 34.21 462 LEU C N 1
ATOM 6150 C CA . LEU C 1 146 ? 5.530 59.395 9.664 1.00 35.05 462 LEU C CA 1
ATOM 6151 C C . LEU C 1 146 ? 6.202 58.540 8.590 1.00 37.47 462 LEU C C 1
ATOM 6152 O O . LEU C 1 146 ? 5.898 58.662 7.401 1.00 37.48 462 LEU C O 1
ATOM 6157 N N . GLY C 1 147 ? 7.115 57.676 9.024 1.00 40.41 463 GLY C N 1
ATOM 6158 C CA . GLY C 1 147 ? 7.720 56.679 8.150 1.00 43.99 463 GLY C CA 1
ATOM 6159 C C . GLY C 1 147 ? 7.767 55.327 8.829 1.00 47.32 463 GLY C C 1
ATOM 6160 O O . GLY C 1 147 ? 7.633 55.227 10.054 1.00 46.20 463 GLY C O 1
ATOM 6161 N N . ALA C 1 148 ? 7.965 54.287 8.026 1.00 52.07 464 ALA C N 1
ATOM 6162 C CA . ALA C 1 148 ? 8.040 52.914 8.519 1.00 57.24 464 ALA C CA 1
ATOM 6163 C C . ALA C 1 148 ? 9.051 52.095 7.720 1.00 62.17 464 ALA C C 1
ATOM 6164 O O . ALA C 1 148 ? 9.346 52.408 6.566 1.00 61.50 464 ALA C O 1
ATOM 6166 N N . GLU C 1 149 ? 9.561 51.034 8.343 1.00 72.47 465 GLU C N 1
ATOM 6167 C CA . GLU C 1 149 ? 10.605 50.183 7.760 1.00 78.39 465 GLU C CA 1
ATOM 6168 C C . GLU C 1 149 ? 10.191 49.449 6.479 1.00 82.17 465 GLU C C 1
ATOM 6169 O O . GLU C 1 149 ? 11.048 49.095 5.667 1.00 81.26 465 GLU C O 1
ATOM 6175 N N . GLU C 1 150 ? 8.888 49.223 6.304 1.00 88.18 466 GLU C N 1
ATOM 6176 C CA . GLU C 1 150 ? 8.352 48.651 5.060 1.00 93.13 466 GLU C CA 1
ATOM 6177 C C . GLU C 1 150 ? 7.076 49.362 4.608 1.00 91.25 466 GLU C C 1
ATOM 6178 O O . GLU C 1 150 ? 6.360 49.948 5.419 1.00 90.24 466 GLU C O 1
ATOM 6184 N N . TYR C 1 155 ? -2.241 52.455 6.579 1.00 63.16 471 TYR C N 1
ATOM 6185 C CA . TYR C 1 155 ? -1.762 52.357 7.955 1.00 66.03 471 TYR C CA 1
ATOM 6186 C C . TYR C 1 155 ? -2.801 52.784 8.984 1.00 62.65 471 TYR C C 1
ATOM 6187 O O . TYR C 1 155 ? -2.969 52.115 10.001 1.00 62.96 471 TYR C O 1
ATOM 6196 N N . LEU C 1 156 ? -3.482 53.900 8.730 1.00 59.32 472 LEU C N 1
ATOM 6197 C CA . LEU C 1 156 ? -4.568 54.349 9.606 1.00 59.15 472 LEU C CA 1
ATOM 6198 C C . LEU C 1 156 ? -5.748 53.379 9.555 1.00 60.90 472 LEU C C 1
ATOM 6199 O O . LEU C 1 156 ? -6.079 52.853 8.491 1.00 60.05 472 LEU C O 1
ATOM 6204 N N . GLU C 1 157 ? -6.366 53.155 10.714 1.00 64.26 473 GLU C N 1
ATOM 6205 C CA . GLU C 1 157 ? -7.504 52.246 10.865 1.00 67.10 473 GLU C CA 1
ATOM 6206 C C . GLU C 1 157 ? -8.587 52.499 9.802 1.00 65.42 473 GLU C C 1
ATOM 6207 O O . GLU C 1 157 ? -9.079 53.623 9.680 1.00 63.91 473 GLU C O 1
ATOM 6213 N N . PRO C 1 158 ? -8.949 51.452 9.026 1.00 65.81 474 PRO C N 1
ATOM 6214 C CA . PRO C 1 158 ? -9.855 51.546 7.866 1.00 64.75 474 PRO C CA 1
ATOM 6215 C C . PRO C 1 158 ? -11.227 52.159 8.149 1.00 61.32 474 PRO C C 1
ATOM 6216 O O . PRO C 1 158 ? -11.799 52.807 7.270 1.00 60.73 474 PRO C O 1
ATOM 6220 N N . GLY C 1 159 ? -11.743 51.956 9.357 1.00 58.73 475 GLY C N 1
ATOM 6221 C CA . GLY C 1 159 ? -13.010 52.551 9.768 1.00 58.22 475 GLY C CA 1
ATOM 6222 C C . GLY C 1 159 ? -12.918 54.058 9.901 1.00 59.63 475 GLY C C 1
ATOM 6223 O O . GLY C 1 159 ? -13.903 54.773 9.695 1.00 63.66 475 GLY C O 1
ATOM 6224 N N . LEU C 1 160 ? -11.723 54.539 10.236 1.00 60.08 476 LEU C N 1
ATOM 6225 C CA . LEU C 1 160 ? -11.473 55.962 10.452 1.00 56.58 476 LEU C CA 1
ATOM 6226 C C . LEU C 1 160 ? -11.336 56.715 9.131 1.00 54.14 476 LEU C C 1
ATOM 6227 O O . LEU C 1 160 ? -11.613 57.907 9.062 1.00 52.35 476 LEU C O 1
ATOM 6232 N N . LEU C 1 161 ? -10.913 56.010 8.086 1.00 51.81 477 LEU C N 1
ATOM 6233 C CA . LEU C 1 161 ? -10.754 56.606 6.764 1.00 52.98 477 LEU C CA 1
ATOM 6234 C C . LEU C 1 161 ? -12.098 56.949 6.138 1.00 55.40 477 LEU C C 1
ATOM 6235 O O . LEU C 1 161 ? -12.189 57.839 5.290 1.00 55.78 477 LEU C O 1
ATOM 6240 N N . GLU C 1 162 ? -13.137 56.240 6.567 1.00 57.66 478 GLU C N 1
ATOM 6241 C CA . GLU C 1 162 ? -14.481 56.414 6.024 1.00 59.10 478 GLU C CA 1
ATOM 6242 C C . GLU C 1 162 ? -15.171 57.662 6.582 1.00 56.71 478 GLU C C 1
ATOM 6243 O O . GLU C 1 162 ? -16.182 58.108 6.043 1.00 56.49 478 GLU C O 1
ATOM 6249 N N . HIS C 1 163 ? -14.611 58.221 7.651 1.00 53.49 479 HIS C N 1
ATOM 6250 C CA . HIS C 1 163 ? -15.124 59.454 8.238 1.00 51.73 479 HIS C CA 1
ATOM 6251 C C . HIS C 1 163 ? -14.165 60.632 8.005 1.00 48.09 479 HIS C C 1
ATOM 6252 O O . HIS C 1 163 ? -14.230 61.653 8.698 1.00 46.89 479 HIS C O 1
ATOM 6259 N N . ALA C 1 164 ? -13.289 60.484 7.015 1.00 43.50 480 ALA C N 1
ATOM 6260 C CA . ALA C 1 164 ? -12.296 61.504 6.688 1.00 40.43 480 ALA C CA 1
ATOM 6261 C C . ALA C 1 164 ? -12.959 62.759 6.141 1.00 39.25 480 ALA C C 1
ATOM 6262 O O . ALA C 1 164 ? -13.951 62.678 5.421 1.00 40.54 480 ALA C O 1
ATOM 6264 N N . ILE C 1 165 ? -12.425 63.919 6.508 1.00 35.91 481 ILE C N 1
ATOM 6265 C CA . ILE C 1 165 ? -13.012 65.191 6.087 1.00 34.01 481 ILE C CA 1
ATOM 6266 C C . ILE C 1 165 ? -12.033 65.933 5.196 1.00 34.35 481 ILE C C 1
ATOM 6267 O O . ILE C 1 165 ? -10.930 65.451 4.941 1.00 34.86 481 ILE C O 1
ATOM 6272 N N . SER C 1 166 ? -12.438 67.094 4.703 1.00 33.80 482 SER C N 1
ATOM 6273 C CA . SER C 1 166 ? -11.547 67.884 3.880 1.00 34.22 482 SER C CA 1
ATOM 6274 C C . SER C 1 166 ? -10.554 68.613 4.780 1.00 35.54 482 SER C C 1
ATOM 6275 O O . SER C 1 166 ? -10.898 68.996 5.904 1.00 36.88 482 SER C O 1
ATOM 6278 N N . PRO C 1 167 ? -9.322 68.814 4.288 1.00 35.08 483 PRO C N 1
ATOM 6279 C CA . PRO C 1 167 ? -8.333 69.636 4.978 1.00 34.48 483 PRO C CA 1
ATOM 6280 C C . PRO C 1 167 ? -8.891 70.986 5.430 1.00 33.78 483 PRO C C 1
ATOM 6281 O O . PRO C 1 167 ? -8.640 71.395 6.565 1.00 34.23 483 PRO C O 1
ATOM 6285 N N . SER C 1 168 ? -9.641 71.673 4.567 1.00 32.77 484 SER C N 1
ATOM 6286 C CA . SER C 1 168 ? -10.154 72.992 4.939 1.00 33.04 484 SER C CA 1
ATOM 6287 C C . SER C 1 168 ? -11.143 72.894 6.097 1.00 32.79 484 SER C C 1
ATOM 6288 O O . SER C 1 168 ? -11.196 73.785 6.942 1.00 33.18 484 SER C O 1
ATOM 6291 N N . ALA C 1 169 ? -11.885 71.793 6.159 1.00 32.70 485 ALA C N 1
ATOM 6292 C CA . ALA C 1 169 ? -12.774 71.540 7.290 1.00 33.78 485 ALA C CA 1
ATOM 6293 C C . ALA C 1 169 ? -11.985 71.286 8.578 1.00 34.16 485 ALA C C 1
ATOM 6294 O O . ALA C 1 169 ? -12.377 71.740 9.659 1.00 34.68 485 ALA C O 1
ATOM 6296 N N . ALA C 1 170 ? -10.867 70.574 8.448 1.00 33.88 486 ALA C N 1
ATOM 6297 C CA . ALA C 1 170 ? -9.975 70.308 9.573 1.00 34.06 486 ALA C CA 1
ATOM 6298 C C . ALA C 1 170 ? -9.399 71.603 10.113 1.00 34.44 486 ALA C C 1
ATOM 6299 O O . ALA C 1 170 ? -9.290 71.785 11.327 1.00 34.30 486 ALA C O 1
ATOM 6301 N N . ASP C 1 171 ? -9.042 72.499 9.196 1.00 35.37 487 ASP C N 1
ATOM 6302 C CA . ASP C 1 171 ? -8.514 73.808 9.546 1.00 36.02 487 ASP C CA 1
ATOM 6303 C C . ASP C 1 171 ? -9.488 74.589 10.398 1.00 36.38 487 ASP C C 1
ATOM 6304 O O . ASP C 1 171 ? -9.082 75.200 11.388 1.00 38.01 487 ASP C O 1
ATOM 6309 N N . VAL C 1 172 ? -10.770 74.575 10.032 1.00 35.87 488 VAL C N 1
ATOM 6310 C CA . VAL C 1 172 ? -11.728 75.375 10.791 1.00 36.37 488 VAL C CA 1
ATOM 6311 C C . VAL C 1 172 ? -11.954 74.785 12.185 1.00 36.70 488 VAL C C 1
ATOM 6312 O O . VAL C 1 172 ? -12.149 75.538 13.140 1.00 37.89 488 VAL C O 1
ATOM 6316 N N . LEU C 1 173 ? -11.891 73.454 12.300 1.00 34.64 489 LEU C N 1
ATOM 6317 C CA . LEU C 1 173 ? -11.935 72.798 13.610 1.00 34.63 489 LEU C CA 1
ATOM 6318 C C . LEU C 1 173 ? -10.816 73.321 14.512 1.00 36.16 489 LEU C C 1
ATOM 6319 O O . LEU C 1 173 ? -11.047 73.635 15.685 1.00 36.59 489 LEU C O 1
ATOM 6324 N N . VAL C 1 174 ? -9.610 73.426 13.953 1.00 35.34 490 VAL C N 1
ATOM 6325 C CA . VAL C 1 174 ? -8.450 73.900 14.706 1.00 36.19 490 VAL C CA 1
ATOM 6326 C C . VAL C 1 174 ? -8.665 75.336 15.174 1.00 36.79 490 VAL C C 1
ATOM 6327 O O . VAL C 1 174 ? -8.533 75.627 16.358 1.00 37.42 490 VAL C O 1
ATOM 6331 N N . ALA C 1 175 ? -9.010 76.219 14.240 1.00 39.49 491 ALA C N 1
ATOM 6332 C CA . ALA C 1 175 ? -9.215 77.639 14.537 1.00 41.66 491 ALA C CA 1
ATOM 6333 C C . ALA C 1 175 ? -10.223 77.837 15.658 1.00 43.70 491 ALA C C 1
ATOM 6334 O O . ALA C 1 175 ? -10.029 78.690 16.529 1.00 46.22 491 ALA C O 1
ATOM 6336 N N . ARG C 1 176 ? -11.281 77.025 15.639 1.00 46.59 492 ARG C N 1
ATOM 6337 C CA . ARG C 1 176 ? -12.355 77.094 16.631 1.00 49.30 492 ARG C CA 1
ATOM 6338 C C . ARG C 1 176 ? -11.917 76.591 17.999 1.00 47.91 492 ARG C C 1
ATOM 6339 O O . ARG C 1 176 ? -12.416 77.047 19.020 1.00 47.94 492 ARG C O 1
ATOM 6347 N N . TYR C 1 177 ? -10.992 75.640 18.011 1.00 49.07 493 TYR C N 1
ATOM 6348 C CA . TYR C 1 177 ? -10.483 75.078 19.251 1.00 49.96 493 TYR C CA 1
ATOM 6349 C C . TYR C 1 177 ? -9.492 76.038 19.900 1.00 52.02 493 TYR C C 1
ATOM 6350 O O . TYR C 1 177 ? -9.395 76.110 21.126 1.00 52.13 493 TYR C O 1
ATOM 6359 N N . MET C 1 178 ? -8.766 76.770 19.060 1.00 55.59 494 MET C N 1
ATOM 6360 C CA . MET C 1 178 ? -7.746 77.712 19.506 1.00 60.64 494 MET C CA 1
ATOM 6361 C C . MET C 1 178 ? -8.339 79.065 19.905 1.00 65.17 494 MET C C 1
ATOM 6362 O O . MET C 1 178 ? -7.660 79.874 20.542 1.00 67.50 494 MET C O 1
ATOM 6367 N N . SER C 1 179 ? -9.600 79.297 19.530 1.00 68.55 495 SER C N 1
ATOM 6368 C CA . SER C 1 179 ? -10.336 80.527 19.861 1.00 71.14 495 SER C CA 1
ATOM 6369 C C . SER C 1 179 ? -9.619 81.784 19.375 1.00 74.63 495 SER C C 1
ATOM 6370 O O . SER C 1 179 ? -10.256 82.794 19.078 1.00 77.78 495 SER C O 1
ATOM 6373 N N . ASN D 2 21 ? -2.299 96.500 8.787 1.00 72.48 21 ASN D N 1
ATOM 6374 C CA . ASN D 2 21 ?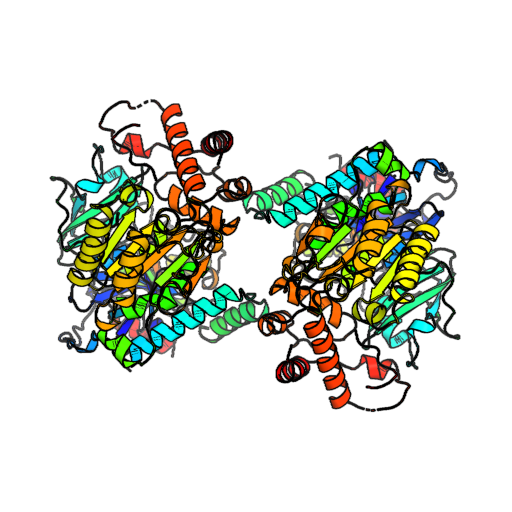 -2.574 96.805 7.355 1.00 72.92 21 ASN D CA 1
ATOM 6375 C C . ASN D 2 21 ? -2.935 95.527 6.581 1.00 70.99 21 ASN D C 1
ATOM 6376 O O . ASN D 2 21 ? -3.942 94.889 6.894 1.00 71.90 21 ASN D O 1
ATOM 6381 N N . ARG D 2 22 ? -2.127 95.152 5.586 1.00 66.38 22 ARG D N 1
ATOM 6382 C CA . ARG D 2 22 ? -2.344 93.909 4.826 1.00 60.44 22 ARG D CA 1
ATOM 6383 C C . ARG D 2 22 ? -1.392 92.801 5.293 1.00 56.37 22 ARG D C 1
ATOM 6384 O O . ARG D 2 22 ? -0.187 92.869 5.047 1.00 57.13 22 ARG D O 1
ATOM 6392 N N . PRO D 2 23 ? -1.941 91.772 5.964 1.00 52.76 23 PRO D N 1
ATOM 6393 C CA . PRO D 2 23 ? -1.176 90.773 6.729 1.00 51.69 23 PRO D CA 1
ATOM 6394 C C . PRO D 2 23 ? -0.269 89.853 5.898 1.00 49.48 23 PRO D C 1
ATOM 6395 O O . PRO D 2 23 ? 0.615 89.197 6.460 1.00 47.69 23 PRO D O 1
ATOM 6399 N N . ASN D 2 24 ? -0.495 89.818 4.585 1.00 48.04 24 ASN D N 1
ATOM 6400 C CA . ASN D 2 24 ? 0.269 88.980 3.660 1.00 46.63 24 ASN D CA 1
ATOM 6401 C C . ASN D 2 24 ? 1.510 89.662 3.113 1.00 42.71 24 ASN D C 1
ATOM 6402 O O . ASN D 2 24 ? 2.248 89.062 2.340 1.00 43.43 24 ASN D O 1
ATOM 6407 N N . ARG D 2 25 ? 1.720 90.917 3.497 1.00 38.56 25 ARG D N 1
ATOM 6408 C CA . ARG D 2 25 ? 2.864 91.698 3.031 1.00 36.70 25 ARG D CA 1
ATOM 6409 C C . ARG D 2 25 ? 4.005 91.611 4.041 1.00 35.77 25 ARG D C 1
ATOM 6410 O O . ARG D 2 25 ? 3.875 92.077 5.168 1.00 37.64 25 ARG D O 1
ATOM 6418 N N . LEU D 2 26 ? 5.117 91.006 3.635 1.00 34.17 26 LEU D N 1
ATOM 6419 C CA . LEU D 2 26 ? 6.243 90.789 4.540 1.00 33.14 26 LEU D CA 1
ATOM 6420 C C . LEU D 2 26 ? 7.540 91.376 4.011 1.00 32.20 26 LEU D C 1
ATOM 6421 O O . LEU D 2 26 ? 7.633 91.698 2.826 1.00 33.14 26 LEU D O 1
ATOM 6426 N N . ILE D 2 27 ? 8.525 91.536 4.898 1.00 30.82 27 ILE D N 1
ATOM 6427 C CA . ILE D 2 27 ? 9.808 92.144 4.535 1.00 30.83 27 ILE D CA 1
ATOM 6428 C C . ILE D 2 27 ? 10.943 91.138 4.699 1.00 31.10 27 ILE D C 1
ATOM 6429 O O . ILE D 2 27 ? 11.093 90.514 5.756 1.00 32.58 27 ILE D O 1
ATOM 6434 N N . VAL D 2 28 ? 11.738 90.990 3.644 1.00 30.57 28 VAL D N 1
ATOM 6435 C CA . VAL D 2 28 ? 12.805 89.997 3.605 1.00 30.76 28 VAL D CA 1
ATOM 6436 C C . VAL D 2 28 ? 13.906 90.316 4.618 1.00 32.08 28 VAL D C 1
ATOM 6437 O O . VAL D 2 28 ? 14.442 91.425 4.641 1.00 31.99 28 VAL D O 1
ATOM 6441 N N . ASP D 2 29 ? 14.226 89.330 5.452 1.00 33.37 29 ASP D N 1
ATOM 6442 C CA . ASP D 2 29 ? 15.243 89.484 6.480 1.00 35.33 29 ASP D CA 1
ATOM 6443 C C . ASP D 2 29 ? 16.233 88.321 6.438 1.00 35.55 29 ASP D C 1
ATOM 6444 O O . ASP D 2 29 ? 15.928 87.273 5.855 1.00 34.04 29 ASP D O 1
ATOM 6449 N N . GLU D 2 30 ? 17.413 88.498 7.037 1.00 35.51 30 GLU D N 1
ATOM 6450 C CA . GLU D 2 30 ? 18.430 87.440 6.995 1.00 37.32 30 GLU D CA 1
ATOM 6451 C C . GLU D 2 30 ? 17.957 86.253 7.820 1.00 36.07 30 GLU D C 1
ATOM 6452 O O . GLU D 2 30 ? 17.204 86.419 8.781 1.00 34.92 30 GLU D O 1
ATOM 6458 N N . ALA D 2 31 ? 18.381 85.059 7.416 1.00 35.91 31 ALA D N 1
ATOM 6459 C CA . ALA D 2 31 ? 17.937 83.828 8.043 1.00 37.98 31 ALA D CA 1
ATOM 6460 C C . ALA D 2 31 ? 18.896 83.329 9.112 1.00 39.95 31 ALA D C 1
ATOM 6461 O O . ALA D 2 31 ? 20.104 83.542 9.022 1.00 39.54 31 ALA D O 1
ATOM 6463 N N . ILE D 2 32 ? 18.336 82.656 10.116 1.00 43.78 32 ILE D N 1
ATOM 6464 C CA . ILE D 2 32 ? 19.118 81.848 11.053 1.00 46.53 32 ILE D CA 1
ATOM 6465 C C . ILE D 2 32 ? 19.196 80.390 10.562 1.00 44.55 32 ILE D C 1
ATOM 6466 O O . ILE D 2 32 ? 20.216 79.727 10.740 1.00 44.11 32 ILE D O 1
ATOM 6471 N N . ASN D 2 33 ? 18.122 79.912 9.928 1.00 41.73 33 ASN D N 1
ATOM 6472 C CA . ASN D 2 33 ? 18.069 78.559 9.383 1.00 38.95 33 ASN D CA 1
ATOM 6473 C C . ASN D 2 33 ? 18.707 78.499 8.004 1.00 39.39 33 ASN D C 1
ATOM 6474 O O . ASN D 2 33 ? 18.305 79.213 7.084 1.00 42.76 33 ASN D O 1
ATOM 6479 N N . GLU D 2 34 ? 19.693 77.626 7.862 1.00 39.05 34 GLU D N 1
ATOM 6480 C CA . GLU D 2 34 ? 20.474 77.536 6.637 1.00 38.82 34 GLU D CA 1
ATOM 6481 C C . GLU D 2 34 ? 19.820 76.661 5.559 1.00 35.49 34 GLU D C 1
ATOM 6482 O O . GLU D 2 34 ? 20.258 76.667 4.414 1.00 34.08 34 GLU D O 1
ATOM 6488 N N . ASP D 2 35 ? 18.766 75.931 5.914 1.00 32.39 35 ASP D N 1
ATOM 6489 C CA . ASP D 2 35 ? 18.174 74.964 4.996 1.00 30.68 35 ASP D CA 1
ATOM 6490 C C . ASP D 2 35 ? 17.471 75.619 3.804 1.00 29.13 35 ASP D C 1
ATOM 6491 O O . ASP D 2 35 ? 16.698 76.559 3.977 1.00 28.87 35 ASP D O 1
ATOM 6496 N N . ASN D 2 36 ? 17.732 75.081 2.612 1.00 27.01 36 ASN D N 1
ATOM 6497 C CA . ASN D 2 36 ? 17.216 75.603 1.332 1.00 26.58 36 ASN D CA 1
ATOM 6498 C C . ASN D 2 36 ? 15.712 75.863 1.267 1.00 25.64 36 ASN D C 1
ATOM 6499 O O . ASN D 2 36 ? 15.284 76.806 0.632 1.00 25.31 36 ASN D O 1
ATOM 6504 N N . SER D 2 37 ? 14.920 75.015 1.914 1.00 25.37 37 SER D N 1
ATOM 6505 C CA . SER D 2 37 ? 13.475 75.019 1.724 1.00 24.86 37 SER D CA 1
ATOM 6506 C C . SER D 2 37 ? 12.727 75.782 2.818 1.00 25.54 37 SER D C 1
ATOM 6507 O O . SER D 2 37 ? 11.497 75.879 2.776 1.00 25.66 37 SER D O 1
ATOM 6510 N N . VAL D 2 38 ? 13.468 76.341 3.774 1.00 25.98 38 VAL D N 1
ATOM 6511 C CA . VAL D 2 38 ? 12.877 76.884 4.999 1.00 25.10 38 VAL D CA 1
ATOM 6512 C C . VAL D 2 38 ? 12.850 78.420 5.044 1.00 25.69 38 VAL D C 1
ATOM 6513 O O . VAL D 2 38 ? 13.861 79.078 4.787 1.00 25.12 38 VAL D O 1
ATOM 6517 N N . VAL D 2 39 ? 11.670 78.967 5.350 1.00 25.65 39 VAL D N 1
ATOM 6518 C CA . VAL D 2 39 ? 11.508 80.370 5.749 1.00 26.28 39 VAL D CA 1
ATOM 6519 C C . VAL D 2 39 ? 10.973 80.422 7.181 1.00 26.80 39 VAL D C 1
ATOM 6520 O O . VAL D 2 39 ? 10.361 79.453 7.660 1.00 27.04 39 VAL D O 1
ATOM 6524 N N . SER D 2 40 ? 11.189 81.548 7.856 1.00 26.93 40 SER D N 1
ATOM 6525 C CA . SER D 2 40 ? 10.706 81.719 9.234 1.00 27.70 40 SER D CA 1
ATOM 6526 C C . SER D 2 40 ? 9.856 82.966 9.419 1.00 27.38 40 SER D C 1
ATOM 6527 O O . SER D 2 40 ? 10.118 84.011 8.811 1.00 26.88 40 SER D O 1
ATOM 6530 N N . LEU D 2 41 ? 8.845 82.847 10.272 1.00 27.94 41 LEU D N 1
ATOM 6531 C CA . LEU D 2 41 ? 7.995 83.977 10.641 1.00 30.05 41 LEU D CA 1
ATOM 6532 C C . LEU D 2 41 ? 7.818 84.037 12.153 1.00 30.90 41 LEU D C 1
ATOM 6533 O O . LEU D 2 41 ? 7.952 83.022 12.834 1.00 31.61 41 LEU D O 1
ATOM 6538 N N . SER D 2 42 ? 7.495 85.219 12.675 1.00 32.49 42 SER D N 1
ATOM 6539 C CA . SER D 2 42 ? 7.094 85.351 14.079 1.00 33.70 42 SER D CA 1
ATOM 6540 C C . SER D 2 42 ? 5.840 84.506 14.337 1.00 35.25 42 SER D C 1
ATOM 6541 O O . SER D 2 42 ? 5.051 84.258 13.421 1.00 35.56 42 SER D O 1
ATOM 6544 N N . GLN D 2 43 ? 5.664 84.068 15.581 1.00 36.30 43 GLN D N 1
ATOM 6545 C CA . GLN D 2 43 ? 4.516 83.246 15.947 1.00 36.67 43 GLN D CA 1
ATOM 6546 C C . GLN D 2 43 ? 3.174 83.986 15.816 1.00 36.98 43 GLN D C 1
ATOM 6547 O O . GLN D 2 43 ? 2.190 83.389 15.375 1.00 37.18 43 GLN D O 1
ATOM 6553 N N . PRO D 2 44 ? 3.127 85.281 16.195 1.00 38.07 44 PRO D N 1
ATOM 6554 C CA . PRO D 2 44 ? 1.904 86.052 15.936 1.00 38.94 44 PRO D CA 1
ATOM 6555 C C . PRO D 2 44 ? 1.517 86.141 14.457 1.00 39.62 44 PRO D C 1
ATOM 6556 O O . PRO D 2 44 ? 0.328 86.115 14.143 1.00 43.55 44 PRO D O 1
ATOM 6560 N N . LYS D 2 45 ? 2.497 86.240 13.561 1.00 37.72 45 LYS D N 1
ATOM 6561 C CA . LYS D 2 45 ? 2.212 86.254 12.124 1.00 36.48 45 LYS D CA 1
ATOM 6562 C C . LYS D 2 45 ? 1.674 84.905 11.636 1.00 37.15 45 LYS D C 1
ATOM 6563 O O . LYS D 2 45 ? 0.768 84.848 10.794 1.00 38.37 45 LYS D O 1
ATOM 6569 N N . MET D 2 46 ? 2.224 83.822 12.172 1.00 36.32 46 MET D N 1
ATOM 6570 C CA . MET D 2 46 ? 1.742 82.490 11.846 1.00 37.27 46 MET D CA 1
ATOM 6571 C C . MET D 2 46 ? 0.338 82.235 12.377 1.00 38.07 46 MET D C 1
ATOM 6572 O O . MET D 2 46 ? -0.467 81.583 11.711 1.00 36.10 46 MET D O 1
ATOM 6577 N N . ASP D 2 47 ? 0.058 82.746 13.578 1.00 40.39 47 ASP D N 1
ATOM 6578 C CA . ASP D 2 47 ? -1.288 82.708 14.150 1.00 41.81 47 ASP D CA 1
ATOM 6579 C C . ASP D 2 47 ? -2.262 83.411 13.216 1.00 42.42 47 ASP D C 1
ATOM 6580 O O . ASP D 2 47 ? -3.302 82.856 12.867 1.00 43.15 47 ASP D O 1
ATOM 6585 N N . GLU D 2 48 ? -1.893 84.623 12.806 1.00 43.17 48 GLU D N 1
ATOM 6586 C CA . GLU D 2 48 ? -2.699 85.462 11.927 1.00 43.81 48 GLU D CA 1
ATOM 6587 C C . GLU D 2 48 ? -2.997 84.791 10.590 1.00 43.41 48 GLU D C 1
ATOM 6588 O O . GLU D 2 48 ? -4.114 84.888 10.082 1.00 46.25 48 GLU D O 1
ATOM 6594 N N . LEU D 2 49 ? -2.000 84.113 10.026 1.00 40.63 49 LEU D N 1
ATOM 6595 C CA . LEU D 2 49 ? -2.155 83.443 8.739 1.00 38.02 49 LEU D CA 1
ATOM 6596 C C . LEU D 2 49 ? -2.613 81.991 8.895 1.00 37.60 49 LEU D C 1
ATOM 6597 O O . LEU D 2 49 ? -2.743 81.269 7.902 1.00 38.17 49 LEU D O 1
ATOM 6602 N N . GLN D 2 50 ? -2.856 81.576 10.138 1.00 37.07 50 GLN D N 1
ATOM 6603 C CA . GLN D 2 50 ? -3.330 80.214 10.458 1.00 39.34 50 GLN D CA 1
ATOM 6604 C C . GLN D 2 50 ? -2.402 79.122 9.918 1.00 38.00 50 GLN D C 1
ATOM 6605 O O . GLN D 2 50 ? -2.849 78.099 9.401 1.00 36.79 50 GLN D O 1
ATOM 6611 N N . LEU D 2 51 ? -1.100 79.356 10.058 1.00 37.83 51 LEU D N 1
ATOM 6612 C CA . LEU D 2 51 ? -0.081 78.456 9.537 1.00 35.60 51 LEU D CA 1
ATOM 6613 C C . LEU D 2 51 ? 0.420 77.478 10.594 1.00 34.31 51 LEU D C 1
ATOM 6614 O O . LEU D 2 51 ? 0.804 77.887 11.694 1.00 34.26 51 LEU D O 1
ATOM 6619 N N . PHE D 2 52 ? 0.398 76.190 10.259 1.00 32.18 52 PHE D N 1
ATOM 6620 C CA . PHE D 2 52 ? 1.062 75.173 11.067 1.00 30.94 52 PHE D CA 1
ATOM 6621 C C . PHE D 2 52 ? 2.558 75.257 10.841 1.00 31.13 52 PHE D C 1
ATOM 6622 O O . PHE D 2 52 ? 3.011 75.585 9.744 1.00 30.67 52 PHE D O 1
ATOM 6630 N N . ARG D 2 53 ? 3.321 74.966 11.888 1.00 30.98 53 ARG D N 1
ATOM 6631 C CA . ARG D 2 53 ? 4.758 74.876 11.778 1.00 30.27 53 ARG D CA 1
ATOM 6632 C C . ARG D 2 53 ? 5.080 73.641 10.927 1.00 30.53 53 ARG D C 1
ATOM 6633 O O . ARG D 2 53 ? 4.565 72.549 11.181 1.00 28.92 53 ARG D O 1
ATOM 6641 N N . GLY D 2 54 ? 5.897 73.830 9.896 1.00 30.16 54 GLY D N 1
ATOM 6642 C CA . GLY D 2 54 ? 6.227 72.749 8.977 1.00 31.23 54 GLY D CA 1
ATOM 6643 C C . GLY D 2 54 ? 5.351 72.723 7.738 1.00 32.99 54 GLY D C 1
ATOM 6644 O O . GLY D 2 54 ? 5.474 71.827 6.913 1.00 33.96 54 GLY D O 1
ATOM 6645 N N . ASP D 2 55 ? 4.478 73.718 7.601 1.00 34.44 55 ASP D N 1
ATOM 6646 C CA . ASP D 2 55 ? 3.498 73.752 6.523 1.00 35.44 55 ASP D CA 1
ATOM 6647 C C . ASP D 2 55 ? 4.065 74.441 5.296 1.00 34.21 55 ASP D C 1
ATOM 6648 O O . ASP D 2 55 ? 5.019 75.225 5.394 1.00 35.40 55 ASP D O 1
ATOM 6653 N N . THR D 2 56 ? 3.454 74.170 4.147 1.00 32.22 56 THR D N 1
ATOM 6654 C CA . THR D 2 56 ? 3.888 74.762 2.882 1.00 31.97 56 THR D CA 1
ATOM 6655 C C . THR D 2 56 ? 3.302 76.152 2.648 1.00 29.69 56 THR D C 1
ATOM 6656 O O . THR D 2 56 ? 2.121 76.390 2.878 1.00 30.20 56 THR D O 1
ATOM 6660 N N . VAL D 2 57 ? 4.148 77.072 2.203 1.00 28.66 57 VAL D N 1
ATOM 6661 C CA . VAL D 2 57 ? 3.709 78.409 1.825 1.00 27.82 57 VAL D CA 1
ATOM 6662 C C . VAL D 2 57 ? 4.181 78.725 0.408 1.00 28.14 57 VAL D C 1
ATOM 6663 O O . VAL D 2 57 ? 5.113 78.100 -0.103 1.00 26.84 57 VAL D O 1
ATOM 6667 N N . LEU D 2 58 ? 3.521 79.695 -0.216 1.00 28.76 58 LEU D N 1
ATOM 6668 C CA . LEU D 2 58 ? 3.873 80.143 -1.549 1.00 30.39 58 LEU D CA 1
ATOM 6669 C C . LEU D 2 58 ? 4.289 81.614 -1.478 1.00 30.40 58 LEU D C 1
ATOM 6670 O O . LEU D 2 58 ? 3.609 82.428 -0.854 1.00 30.87 58 LEU D O 1
ATOM 6675 N N . LEU D 2 59 ? 5.412 81.945 -2.108 1.00 29.85 59 LEU D N 1
ATOM 6676 C CA . LEU D 2 59 ? 6.001 83.274 -1.979 1.00 30.59 59 LEU D CA 1
ATOM 6677 C C . LEU D 2 59 ? 6.255 83.934 -3.330 1.00 31.41 59 LEU D C 1
ATOM 6678 O O . LEU D 2 59 ? 6.595 83.262 -4.303 1.00 29.63 59 LEU D O 1
ATOM 6683 N N . LYS D 2 60 ? 6.090 85.254 -3.374 1.00 33.38 60 LYS D N 1
ATOM 6684 C CA . LYS D 2 60 ? 6.375 86.037 -4.576 1.00 36.23 60 LYS D CA 1
ATOM 6685 C C . LYS D 2 60 ? 7.062 87.340 -4.198 1.00 35.75 60 LYS D C 1
ATOM 6686 O O . LYS D 2 60 ? 6.727 87.950 -3.182 1.00 35.09 60 LYS D O 1
ATOM 6692 N N . GLY D 2 61 ? 8.034 87.749 -5.005 1.00 35.83 61 GLY D N 1
ATOM 6693 C CA . GLY D 2 61 ? 8.597 89.098 -4.922 1.00 37.84 61 GLY D CA 1
ATOM 6694 C C . GLY D 2 61 ? 7.987 89.940 -6.030 1.00 40.59 61 GLY D C 1
ATOM 6695 O O . GLY D 2 61 ? 6.987 89.539 -6.627 1.00 41.24 61 GLY D O 1
ATOM 6696 N N . LYS D 2 62 ? 8.586 91.093 -6.319 1.00 42.03 62 LYS D N 1
ATOM 6697 C CA . LYS D 2 62 ? 8.035 92.003 -7.321 1.00 44.10 62 LYS D CA 1
ATOM 6698 C C . LYS D 2 62 ? 8.174 91.482 -8.760 1.00 45.13 62 LYS D C 1
ATOM 6699 O O . LYS D 2 62 ? 7.348 91.798 -9.621 1.00 44.35 62 LYS D O 1
ATOM 6705 N N . LYS D 2 63 ? 9.204 90.677 -9.005 1.00 46.13 63 LYS D N 1
ATOM 6706 C CA . LYS D 2 63 ? 9.407 90.054 -10.314 1.00 47.83 63 LYS D CA 1
ATOM 6707 C C . LYS D 2 63 ? 8.428 88.900 -10.552 1.00 47.28 63 LYS D C 1
ATOM 6708 O O . LYS D 2 63 ? 8.364 88.345 -11.647 1.00 46.49 63 LYS D O 1
ATOM 6714 N N . ARG D 2 64 ? 7.665 88.564 -9.510 1.00 48.01 64 ARG D N 1
ATOM 6715 C CA . ARG D 2 64 ? 6.546 87.613 -9.564 1.00 49.19 64 ARG D CA 1
ATOM 6716 C C . ARG D 2 64 ? 6.962 86.152 -9.743 1.00 48.83 64 ARG D C 1
ATOM 6717 O O . ARG D 2 64 ? 6.105 85.268 -9.845 1.00 46.33 64 ARG D O 1
ATOM 6725 N N . ARG D 2 65 ? 8.270 85.900 -9.786 1.00 50.21 65 ARG D N 1
ATOM 6726 C CA . ARG D 2 65 ? 8.775 84.536 -9.773 1.00 51.32 65 ARG D CA 1
ATOM 6727 C C . ARG D 2 65 ? 8.441 83.949 -8.411 1.00 50.05 65 ARG D C 1
ATOM 6728 O O . ARG D 2 65 ? 8.830 84.500 -7.379 1.00 48.69 65 ARG D O 1
ATOM 6736 N N . GLU D 2 66 ? 7.683 82.857 -8.404 1.00 49.79 66 GLU D N 1
ATOM 6737 C CA . GLU D 2 66 ? 7.242 82.281 -7.137 1.00 50.05 66 GLU D CA 1
ATOM 6738 C C . GLU D 2 66 ? 8.146 81.167 -6.601 1.00 47.93 66 GLU D C 1
ATOM 6739 O O . GLU D 2 66 ? 8.898 80.536 -7.349 1.00 47.39 66 GLU D O 1
ATOM 6745 N N . ALA D 2 67 ? 8.079 80.963 -5.287 1.00 43.99 67 ALA D N 1
ATOM 6746 C CA . ALA D 2 67 ? 8.788 79.883 -4.623 1.00 39.66 67 ALA D CA 1
ATOM 6747 C C . ALA D 2 67 ? 7.849 79.179 -3.664 1.00 37.82 67 ALA D C 1
ATOM 6748 O O . ALA D 2 67 ? 6.924 79.780 -3.116 1.00 38.64 67 ALA D O 1
ATOM 6750 N N . VAL D 2 68 ? 8.076 77.889 -3.481 1.00 34.97 68 VAL D N 1
ATOM 6751 C CA . VAL D 2 68 ? 7.343 77.135 -2.491 1.00 31.95 68 VAL D CA 1
ATOM 6752 C C . VAL D 2 68 ? 8.332 76.746 -1.403 1.00 30.00 68 VAL D C 1
ATOM 6753 O O . VAL D 2 68 ? 9.388 76.179 -1.688 1.00 28.49 68 VAL D O 1
ATOM 6757 N N . CYS D 2 69 ? 7.984 77.081 -0.163 1.00 29.03 69 CYS D N 1
ATOM 6758 C CA . CYS D 2 69 ? 8.849 76.875 0.995 1.00 27.74 69 CYS D CA 1
ATOM 6759 C C . CYS D 2 69 ? 8.080 76.286 2.164 1.00 27.64 69 CYS D C 1
ATOM 6760 O O . CYS D 2 69 ? 6.846 76.359 2.208 1.00 26.98 69 CYS D O 1
ATOM 6763 N N . ILE D 2 70 ? 8.824 75.698 3.102 1.00 27.36 70 ILE D N 1
ATOM 6764 C CA . ILE D 2 70 ? 8.291 75.220 4.379 1.00 26.44 70 ILE D CA 1
ATOM 6765 C C . ILE D 2 70 ? 8.473 76.342 5.398 1.00 25.84 70 ILE D C 1
ATOM 6766 O O . ILE D 2 70 ? 9.501 77.017 5.398 1.00 25.06 70 ILE D O 1
ATOM 6771 N N . VAL D 2 71 ? 7.475 76.539 6.256 1.00 26.13 71 VAL D N 1
ATOM 6772 C CA . VAL D 2 71 ? 7.501 77.648 7.209 1.00 26.62 71 VAL D CA 1
ATOM 6773 C C . VAL D 2 71 ? 7.715 77.188 8.655 1.00 26.52 71 VAL D C 1
ATOM 6774 O O . VAL D 2 71 ? 7.103 76.223 9.110 1.00 26.22 71 VAL D O 1
ATOM 6778 N N . LEU D 2 72 ? 8.617 77.871 9.350 1.00 27.40 72 LEU D N 1
ATOM 6779 C CA . LEU D 2 72 ? 8.894 77.601 10.757 1.00 28.65 72 LEU D CA 1
ATOM 6780 C C . LEU D 2 72 ? 8.716 78.891 11.544 1.00 29.91 72 LEU D C 1
ATOM 6781 O O . LEU D 2 72 ? 8.725 79.981 10.964 1.00 31.08 72 LEU D O 1
ATOM 6786 N N . SER D 2 73 ? 8.535 78.772 12.854 1.00 30.79 73 SER D N 1
ATOM 6787 C CA . SER D 2 73 ? 8.431 79.953 13.712 1.00 33.07 73 SER D CA 1
ATOM 6788 C C . SER D 2 73 ? 9.807 80.370 14.205 1.00 33.50 73 SER D C 1
ATOM 6789 O O . SER D 2 73 ? 10.664 79.522 14.467 1.00 32.89 73 SER D O 1
ATOM 6792 N N . ASP D 2 74 ? 10.004 81.678 14.310 1.00 36.14 74 ASP D N 1
ATOM 6793 C CA . ASP D 2 74 ? 11.229 82.257 14.840 1.00 40.80 74 ASP D CA 1
ATOM 6794 C C . ASP D 2 74 ? 10.902 83.257 15.940 1.00 42.93 74 ASP D C 1
ATOM 6795 O O . ASP D 2 74 ? 10.042 84.116 15.769 1.00 41.63 74 ASP D O 1
ATOM 6800 N N . ASP D 2 75 ? 11.623 83.155 17.052 1.00 49.09 75 ASP D N 1
ATOM 6801 C CA . ASP D 2 75 ? 11.346 83.944 18.254 1.00 54.52 75 ASP D CA 1
ATOM 6802 C C . ASP D 2 75 ? 11.892 85.366 18.258 1.00 54.64 75 ASP D C 1
ATOM 6803 O O . ASP D 2 75 ? 11.521 86.160 19.121 1.00 53.79 75 ASP D O 1
ATOM 6808 N N . THR D 2 76 ? 12.761 85.695 17.307 1.00 55.29 76 THR D N 1
ATOM 6809 C CA . THR D 2 76 ? 13.456 86.984 17.342 1.00 56.71 76 THR D CA 1
ATOM 6810 C C . THR D 2 76 ? 12.982 88.057 16.351 1.00 56.01 76 THR D C 1
ATOM 6811 O O . THR D 2 76 ? 13.211 89.245 16.583 1.00 59.37 76 THR D O 1
ATOM 6815 N N . CYS D 2 77 ? 12.322 87.663 15.264 1.00 52.29 77 CYS D N 1
ATOM 6816 C CA . CYS D 2 77 ? 11.920 88.645 14.253 1.00 48.59 77 CYS D CA 1
ATOM 6817 C C . CYS D 2 77 ? 10.593 89.318 14.586 1.00 46.06 77 CYS D C 1
ATOM 6818 O O . CYS D 2 77 ? 9.756 88.739 15.279 1.00 45.63 77 CYS D O 1
ATOM 6821 N N . SER D 2 78 ? 10.405 90.540 14.091 1.00 43.99 78 SER D N 1
ATOM 6822 C CA . SER D 2 78 ? 9.129 91.232 14.251 1.00 43.56 78 SER D CA 1
ATOM 6823 C C . SER D 2 78 ? 8.088 90.679 13.276 1.00 42.78 78 SER D C 1
ATOM 6824 O O . SER D 2 78 ? 8.421 89.925 12.354 1.00 41.23 78 SER D O 1
ATOM 6827 N N . ASP D 2 79 ? 6.832 91.067 13.482 1.00 43.16 79 ASP D N 1
ATOM 6828 C CA . ASP D 2 79 ? 5.695 90.442 12.801 1.00 43.79 79 ASP D CA 1
ATOM 6829 C C . ASP D 2 79 ? 5.729 90.533 11.269 1.00 42.56 79 ASP D C 1
ATOM 6830 O O . ASP D 2 79 ? 5.319 89.598 10.581 1.00 41.26 79 ASP D O 1
ATOM 6835 N N . GLU D 2 80 ? 6.232 91.644 10.742 1.00 41.17 80 GLU D N 1
ATOM 6836 C CA . GLU D 2 80 ? 6.227 91.862 9.299 1.00 41.43 80 GLU D CA 1
ATOM 6837 C C . GLU D 2 80 ? 7.413 91.195 8.590 1.00 39.75 80 GLU D C 1
ATOM 6838 O O . GLU D 2 80 ? 7.546 91.293 7.367 1.00 40.11 80 GLU D O 1
ATOM 6844 N N . LYS D 2 81 ? 8.266 90.510 9.347 1.00 36.66 81 LYS D N 1
ATOM 6845 C CA . LYS D 2 81 ? 9.500 89.977 8.774 1.00 34.14 81 LYS D CA 1
ATOM 6846 C C . LYS D 2 81 ? 9.347 88.545 8.300 1.00 30.82 81 LYS D C 1
ATOM 6847 O O . LYS D 2 81 ? 8.617 87.760 8.895 1.00 28.43 81 LYS D O 1
ATOM 6853 N N . ILE D 2 82 ? 10.028 88.233 7.202 1.00 28.31 82 ILE D N 1
ATOM 6854 C CA . ILE D 2 82 ? 10.206 86.856 6.761 1.00 26.98 82 ILE D CA 1
ATOM 6855 C C . ILE D 2 82 ? 11.704 86.551 6.670 1.00 26.74 82 ILE D C 1
ATOM 6856 O O . ILE D 2 82 ? 12.431 87.174 5.894 1.00 26.24 82 ILE D O 1
ATOM 6861 N N . ARG D 2 83 ? 12.172 85.625 7.498 1.00 27.58 83 ARG D N 1
ATOM 6862 C CA . ARG D 2 83 ? 13.583 85.257 7.477 1.00 28.37 83 ARG D CA 1
ATOM 6863 C C . ARG D 2 83 ? 13.785 84.221 6.390 1.00 28.14 83 ARG D C 1
ATOM 6864 O O . ARG D 2 83 ? 13.113 83.185 6.375 1.00 28.09 83 ARG D O 1
ATOM 6872 N N . MET D 2 84 ? 14.685 84.515 5.460 1.00 27.70 84 MET D N 1
ATOM 6873 C CA . MET D 2 84 ? 15.013 83.573 4.401 1.00 28.39 84 MET D CA 1
ATOM 6874 C C . MET D 2 84 ? 16.483 83.651 4.045 1.00 28.62 84 MET D C 1
ATOM 6875 O O . MET D 2 84 ? 17.061 84.735 4.019 1.00 29.56 84 MET D O 1
ATOM 6880 N N . ASN D 2 85 ? 17.081 82.495 3.776 1.00 29.12 85 ASN D N 1
ATOM 6881 C CA . ASN D 2 85 ? 18.480 82.420 3.383 1.00 29.45 85 ASN D CA 1
ATOM 6882 C C . ASN D 2 85 ? 18.690 82.837 1.927 1.00 28.16 85 ASN D C 1
ATOM 6883 O O . ASN D 2 85 ? 17.732 83.068 1.190 1.00 28.22 85 ASN D O 1
ATOM 6888 N N . ARG D 2 86 ? 19.953 82.914 1.520 1.00 28.06 86 ARG D N 1
ATOM 6889 C CA . ARG D 2 86 ? 20.321 83.435 0.214 1.00 27.27 86 ARG D CA 1
ATOM 6890 C C . ARG D 2 86 ? 19.795 82.613 -0.962 1.00 26.24 86 ARG D C 1
ATOM 6891 O O . ARG D 2 86 ? 19.456 83.171 -1.996 1.00 27.42 86 ARG D O 1
ATOM 6899 N N . VAL D 2 87 ? 19.742 81.297 -0.798 1.00 25.32 87 VAL D N 1
ATOM 6900 C CA . VAL D 2 87 ? 19.198 80.390 -1.811 1.00 26.06 87 VAL D CA 1
ATOM 6901 C C . VAL D 2 87 ? 17.752 80.762 -2.173 1.00 26.25 87 VAL D C 1
ATOM 6902 O O . VAL D 2 87 ? 17.374 80.809 -3.340 1.00 25.51 87 VAL D O 1
ATOM 6906 N N . VAL D 2 88 ? 16.958 81.047 -1.154 1.00 27.75 88 VAL D N 1
ATOM 6907 C CA . VAL D 2 88 ? 15.568 81.427 -1.341 1.00 28.33 88 VAL D CA 1
ATOM 6908 C C . VAL D 2 88 ? 15.479 82.827 -1.954 1.00 28.85 88 VAL D C 1
ATOM 6909 O O . VAL D 2 88 ? 14.666 83.049 -2.855 1.00 29.07 88 VAL D O 1
ATOM 6913 N N . ARG D 2 89 ? 16.337 83.746 -1.499 1.00 28.15 89 ARG D N 1
ATOM 6914 C CA . ARG D 2 89 ? 16.314 85.128 -1.993 1.00 27.65 89 ARG D CA 1
ATOM 6915 C C . ARG D 2 89 ? 16.623 85.186 -3.487 1.00 28.67 89 ARG D C 1
ATOM 6916 O O . ARG D 2 89 ? 15.954 85.909 -4.238 1.00 28.43 89 ARG D O 1
ATOM 6924 N N . ASN D 2 90 ? 17.627 84.424 -3.910 1.00 28.89 90 ASN D N 1
ATOM 6925 C CA . ASN D 2 90 ? 17.984 84.326 -5.331 1.00 31.02 90 ASN D CA 1
ATOM 6926 C C . ASN D 2 90 ? 16.857 83.757 -6.188 1.00 31.39 90 ASN D C 1
ATOM 6927 O O . ASN D 2 90 ? 16.564 84.271 -7.263 1.00 30.83 90 ASN D O 1
ATOM 6932 N N . ASN D 2 91 ? 16.228 82.698 -5.690 1.00 32.58 91 ASN D N 1
ATOM 6933 C CA . ASN D 2 91 ? 15.079 82.092 -6.341 1.00 33.55 91 ASN D CA 1
ATOM 6934 C C . ASN D 2 91 ? 13.913 83.072 -6.521 1.00 35.01 91 ASN D C 1
ATOM 6935 O O . ASN D 2 91 ? 13.286 83.106 -7.575 1.00 35.13 91 ASN D O 1
ATOM 6940 N N . LEU D 2 92 ? 13.640 83.874 -5.493 1.00 35.62 92 LEU D N 1
ATOM 6941 C CA . LEU D 2 92 ? 12.625 84.928 -5.572 1.00 35.07 92 LEU D CA 1
ATOM 6942 C C . LEU D 2 92 ? 13.171 86.217 -6.189 1.00 35.33 92 LEU D C 1
ATOM 6943 O O . LEU D 2 92 ? 12.429 87.178 -6.353 1.00 36.42 92 LEU D O 1
ATOM 6948 N N . ARG D 2 93 ? 14.464 86.227 -6.517 1.00 36.55 93 ARG D N 1
ATOM 6949 C CA . ARG D 2 93 ? 15.188 87.420 -6.996 1.00 37.70 93 ARG D CA 1
ATOM 6950 C C . ARG D 2 93 ? 14.971 88.659 -6.119 1.00 36.29 93 ARG D C 1
ATOM 6951 O O . ARG D 2 93 ? 14.876 89.780 -6.616 1.00 35.97 93 ARG D O 1
ATOM 6959 N N . VAL D 2 94 ? 14.900 88.444 -4.811 1.00 35.67 94 VAL D N 1
ATOM 6960 C CA . VAL D 2 94 ? 14.733 89.539 -3.863 1.00 34.28 94 VAL D CA 1
ATOM 6961 C C . VAL D 2 94 ? 16.036 89.806 -3.127 1.00 34.61 94 VAL D C 1
ATOM 6962 O O . VAL D 2 94 ? 16.959 88.990 -3.161 1.00 35.89 94 VAL D O 1
ATOM 6966 N N . ARG D 2 95 ? 16.102 90.960 -2.474 1.00 34.42 95 ARG D N 1
ATOM 6967 C CA . ARG D 2 95 ? 17.220 91.301 -1.603 1.00 33.33 95 ARG D CA 1
ATOM 6968 C C . ARG D 2 95 ? 16.688 91.690 -0.242 1.00 32.09 95 ARG D C 1
ATOM 6969 O O . ARG D 2 95 ? 15.492 91.969 -0.094 1.00 31.00 95 ARG D O 1
ATOM 6977 N N . LEU D 2 96 ? 17.571 91.696 0.754 1.00 30.97 96 LEU D N 1
ATOM 6978 C CA . LEU D 2 96 ? 17.199 92.082 2.112 1.00 30.69 96 LEU D CA 1
ATOM 6979 C C . LEU D 2 96 ? 16.481 93.433 2.144 1.00 31.04 96 LEU D C 1
ATOM 6980 O O . LEU D 2 96 ? 17.018 94.445 1.695 1.00 32.10 96 LEU D O 1
ATOM 6985 N N . GLY D 2 97 ? 15.259 93.438 2.663 1.00 31.55 97 GLY D N 1
ATOM 6986 C CA . GLY D 2 97 ? 14.442 94.650 2.680 1.00 33.02 97 GLY D CA 1
ATOM 6987 C C . GLY D 2 97 ? 13.310 94.684 1.659 1.00 33.59 97 GLY D C 1
ATOM 6988 O O . GLY D 2 97 ? 12.377 95.467 1.798 1.00 32.31 97 GLY D O 1
ATOM 6989 N N . ASP D 2 98 ? 13.381 93.833 0.635 1.00 34.70 98 ASP D N 1
ATOM 6990 C CA . ASP D 2 98 ? 12.346 93.794 -0.400 1.00 33.88 98 ASP D CA 1
ATOM 6991 C C . ASP D 2 98 ? 11.045 93.212 0.141 1.00 33.25 98 ASP D C 1
ATOM 6992 O O . ASP D 2 98 ? 11.036 92.558 1.187 1.00 32.84 98 ASP D O 1
ATOM 6997 N N . VAL D 2 99 ? 9.951 93.481 -0.568 1.00 32.95 99 VAL D N 1
ATOM 6998 C CA . VAL D 2 99 ? 8.630 92.998 -0.181 1.00 32.96 99 VAL D CA 1
ATOM 6999 C C . VAL D 2 99 ? 8.361 91.638 -0.816 1.00 33.10 99 VAL D C 1
ATOM 7000 O O . VAL D 2 99 ? 8.695 91.400 -1.982 1.00 32.33 99 VAL D O 1
ATOM 7004 N N . ILE D 2 100 ? 7.771 90.743 -0.038 1.00 33.35 100 ILE D N 1
ATOM 7005 C CA . ILE D 2 100 ? 7.243 89.513 -0.593 1.00 33.86 100 ILE D CA 1
ATOM 7006 C C . ILE D 2 100 ? 5.796 89.388 -0.164 1.00 34.23 100 ILE D C 1
ATOM 7007 O O . ILE D 2 100 ? 5.400 89.958 0.855 1.00 34.21 100 ILE D O 1
ATOM 7012 N N . SER D 2 101 ? 5.014 88.656 -0.955 1.00 33.50 101 SER D N 1
ATOM 7013 C CA . SER D 2 101 ? 3.682 88.263 -0.552 1.00 33.00 101 SER D CA 1
ATOM 7014 C C . SER D 2 101 ? 3.720 86.810 -0.119 1.00 33.29 101 SER D C 1
ATOM 7015 O O . SER D 2 101 ? 4.418 85.984 -0.725 1.00 32.63 101 SER D O 1
ATOM 7018 N N . ILE D 2 102 ? 2.974 86.507 0.935 1.00 33.39 102 ILE D N 1
ATOM 7019 C CA . ILE D 2 102 ? 2.852 85.146 1.416 1.00 35.30 102 ILE D CA 1
ATOM 7020 C C . ILE D 2 102 ? 1.400 84.693 1.321 1.00 37.32 102 ILE D C 1
ATOM 7021 O O . ILE D 2 102 ? 0.480 85.420 1.700 1.00 37.12 102 ILE D O 1
ATOM 7026 N N . GLN D 2 103 ? 1.203 83.497 0.788 1.00 39.87 103 GLN D N 1
ATOM 7027 C CA . GLN D 2 103 ? -0.107 82.868 0.825 1.00 43.32 103 GLN D CA 1
ATOM 7028 C C . GLN D 2 103 ? 0.060 81.405 1.189 1.00 43.57 103 GLN D C 1
ATOM 7029 O O . GLN D 2 103 ? 1.039 80.776 0.780 1.00 43.30 103 GLN D O 1
ATOM 7035 N N . PRO D 2 104 ? -0.874 80.865 1.990 1.00 46.05 104 PRO D N 1
ATOM 7036 C CA . PRO D 2 104 ? -0.796 79.446 2.309 1.00 46.68 104 PRO D CA 1
ATOM 7037 C C . PRO D 2 104 ? -0.876 78.633 1.027 1.00 46.70 104 PRO D C 1
ATOM 7038 O O . PRO D 2 104 ? -1.616 78.991 0.103 1.00 45.44 104 PRO D O 1
ATOM 7042 N N . CYS D 2 105 ? -0.089 77.566 0.970 1.00 46.73 105 CYS D N 1
ATOM 7043 C CA . CYS D 2 105 ? -0.054 76.699 -0.188 1.00 47.72 105 CYS D CA 1
ATOM 7044 C C . CYS D 2 105 ? -0.303 75.267 0.257 1.00 48.57 105 CYS D C 1
ATOM 7045 O O . CYS D 2 105 ? 0.635 74.472 0.321 1.00 50.61 105 CYS D O 1
ATOM 7048 N N . PRO D 2 106 ? -1.566 74.932 0.584 1.00 49.29 106 PRO D N 1
ATOM 7049 C CA . PRO D 2 106 ? -1.845 73.570 1.052 1.00 50.38 106 PRO D CA 1
ATOM 7050 C C . PRO D 2 106 ? -1.892 72.591 -0.116 1.00 53.47 106 PRO D C 1
ATOM 7051 O O . PRO D 2 106 ? -1.693 71.388 0.071 1.00 54.75 106 PRO D O 1
ATOM 7055 N N . ASP D 2 107 ? -2.127 73.133 -1.310 1.00 54.91 107 ASP D N 1
ATOM 7056 C CA . ASP D 2 107 ? -2.364 72.360 -2.517 1.00 58.12 107 ASP D CA 1
ATOM 7057 C C . ASP D 2 107 ? -1.056 72.024 -3.243 1.00 55.25 107 ASP D C 1
ATOM 7058 O O . ASP D 2 107 ? -0.825 72.488 -4.370 1.00 55.57 107 ASP D O 1
ATOM 7063 N N . VAL D 2 108 ? -0.195 71.226 -2.607 1.00 47.79 108 VAL D N 1
ATOM 7064 C CA . VAL D 2 108 ? 1.041 70.817 -3.278 1.00 41.52 108 VAL D CA 1
ATOM 7065 C C . VAL D 2 108 ? 1.080 69.322 -3.497 1.00 38.32 108 VAL D C 1
ATOM 7066 O O . VAL D 2 108 ? 1.079 68.530 -2.557 1.00 38.90 108 VAL D O 1
ATOM 7070 N N . LYS D 2 109 ? 1.113 68.952 -4.764 1.00 34.95 109 LYS D N 1
ATOM 7071 C CA . LYS D 2 109 ? 1.074 67.563 -5.144 1.00 34.52 109 LYS D CA 1
ATOM 7072 C C . LYS D 2 109 ? 2.456 66.905 -5.080 1.00 32.17 109 LYS D C 1
ATOM 7073 O O . LYS D 2 109 ? 3.489 67.565 -5.245 1.00 30.14 109 LYS D O 1
ATOM 7079 N N . TYR D 2 110 ? 2.461 65.605 -4.802 1.00 29.56 110 TYR D N 1
ATOM 7080 C CA . TYR D 2 110 ? 3.693 64.837 -4.752 1.00 28.60 110 TYR D CA 1
ATOM 7081 C C . TYR D 2 110 ? 4.130 64.575 -6.181 1.00 27.97 110 TYR D C 1
ATOM 7082 O O . TYR D 2 110 ? 3.336 64.149 -7.005 1.00 28.77 110 TYR D O 1
ATOM 7091 N N . GLY D 2 111 ? 5.391 64.860 -6.474 1.00 27.89 111 GLY D N 1
ATOM 7092 C CA . GLY D 2 111 ? 5.900 64.731 -7.823 1.00 27.72 111 GLY D CA 1
ATOM 7093 C C . GLY D 2 111 ? 5.842 63.303 -8.320 1.00 28.03 111 GLY D C 1
ATOM 7094 O O . GLY D 2 111 ? 6.080 62.367 -7.561 1.00 26.37 111 GLY D O 1
ATOM 7095 N N . LYS D 2 112 ? 5.500 63.147 -9.598 1.00 28.87 112 LYS D N 1
ATOM 7096 C CA . LYS D 2 112 ? 5.619 61.866 -10.279 1.00 29.51 112 LYS D CA 1
ATOM 7097 C C . LYS D 2 112 ? 7.072 61.698 -10.671 1.00 28.34 112 LYS D C 1
ATOM 7098 O O . LYS D 2 112 ? 7.663 60.632 -10.490 1.00 28.41 112 LYS D O 1
ATOM 7104 N N . ARG D 2 113 ? 7.640 62.772 -11.203 1.00 27.08 113 ARG D N 1
ATOM 7105 C CA . ARG D 2 113 ? 9.013 62.786 -11.682 1.00 26.75 113 ARG D CA 1
ATOM 7106 C C . ARG D 2 113 ? 9.546 64.218 -11.686 1.00 25.84 113 ARG D C 1
ATOM 7107 O O . ARG D 2 113 ? 8.779 65.176 -11.778 1.00 24.47 113 ARG D O 1
ATOM 7115 N N . ILE D 2 114 ? 10.864 64.351 -11.576 1.00 25.86 114 ILE D N 1
ATOM 7116 C CA . ILE D 2 114 ? 11.530 65.646 -11.672 1.00 25.90 114 ILE D CA 1
ATOM 7117 C C . ILE D 2 114 ? 12.825 65.506 -12.473 1.00 26.12 114 ILE D C 1
ATOM 7118 O O . ILE D 2 114 ? 13.373 64.405 -12.606 1.00 25.92 114 ILE D O 1
ATOM 7123 N N . HIS D 2 115 ? 13.306 66.619 -13.013 1.00 26.18 115 HIS D N 1
ATOM 7124 C CA . HIS D 2 115 ? 14.600 66.635 -13.668 1.00 26.02 115 HIS D CA 1
ATOM 7125 C C . HIS D 2 115 ? 15.474 67.728 -13.069 1.00 26.02 115 HIS D C 1
ATOM 7126 O O . HIS D 2 115 ? 15.083 68.897 -13.031 1.00 26.51 115 HIS D O 1
ATOM 7133 N N . VAL D 2 116 ? 16.642 67.347 -12.567 1.00 26.27 116 VAL D N 1
ATOM 7134 C CA . VAL D 2 116 ? 17.597 68.338 -12.053 1.00 26.64 116 VAL D CA 1
ATOM 7135 C C . VAL D 2 116 ? 19.007 68.089 -12.577 1.00 26.98 116 VAL D C 1
ATOM 7136 O O . VAL D 2 116 ? 19.436 66.944 -12.745 1.00 26.51 116 VAL D O 1
ATOM 7140 N N . LEU D 2 117 ? 19.720 69.180 -12.827 1.00 27.62 117 LEU D N 1
ATOM 7141 C CA . LEU D 2 117 ? 21.053 69.117 -13.393 1.00 28.43 117 LEU D CA 1
ATOM 7142 C C . LEU D 2 117 ? 21.991 70.107 -12.703 1.00 28.11 117 LEU D C 1
ATOM 7143 O O . LEU D 2 117 ? 21.561 71.173 -12.286 1.00 27.05 117 LEU D O 1
ATOM 7148 N N . PRO D 2 118 ? 23.276 69.741 -12.562 1.00 29.51 118 PRO D N 1
ATOM 7149 C CA . PRO D 2 118 ? 24.241 70.641 -11.941 1.00 30.80 118 PRO D CA 1
ATOM 7150 C C . PRO D 2 118 ? 24.550 71.844 -12.809 1.00 32.77 118 PRO D C 1
ATOM 7151 O O . PRO D 2 118 ? 24.492 71.758 -14.038 1.00 32.68 118 PRO D O 1
ATOM 7155 N N . ILE D 2 119 ? 24.863 72.961 -12.161 1.00 34.68 119 ILE D N 1
ATOM 7156 C CA . ILE D 2 119 ? 25.413 74.121 -12.847 1.00 36.41 119 ILE D CA 1
ATOM 7157 C C . ILE D 2 119 ? 26.867 73.809 -13.187 1.00 36.94 119 ILE D C 1
ATOM 7158 O O . ILE D 2 119 ? 27.617 73.332 -12.335 1.00 37.24 119 ILE D O 1
ATOM 7163 N N . ASP D 2 120 ? 27.248 74.067 -14.438 1.00 39.80 120 ASP D N 1
ATOM 7164 C CA . ASP D 2 120 ? 28.576 73.712 -14.959 1.00 41.06 120 ASP D CA 1
ATOM 7165 C C . ASP D 2 120 ? 29.755 74.155 -14.090 1.00 40.21 120 ASP D C 1
ATOM 7166 O O . ASP D 2 120 ? 30.597 73.335 -13.734 1.00 41.63 120 ASP D O 1
ATOM 7171 N N . ASP D 2 121 ? 29.795 75.433 -13.723 1.00 39.82 121 ASP D N 1
ATOM 7172 C CA . ASP D 2 121 ? 30.945 75.978 -12.994 1.00 41.91 121 ASP D CA 1
ATOM 7173 C C . ASP D 2 121 ? 31.039 75.555 -11.522 1.00 41.09 121 ASP D C 1
ATOM 7174 O O . ASP D 2 121 ? 31.972 75.955 -10.830 1.00 42.55 121 ASP D O 1
ATOM 7179 N N . THR D 2 122 ? 30.087 74.751 -11.049 1.00 38.98 122 THR D N 1
ATOM 7180 C CA . THR D 2 122 ? 30.162 74.215 -9.692 1.00 37.39 122 THR D CA 1
ATOM 7181 C C . THR D 2 122 ? 30.609 72.765 -9.705 1.00 37.38 122 THR D C 1
ATOM 7182 O O . THR D 2 122 ? 30.959 72.206 -8.664 1.00 37.75 122 THR D O 1
ATOM 7186 N N . VAL D 2 123 ? 30.611 72.158 -10.886 1.00 38.04 123 VAL D N 1
ATOM 7187 C CA . VAL D 2 123 ? 30.865 70.722 -10.989 1.00 38.87 123 VAL D CA 1
ATOM 7188 C C . VAL D 2 123 ? 32.148 70.395 -11.783 1.00 40.99 123 VAL D C 1
ATOM 7189 O O . VAL D 2 123 ? 32.448 69.227 -12.062 1.00 39.57 123 VAL D O 1
ATOM 7193 N N . GLU D 2 124 ? 32.914 71.442 -12.102 1.00 43.61 124 GLU D N 1
ATOM 7194 C CA . GLU D 2 124 ? 34.223 71.309 -12.752 1.00 45.43 124 GLU D CA 1
ATOM 7195 C C . GLU D 2 124 ? 35.181 70.448 -11.944 1.00 45.13 124 GLU D C 1
ATOM 7196 O O . GLU D 2 124 ? 35.379 70.679 -10.752 1.00 44.43 124 GLU D O 1
ATOM 7202 N N . GLY D 2 125 ? 35.769 69.452 -12.603 1.00 45.17 125 GLY D N 1
ATOM 7203 C CA . GLY D 2 125 ? 36.728 68.564 -11.955 1.00 43.13 125 GLY D CA 1
ATOM 7204 C C . GLY D 2 125 ? 36.072 67.359 -11.313 1.00 44.27 125 GLY D C 1
ATOM 7205 O O . GLY D 2 125 ? 36.759 66.438 -10.874 1.00 45.18 125 GLY D O 1
ATOM 7206 N N . ILE D 2 126 ? 34.741 67.357 -11.269 1.00 45.28 126 ILE D N 1
ATOM 7207 C CA . ILE D 2 126 ? 33.995 66.240 -10.697 1.00 46.37 126 ILE D CA 1
ATOM 7208 C C . ILE D 2 126 ? 33.433 65.337 -11.792 1.00 46.80 126 ILE D C 1
ATOM 7209 O O . ILE D 2 126 ? 32.908 65.819 -12.799 1.00 47.33 126 ILE D O 1
ATOM 7214 N N . THR D 2 127 ? 33.572 64.027 -11.594 1.00 45.37 127 THR D N 1
ATOM 7215 C CA . THR D 2 127 ? 32.890 63.036 -12.420 1.00 45.52 127 THR D CA 1
ATOM 7216 C C . THR D 2 127 ? 32.210 61.991 -11.533 1.00 45.05 127 THR D C 1
ATOM 7217 O O . THR D 2 127 ? 32.459 61.927 -10.326 1.00 44.99 127 THR D O 1
ATOM 7221 N N . GLY D 2 128 ? 31.351 61.176 -12.138 1.00 43.45 128 GLY D N 1
ATOM 7222 C CA . GLY D 2 128 ? 30.766 60.036 -11.454 1.00 41.26 128 GLY D CA 1
ATOM 7223 C C . GLY D 2 128 ? 29.328 60.248 -11.045 1.00 40.75 128 GLY D C 1
ATOM 7224 O O . GLY D 2 128 ? 28.614 61.059 -11.630 1.00 39.78 128 GLY D O 1
ATOM 7225 N N . ASN D 2 129 ? 28.913 59.518 -10.017 1.00 40.71 129 ASN D N 1
ATOM 7226 C CA . ASN D 2 129 ? 27.521 59.499 -9.620 1.00 41.57 129 ASN D CA 1
ATOM 7227 C C . ASN D 2 129 ? 27.133 60.674 -8.722 1.00 40.42 129 ASN D C 1
ATOM 7228 O O . ASN D 2 129 ? 27.245 60.594 -7.492 1.00 40.21 129 ASN D O 1
ATOM 7233 N N . LEU D 2 130 ? 26.673 61.756 -9.349 1.00 37.67 130 LEU D N 1
ATOM 7234 C CA . LEU D 2 130 ? 26.184 62.928 -8.627 1.00 36.56 130 LEU D CA 1
ATOM 7235 C C . LEU D 2 130 ? 24.921 62.636 -7.827 1.00 36.59 130 LEU D C 1
ATOM 7236 O O . LEU D 2 130 ? 24.733 63.186 -6.735 1.00 37.15 130 LEU D O 1
ATOM 7241 N N . PHE D 2 131 ? 24.060 61.775 -8.364 1.00 35.23 131 PHE D N 1
ATOM 7242 C CA . PHE D 2 131 ? 22.819 61.429 -7.677 1.00 34.68 131 PHE D CA 1
ATOM 7243 C C . PHE D 2 131 ? 23.054 60.839 -6.282 1.00 34.25 131 PHE D C 1
ATOM 7244 O O . PHE D 2 131 ? 22.392 61.242 -5.328 1.00 34.18 131 PHE D O 1
ATOM 7252 N N . GLU D 2 132 ? 23.988 59.898 -6.171 1.00 34.19 132 GLU D N 1
ATOM 7253 C CA . GLU D 2 132 ? 24.223 59.196 -4.909 1.00 35.62 132 GLU D CA 1
ATOM 7254 C C . GLU D 2 132 ? 24.916 60.072 -3.874 1.00 33.52 132 GLU D C 1
ATOM 7255 O O . GLU D 2 132 ? 24.634 59.969 -2.682 1.00 32.55 132 GLU D O 1
ATOM 7261 N N . VAL D 2 133 ? 25.812 60.935 -4.335 1.00 31.87 133 VAL D N 1
ATOM 7262 C CA . VAL D 2 133 ? 26.614 61.757 -3.432 1.00 31.84 133 VAL D CA 1
ATOM 7263 C C . VAL D 2 133 ? 25.827 62.962 -2.930 1.00 30.92 133 VAL D C 1
ATOM 7264 O O . VAL D 2 133 ? 25.814 63.249 -1.732 1.00 31.55 133 VAL D O 1
ATOM 7268 N N . TYR D 2 134 ? 25.173 63.666 -3.842 1.00 30.32 134 TYR D N 1
ATOM 7269 C CA . TYR D 2 134 ? 24.507 64.912 -3.486 1.00 29.92 134 TYR D CA 1
ATOM 7270 C C . TYR D 2 134 ? 22.987 64.779 -3.360 1.00 28.95 134 TYR D C 1
ATOM 7271 O O . TYR D 2 134 ? 22.433 64.999 -2.284 1.00 28.88 134 TYR D O 1
ATOM 7280 N N . LEU D 2 135 ? 22.330 64.380 -4.445 1.00 27.98 135 LEU D N 1
ATOM 7281 C CA . LEU D 2 135 ? 20.873 64.464 -4.552 1.00 27.22 135 LEU D CA 1
ATOM 7282 C C . LEU D 2 135 ? 20.089 63.490 -3.671 1.00 27.70 135 LEU D C 1
ATOM 7283 O O . LEU D 2 135 ? 19.148 63.899 -2.981 1.00 27.16 135 LEU D O 1
ATOM 7288 N N . LYS D 2 136 ? 20.465 62.213 -3.689 1.00 28.64 136 LYS D N 1
ATOM 7289 C CA . LYS D 2 136 ? 19.738 61.209 -2.916 1.00 29.36 136 LYS D CA 1
ATOM 7290 C C . LYS D 2 136 ? 19.633 61.554 -1.426 1.00 30.48 136 LYS D C 1
ATOM 7291 O O . LYS D 2 136 ? 18.519 61.582 -0.900 1.00 32.49 136 LYS D O 1
ATOM 7297 N N . PRO D 2 137 ? 20.773 61.841 -0.747 1.00 30.37 137 PRO D N 1
ATOM 7298 C CA . PRO D 2 137 ? 20.682 62.189 0.689 1.00 29.24 137 PRO D CA 1
ATOM 7299 C C . PRO D 2 137 ? 19.961 63.506 0.961 1.00 28.00 137 PRO D C 1
ATOM 7300 O O . PRO D 2 137 ? 19.325 63.653 2.001 1.00 28.54 137 PRO D O 1
ATOM 7304 N N . TYR D 2 138 ? 20.084 64.455 0.043 1.00 26.93 138 TYR D N 1
ATOM 7305 C CA . TYR D 2 138 ? 19.446 65.763 0.177 1.00 27.47 138 TYR D CA 1
ATOM 7306 C C . TYR D 2 138 ? 17.909 65.651 0.224 1.00 27.53 138 TYR D C 1
ATOM 7307 O O . TYR D 2 138 ? 17.265 66.257 1.080 1.00 27.66 138 TYR D O 1
ATOM 7316 N N . PHE D 2 139 ? 17.347 64.857 -0.684 1.00 27.11 139 PHE D N 1
ATOM 7317 C CA . PHE D 2 139 ? 15.903 64.645 -0.774 1.00 27.27 139 PHE D CA 1
ATOM 7318 C C . PHE D 2 139 ? 15.356 63.531 0.103 1.00 28.21 139 PHE D C 1
ATOM 7319 O O . PHE D 2 139 ? 14.177 63.558 0.440 1.00 28.93 139 PHE D O 1
ATOM 7327 N N . LEU D 2 140 ? 16.194 62.554 0.457 1.00 28.83 140 LEU D N 1
ATOM 7328 C CA . LEU D 2 140 ? 15.736 61.336 1.140 1.00 29.61 140 LEU D CA 1
ATOM 7329 C C . LEU D 2 140 ? 14.782 61.592 2.319 1.00 30.57 140 LEU D C 1
ATOM 7330 O O . LEU D 2 140 ? 15.204 62.057 3.382 1.00 30.34 140 LEU D O 1
ATOM 7335 N N . GLU D 2 141 ? 13.502 61.274 2.103 1.00 31.11 141 GLU D N 1
ATOM 7336 C CA . GLU D 2 141 ? 12.410 61.497 3.075 1.00 31.54 141 GLU D CA 1
ATOM 7337 C C . GLU D 2 141 ? 12.407 62.894 3.681 1.00 29.38 141 GLU D C 1
ATOM 7338 O O . GLU D 2 141 ? 11.998 63.089 4.824 1.00 29.09 141 GLU D O 1
ATOM 7344 N N . ALA D 2 142 ? 12.875 63.865 2.907 1.00 27.79 142 ALA D N 1
ATOM 7345 C CA . ALA D 2 142 ? 12.873 65.257 3.346 1.00 26.68 142 ALA D CA 1
ATOM 7346 C C . ALA D 2 142 ? 11.622 66.005 2.873 1.00 25.76 142 ALA D C 1
ATOM 7347 O O . ALA D 2 142 ? 11.347 67.109 3.341 1.00 25.09 142 ALA D O 1
ATOM 7349 N N . TYR D 2 143 ? 10.875 65.392 1.952 1.00 25.10 143 TYR D N 1
ATOM 7350 C CA . TYR D 2 143 ? 9.624 65.958 1.441 1.00 25.30 143 TYR D CA 1
ATOM 7351 C C . TYR D 2 143 ? 9.774 67.414 1.009 1.00 24.64 143 TYR D C 1
ATOM 7352 O O . TYR D 2 143 ? 8.966 68.262 1.366 1.00 23.70 143 TYR D O 1
ATOM 7361 N N . ARG D 2 144 ? 10.813 67.688 0.232 1.00 25.17 144 ARG D N 1
ATOM 7362 C CA . ARG D 2 144 ? 11.152 69.059 -0.123 1.00 26.64 144 ARG D CA 1
ATOM 7363 C C . ARG D 2 144 ? 10.250 69.603 -1.237 1.00 26.44 144 ARG D C 1
ATOM 7364 O O . ARG D 2 144 ? 10.023 68.935 -2.248 1.00 25.68 144 ARG D O 1
ATOM 7372 N N . PRO D 2 145 ? 9.706 70.815 -1.033 1.00 26.86 145 PRO D N 1
ATOM 7373 C CA . PRO D 2 145 ? 8.955 71.492 -2.087 1.00 27.10 145 PRO D CA 1
ATOM 7374 C C . PRO D 2 145 ? 9.904 72.137 -3.085 1.00 27.07 145 PRO D C 1
ATOM 7375 O O . PRO D 2 145 ? 10.874 72.778 -2.680 1.00 26.89 145 PRO D O 1
ATOM 7379 N N . ILE D 2 146 ? 9.644 71.938 -4.376 1.00 27.19 146 ILE D N 1
ATOM 7380 C CA . ILE D 2 146 ? 10.511 72.480 -5.421 1.00 28.22 146 ILE D CA 1
ATOM 7381 C C . ILE D 2 146 ? 9.727 73.033 -6.609 1.00 29.97 146 ILE D C 1
ATOM 7382 O O . ILE D 2 146 ? 8.615 72.592 -6.895 1.00 30.05 146 ILE D O 1
ATOM 7387 N N . ARG D 2 147 ? 10.347 73.982 -7.306 1.00 30.04 147 ARG D N 1
ATOM 7388 C CA . ARG D 2 147 ? 9.706 74.757 -8.350 1.00 30.75 147 ARG D CA 1
ATOM 7389 C C . ARG D 2 147 ? 10.620 74.791 -9.569 1.00 29.53 147 ARG D C 1
ATOM 7390 O O . ARG D 2 147 ? 11.820 75.016 -9.437 1.00 28.51 147 ARG D O 1
ATOM 7398 N N . LYS D 2 148 ? 10.066 74.546 -10.753 1.00 28.85 148 LYS D N 1
ATOM 7399 C CA . LYS D 2 148 ? 10.853 74.598 -11.996 1.00 27.57 148 LYS D CA 1
ATOM 7400 C C . LYS D 2 148 ? 11.602 75.929 -12.104 1.00 26.39 148 LYS D C 1
ATOM 7401 O O . LYS D 2 148 ? 11.016 76.993 -11.913 1.00 24.85 148 LYS D O 1
ATOM 7407 N N . GLY D 2 149 ? 12.897 75.864 -12.394 1.00 25.77 149 GLY D N 1
ATOM 7408 C CA . GLY D 2 149 ? 13.718 77.063 -12.447 1.00 26.59 149 GLY D CA 1
ATOM 7409 C C . GLY D 2 149 ? 14.521 77.289 -11.176 1.00 28.06 149 GLY D C 1
ATOM 7410 O O . GLY D 2 149 ? 15.542 77.972 -11.209 1.00 29.92 149 GLY D O 1
ATOM 7411 N N . ASP D 2 150 ? 14.061 76.724 -10.059 1.00 27.93 150 ASP D N 1
ATOM 7412 C CA . ASP D 2 150 ? 14.771 76.801 -8.778 1.00 28.62 150 ASP D CA 1
ATOM 7413 C C . ASP D 2 150 ? 16.224 76.397 -8.927 1.00 27.35 150 ASP D C 1
ATOM 7414 O O . ASP D 2 150 ? 16.529 75.395 -9.583 1.00 27.50 150 ASP D O 1
ATOM 7419 N N . ILE D 2 151 ? 17.108 77.171 -8.307 1.00 26.33 151 ILE D N 1
ATOM 7420 C CA . ILE D 2 151 ? 18.489 76.755 -8.089 1.00 25.70 151 ILE D CA 1
ATOM 7421 C C . ILE D 2 151 ? 18.656 76.449 -6.602 1.00 25.93 151 ILE D C 1
ATOM 7422 O O . ILE D 2 151 ? 18.230 77.228 -5.755 1.00 26.71 151 ILE D O 1
ATOM 7427 N N . PHE D 2 152 ? 19.248 75.304 -6.288 1.00 25.86 152 PHE D N 1
ATOM 7428 C CA . PHE D 2 152 ? 19.508 74.960 -4.897 1.00 27.10 152 PHE D CA 1
ATOM 7429 C C . PHE D 2 152 ? 20.920 74.415 -4.689 1.00 28.16 152 PHE D C 1
ATOM 7430 O O . PHE D 2 152 ? 21.608 74.062 -5.652 1.00 28.76 152 PHE D O 1
ATOM 7438 N N . LEU D 2 153 ? 21.327 74.342 -3.424 1.00 28.79 153 LEU D N 1
ATOM 7439 C CA . LEU D 2 153 ? 22.712 74.083 -3.045 1.00 29.82 153 LEU D CA 1
ATOM 7440 C C . LEU D 2 153 ? 22.826 72.812 -2.209 1.00 29.30 153 LEU D C 1
ATOM 7441 O O . LEU D 2 153 ? 22.146 72.669 -1.186 1.00 28.98 153 LEU D O 1
ATOM 7446 N N . VAL D 2 154 ? 23.670 71.885 -2.658 1.00 28.29 154 VAL D N 1
ATOM 7447 C CA . VAL D 2 154 ? 23.998 70.692 -1.877 1.00 28.51 154 VAL D CA 1
ATOM 7448 C C . VAL D 2 154 ? 25.500 70.669 -1.580 1.00 28.61 154 VAL D C 1
ATOM 7449 O O . VAL D 2 154 ? 26.322 70.745 -2.492 1.00 27.20 154 VAL D O 1
ATOM 7453 N N . ARG D 2 155 ? 25.848 70.572 -0.301 1.00 30.55 155 ARG D N 1
ATOM 7454 C CA . ARG D 2 155 ? 27.249 70.592 0.124 1.00 33.52 155 ARG D CA 1
ATOM 7455 C C . ARG D 2 155 ? 27.753 69.162 0.273 1.00 35.50 155 ARG D C 1
ATOM 7456 O O . ARG D 2 155 ? 26.965 68.255 0.561 1.00 35.57 155 ARG D O 1
ATOM 7464 N N . GLY D 2 156 ? 29.056 68.968 0.062 1.00 37.93 156 GLY D N 1
ATOM 7465 C CA . GLY D 2 156 ? 29.676 67.636 0.113 1.00 40.39 156 GLY D CA 1
ATOM 7466 C C . GLY D 2 156 ? 30.957 67.510 -0.701 1.00 42.73 156 GLY D C 1
ATOM 7467 O O . GLY D 2 156 ? 31.111 68.155 -1.748 1.00 42.26 156 GLY D O 1
ATOM 7468 N N . GLY D 2 157 ? 31.881 66.674 -0.218 1.00 44.60 157 GLY D N 1
ATOM 7469 C CA . GLY D 2 157 ? 33.178 66.461 -0.876 1.00 42.92 157 GLY D CA 1
ATOM 7470 C C . GLY D 2 157 ? 34.005 67.730 -0.994 1.00 44.07 157 GLY D C 1
ATOM 7471 O O . GLY D 2 157 ? 34.562 68.029 -2.047 1.00 44.64 157 GLY D O 1
ATOM 7472 N N . MET D 2 158 ? 34.067 68.491 0.093 1.00 43.91 158 MET D N 1
ATOM 7473 C CA . MET D 2 158 ? 34.836 69.738 0.139 1.00 45.30 158 MET D CA 1
ATOM 7474 C C . MET D 2 158 ? 34.402 70.718 -0.947 1.00 43.49 158 MET D C 1
ATOM 7475 O O . MET D 2 158 ? 35.185 71.551 -1.413 1.00 42.70 158 MET D O 1
ATOM 7480 N N . ARG D 2 159 ? 33.127 70.625 -1.306 1.00 42.87 159 ARG D N 1
ATOM 7481 C CA . ARG D 2 159 ? 32.556 71.372 -2.416 1.00 41.48 159 ARG D CA 1
ATOM 7482 C C . ARG D 2 159 ? 31.095 71.723 -2.139 1.00 39.94 159 ARG D C 1
ATOM 7483 O O . ARG D 2 159 ? 30.425 71.066 -1.333 1.00 39.95 159 ARG D O 1
ATOM 7491 N N . ALA D 2 160 ? 30.624 72.777 -2.803 1.00 38.49 160 ALA D N 1
ATOM 7492 C CA . ALA D 2 160 ? 29.209 73.139 -2.832 1.00 35.28 160 ALA D CA 1
ATOM 7493 C C . ALA D 2 160 ? 28.717 73.078 -4.276 1.00 33.98 160 ALA D C 1
ATOM 7494 O O . ALA D 2 160 ? 29.098 73.899 -5.115 1.00 34.05 160 ALA D O 1
ATOM 7496 N N . VAL D 2 161 ? 27.877 72.096 -4.566 1.00 31.64 161 VAL D N 1
ATOM 7497 C CA . VAL D 2 161 ? 27.310 71.965 -5.899 1.00 30.03 161 VAL D CA 1
ATOM 7498 C C . VAL D 2 161 ? 25.935 72.631 -5.984 1.00 29.53 161 VAL D C 1
ATOM 7499 O O . VAL D 2 161 ? 25.077 72.428 -5.125 1.00 29.22 161 VAL D O 1
ATOM 7503 N N . GLU D 2 162 ? 25.743 73.423 -7.031 1.00 29.97 162 GLU D N 1
ATOM 7504 C CA . GLU D 2 162 ? 24.452 74.029 -7.330 1.00 31.40 162 GLU D CA 1
ATOM 7505 C C . GLU D 2 162 ? 23.694 73.231 -8.394 1.00 31.06 162 GLU D C 1
ATOM 7506 O O . GLU D 2 162 ? 24.264 72.830 -9.410 1.00 31.56 162 GLU D O 1
ATOM 7512 N N . PHE D 2 163 ? 22.410 72.997 -8.152 1.00 30.67 163 PHE D N 1
ATOM 7513 C CA . PHE D 2 163 ? 21.571 72.258 -9.090 1.00 30.33 163 PHE D CA 1
ATOM 7514 C C . PHE D 2 163 ? 20.395 73.106 -9.540 1.00 30.30 163 PHE D C 1
ATOM 7515 O O . PHE D 2 163 ? 19.897 73.935 -8.785 1.00 31.70 163 PHE D O 1
ATOM 7523 N N . LYS D 2 164 ? 19.956 72.904 -10.774 1.00 30.12 164 LYS D N 1
ATOM 7524 C CA . LYS D 2 164 ? 18.771 73.588 -11.266 1.00 30.49 164 LYS D CA 1
ATOM 7525 C C . LYS D 2 164 ? 17.667 72.578 -11.523 1.00 29.00 164 LYS D C 1
ATOM 7526 O O . LYS D 2 164 ? 17.921 71.493 -12.056 1.00 28.08 164 LYS D O 1
ATOM 7532 N N . VAL D 2 165 ? 16.449 72.939 -11.129 1.00 27.36 165 VAL D N 1
ATOM 7533 C CA . VAL D 2 165 ? 15.277 72.113 -11.401 1.00 27.27 165 VAL D CA 1
ATOM 7534 C C . VAL D 2 165 ? 14.788 72.410 -12.824 1.00 27.58 165 VAL D C 1
ATOM 7535 O O . VAL D 2 165 ? 14.210 73.468 -13.091 1.00 27.87 165 VAL D O 1
ATOM 7539 N N . VAL D 2 166 ? 15.068 71.485 -13.740 1.00 28.34 166 VAL D N 1
ATOM 7540 C CA . VAL D 2 166 ? 14.808 71.705 -15.162 1.00 29.29 166 VAL D CA 1
ATOM 7541 C C . VAL D 2 166 ? 13.332 71.494 -15.489 1.00 29.81 166 VAL D C 1
ATOM 7542 O O . VAL D 2 166 ? 12.755 72.256 -16.256 1.00 31.06 166 VAL D O 1
ATOM 7546 N N . GLU D 2 167 ? 12.735 70.460 -14.898 1.00 30.26 167 GLU D N 1
ATOM 7547 C CA . GLU D 2 167 ? 11.321 70.128 -15.099 1.00 30.78 167 GLU D CA 1
ATOM 7548 C C . GLU D 2 167 ? 10.739 69.527 -13.823 1.00 29.80 167 GLU D C 1
ATOM 7549 O O . GLU D 2 167 ? 11.460 68.900 -13.044 1.00 29.76 167 GLU D O 1
ATOM 7555 N N . THR D 2 168 ? 9.438 69.715 -13.617 1.00 28.75 168 THR D N 1
ATOM 7556 C CA . THR D 2 168 ? 8.688 68.930 -12.627 1.00 29.59 168 THR D CA 1
ATOM 7557 C C . THR D 2 168 ? 7.389 68.399 -13.227 1.00 29.40 168 THR D C 1
ATOM 7558 O O . THR D 2 168 ? 6.838 68.984 -14.156 1.00 29.60 168 THR D O 1
ATOM 7562 N N . ASP D 2 169 ? 6.915 67.286 -12.680 1.00 29.87 169 ASP D N 1
ATOM 7563 C CA . ASP D 2 169 ? 5.641 66.701 -13.063 1.00 30.23 169 ASP D CA 1
ATOM 7564 C C . ASP D 2 169 ? 4.953 66.232 -11.781 1.00 30.60 169 ASP D C 1
ATOM 7565 O O . ASP D 2 169 ? 5.390 65.260 -11.157 1.00 30.65 169 ASP D O 1
ATOM 7570 N N . PRO D 2 170 ? 3.867 66.920 -11.383 1.00 30.74 170 PRO D N 1
ATOM 7571 C CA . PRO D 2 170 ? 3.211 68.014 -12.113 1.00 30.07 170 PRO D CA 1
ATOM 7572 C C . PRO D 2 170 ? 3.943 69.361 -12.031 1.00 30.65 170 PRO D C 1
ATOM 7573 O O . PRO D 2 170 ? 4.914 69.509 -11.281 1.00 31.23 170 PRO D O 1
ATOM 7577 N N . SER D 2 171 ? 3.457 70.324 -12.812 1.00 30.37 171 SER D N 1
ATOM 7578 C CA . SER D 2 171 ? 4.060 71.641 -12.956 1.00 29.62 171 SER D CA 1
ATOM 7579 C C . SER D 2 171 ? 3.279 72.658 -12.139 1.00 28.18 171 SER D C 1
ATOM 7580 O O . SER D 2 171 ? 2.138 72.399 -11.778 1.00 29.40 171 SER D O 1
ATOM 7583 N N . PRO D 2 172 ? 3.888 73.813 -11.819 1.00 26.75 172 PRO D N 1
ATOM 7584 C CA . PRO D 2 172 ? 5.305 74.159 -11.950 1.00 26.77 172 PRO D CA 1
ATOM 7585 C C . PRO D 2 172 ? 6.081 73.846 -10.656 1.00 26.51 172 PRO D C 1
ATOM 7586 O O . PRO D 2 172 ? 7.269 74.137 -10.554 1.00 26.73 172 PRO D O 1
ATOM 7590 N N . TYR D 2 173 ? 5.392 73.274 -9.676 1.00 27.21 173 TYR D N 1
ATOM 7591 C CA . TYR D 2 173 ? 6.013 72.873 -8.421 1.00 28.37 173 TYR D CA 1
ATOM 7592 C C . TYR D 2 173 ? 5.379 71.606 -7.886 1.00 27.51 173 TYR D C 1
ATOM 7593 O O . TYR D 2 173 ? 4.246 71.279 -8.236 1.00 27.85 173 TYR D O 1
ATOM 7602 N N . CYS D 2 174 ? 6.130 70.900 -7.045 1.00 26.93 174 CYS D N 1
ATOM 7603 C CA . CYS D 2 174 ? 5.685 69.658 -6.439 1.00 27.26 174 CYS D CA 1
ATOM 7604 C C . CYS D 2 174 ? 6.496 69.390 -5.171 1.00 26.53 174 CYS D C 1
ATOM 7605 O O . CYS D 2 174 ? 7.464 70.096 -4.897 1.00 26.40 174 CYS D O 1
ATOM 7608 N N . ILE D 2 175 ? 6.075 68.390 -4.395 1.00 25.65 175 ILE D N 1
ATOM 7609 C CA . ILE D 2 175 ? 6.861 67.874 -3.286 1.00 25.88 175 ILE D CA 1
ATOM 7610 C C . ILE D 2 175 ? 7.689 66.703 -3.815 1.00 26.09 175 ILE D C 1
ATOM 7611 O O . ILE D 2 175 ? 7.159 65.832 -4.516 1.00 25.86 175 ILE D O 1
ATOM 7616 N N . VAL D 2 176 ? 8.984 66.681 -3.488 1.00 25.17 176 VAL D N 1
ATOM 7617 C CA . VAL D 2 176 ? 9.817 65.521 -3.797 1.00 24.81 176 VAL D CA 1
ATOM 7618 C C . VAL D 2 176 ? 9.589 64.444 -2.735 1.00 25.27 176 VAL D C 1
ATOM 7619 O O . VAL D 2 176 ? 10.132 64.504 -1.634 1.00 25.29 176 VAL D O 1
ATOM 7623 N N . ALA D 2 177 ? 8.751 63.478 -3.084 1.00 25.37 177 ALA D N 1
ATOM 7624 C CA . ALA D 2 177 ? 8.341 62.424 -2.173 1.00 26.27 177 ALA D CA 1
ATOM 7625 C C . ALA D 2 177 ? 9.149 61.163 -2.459 1.00 26.97 177 ALA D C 1
ATOM 7626 O O . ALA D 2 177 ? 9.813 61.094 -3.496 1.00 26.53 177 ALA D O 1
ATOM 7628 N N . PRO D 2 178 ? 9.108 60.168 -1.539 1.00 27.65 178 PRO D N 1
ATOM 7629 C CA . PRO D 2 178 ? 9.823 58.907 -1.727 1.00 29.05 178 PRO D CA 1
ATOM 7630 C C . PRO D 2 178 ? 9.530 58.250 -3.070 1.00 31.01 178 PRO D C 1
ATOM 7631 O O . PRO D 2 178 ? 10.409 57.610 -3.646 1.00 29.32 178 PRO D O 1
ATOM 7635 N N . ASP D 2 179 ? 8.303 58.425 -3.564 1.00 34.83 179 ASP D N 1
ATOM 7636 C CA . ASP D 2 179 ? 7.863 57.791 -4.808 1.00 37.08 179 ASP D CA 1
ATOM 7637 C C . ASP D 2 179 ? 8.257 58.575 -6.051 1.00 35.26 179 ASP D C 1
ATOM 7638 O O . ASP D 2 179 ? 8.159 58.055 -7.161 1.00 36.46 179 ASP D O 1
ATOM 7643 N N . THR D 2 180 ? 8.696 59.818 -5.860 1.00 33.24 180 THR D N 1
ATOM 7644 C CA . THR D 2 180 ? 9.104 60.678 -6.968 1.00 32.62 180 THR D CA 1
ATOM 7645 C C . THR D 2 180 ? 10.373 60.128 -7.606 1.00 33.41 180 THR D C 1
ATOM 7646 O O . THR D 2 180 ? 11.381 59.948 -6.926 1.00 34.13 180 THR D O 1
ATOM 7650 N N . VAL D 2 181 ? 10.315 59.846 -8.907 1.00 34.08 181 VAL D N 1
ATOM 7651 C CA . VAL D 2 181 ? 11.518 59.473 -9.648 1.00 33.39 181 VAL D CA 1
ATOM 7652 C C . VAL D 2 181 ? 12.322 60.723 -10.002 1.00 33.47 181 VAL D C 1
ATOM 7653 O O . VAL D 2 181 ? 11.787 61.692 -10.545 1.00 34.56 181 VAL D O 1
ATOM 7657 N N . ILE D 2 182 ? 13.602 60.693 -9.639 1.00 32.20 182 ILE D N 1
ATOM 7658 C CA . ILE D 2 182 ? 14.511 61.809 -9.835 1.00 30.75 182 ILE D CA 1
ATOM 7659 C C . ILE D 2 182 ? 15.431 61.506 -11.012 1.00 31.01 182 ILE D C 1
ATOM 7660 O O . ILE D 2 182 ? 16.325 60.668 -10.895 1.00 31.42 182 ILE D O 1
ATOM 7665 N N . HIS D 2 183 ? 15.191 62.175 -12.142 1.00 30.82 183 HIS D N 1
ATOM 7666 C CA . HIS D 2 183 ? 16.051 62.074 -13.324 1.00 31.98 183 HIS D CA 1
ATOM 7667 C C . HIS D 2 183 ? 17.155 63.118 -13.243 1.00 34.34 183 HIS D C 1
ATOM 7668 O O . HIS D 2 183 ? 16.920 64.255 -12.822 1.00 34.73 183 HIS D O 1
ATOM 7675 N N . CYS D 2 184 ? 18.357 62.740 -13.658 1.00 36.04 184 CYS D N 1
ATOM 7676 C CA . CYS D 2 184 ? 19.472 63.676 -13.646 1.00 39.06 184 CYS D CA 1
ATOM 7677 C C . CYS D 2 184 ? 20.546 63.311 -14.655 1.00 40.84 184 CYS D C 1
ATOM 7678 O O . CYS D 2 184 ? 21.731 63.505 -14.408 1.00 41.53 184 CYS D O 1
ATOM 7681 N N . GLU D 2 185 ? 20.124 62.777 -15.795 1.00 44.31 185 GLU D N 1
ATOM 7682 C CA . GLU D 2 185 ? 21.036 62.543 -16.906 1.00 46.17 185 GLU D CA 1
ATOM 7683 C C . GLU D 2 185 ? 20.992 63.765 -17.783 1.00 45.66 185 GLU D C 1
ATOM 7684 O O . GLU D 2 185 ? 19.958 64.414 -17.891 1.00 45.50 185 GLU D O 1
ATOM 7690 N N . GLY D 2 186 ? 22.121 64.082 -18.401 1.00 46.83 186 GLY D N 1
ATOM 7691 C CA . GLY D 2 186 ? 22.220 65.245 -19.265 1.00 46.91 186 GLY D CA 1
ATOM 7692 C C . GLY D 2 186 ? 23.478 66.042 -19.005 1.00 49.84 186 GLY D C 1
ATOM 7693 O O . GLY D 2 186 ? 24.264 65.718 -18.108 1.00 48.79 186 GLY D O 1
ATOM 7694 N N . GLU D 2 187 ? 23.656 67.093 -19.797 1.00 52.00 187 GLU D N 1
ATOM 7695 C CA . GLU D 2 187 ? 24.817 67.962 -19.698 1.00 54.87 187 GLU D CA 1
ATOM 7696 C C . GLU D 2 187 ? 24.634 68.994 -18.593 1.00 54.66 187 GLU D C 1
ATOM 7697 O O . GLU D 2 187 ? 23.533 69.527 -18.431 1.00 54.96 187 GLU D O 1
ATOM 7703 N N . PRO D 2 188 ? 25.709 69.267 -17.820 1.00 55.21 188 PRO D N 1
ATOM 7704 C CA . PRO D 2 188 ? 25.719 70.386 -16.878 1.00 54.87 188 PRO D CA 1
ATOM 7705 C C . PRO D 2 188 ? 25.317 71.668 -17.592 1.00 56.50 188 PRO D C 1
ATOM 7706 O O . PRO D 2 188 ? 25.836 71.960 -18.669 1.00 57.69 188 PRO D O 1
ATOM 7710 N N . ILE D 2 189 ? 24.386 72.415 -17.007 1.00 56.77 189 ILE D N 1
ATOM 7711 C CA . ILE D 2 189 ? 23.812 73.561 -17.704 1.00 59.39 189 ILE D CA 1
ATOM 7712 C C . ILE D 2 189 ? 24.501 74.882 -17.371 1.00 61.38 189 ILE D C 1
ATOM 7713 O O . ILE D 2 189 ? 25.045 75.065 -16.274 1.00 59.29 189 ILE D O 1
ATOM 7718 N N . LYS D 2 190 ? 24.482 75.788 -18.346 1.00 63.20 190 LYS D N 1
ATOM 7719 C CA . LYS D 2 190 ? 25.113 77.090 -18.214 1.00 63.19 190 LYS D CA 1
ATOM 7720 C C . LYS D 2 190 ? 24.371 77.940 -17.206 1.00 62.44 190 LYS D C 1
ATOM 7721 O O . LYS D 2 190 ? 23.143 77.908 -17.124 1.00 60.01 190 LYS D O 1
ATOM 7727 N N . ARG D 2 191 ? 25.143 78.693 -16.436 1.00 64.28 191 ARG D N 1
ATOM 7728 C CA . ARG D 2 191 ? 24.619 79.736 -15.578 1.00 66.33 191 ARG D CA 1
ATOM 7729 C C . ARG D 2 191 ? 24.004 80.831 -16.456 1.00 67.24 191 ARG D C 1
ATOM 7730 O O . ARG D 2 191 ? 24.528 81.141 -17.528 1.00 64.50 191 ARG D O 1
ATOM 7738 N N . GLU D 2 192 ? 22.878 81.383 -16.011 1.00 70.04 192 GLU D N 1
ATOM 7739 C CA . GLU D 2 192 ? 22.255 82.531 -16.669 1.00 73.18 192 GLU D CA 1
ATOM 7740 C C . GLU D 2 192 ? 22.740 83.834 -16.034 1.00 77.30 192 GLU D C 1
ATOM 7741 O O . GLU D 2 192 ? 23.052 83.873 -14.839 1.00 76.43 192 GLU D O 1
ATOM 7747 N N . ASP D 2 193 ? 22.803 84.894 -16.837 1.00 82.41 193 ASP D N 1
ATOM 7748 C CA . ASP D 2 193 ? 23.284 86.203 -16.374 1.00 88.93 193 ASP D CA 1
ATOM 7749 C C . ASP D 2 193 ? 22.404 86.827 -15.283 1.00 89.19 193 ASP D C 1
ATOM 7750 O O . ASP D 2 193 ? 22.915 87.476 -14.368 1.00 91.04 193 ASP D O 1
ATOM 7755 N N . GLU D 2 194 ? 21.091 86.628 -15.391 1.00 86.83 194 GLU D N 1
ATOM 7756 C CA . GLU D 2 194 ? 20.137 87.076 -14.375 1.00 86.40 194 GLU D CA 1
ATOM 7757 C C . GLU D 2 194 ? 20.277 86.278 -13.082 1.00 83.24 194 GLU D C 1
ATOM 7758 O O . GLU D 2 194 ? 20.007 86.792 -11.997 1.00 81.88 194 GLU D O 1
ATOM 7764 N N . GLU D 2 195 ? 20.693 85.021 -13.215 1.00 81.51 195 GLU D N 1
ATOM 7765 C CA . GLU D 2 195 ? 20.915 84.140 -12.073 1.00 78.85 195 GLU D CA 1
ATOM 7766 C C . GLU D 2 195 ? 22.214 84.493 -11.365 1.00 76.00 195 GLU D C 1
ATOM 7767 O O . GLU D 2 195 ? 23.309 84.218 -11.872 1.00 77.60 195 GLU D O 1
ATOM 7773 N N . GLU D 2 196 ? 22.072 85.117 -10.199 1.00 71.89 196 GLU D N 1
ATOM 7774 C CA . GLU D 2 196 ? 23.200 85.454 -9.338 1.00 69.12 196 GLU D CA 1
ATOM 7775 C C . GLU D 2 196 ? 23.904 84.179 -8.893 1.00 62.87 196 GLU D C 1
ATOM 7776 O O . GLU D 2 196 ? 23.260 83.242 -8.424 1.00 61.79 196 GLU D O 1
ATOM 7782 N N . SER D 2 197 ? 25.220 84.132 -9.063 1.00 58.48 197 SER D N 1
ATOM 7783 C CA . SER D 2 197 ? 25.990 82.992 -8.587 1.00 56.30 197 SER D CA 1
ATOM 7784 C C . SER D 2 197 ? 25.972 82.964 -7.059 1.00 55.00 197 SER D C 1
ATOM 7785 O O . SER D 2 197 ? 26.118 83.999 -6.408 1.00 55.92 197 SER D O 1
ATOM 7788 N N . LEU D 2 198 ? 25.772 81.779 -6.493 1.00 51.83 198 LEU D N 1
ATOM 7789 C CA . LEU D 2 198 ? 25.840 81.600 -5.046 1.00 48.76 198 LEU D CA 1
ATOM 7790 C C . LEU D 2 198 ? 27.292 81.535 -4.565 1.00 50.31 198 LEU D C 1
ATOM 7791 O O . LEU D 2 198 ? 27.565 81.475 -3.363 1.00 49.01 198 LEU D O 1
ATOM 7796 N N . ASN D 2 199 ? 28.219 81.555 -5.518 1.00 53.34 199 ASN D N 1
ATOM 7797 C CA . ASN D 2 199 ? 29.635 81.657 -5.208 1.00 54.53 199 ASN D CA 1
ATOM 7798 C C . ASN D 2 199 ? 30.045 83.112 -4.951 1.00 52.31 199 ASN D C 1
ATOM 7799 O O . ASN D 2 199 ? 31.145 83.365 -4.457 1.00 51.93 199 ASN D O 1
ATOM 7804 N N . GLU D 2 200 ? 29.160 84.061 -5.276 1.00 48.05 200 GLU D N 1
ATOM 7805 C CA . GLU D 2 200 ? 29.384 85.468 -4.936 1.00 47.03 200 GLU D CA 1
ATOM 7806 C C . GLU D 2 200 ? 29.363 85.631 -3.423 1.00 43.87 200 GLU D C 1
ATOM 7807 O O . GLU D 2 200 ? 28.581 84.977 -2.733 1.00 42.99 200 GLU D O 1
ATOM 7813 N N . VAL D 2 201 ? 30.230 86.501 -2.916 1.00 39.51 201 VAL D N 1
ATOM 7814 C CA . VAL D 2 201 ? 30.348 86.753 -1.481 1.00 36.40 201 VAL D CA 1
ATOM 7815 C C . VAL D 2 201 ? 29.077 87.387 -0.900 1.00 34.98 201 VAL D C 1
ATOM 7816 O O . VAL D 2 201 ? 28.567 88.377 -1.436 1.00 34.51 201 VAL D O 1
ATOM 7820 N N . GLY D 2 202 ? 28.581 86.813 0.196 1.00 31.68 202 GLY D N 1
ATOM 7821 C CA . GLY D 2 202 ? 27.455 87.376 0.940 1.00 29.85 202 GLY D CA 1
ATOM 7822 C C . GLY D 2 202 ? 27.720 87.467 2.434 1.00 29.76 202 GLY D C 1
ATOM 7823 O O . GLY D 2 202 ? 28.792 87.094 2.911 1.00 29.15 202 GLY D O 1
ATOM 7824 N N . TYR D 2 203 ? 26.739 87.967 3.179 1.00 29.29 203 TYR D N 1
ATOM 7825 C CA . TYR D 2 203 ? 26.845 88.054 4.632 1.00 30.09 203 TYR D CA 1
ATOM 7826 C C . TYR D 2 203 ? 27.101 86.709 5.304 1.00 31.42 203 TYR D C 1
ATOM 7827 O O . TYR D 2 203 ? 27.811 86.643 6.308 1.00 31.56 203 TYR D O 1
ATOM 7836 N N . ASP D 2 204 ? 26.517 85.645 4.754 1.00 31.83 204 ASP D N 1
ATOM 7837 C CA . ASP D 2 204 ? 26.671 84.310 5.317 1.00 33.43 204 ASP D CA 1
ATOM 7838 C C . ASP D 2 204 ? 28.080 83.737 5.140 1.00 34.20 204 ASP D C 1
ATOM 7839 O O . ASP D 2 204 ? 28.368 82.639 5.615 1.00 36.77 204 ASP D O 1
ATOM 7844 N N . ASP D 2 205 ? 28.949 84.488 4.461 1.00 34.40 205 ASP D N 1
ATOM 7845 C CA . ASP D 2 205 ? 30.352 84.113 4.292 1.00 32.97 205 ASP D CA 1
ATOM 7846 C C . ASP D 2 205 ? 31.265 84.761 5.345 1.00 32.57 205 ASP D C 1
ATOM 7847 O O . ASP D 2 205 ? 32.461 84.476 5.388 1.00 32.29 205 ASP D O 1
ATOM 7852 N N . ILE D 2 206 ? 30.698 85.618 6.193 1.00 32.72 206 ILE D N 1
ATOM 7853 C CA . ILE D 2 206 ? 31.470 86.390 7.182 1.00 33.16 206 ILE D CA 1
ATOM 7854 C C . ILE D 2 206 ? 31.216 85.934 8.626 1.00 33.63 206 ILE D C 1
ATOM 7855 O O . ILE D 2 206 ? 30.070 85.847 9.069 1.00 33.29 206 ILE D O 1
ATOM 7860 N N . GLY D 2 207 ? 32.286 85.638 9.357 1.00 34.42 207 GLY D N 1
ATOM 7861 C CA . GLY D 2 207 ? 32.163 85.274 10.772 1.00 35.88 207 GLY D CA 1
ATOM 7862 C C . GLY D 2 207 ? 32.818 86.294 11.684 1.00 38.08 207 GLY D C 1
ATOM 7863 O O . GLY D 2 207 ? 33.737 87.007 11.272 1.00 38.30 207 GLY D O 1
ATOM 7864 N N . GLY D 2 208 ? 32.333 86.372 12.921 1.00 40.03 208 GLY D N 1
ATOM 7865 C CA . GLY D 2 208 ? 32.961 87.187 13.970 1.00 41.02 208 GLY D CA 1
ATOM 7866 C C . GLY D 2 208 ? 32.928 88.695 13.785 1.00 42.14 208 GLY D C 1
ATOM 7867 O O . GLY D 2 208 ? 33.727 89.411 14.393 1.00 42.01 208 GLY D O 1
ATOM 7868 N N . CYS D 2 209 ? 32.003 89.173 12.953 1.00 42.48 209 CYS D N 1
ATOM 7869 C CA . CYS D 2 209 ? 31.863 90.596 12.662 1.00 42.45 209 CYS D CA 1
ATOM 7870 C C . CYS D 2 209 ? 30.415 91.053 12.755 1.00 43.23 209 CYS D C 1
ATOM 7871 O O . CYS D 2 209 ? 30.018 92.030 12.105 1.00 42.70 209 CYS D O 1
ATOM 7874 N N . ARG D 2 210 ? 29.626 90.347 13.556 1.00 43.85 210 ARG D N 1
ATOM 7875 C CA . ARG D 2 210 ? 28.204 90.644 13.685 1.00 45.10 210 ARG D CA 1
ATOM 7876 C C . ARG D 2 210 ? 27.968 92.114 14.067 1.00 43.50 210 ARG D C 1
ATOM 7877 O O . ARG D 2 210 ? 27.057 92.754 13.549 1.00 43.16 210 ARG D O 1
ATOM 7885 N N . LYS D 2 211 ? 28.816 92.649 14.942 1.00 41.86 211 LYS D N 1
ATOM 7886 C CA . LYS D 2 211 ? 28.743 94.055 15.336 1.00 40.21 211 LYS D CA 1
ATOM 7887 C C . LYS D 2 211 ? 29.063 94.998 14.180 1.00 39.01 211 LYS D C 1
ATOM 7888 O O . LYS D 2 211 ? 28.291 95.921 13.870 1.00 37.27 211 LYS D O 1
ATOM 7894 N N . GLN D 2 212 ? 30.211 94.762 13.553 1.00 37.34 212 GLN D N 1
ATOM 7895 C CA . GLN D 2 212 ? 30.716 95.648 12.513 1.00 36.44 212 GLN D CA 1
ATOM 7896 C C . GLN D 2 212 ? 29.839 95.618 11.264 1.00 37.27 212 GLN D C 1
ATOM 7897 O O . GLN D 2 212 ? 29.646 96.641 10.612 1.00 37.45 212 GLN D O 1
ATOM 7903 N N . LEU D 2 213 ? 29.282 94.448 10.955 1.00 38.14 213 LEU D N 1
ATOM 7904 C CA . LEU D 2 213 ? 28.294 94.336 9.894 1.00 37.68 213 LEU D CA 1
ATOM 7905 C C . LEU D 2 213 ? 27.109 95.246 10.152 1.00 37.86 213 LEU D C 1
ATOM 7906 O O . LEU D 2 213 ? 26.724 96.017 9.277 1.00 38.18 213 LEU D O 1
ATOM 7911 N N . ALA D 2 214 ? 26.540 95.154 11.354 1.00 37.66 214 ALA D N 1
ATOM 7912 C CA . ALA D 2 214 ? 25.438 96.028 11.760 1.00 36.57 214 ALA D CA 1
ATOM 7913 C C . ALA D 2 214 ? 25.813 97.504 11.632 1.00 36.25 214 ALA D C 1
ATOM 7914 O O . ALA D 2 214 ? 25.038 98.290 11.093 1.00 36.88 214 ALA D O 1
ATOM 7916 N N . GLN D 2 215 ? 27.007 97.870 12.102 1.00 36.87 215 GLN D N 1
ATOM 7917 C CA . GLN D 2 215 ? 27.488 99.259 12.011 1.00 36.88 215 GLN D CA 1
ATOM 7918 C C . GLN D 2 215 ? 27.576 99.737 10.556 1.00 36.91 215 GLN D C 1
ATOM 7919 O O . GLN D 2 215 ? 27.241 100.879 10.248 1.00 37.40 215 GLN D O 1
ATOM 7925 N N . ILE D 2 216 ? 28.016 98.853 9.665 1.00 36.31 216 ILE D N 1
ATOM 7926 C CA . ILE D 2 216 ? 28.168 99.201 8.249 1.00 35.89 216 ILE D CA 1
ATOM 7927 C C . ILE D 2 216 ? 26.817 99.244 7.514 1.00 35.31 216 ILE D C 1
ATOM 7928 O O . ILE D 2 216 ? 26.580 100.133 6.697 1.00 36.04 216 ILE D O 1
ATOM 7933 N N . LYS D 2 217 ? 25.933 98.300 7.821 1.00 34.47 217 LYS D N 1
ATOM 7934 C CA . LYS D 2 217 ? 24.605 98.282 7.222 1.00 36.18 217 LYS D CA 1
ATOM 7935 C C . LYS D 2 217 ? 23.849 99.575 7.546 1.00 38.26 217 LYS D C 1
ATOM 7936 O O . LYS D 2 217 ? 23.302 100.227 6.653 1.00 38.98 217 LYS D O 1
ATOM 7942 N N . GLU D 2 218 ? 23.838 99.932 8.827 1.00 39.52 218 GLU D N 1
ATOM 7943 C CA . GLU D 2 218 ? 23.193 101.140 9.318 1.00 41.93 218 GLU D CA 1
ATOM 7944 C C . GLU D 2 218 ? 23.592 102.349 8.489 1.00 42.00 218 GLU D C 1
ATOM 7945 O O . GLU D 2 218 ? 22.767 103.208 8.212 1.00 42.75 218 GLU D O 1
ATOM 7951 N N . MET D 2 219 ? 24.854 102.394 8.080 1.00 41.99 219 MET D N 1
ATOM 7952 C CA . MET D 2 219 ? 25.384 103.522 7.340 1.00 42.73 219 MET D CA 1
ATOM 7953 C C . MET D 2 219 ? 25.048 103.481 5.850 1.00 43.05 219 MET D C 1
ATOM 7954 O O . MET D 2 219 ? 24.676 104.500 5.278 1.00 44.61 219 MET D O 1
ATOM 7959 N N . VAL D 2 220 ? 25.167 102.311 5.224 1.00 42.41 220 VAL D N 1
ATOM 7960 C CA . VAL D 2 220 ? 25.153 102.238 3.757 1.00 41.78 220 VAL D CA 1
ATOM 7961 C C . VAL D 2 220 ? 23.994 101.502 3.079 1.00 41.73 220 VAL D C 1
ATOM 7962 O O . VAL D 2 220 ? 23.745 101.731 1.894 1.00 40.56 220 VAL D O 1
ATOM 7966 N N . GLU D 2 221 ? 23.312 100.609 3.796 1.00 41.29 221 GLU D N 1
ATOM 7967 C CA . GLU D 2 221 ? 22.309 99.758 3.154 1.00 41.21 221 GLU D CA 1
ATOM 7968 C C . GLU D 2 221 ? 21.273 100.586 2.395 1.00 41.94 221 GLU D C 1
ATOM 7969 O O . GLU D 2 221 ? 21.081 100.410 1.191 1.00 40.60 221 GLU D O 1
ATOM 7975 N N . LEU D 2 222 ? 20.632 101.506 3.103 1.00 43.47 222 LEU D N 1
ATOM 7976 C CA . LEU D 2 222 ? 19.551 102.300 2.530 1.00 43.85 222 LEU D CA 1
ATOM 7977 C C . LEU D 2 222 ? 19.984 103.252 1.406 1.00 42.33 222 LEU D C 1
ATOM 7978 O O . LEU D 2 222 ? 19.351 103.252 0.351 1.00 42.39 222 LEU D O 1
ATOM 7983 N N . PRO D 2 223 ? 21.055 104.056 1.618 1.00 41.95 223 PRO D N 1
ATOM 7984 C CA . PRO D 2 223 ? 21.524 104.933 0.524 1.00 41.88 223 PRO D CA 1
ATOM 7985 C C . PRO D 2 223 ? 21.894 104.191 -0.763 1.00 43.30 223 PRO D C 1
ATOM 7986 O O . PRO D 2 223 ? 21.659 104.708 -1.855 1.00 43.07 223 PRO D O 1
ATOM 7990 N N . LEU D 2 224 ? 22.462 102.995 -0.630 1.00 44.01 224 LEU D N 1
ATOM 7991 C CA . LEU D 2 224 ? 22.826 102.177 -1.782 1.00 44.55 224 LEU D CA 1
ATOM 7992 C C . LEU D 2 224 ? 21.622 101.454 -2.379 1.00 45.63 224 LEU D C 1
ATOM 7993 O O . LEU D 2 224 ? 21.544 101.251 -3.588 1.00 44.31 224 LEU D O 1
ATOM 7998 N N . ARG D 2 225 ? 20.688 101.063 -1.520 1.00 49.15 225 ARG D N 1
ATOM 7999 C CA . ARG D 2 225 ? 19.577 100.213 -1.923 1.00 50.90 225 ARG D CA 1
ATOM 8000 C C . ARG D 2 225 ? 18.440 101.032 -2.516 1.00 53.10 225 ARG D C 1
ATOM 8001 O O . ARG D 2 225 ? 17.931 100.699 -3.588 1.00 54.51 225 ARG D O 1
ATOM 8009 N N . HIS D 2 226 ? 18.040 102.091 -1.813 1.00 54.28 226 HIS D N 1
ATOM 8010 C CA . HIS D 2 226 ? 16.979 102.982 -2.285 1.00 55.48 226 HIS D CA 1
ATOM 8011 C C . HIS D 2 226 ? 17.424 104.437 -2.249 1.00 56.13 226 HIS D C 1
ATOM 8012 O O . HIS D 2 226 ? 17.039 105.176 -1.345 1.00 55.09 226 HIS D O 1
ATOM 8019 N N . PRO D 2 227 ? 18.227 104.856 -3.243 1.00 57.77 227 PRO D N 1
ATOM 8020 C CA . PRO D 2 227 ? 18.766 106.218 -3.293 1.00 59.70 227 PRO D CA 1
ATOM 8021 C C . PRO D 2 227 ? 17.671 107.282 -3.248 1.00 61.13 227 PRO D C 1
ATOM 8022 O O . PRO D 2 227 ? 17.736 108.199 -2.425 1.00 62.25 227 PRO D O 1
ATOM 8026 N N . ALA D 2 228 ? 16.672 107.141 -4.119 1.00 62.76 228 ALA D N 1
ATOM 8027 C CA . ALA D 2 228 ? 15.554 108.082 -4.200 1.00 64.04 228 ALA D CA 1
ATOM 8028 C C . ALA D 2 228 ? 14.815 108.205 -2.869 1.00 64.00 228 ALA D C 1
ATOM 8029 O O . ALA D 2 228 ? 14.622 109.314 -2.366 1.00 64.01 228 ALA D O 1
ATOM 8031 N N . LEU D 2 229 ? 14.421 107.066 -2.298 1.00 63.74 229 LEU D N 1
ATOM 8032 C CA . LEU D 2 229 ? 13.702 107.049 -1.023 1.00 65.50 229 LEU D CA 1
ATOM 8033 C C . LEU D 2 229 ? 14.552 107.522 0.149 1.00 65.78 229 LEU D C 1
ATOM 8034 O O . LEU D 2 229 ? 14.028 108.103 1.099 1.00 68.01 229 LEU D O 1
ATOM 8039 N N . PHE D 2 230 ? 15.856 107.267 0.084 1.00 65.19 230 PHE D N 1
ATOM 8040 C CA . PHE D 2 230 ? 16.758 107.671 1.155 1.00 65.44 230 PHE D CA 1
ATOM 8041 C C . PHE D 2 230 ? 16.855 109.187 1.261 1.00 67.51 230 PHE D C 1
ATOM 8042 O O . PHE D 2 230 ? 16.704 109.739 2.350 1.00 68.91 230 PHE D O 1
ATOM 8050 N N . LYS D 2 231 ? 17.093 109.856 0.134 1.00 69.60 231 LYS D N 1
ATOM 8051 C CA . LYS D 2 231 ? 17.217 111.314 0.123 1.00 73.32 231 LYS D CA 1
ATOM 8052 C C . LYS D 2 231 ? 15.926 112.000 0.575 1.00 73.13 231 LYS D C 1
ATOM 8053 O O . LYS D 2 231 ? 15.952 113.146 1.030 1.00 72.30 231 LYS D O 1
ATOM 8059 N N . ALA D 2 232 ? 14.810 111.282 0.461 1.00 73.67 232 ALA D N 1
ATOM 8060 C CA . ALA D 2 232 ? 13.501 111.804 0.837 1.00 74.21 232 ALA D CA 1
ATOM 8061 C C . ALA D 2 232 ? 13.324 111.913 2.350 1.00 75.14 232 ALA D C 1
ATOM 8062 O O . ALA D 2 232 ? 12.522 112.719 2.827 1.00 76.75 232 ALA D O 1
ATOM 8064 N N . ILE D 2 233 ? 14.070 111.111 3.106 1.00 74.85 233 ILE D N 1
ATOM 8065 C CA . ILE D 2 233 ? 13.956 111.149 4.564 1.00 74.58 233 ILE D CA 1
ATOM 8066 C C . ILE D 2 233 ? 14.966 112.105 5.217 1.00 72.93 233 ILE D C 1
ATOM 8067 O O . ILE D 2 233 ? 15.086 112.162 6.444 1.00 74.11 233 ILE D O 1
ATOM 8072 N N . GLY D 2 234 ? 15.671 112.869 4.385 1.00 70.05 234 GLY D N 1
ATOM 8073 C CA . GLY D 2 234 ? 16.440 114.020 4.855 1.00 70.76 234 GLY D CA 1
ATOM 8074 C C . GLY D 2 234 ? 17.860 113.766 5.320 1.00 71.66 234 GLY D C 1
ATOM 8075 O O . GLY D 2 234 ? 18.734 114.609 5.115 1.00 73.16 234 GLY D O 1
ATOM 8076 N N . VAL D 2 235 ? 18.094 112.616 5.948 1.00 71.43 235 VAL D N 1
ATOM 8077 C CA . VAL D 2 235 ? 19.416 112.274 6.493 1.00 72.19 235 VAL D CA 1
ATOM 8078 C C . VAL D 2 235 ? 20.484 112.166 5.400 1.00 70.73 235 VAL D C 1
ATOM 8079 O O . VAL D 2 235 ? 20.241 111.591 4.342 1.00 71.20 235 VAL D O 1
ATOM 8083 N N . LYS D 2 236 ? 21.657 112.734 5.669 1.00 73.47 236 LYS D N 1
ATOM 8084 C CA . LYS D 2 236 ? 22.761 112.751 4.706 1.00 76.19 236 LYS D CA 1
ATOM 8085 C C . LYS D 2 236 ? 23.510 111.418 4.672 1.00 76.43 236 LYS D C 1
ATOM 8086 O O . LYS D 2 236 ? 23.714 110.799 5.717 1.00 78.73 236 LYS D O 1
ATOM 8092 N N . PRO D 2 237 ? 23.924 110.971 3.469 1.00 75.38 237 PRO D N 1
ATOM 8093 C CA . PRO D 2 237 ? 24.638 109.704 3.345 1.00 73.92 237 PRO D CA 1
ATOM 8094 C C . PRO D 2 237 ? 26.102 109.837 3.764 1.00 72.60 237 PRO D C 1
ATOM 8095 O O . PRO D 2 237 ? 26.668 110.927 3.662 1.00 72.70 237 PRO D O 1
ATOM 8099 N N . PRO D 2 238 ? 26.713 108.738 4.240 1.00 70.43 238 PRO D N 1
ATOM 8100 C CA . PRO D 2 238 ? 28.140 108.770 4.541 1.00 68.49 238 PRO D CA 1
ATOM 8101 C C . PRO D 2 238 ? 28.963 108.972 3.273 1.00 67.15 238 PRO D C 1
ATOM 8102 O O . PRO D 2 238 ? 28.693 108.352 2.243 1.00 65.91 238 PRO D O 1
ATOM 8106 N N . ARG D 2 239 ? 29.952 109.852 3.360 1.00 67.44 239 ARG D N 1
ATOM 8107 C CA . ARG D 2 239 ? 30.773 110.222 2.215 1.00 66.28 239 ARG D CA 1
ATOM 8108 C C . ARG D 2 239 ? 31.823 109.144 1.945 1.00 64.56 239 ARG D C 1
ATOM 8109 O O . ARG D 2 239 ? 31.828 108.516 0.878 1.00 63.21 239 ARG D O 1
ATOM 8117 N N . GLY D 2 240 ? 32.701 108.935 2.926 1.00 60.41 240 GLY D N 1
ATOM 8118 C CA . GLY D 2 240 ? 33.735 107.908 2.865 1.00 55.01 240 GLY D CA 1
ATOM 8119 C C . GLY D 2 240 ? 33.811 107.139 4.168 1.00 52.34 240 GLY D C 1
ATOM 8120 O O . GLY D 2 240 ? 33.627 107.712 5.247 1.00 52.46 240 GLY D O 1
ATOM 8121 N N . ILE D 2 241 ? 34.073 105.838 4.070 1.00 49.93 241 ILE D N 1
ATOM 8122 C CA . ILE D 2 241 ? 34.178 104.981 5.251 1.00 48.71 241 ILE D CA 1
ATOM 8123 C C . ILE D 2 241 ? 35.522 104.270 5.308 1.00 46.25 241 ILE D C 1
ATOM 8124 O O . ILE D 2 241 ? 35.980 103.703 4.315 1.00 44.32 241 ILE D O 1
ATOM 8129 N N . LEU D 2 242 ? 36.125 104.288 6.494 1.00 44.47 242 LEU D N 1
ATOM 8130 C CA . LEU D 2 242 ? 37.443 103.715 6.713 1.00 42.84 242 LEU D CA 1
ATOM 8131 C C . LEU D 2 242 ? 37.373 102.439 7.562 1.00 40.54 242 LEU D C 1
ATOM 8132 O O . LEU D 2 242 ? 36.997 102.471 8.734 1.00 40.07 242 LEU D O 1
ATOM 8137 N N . LEU D 2 243 ? 37.718 101.313 6.948 1.00 38.91 243 LEU D N 1
ATOM 8138 C CA . LEU D 2 243 ? 37.810 100.039 7.655 1.00 37.13 243 LEU D CA 1
ATOM 8139 C C . LEU D 2 243 ? 39.257 99.814 8.038 1.00 36.90 243 LEU D C 1
ATOM 8140 O O . LEU D 2 243 ? 40.148 99.896 7.184 1.00 36.63 243 LEU D O 1
ATOM 8145 N N . TYR D 2 244 ? 39.501 99.550 9.319 1.00 37.02 244 TYR D N 1
ATOM 8146 C CA . TYR D 2 244 ? 40.875 99.365 9.793 1.00 36.88 244 TYR D CA 1
ATOM 8147 C C . TYR D 2 244 ? 41.097 98.127 10.655 1.00 36.31 244 TYR D C 1
ATOM 8148 O O . TYR D 2 244 ? 40.168 97.600 11.270 1.00 37.61 244 TYR D O 1
ATOM 8157 N N . GLY D 2 245 ? 42.346 97.675 10.689 1.00 34.86 245 GLY D N 1
ATOM 8158 C CA . GLY D 2 245 ? 42.717 96.459 11.393 1.00 33.99 245 GLY D CA 1
ATOM 8159 C C . GLY D 2 245 ? 43.827 95.751 10.643 1.00 34.09 245 GLY D C 1
ATOM 8160 O O . GLY D 2 245 ? 44.117 96.093 9.495 1.00 33.76 245 GLY D O 1
ATOM 8161 N N . PRO D 2 246 ? 44.468 94.761 11.287 1.00 33.43 246 PRO D N 1
ATOM 8162 C CA . PRO D 2 246 ? 45.573 94.050 10.636 1.00 33.12 246 PRO D CA 1
ATOM 8163 C C . PRO D 2 246 ? 45.118 93.334 9.362 1.00 33.29 246 PRO D C 1
ATOM 8164 O O . PRO D 2 246 ? 43.915 93.199 9.129 1.00 34.73 246 PRO D O 1
ATOM 8168 N N . PRO D 2 247 ? 46.072 92.900 8.523 1.00 32.93 247 PRO D N 1
ATOM 8169 C CA . PRO D 2 247 ? 45.690 92.276 7.259 1.00 32.05 247 PRO D CA 1
ATOM 8170 C C . PRO D 2 247 ? 44.964 90.954 7.484 1.00 32.10 247 PRO D C 1
ATOM 8171 O O . PRO D 2 247 ? 45.288 90.233 8.435 1.00 32.24 247 PRO D O 1
ATOM 8175 N N . GLY D 2 248 ? 43.984 90.657 6.627 1.00 31.12 248 GLY D N 1
ATOM 8176 C CA . GLY D 2 248 ? 43.251 89.391 6.675 1.00 31.12 248 GLY D CA 1
ATOM 8177 C C . GLY D 2 248 ? 42.100 89.262 7.669 1.00 31.80 248 GLY D C 1
ATOM 8178 O O . GLY D 2 248 ? 41.632 88.141 7.924 1.00 32.24 248 GLY D O 1
ATOM 8179 N N . THR D 2 249 ? 41.645 90.387 8.231 1.00 31.06 249 THR D N 1
ATOM 8180 C CA . THR D 2 249 ? 40.499 90.395 9.155 1.00 31.69 249 THR D CA 1
ATOM 8181 C C . THR D 2 249 ? 39.156 90.436 8.425 1.00 31.51 249 THR D C 1
ATOM 8182 O O . THR D 2 249 ? 38.107 90.255 9.044 1.00 30.57 249 THR D O 1
ATOM 8186 N N . GLY D 2 250 ? 39.193 90.674 7.116 1.00 31.54 250 GLY D N 1
ATOM 8187 C CA . GLY D 2 250 ? 38.004 90.540 6.275 1.00 32.43 250 GLY D CA 1
ATOM 8188 C C . GLY D 2 250 ? 37.434 91.850 5.772 1.00 33.89 250 GLY D C 1
ATOM 8189 O O . GLY D 2 250 ? 36.239 91.945 5.483 1.00 33.54 250 GLY D O 1
ATOM 8190 N N . LYS D 2 251 ? 38.299 92.856 5.661 1.00 34.39 251 LYS D N 1
ATOM 8191 C CA . LYS D 2 251 ? 37.904 94.179 5.197 1.00 33.63 251 LYS D CA 1
ATOM 8192 C C . LYS D 2 251 ? 37.419 94.162 3.746 1.00 32.18 251 LYS D C 1
ATOM 8193 O O . LYS D 2 251 ? 36.380 94.744 3.443 1.00 31.54 251 LYS D O 1
ATOM 8199 N N . THR D 2 252 ? 38.164 93.502 2.857 1.00 30.36 252 THR D N 1
ATOM 8200 C CA . THR D 2 252 ? 37.733 93.333 1.468 1.00 29.62 252 THR D CA 1
ATOM 8201 C C . THR D 2 252 ? 36.440 92.516 1.448 1.00 30.40 252 THR D C 1
ATOM 8202 O O . THR D 2 252 ? 35.464 92.898 0.793 1.00 29.99 252 THR D O 1
ATOM 8206 N N . LEU D 2 253 ? 36.444 91.408 2.193 1.00 30.10 253 LEU D N 1
ATOM 8207 C CA . LEU D 2 253 ? 35.306 90.497 2.283 1.00 28.97 253 LEU D CA 1
ATOM 8208 C C . LEU D 2 253 ? 34.026 91.231 2.662 1.00 29.64 253 LEU D C 1
ATOM 8209 O O . LEU D 2 253 ? 32.987 91.060 2.006 1.00 28.67 253 LEU D O 1
ATOM 8214 N N . ILE D 2 254 ? 34.109 92.059 3.701 1.00 29.67 254 ILE D N 1
ATOM 8215 C CA . ILE D 2 254 ? 32.947 92.803 4.184 1.00 30.88 254 ILE D CA 1
ATOM 8216 C C . ILE D 2 254 ? 32.401 93.755 3.116 1.00 32.43 254 ILE D C 1
ATOM 8217 O O . ILE D 2 254 ? 31.206 93.720 2.805 1.00 33.40 254 ILE D O 1
ATOM 8222 N N . ALA D 2 255 ? 33.277 94.590 2.556 1.00 33.12 255 ALA D N 1
ATOM 8223 C CA . ALA D 2 255 ? 32.888 95.563 1.531 1.00 34.00 255 ALA D CA 1
ATOM 8224 C C . ALA D 2 255 ? 32.252 94.883 0.317 1.00 34.30 255 ALA D C 1
ATOM 8225 O O . ALA D 2 255 ? 31.288 95.398 -0.257 1.00 33.69 255 ALA D O 1
ATOM 8227 N N . ARG D 2 256 ? 32.803 93.729 -0.057 1.00 34.87 256 ARG D N 1
ATOM 8228 C CA . ARG D 2 256 ? 32.286 92.917 -1.157 1.00 36.20 256 ARG D CA 1
ATOM 8229 C C . ARG D 2 256 ? 30.872 92.403 -0.856 1.00 35.48 256 ARG D C 1
ATOM 8230 O O . ARG D 2 256 ? 29.972 92.498 -1.696 1.00 35.83 256 ARG D O 1
ATOM 8238 N N . ALA D 2 257 ? 30.684 91.880 0.354 1.00 33.75 257 ALA D N 1
ATOM 8239 C CA . ALA D 2 257 ? 29.401 91.348 0.771 1.00 32.57 257 ALA D CA 1
ATOM 8240 C C . ALA D 2 257 ? 28.336 92.439 0.791 1.00 31.96 257 ALA D C 1
ATOM 8241 O O . ALA D 2 257 ? 27.213 92.223 0.331 1.00 31.69 257 ALA D O 1
ATOM 8243 N N . VAL D 2 258 ? 28.690 93.608 1.314 1.00 31.40 258 VAL D N 1
ATOM 8244 C CA . VAL D 2 258 ? 27.765 94.750 1.340 1.00 33.06 258 VAL D CA 1
ATOM 8245 C C . VAL D 2 258 ? 27.351 95.174 -0.086 1.00 33.19 258 VAL D C 1
ATOM 8246 O O . VAL D 2 258 ? 26.180 95.460 -0.337 1.00 34.10 258 VAL D O 1
ATOM 8250 N N . ALA D 2 259 ? 28.303 95.186 -1.014 1.00 32.73 259 ALA D N 1
ATOM 8251 C CA . ALA D 2 259 ? 28.003 95.509 -2.405 1.00 32.88 259 ALA D CA 1
ATOM 8252 C C . ALA D 2 259 ? 27.063 94.464 -2.998 1.00 32.64 259 ALA D C 1
ATOM 8253 O O . ALA D 2 259 ? 25.999 94.794 -3.522 1.00 33.07 259 ALA D O 1
ATOM 8255 N N . ASN D 2 260 ? 27.444 93.200 -2.882 1.00 33.57 260 ASN D N 1
ATOM 8256 C CA . ASN D 2 260 ? 26.631 92.108 -3.404 1.00 34.57 260 ASN D CA 1
ATOM 8257 C C . ASN D 2 260 ? 25.226 92.052 -2.813 1.00 34.26 260 ASN D C 1
ATOM 8258 O O . ASN D 2 260 ? 24.256 91.883 -3.551 1.00 34.84 260 ASN D O 1
ATOM 8263 N N . GLU D 2 261 ? 25.112 92.224 -1.498 1.00 34.02 261 GLU D N 1
ATOM 8264 C CA . GLU D 2 261 ? 23.809 92.109 -0.826 1.00 34.96 261 GLU D CA 1
ATOM 8265 C C . GLU D 2 261 ? 22.877 93.288 -1.104 1.00 35.95 261 GLU D C 1
ATOM 8266 O O . GLU D 2 261 ? 21.655 93.148 -0.984 1.00 35.19 261 GLU D O 1
ATOM 8272 N N . THR D 2 262 ? 23.448 94.440 -1.463 1.00 37.12 262 THR D N 1
ATOM 8273 C CA . THR D 2 262 ? 22.651 95.643 -1.752 1.00 37.59 262 THR D CA 1
ATOM 8274 C C . THR D 2 262 ? 22.402 95.828 -3.251 1.00 39.68 262 THR D C 1
ATOM 8275 O O . THR D 2 262 ? 21.640 96.710 -3.661 1.00 41.00 262 THR D O 1
ATOM 8279 N N . GLY D 2 263 ? 23.040 94.993 -4.064 1.00 39.43 263 GLY D N 1
ATOM 8280 C CA . GLY D 2 263 ? 22.906 95.089 -5.511 1.00 41.05 263 GLY D CA 1
ATOM 8281 C C . GLY D 2 263 ? 23.862 96.095 -6.124 1.00 42.17 263 GLY D C 1
ATOM 8282 O O . GLY D 2 263 ? 23.951 96.207 -7.349 1.00 43.21 263 GLY D O 1
ATOM 8283 N N . ALA D 2 264 ? 24.585 96.813 -5.268 1.00 41.29 264 ALA D N 1
ATOM 8284 C CA . ALA D 2 264 ? 25.534 97.843 -5.687 1.00 40.18 264 ALA D CA 1
ATOM 8285 C C . ALA D 2 264 ? 26.696 97.289 -6.495 1.00 38.86 264 ALA D C 1
ATOM 8286 O O . ALA D 2 264 ? 27.166 96.183 -6.242 1.00 40.05 264 ALA D O 1
ATOM 8288 N N . PHE D 2 265 ? 27.153 98.068 -7.471 1.00 37.76 265 PHE D N 1
ATOM 8289 C CA . PHE D 2 265 ? 28.344 97.727 -8.240 1.00 38.12 265 PHE D CA 1
ATOM 8290 C C . PHE D 2 265 ? 29.579 97.873 -7.347 1.00 37.47 265 PHE D C 1
ATOM 8291 O O . PHE D 2 265 ? 29.613 98.739 -6.473 1.00 37.63 265 PHE D O 1
ATOM 8299 N N . PHE D 2 266 ? 30.585 97.027 -7.564 1.00 37.57 266 PHE D N 1
ATOM 8300 C CA . PHE D 2 266 ? 31.782 96.991 -6.705 1.00 37.89 266 PHE D CA 1
ATOM 8301 C C . PHE D 2 266 ? 33.085 97.219 -7.487 1.00 39.64 266 PHE D C 1
ATOM 8302 O O . PHE D 2 266 ? 33.414 96.451 -8.390 1.00 39.26 266 PHE D O 1
ATOM 8310 N N . PHE D 2 267 ? 33.823 98.273 -7.135 1.00 43.02 267 PHE D N 1
ATOM 8311 C CA . PHE D 2 267 ? 35.115 98.556 -7.777 1.00 45.54 267 PHE D CA 1
ATOM 8312 C C . PHE D 2 267 ? 36.281 98.527 -6.797 1.00 45.56 267 PHE D C 1
ATOM 8313 O O . PHE D 2 267 ? 36.362 99.358 -5.889 1.00 45.50 267 PHE D O 1
ATOM 8321 N N . LEU D 2 268 ? 37.191 97.581 -7.009 1.00 46.04 268 LEU D N 1
ATOM 8322 C CA . LEU D 2 268 ? 38.375 97.443 -6.172 1.00 48.05 268 LEU D CA 1
ATOM 8323 C C . LEU D 2 268 ? 39.553 98.229 -6.741 1.00 49.66 268 LEU D C 1
ATOM 8324 O O . LEU D 2 268 ? 39.942 98.042 -7.895 1.00 50.94 268 LEU D O 1
ATOM 8329 N N . ILE D 2 269 ? 40.099 99.120 -5.919 1.00 49.01 269 ILE D N 1
ATOM 8330 C CA . ILE D 2 269 ? 41.338 99.813 -6.233 1.00 48.24 269 ILE D CA 1
ATOM 8331 C C . ILE D 2 269 ? 42.437 99.280 -5.326 1.00 48.15 269 ILE D C 1
ATOM 8332 O O . ILE D 2 269 ? 42.344 99.374 -4.107 1.00 48.33 269 ILE D O 1
ATOM 8337 N N . ASN D 2 270 ? 43.469 98.712 -5.932 1.00 49.84 270 ASN D N 1
ATOM 8338 C CA . ASN D 2 270 ? 44.626 98.234 -5.198 1.00 53.12 270 ASN D CA 1
ATOM 8339 C C . ASN D 2 270 ? 45.664 99.355 -5.090 1.00 55.95 270 ASN D C 1
ATOM 8340 O O . ASN D 2 270 ? 46.376 99.648 -6.055 1.00 56.61 270 ASN D O 1
ATOM 8345 N N . GLY D 2 271 ? 45.729 99.979 -3.912 1.00 58.22 271 GLY D N 1
ATOM 8346 C CA . GLY D 2 271 ? 46.639 101.097 -3.633 1.00 57.98 271 GLY D CA 1
ATOM 8347 C C . GLY D 2 271 ? 48.059 100.938 -4.155 1.00 59.69 271 GLY D C 1
ATOM 8348 O O . GLY D 2 271 ? 48.492 101.718 -5.004 1.00 58.80 271 GLY D O 1
ATOM 8349 N N . PRO D 2 272 ? 48.796 99.932 -3.648 1.00 61.69 272 PRO D N 1
ATOM 8350 C CA . PRO D 2 272 ? 50.165 99.636 -4.085 1.00 64.03 272 PRO D CA 1
ATOM 8351 C C . PRO D 2 272 ? 50.326 99.485 -5.598 1.00 65.75 272 PRO D C 1
ATOM 8352 O O . PRO D 2 272 ? 51.312 99.972 -6.159 1.00 65.74 272 PRO D O 1
ATOM 8356 N N . GLU D 2 273 ? 49.368 98.818 -6.243 1.00 67.10 273 GLU D N 1
ATOM 8357 C CA . GLU D 2 273 ? 49.400 98.606 -7.691 1.00 66.62 273 GLU D CA 1
ATOM 8358 C C . GLU D 2 273 ? 49.316 99.930 -8.448 1.00 64.17 273 GLU D C 1
ATOM 8359 O O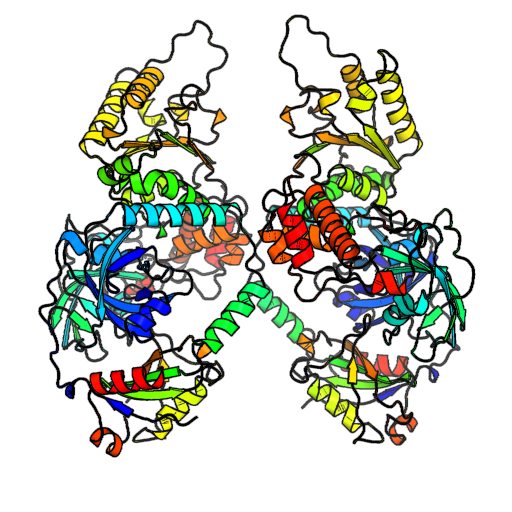 . GLU D 2 273 ? 50.066 100.147 -9.404 1.00 65.01 273 GLU D O 1
ATOM 8365 N N . ILE D 2 274 ? 48.403 100.799 -8.011 1.00 62.95 274 ILE D N 1
ATOM 8366 C CA . ILE D 2 274 ? 48.232 102.142 -8.576 1.00 61.39 274 ILE D CA 1
ATOM 8367 C C . ILE D 2 274 ? 49.485 103.014 -8.411 1.00 61.58 274 ILE D C 1
ATOM 8368 O O . ILE D 2 274 ? 49.832 103.784 -9.309 1.00 63.04 274 ILE D O 1
ATOM 8373 N N . MET D 2 275 ? 50.173 102.875 -7.282 1.00 60.71 275 MET D N 1
ATOM 8374 C CA . MET D 2 275 ? 51.384 103.656 -7.023 1.00 62.23 275 MET D CA 1
ATOM 8375 C C . MET D 2 275 ? 52.614 103.148 -7.787 1.00 62.73 275 MET D C 1
ATOM 8376 O O . MET D 2 275 ? 53.689 103.742 -7.702 1.00 62.08 275 MET D O 1
ATOM 8381 N N . SER D 2 276 ? 52.444 102.056 -8.531 1.00 64.74 276 SER D N 1
ATOM 8382 C CA . SER D 2 276 ? 53.508 101.502 -9.369 1.00 65.76 276 SER D CA 1
ATOM 8383 C C . SER D 2 276 ? 53.011 101.247 -10.792 1.00 66.28 276 SER D C 1
ATOM 8384 O O . SER D 2 276 ? 53.122 102.112 -11.665 1.00 65.98 276 SER D O 1
ATOM 8387 N N . ALA D 2 279 ? 53.239 107.646 -11.166 1.00 93.44 279 ALA D N 1
ATOM 8388 C CA . ALA D 2 279 ? 53.249 108.971 -11.776 1.00 94.03 279 ALA D CA 1
ATOM 8389 C C . ALA D 2 279 ? 52.749 108.926 -13.218 1.00 93.75 279 ALA D C 1
ATOM 8390 O O . ALA D 2 279 ? 53.288 108.193 -14.051 1.00 95.00 279 ALA D O 1
ATOM 8392 N N . GLY D 2 280 ? 51.715 109.712 -13.501 1.00 91.83 280 GLY D N 1
ATOM 8393 C CA . GLY D 2 280 ? 51.153 109.797 -14.843 1.00 90.94 280 GLY D CA 1
ATOM 8394 C C . GLY D 2 280 ? 49.942 108.905 -15.006 1.00 92.21 280 GLY D C 1
ATOM 8395 O O . GLY D 2 280 ? 48.811 109.390 -15.050 1.00 91.88 280 GLY D O 1
ATOM 8396 N N . GLU D 2 281 ? 50.184 107.597 -15.086 1.00 95.82 281 GLU D N 1
ATOM 8397 C CA . GLU D 2 281 ? 49.115 106.607 -15.276 1.00 97.24 281 GLU D CA 1
ATOM 8398 C C . GLU D 2 281 ? 48.278 106.377 -14.010 1.00 96.12 281 GLU D C 1
ATOM 8399 O O . GLU D 2 281 ? 47.167 105.842 -14.084 1.00 95.01 281 GLU D O 1
ATOM 8405 N N . SER D 2 282 ? 48.818 106.789 -12.862 1.00 94.33 282 SER D N 1
ATOM 8406 C CA . SER D 2 282 ? 48.146 106.651 -11.569 1.00 92.26 282 SER D CA 1
ATOM 8407 C C . SER D 2 282 ? 46.830 107.427 -11.524 1.00 93.45 282 SER D C 1
ATOM 8408 O O . SER D 2 282 ? 45.783 106.861 -11.200 1.00 95.39 282 SER D O 1
ATOM 8411 N N . GLU D 2 283 ? 46.889 108.715 -11.860 1.00 92.26 283 GLU D N 1
ATOM 8412 C CA . GLU D 2 283 ? 45.706 109.583 -11.833 1.00 91.90 283 GLU D CA 1
ATOM 8413 C C . GLU D 2 283 ? 44.731 109.307 -12.981 1.00 88.81 283 GLU D C 1
ATOM 8414 O O . GLU D 2 283 ? 43.557 109.683 -12.913 1.00 87.10 283 GLU D O 1
ATOM 8420 N N . SER D 2 284 ? 45.224 108.648 -14.027 1.00 85.54 284 SER D N 1
ATOM 8421 C CA . SER D 2 284 ? 44.369 108.161 -15.104 1.00 84.28 284 SER D CA 1
ATOM 8422 C C . SER D 2 284 ? 43.479 107.043 -14.572 1.00 81.52 284 SER D C 1
ATOM 8423 O O . SER D 2 284 ? 42.260 107.068 -14.758 1.00 81.09 284 SER D O 1
ATOM 8426 N N . ASN D 2 285 ? 44.100 106.078 -13.896 1.00 77.36 285 ASN D N 1
ATOM 8427 C CA . ASN D 2 285 ? 43.378 104.983 -13.253 1.00 75.66 285 ASN D CA 1
ATOM 8428 C C . ASN D 2 285 ? 42.382 105.460 -12.194 1.00 73.54 285 ASN D C 1
ATOM 8429 O O . ASN D 2 285 ? 41.242 104.991 -12.158 1.00 72.73 285 ASN D O 1
ATOM 8434 N N . LEU D 2 286 ? 42.809 106.399 -11.349 1.00 70.40 286 LEU D N 1
ATOM 8435 C CA . LEU D 2 286 ? 41.952 106.945 -10.295 1.00 69.00 286 LEU D CA 1
ATOM 8436 C C . LEU D 2 286 ? 40.687 107.603 -10.833 1.00 70.32 286 LEU D C 1
ATOM 8437 O O . LEU D 2 286 ? 39.595 107.386 -10.306 1.00 71.36 286 LEU D O 1
ATOM 8442 N N . ARG D 2 287 ? 40.842 108.409 -11.879 1.00 72.37 287 ARG D N 1
ATOM 8443 C CA . ARG D 2 287 ? 39.720 109.140 -12.455 1.00 75.41 287 ARG D CA 1
ATOM 8444 C C . ARG D 2 287 ? 38.735 108.182 -13.121 1.00 72.99 287 ARG D C 1
ATOM 8445 O O . ARG D 2 287 ? 37.522 108.300 -12.934 1.00 70.73 287 ARG D O 1
ATOM 8453 N N . LYS D 2 288 ? 39.271 107.227 -13.879 1.00 73.53 288 LYS D N 1
ATOM 8454 C CA . LYS D 2 288 ? 38.460 106.236 -14.589 1.00 76.24 288 LYS D CA 1
ATOM 8455 C C . LYS D 2 288 ? 37.702 105.311 -13.641 1.00 75.26 288 LYS D C 1
ATOM 8456 O O . LYS D 2 288 ? 36.546 104.969 -13.902 1.00 74.70 288 LYS D O 1
ATOM 8462 N N . ALA D 2 289 ? 38.355 104.927 -12.542 1.00 73.09 289 ALA D N 1
ATOM 8463 C CA . ALA D 2 289 ? 37.727 104.130 -11.487 1.00 68.68 289 ALA D CA 1
ATOM 8464 C C . ALA D 2 289 ? 36.470 104.815 -10.973 1.00 66.48 289 ALA D C 1
ATOM 8465 O O . ALA D 2 289 ? 35.416 104.188 -10.848 1.00 67.45 289 ALA D O 1
ATOM 8467 N N . PHE D 2 290 ? 36.591 106.110 -10.695 1.00 64.05 290 PHE D N 1
ATOM 8468 C CA . PHE D 2 290 ? 35.484 106.913 -10.197 1.00 63.04 290 PHE D CA 1
ATOM 8469 C C . PHE D 2 290 ? 34.392 107.099 -11.240 1.00 65.70 290 PHE D C 1
ATOM 8470 O O . PHE D 2 290 ? 33.202 107.061 -10.914 1.00 65.26 290 PHE D O 1
ATOM 8478 N N . GLU D 2 291 ? 34.805 107.297 -12.490 1.00 68.22 291 GLU D N 1
ATOM 8479 C CA . GLU D 2 291 ? 33.872 107.482 -13.594 1.00 69.65 291 GLU D CA 1
ATOM 8480 C C . GLU D 2 291 ? 33.091 106.198 -13.866 1.00 69.69 291 GLU D C 1
ATOM 8481 O O . GLU D 2 291 ? 31.896 106.244 -14.160 1.00 69.06 291 GLU D O 1
ATOM 8487 N N . GLU D 2 292 ? 33.770 105.057 -13.749 1.00 68.11 292 GLU D N 1
ATOM 8488 C CA . GLU D 2 292 ? 33.137 103.755 -13.954 1.00 68.52 292 GLU D CA 1
ATOM 8489 C C . GLU D 2 292 ? 32.136 103.450 -12.839 1.00 67.35 292 GLU D C 1
ATOM 8490 O O . GLU D 2 292 ? 31.116 102.800 -13.070 1.00 66.70 292 GLU D O 1
ATOM 8496 N N . ALA D 2 293 ? 32.430 103.937 -11.638 1.00 66.13 293 ALA D N 1
ATOM 8497 C CA . ALA D 2 293 ? 31.564 103.727 -10.486 1.00 65.29 293 ALA D CA 1
ATOM 8498 C C . ALA D 2 293 ? 30.213 104.414 -10.650 1.00 66.21 293 ALA D C 1
ATOM 8499 O O . ALA D 2 293 ? 29.171 103.769 -10.514 1.00 66.12 293 ALA D O 1
ATOM 8501 N N . GLU D 2 294 ? 30.227 105.714 -10.947 1.00 68.31 294 GLU D N 1
ATOM 8502 C CA . GLU D 2 294 ? 28.980 106.456 -11.147 1.00 69.14 294 GLU D CA 1
ATOM 8503 C C . GLU D 2 294 ? 28.266 106.031 -12.432 1.00 68.40 294 GLU D C 1
ATOM 8504 O O . GLU D 2 294 ? 27.038 106.134 -12.532 1.00 64.85 294 GLU D O 1
ATOM 8510 N N . LYS D 2 295 ? 29.044 105.531 -13.394 1.00 68.40 295 LYS D N 1
ATOM 8511 C CA . LYS D 2 295 ? 28.508 104.912 -14.607 1.00 68.80 295 LYS D CA 1
ATOM 8512 C C . LYS D 2 295 ? 27.588 103.734 -14.261 1.00 67.86 295 LYS D C 1
ATOM 8513 O O . LYS D 2 295 ? 26.544 103.551 -14.890 1.00 66.76 295 LYS D O 1
ATOM 8519 N N . ASN D 2 296 ? 27.979 102.960 -13.248 1.00 66.63 296 ASN D N 1
ATOM 8520 C CA . ASN D 2 296 ? 27.250 101.756 -12.843 1.00 63.41 296 ASN D CA 1
ATOM 8521 C C . ASN D 2 296 ? 26.562 101.868 -11.473 1.00 60.86 296 ASN D C 1
ATOM 8522 O O . ASN D 2 296 ? 26.318 100.862 -10.803 1.00 60.76 296 ASN D O 1
ATOM 8527 N N . ALA D 2 297 ? 26.232 103.096 -11.081 1.00 57.76 297 ALA D N 1
ATOM 8528 C CA . ALA D 2 297 ? 25.631 103.383 -9.778 1.00 55.85 297 ALA D CA 1
ATOM 8529 C C . ALA D 2 297 ? 24.279 102.700 -9.565 1.00 53.63 297 ALA D C 1
ATOM 8530 O O . ALA D 2 297 ? 23.552 102.459 -10.527 1.00 55.38 297 ALA D O 1
ATOM 8532 N N . PRO D 2 298 ? 23.932 102.391 -8.298 1.00 51.52 298 PRO D N 1
ATOM 8533 C CA . PRO D 2 298 ? 24.698 102.649 -7.069 1.00 50.15 298 PRO D CA 1
ATOM 8534 C C . PRO D 2 298 ? 25.938 101.760 -6.954 1.00 47.86 298 PRO D C 1
ATOM 8535 O O . PRO D 2 298 ? 25.908 100.602 -7.369 1.00 47.93 298 PRO D O 1
ATOM 8539 N N . ALA D 2 299 ? 27.019 102.303 -6.402 1.00 45.37 299 ALA D N 1
ATOM 8540 C CA . ALA D 2 299 ? 28.280 101.567 -6.345 1.00 44.28 299 ALA D CA 1
ATOM 8541 C C . ALA D 2 299 ? 29.104 101.799 -5.077 1.00 44.70 299 ALA D C 1
ATOM 8542 O O . ALA D 2 299 ? 28.979 102.832 -4.409 1.00 44.40 299 ALA D O 1
ATOM 8544 N N . ILE D 2 300 ? 29.934 100.810 -4.752 1.00 43.75 300 ILE D N 1
ATOM 8545 C CA . ILE D 2 300 ? 30.976 100.970 -3.750 1.00 43.68 300 ILE D CA 1
ATOM 8546 C C . ILE D 2 300 ? 32.323 101.024 -4.461 1.00 44.09 300 ILE D C 1
ATOM 8547 O O . ILE D 2 300 ? 32.614 100.193 -5.328 1.00 42.91 300 ILE D O 1
ATOM 8552 N N . ILE D 2 301 ? 33.125 102.025 -4.104 1.00 45.26 301 ILE D N 1
ATOM 8553 C CA . ILE D 2 301 ? 34.527 102.080 -4.506 1.00 44.97 301 ILE D CA 1
ATOM 8554 C C . ILE D 2 301 ? 35.369 101.652 -3.311 1.00 43.94 301 ILE D C 1
ATOM 8555 O O . ILE D 2 301 ? 35.292 102.257 -2.238 1.00 43.68 301 ILE D O 1
ATOM 8560 N N . PHE D 2 302 ? 36.166 100.608 -3.501 1.00 42.77 302 PHE D N 1
ATOM 8561 C CA . PHE D 2 302 ? 36.985 100.076 -2.426 1.00 42.80 302 PHE D CA 1
ATOM 8562 C C . PHE D 2 302 ? 38.466 100.263 -2.700 1.00 44.22 302 PHE D C 1
ATOM 8563 O O . PHE D 2 302 ? 39.020 99.664 -3.622 1.00 43.86 302 PHE D O 1
ATOM 8571 N N . ILE D 2 303 ? 39.091 101.108 -1.885 1.00 46.10 303 ILE D N 1
ATOM 8572 C CA . ILE D 2 303 ? 40.520 101.370 -1.965 1.00 46.18 303 ILE D CA 1
ATOM 8573 C C . ILE D 2 303 ? 41.241 100.506 -0.930 1.00 47.52 303 ILE D C 1
ATOM 8574 O O . ILE D 2 303 ? 41.203 100.779 0.275 1.00 48.56 303 ILE D O 1
ATOM 8579 N N . ASP D 2 304 ? 41.880 99.449 -1.410 1.00 47.66 304 ASP D N 1
ATOM 8580 C CA . ASP D 2 304 ? 42.656 98.564 -0.558 1.00 48.35 304 ASP D CA 1
ATOM 8581 C C . ASP D 2 304 ? 44.012 99.208 -0.265 1.00 49.40 304 ASP D C 1
ATOM 8582 O O . ASP D 2 304 ? 44.691 99.667 -1.187 1.00 49.21 304 ASP D O 1
ATOM 8587 N N . GLU D 2 305 ? 44.391 99.230 1.014 1.00 51.06 305 GLU D N 1
ATOM 8588 C CA . GLU D 2 305 ? 45.634 99.859 1.482 1.00 53.95 305 GLU D CA 1
ATOM 8589 C C . GLU D 2 305 ? 45.724 101.319 1.045 1.00 54.80 305 GLU D C 1
ATOM 8590 O O . GLU D 2 305 ? 46.517 101.665 0.168 1.00 57.55 305 GLU D O 1
ATOM 8596 N N . LEU D 2 306 ? 44.899 102.169 1.653 1.00 54.69 306 LEU D N 1
ATOM 8597 C CA . LEU D 2 306 ? 44.850 103.592 1.310 1.00 55.49 306 LEU D CA 1
ATOM 8598 C C . LEU D 2 306 ? 46.173 104.304 1.603 1.00 58.36 306 LEU D C 1
ATOM 8599 O O . LEU D 2 306 ? 46.580 105.204 0.860 1.00 60.27 306 LEU D O 1
ATOM 8604 N N . ASP D 2 307 ? 46.836 103.879 2.678 1.00 59.58 307 ASP D N 1
ATOM 8605 C CA . ASP D 2 307 ? 48.116 104.444 3.121 1.00 60.67 307 ASP D CA 1
ATOM 8606 C C . ASP D 2 307 ? 49.205 104.418 2.042 1.00 62.00 307 ASP D C 1
ATOM 8607 O O . ASP D 2 307 ? 50.061 105.302 1.997 1.00 62.49 307 ASP D O 1
ATOM 8612 N N . ALA D 2 308 ? 49.161 103.413 1.171 1.00 62.60 308 ALA D N 1
ATOM 8613 C CA . ALA D 2 308 ? 50.096 103.321 0.055 1.00 63.42 308 ALA D CA 1
ATOM 8614 C C . ALA D 2 308 ? 50.001 104.544 -0.865 1.00 66.58 308 ALA D C 1
ATOM 8615 O O . ALA D 2 308 ? 51.005 104.975 -1.438 1.00 68.16 308 ALA D O 1
ATOM 8617 N N . ILE D 2 309 ? 48.794 105.097 -0.987 1.00 66.87 309 ILE D N 1
ATOM 8618 C CA . ILE D 2 309 ? 48.545 106.272 -1.820 1.00 65.34 309 ILE D CA 1
ATOM 8619 C C . ILE D 2 309 ? 48.780 107.563 -1.034 1.00 65.15 309 ILE D C 1
ATOM 8620 O O . ILE D 2 309 ? 49.512 108.444 -1.488 1.00 67.26 309 ILE D O 1
ATOM 8625 N N . ALA D 2 310 ? 48.164 107.666 0.141 1.00 62.43 310 ALA D N 1
ATOM 8626 C CA . ALA D 2 310 ? 48.235 108.882 0.944 1.00 59.68 310 ALA D CA 1
ATOM 8627 C C . ALA D 2 310 ? 48.754 108.630 2.360 1.00 60.47 310 ALA D C 1
ATOM 8628 O O . ALA D 2 310 ? 47.988 108.717 3.323 1.00 60.70 310 ALA D O 1
ATOM 8630 N N . PRO D 2 311 ? 50.062 108.337 2.499 1.00 62.10 311 PRO D N 1
ATOM 8631 C CA . PRO D 2 311 ? 50.594 108.067 3.835 1.00 62.80 311 PRO D CA 1
ATOM 8632 C C . PRO D 2 311 ? 50.722 109.348 4.648 1.00 66.21 311 PRO D C 1
ATOM 8633 O O . PRO D 2 311 ? 50.716 110.442 4.077 1.00 67.41 311 PRO D O 1
ATOM 8637 N N . LYS D 2 312 ? 50.814 109.212 5.967 1.00 69.70 312 LYS D N 1
ATOM 8638 C CA . LYS D 2 312 ? 50.980 110.368 6.833 1.00 75.72 312 LYS D CA 1
ATOM 8639 C C . LYS D 2 312 ? 52.359 110.977 6.598 1.00 80.78 312 LYS D C 1
ATOM 8640 O O . LYS D 2 312 ? 53.383 110.311 6.768 1.00 81.24 312 LYS D O 1
ATOM 8646 N N . ARG D 2 313 ? 52.367 112.238 6.179 1.00 86.90 313 ARG D N 1
ATOM 8647 C CA . ARG D 2 313 ? 53.603 112.965 5.918 1.00 90.18 313 ARG D CA 1
ATOM 8648 C C . ARG D 2 313 ? 54.069 113.737 7.138 1.00 91.97 313 ARG D C 1
ATOM 8649 O O . ARG D 2 313 ? 53.263 114.326 7.862 1.00 90.30 313 ARG D O 1
ATOM 8657 N N . GLU D 2 314 ? 55.379 113.733 7.352 1.00 95.24 314 GLU D N 1
ATOM 8658 C CA . GLU D 2 314 ? 55.970 114.447 8.471 1.00 99.82 314 GLU D CA 1
ATOM 8659 C C . GLU D 2 314 ? 56.433 115.835 8.045 1.00 104.02 314 GLU D C 1
ATOM 8660 O O . GLU D 2 314 ? 56.998 116.004 6.958 1.00 103.33 314 GLU D O 1
ATOM 8666 N N . LYS D 2 315 ? 56.181 116.815 8.917 1.00 108.36 315 LYS D N 1
ATOM 8667 C CA . LYS D 2 315 ? 56.549 118.225 8.711 1.00 109.85 315 LYS D CA 1
ATOM 8668 C C . LYS D 2 315 ? 56.125 118.784 7.344 1.00 110.92 315 LYS D C 1
ATOM 8669 O O . LYS D 2 315 ? 55.032 119.341 7.217 1.00 108.61 315 LYS D O 1
ATOM 8671 N N . THR D 2 316 ? 56.992 118.622 6.340 1.00 112.87 316 THR D N 1
ATOM 8672 C CA . THR D 2 316 ? 56.759 119.085 4.957 1.00 112.89 316 THR D CA 1
ATOM 8673 C C . THR D 2 316 ? 55.882 120.352 4.856 1.00 110.34 316 THR D C 1
ATOM 8674 O O . THR D 2 316 ? 54.733 120.302 4.400 1.00 104.44 316 THR D O 1
ATOM 8678 N N . HIS D 2 317 ? 56.453 121.478 5.287 1.00 107.63 317 HIS D N 1
ATOM 8679 C CA . HIS D 2 317 ? 55.729 122.750 5.402 1.00 104.24 317 HIS D CA 1
ATOM 8680 C C . HIS D 2 317 ? 55.466 123.453 4.076 1.00 99.70 317 HIS D C 1
ATOM 8681 O O . HIS D 2 317 ? 54.317 123.729 3.729 1.00 98.50 317 HIS D O 1
ATOM 8688 N N . GLY D 2 318 ? 56.538 123.760 3.353 1.00 93.92 318 GLY D N 1
ATOM 8689 C CA . GLY D 2 318 ? 56.427 124.374 2.039 1.00 85.47 318 GLY D CA 1
ATOM 8690 C C . GLY D 2 318 ? 56.497 123.343 0.933 1.00 84.06 318 GLY D C 1
ATOM 8691 O O . GLY D 2 318 ? 56.859 123.665 -0.199 1.00 82.26 318 GLY D O 1
ATOM 8692 N N . GLU D 2 319 ? 56.161 122.098 1.270 1.00 83.28 319 GLU D N 1
ATOM 8693 C CA . GLU D 2 319 ? 56.115 121.015 0.295 1.00 82.26 319 GLU D CA 1
ATOM 8694 C C . GLU D 2 319 ? 54.751 120.978 -0.381 1.00 80.84 319 GLU D C 1
ATOM 8695 O O . GLU D 2 319 ? 53.711 121.129 0.270 1.00 78.51 319 GLU D O 1
ATOM 8697 N N . VAL D 2 320 ? 54.771 120.792 -1.696 1.00 80.00 320 VAL D N 1
ATOM 8698 C CA . VAL D 2 320 ? 53.553 120.705 -2.489 1.00 78.72 320 VAL D CA 1
ATOM 8699 C C . VAL D 2 320 ? 52.880 119.360 -2.226 1.00 79.53 320 VAL D C 1
ATOM 8700 O O . VAL D 2 320 ? 53.554 118.334 -2.083 1.00 78.89 320 VAL D O 1
ATOM 8704 N N . GLU D 2 321 ? 51.551 119.383 -2.138 1.00 79.79 321 GLU D N 1
ATOM 8705 C CA . GLU D 2 321 ? 50.751 118.168 -2.024 1.00 80.62 321 GLU D CA 1
ATOM 8706 C C . GLU D 2 321 ? 51.043 117.263 -3.218 1.00 80.41 321 GLU D C 1
ATOM 8707 O O . GLU D 2 321 ? 51.204 117.749 -4.342 1.00 79.32 321 GLU D O 1
ATOM 8713 N N . ARG D 2 322 ? 51.135 115.958 -2.966 1.00 79.76 322 ARG D N 1
ATOM 8714 C CA . ARG D 2 322 ? 51.365 114.984 -4.033 1.00 76.80 322 ARG D CA 1
ATOM 8715 C C . ARG D 2 322 ? 50.242 115.048 -5.062 1.00 74.64 322 ARG D C 1
ATOM 8716 O O . ARG D 2 322 ? 49.075 115.249 -4.711 1.00 69.73 322 ARG D O 1
ATOM 8724 N N . ARG D 2 323 ? 50.611 114.891 -6.330 1.00 74.41 323 ARG D N 1
ATOM 8725 C CA . ARG D 2 323 ? 49.663 114.972 -7.437 1.00 78.36 323 ARG D CA 1
ATOM 8726 C C . ARG D 2 323 ? 48.562 113.911 -7.326 1.00 79.52 323 ARG D C 1
ATOM 8727 O O . ARG D 2 323 ? 47.424 114.144 -7.744 1.00 80.01 323 ARG D O 1
ATOM 8735 N N . ILE D 2 324 ? 48.912 112.761 -6.750 1.00 79.28 324 ILE D N 1
ATOM 8736 C CA . ILE D 2 324 ? 47.975 111.655 -6.534 1.00 77.02 324 ILE D CA 1
ATOM 8737 C C . ILE D 2 324 ? 46.958 111.992 -5.441 1.00 74.98 324 ILE D C 1
ATOM 8738 O O . ILE D 2 324 ? 45.749 111.865 -5.656 1.00 75.96 324 ILE D O 1
ATOM 8743 N N . VAL D 2 325 ? 47.455 112.423 -4.280 1.00 69.02 325 VAL D N 1
ATOM 8744 C CA . VAL D 2 325 ? 46.602 112.816 -3.153 1.00 66.03 325 VAL D CA 1
ATOM 8745 C C . VAL D 2 325 ? 45.608 113.911 -3.558 1.00 66.68 325 VAL D C 1
ATOM 8746 O O . VAL D 2 325 ? 44.459 113.905 -3.110 1.00 68.27 325 VAL D O 1
ATOM 8750 N N . SER D 2 326 ? 46.048 114.830 -4.417 1.00 66.50 326 SER D N 1
ATOM 8751 C CA . SER D 2 326 ? 45.188 115.905 -4.918 1.00 69.45 326 SER D CA 1
ATOM 8752 C C . SER D 2 326 ? 44.021 115.381 -5.756 1.00 69.39 326 SER D C 1
ATOM 8753 O O . SER D 2 326 ? 42.867 115.744 -5.509 1.00 69.48 326 SER D O 1
ATOM 8756 N N . GLN D 2 327 ? 44.328 114.531 -6.738 1.00 68.29 327 GLN D N 1
ATOM 8757 C CA . GLN D 2 327 ? 43.312 113.896 -7.579 1.00 67.75 327 GLN D CA 1
ATOM 8758 C C . GLN D 2 327 ? 42.247 113.196 -6.745 1.00 68.38 327 GLN D C 1
ATOM 8759 O O . GLN D 2 327 ? 41.054 113.308 -7.035 1.00 69.31 327 GLN D O 1
ATOM 8765 N N . LEU D 2 328 ? 42.689 112.490 -5.705 1.00 66.52 328 LEU D N 1
ATOM 8766 C CA . LEU D 2 328 ? 41.789 111.747 -4.832 1.00 65.59 328 LEU D CA 1
ATOM 8767 C C . LEU D 2 328 ? 40.815 112.667 -4.101 1.00 66.43 328 LEU D C 1
ATOM 8768 O O . LEU D 2 328 ? 39.620 112.382 -4.044 1.00 68.50 328 LEU D O 1
ATOM 8773 N N . LEU D 2 329 ? 41.320 113.777 -3.568 1.00 66.79 329 LEU D N 1
ATOM 8774 C CA . LEU D 2 329 ? 40.457 114.763 -2.916 1.00 68.06 329 LEU D CA 1
ATOM 8775 C C . LEU D 2 329 ? 39.476 115.405 -3.902 1.00 68.01 329 LEU D C 1
ATOM 8776 O O . LEU D 2 329 ? 38.326 115.661 -3.552 1.00 66.72 329 LEU D O 1
ATOM 8781 N N . THR D 2 330 ? 39.934 115.640 -5.131 1.00 69.55 330 THR D N 1
ATOM 8782 C CA . THR D 2 330 ? 39.093 116.195 -6.198 1.00 72.55 330 THR D CA 1
ATOM 8783 C C . THR D 2 330 ? 37.947 115.240 -6.540 1.00 73.69 330 THR D C 1
ATOM 8784 O O . THR D 2 330 ? 36.783 115.651 -6.599 1.00 75.01 330 THR D O 1
ATOM 8788 N N . LEU D 2 331 ? 38.293 113.971 -6.758 1.00 72.84 331 LEU D N 1
ATOM 8789 C CA . LEU D 2 331 ? 37.324 112.929 -7.096 1.00 70.30 331 LEU D CA 1
ATOM 8790 C C . LEU D 2 331 ? 36.328 112.690 -5.967 1.00 70.96 331 LEU D C 1
ATOM 8791 O O . LEU D 2 331 ? 35.135 112.500 -6.215 1.00 71.29 331 LEU D O 1
ATOM 8796 N N . MET D 2 332 ? 36.823 112.723 -4.731 1.00 71.19 332 MET D N 1
ATOM 8797 C CA . MET D 2 332 ? 35.989 112.502 -3.553 1.00 72.50 332 MET D CA 1
ATOM 8798 C C . MET D 2 332 ? 35.064 113.667 -3.231 1.00 73.89 332 MET D C 1
ATOM 8799 O O . MET D 2 332 ? 33.891 113.456 -2.924 1.00 75.55 332 MET D O 1
ATOM 8804 N N . ASP D 2 333 ? 35.594 114.889 -3.291 1.00 74.20 333 ASP D N 1
ATOM 8805 C CA . ASP D 2 333 ? 34.782 116.090 -3.082 1.00 73.50 333 ASP D CA 1
ATOM 8806 C C . ASP D 2 333 ? 33.834 116.318 -4.260 1.00 73.01 333 ASP D C 1
ATOM 8807 O O . ASP D 2 333 ? 32.787 116.941 -4.105 1.00 73.60 333 ASP D O 1
ATOM 8812 N N . GLY D 2 334 ? 34.203 115.794 -5.427 1.00 73.92 334 GLY D N 1
ATOM 8813 C CA . GLY D 2 334 ? 33.380 115.901 -6.631 1.00 75.67 334 GLY D CA 1
ATOM 8814 C C . GLY D 2 334 ? 32.270 114.866 -6.746 1.00 77.85 334 GLY D C 1
ATOM 8815 O O . GLY D 2 334 ? 31.686 114.697 -7.816 1.00 79.50 334 GLY D O 1
ATOM 8816 N N . LEU D 2 335 ? 31.982 114.166 -5.652 1.00 79.58 335 LEU D N 1
ATOM 8817 C CA . LEU D 2 335 ? 30.868 113.220 -5.614 1.00 78.72 335 LEU D CA 1
ATOM 8818 C C . LEU D 2 335 ? 29.762 113.724 -4.704 1.00 77.22 335 LEU D C 1
ATOM 8819 O O . LEU D 2 335 ? 29.892 113.694 -3.481 1.00 79.51 335 LEU D O 1
ATOM 8824 N N . LYS D 2 336 ? 28.677 114.196 -5.307 1.00 75.12 336 LYS D N 1
ATOM 8825 C CA . LYS D 2 336 ? 27.518 114.628 -4.545 1.00 71.66 336 LYS D CA 1
ATOM 8826 C C . LYS D 2 336 ? 26.630 113.409 -4.284 1.00 69.22 336 LYS D C 1
ATOM 8827 O O . LYS D 2 336 ? 26.700 112.418 -5.014 1.00 67.47 336 LYS D O 1
ATOM 8833 N N . GLN D 2 337 ? 25.820 113.483 -3.231 1.00 67.96 337 GLN D N 1
ATOM 8834 C CA . GLN D 2 337 ? 24.836 112.451 -2.895 1.00 69.25 337 GLN D CA 1
ATOM 8835 C C . GLN D 2 337 ? 24.112 111.899 -4.129 1.00 71.43 337 GLN D C 1
ATOM 8836 O O . GLN D 2 337 ? 23.765 110.715 -4.179 1.00 71.71 337 GLN D O 1
ATOM 8842 N N . ARG D 2 338 ? 23.906 112.775 -5.112 1.00 72.83 338 ARG D N 1
ATOM 8843 C CA . ARG D 2 338 ? 23.272 112.459 -6.394 1.00 73.79 338 ARG D CA 1
ATOM 8844 C C . ARG D 2 338 ? 23.907 111.276 -7.138 1.00 71.46 338 ARG D C 1
ATOM 8845 O O . ARG D 2 338 ? 23.201 110.512 -7.807 1.00 68.02 338 ARG D O 1
ATOM 8853 N N . ALA D 2 339 ? 25.231 111.141 -7.021 1.00 66.82 339 ALA D N 1
ATOM 8854 C CA . ALA D 2 339 ? 26.002 110.136 -7.762 1.00 64.48 339 ALA D CA 1
ATOM 8855 C C . ALA D 2 339 ? 25.740 108.681 -7.342 1.00 65.04 339 ALA D C 1
ATOM 8856 O O . ALA D 2 339 ? 26.026 107.754 -8.109 1.00 63.96 339 ALA D O 1
ATOM 8858 N N . HIS D 2 340 ? 25.203 108.494 -6.134 1.00 62.93 340 HIS D N 1
ATOM 8859 C CA . HIS D 2 340 ? 24.904 107.163 -5.571 1.00 63.16 340 HIS D CA 1
ATOM 8860 C C . HIS D 2 340 ? 26.157 106.304 -5.339 1.00 59.57 340 HIS D C 1
ATOM 8861 O O . HIS D 2 340 ? 26.111 105.077 -5.455 1.00 57.84 340 HIS D O 1
ATOM 8868 N N . VAL D 2 341 ? 27.269 106.954 -5.008 1.00 56.37 341 VAL D N 1
ATOM 8869 C CA . VAL D 2 341 ? 28.525 106.251 -4.760 1.00 53.26 341 VAL D CA 1
ATOM 8870 C C . VAL D 2 341 ? 28.970 106.422 -3.313 1.00 51.55 341 VAL D C 1
ATOM 8871 O O . VAL D 2 341 ? 28.890 107.515 -2.753 1.00 54.32 341 VAL D O 1
ATOM 8875 N N . ILE D 2 342 ? 29.414 105.323 -2.711 1.00 48.85 342 ILE D N 1
ATOM 8876 C CA . ILE D 2 342 ? 30.032 105.351 -1.391 1.00 46.96 342 ILE D CA 1
ATOM 8877 C C . ILE D 2 342 ? 31.437 104.767 -1.490 1.00 47.38 342 ILE D C 1
ATOM 8878 O O . ILE D 2 342 ? 31.647 103.759 -2.166 1.00 48.02 342 ILE D O 1
ATOM 8883 N N . VAL D 2 343 ? 32.393 105.421 -0.830 1.00 47.46 343 VAL D N 1
ATOM 8884 C CA . VAL D 2 343 ? 33.803 105.048 -0.923 1.00 46.37 343 VAL D CA 1
ATOM 8885 C C . VAL D 2 343 ? 34.286 104.399 0.370 1.00 46.76 343 VAL D C 1
ATOM 8886 O O . VAL D 2 343 ? 34.077 104.925 1.464 1.00 45.42 343 VAL D O 1
ATOM 8890 N N . MET D 2 344 ? 34.930 103.248 0.226 1.00 47.58 344 MET D N 1
ATOM 8891 C CA . MET D 2 344 ? 35.431 102.492 1.363 1.00 49.33 344 MET D CA 1
ATOM 8892 C C . MET D 2 344 ? 36.926 102.248 1.210 1.00 49.82 344 MET D C 1
ATOM 8893 O O . MET D 2 344 ? 37.404 101.928 0.118 1.00 52.23 344 MET D O 1
ATOM 8898 N N . ALA D 2 345 ? 37.659 102.396 2.308 1.00 47.08 345 ALA D N 1
ATOM 8899 C CA . ALA D 2 345 ? 39.097 102.195 2.282 1.00 47.45 345 ALA D CA 1
ATOM 8900 C C . ALA D 2 345 ? 39.580 101.275 3.397 1.00 46.87 345 ALA D C 1
ATOM 8901 O O . ALA D 2 345 ? 39.099 101.342 4.524 1.00 46.91 345 ALA D O 1
ATOM 8903 N N . ALA D 2 346 ? 40.534 100.415 3.067 1.00 47.49 346 ALA D N 1
ATOM 8904 C CA . ALA D 2 346 ? 41.168 99.562 4.058 1.00 48.30 346 ALA D CA 1
ATOM 8905 C C . ALA D 2 346 ? 42.525 100.137 4.434 1.00 48.40 346 ALA D C 1
ATOM 8906 O O . ALA D 2 346 ? 43.270 100.601 3.574 1.00 47.08 346 ALA D O 1
ATOM 8908 N N . THR D 2 347 ? 42.817 100.128 5.730 1.00 48.70 347 THR D N 1
ATOM 8909 C CA . THR D 2 347 ? 44.148 100.434 6.237 1.00 50.32 347 THR D CA 1
ATOM 8910 C C . THR D 2 347 ? 44.352 99.681 7.546 1.00 51.09 347 THR D C 1
ATOM 8911 O O . THR D 2 347 ? 43.386 99.216 8.141 1.00 49.97 347 THR D O 1
ATOM 8915 N N . ASN D 2 348 ? 45.601 99.551 7.982 1.00 54.83 348 ASN D N 1
ATOM 8916 C CA . ASN D 2 348 ? 45.895 98.907 9.260 1.00 58.58 348 ASN D CA 1
ATOM 8917 C C . ASN D 2 348 ? 45.539 99.795 10.455 1.00 58.77 348 ASN D C 1
ATOM 8918 O O . ASN D 2 348 ? 44.779 99.391 11.335 1.00 55.28 348 ASN D O 1
ATOM 8923 N N . ARG D 2 349 ? 46.082 101.008 10.462 1.00 62.25 349 ARG D N 1
ATOM 8924 C CA . ARG D 2 349 ? 45.809 101.999 11.500 1.00 65.65 349 ARG D CA 1
ATOM 8925 C C . ARG D 2 349 ? 45.370 103.293 10.820 1.00 62.83 349 ARG D C 1
ATOM 8926 O O . ARG D 2 349 ? 45.982 103.705 9.833 1.00 62.03 349 ARG D O 1
ATOM 8934 N N . PRO D 2 350 ? 44.316 103.945 11.345 1.00 60.73 350 PRO D N 1
ATOM 8935 C CA . PRO D 2 350 ? 43.862 105.229 10.788 1.00 62.44 350 PRO D CA 1
ATOM 8936 C C . PRO D 2 350 ? 44.937 106.331 10.834 1.00 65.20 350 PRO D C 1
ATOM 8937 O O . PRO D 2 350 ? 44.903 107.258 10.022 1.00 65.72 350 PRO D O 1
ATOM 8941 N N . ASN D 2 351 ? 45.887 106.205 11.761 1.00 66.98 351 ASN D N 1
ATOM 8942 C CA . ASN D 2 351 ? 46.983 107.166 11.927 1.00 68.15 351 ASN D CA 1
ATOM 8943 C C . ASN D 2 351 ? 48.016 107.133 10.803 1.00 67.77 351 ASN D C 1
ATOM 8944 O O . ASN D 2 351 ? 48.805 108.065 10.657 1.00 68.17 351 ASN D O 1
ATOM 8949 N N . SER D 2 352 ? 48.018 106.059 10.018 1.00 67.61 352 SER D N 1
ATOM 8950 C CA . SER D 2 352 ? 48.945 105.934 8.896 1.00 66.54 352 SER D CA 1
ATOM 8951 C C . SER D 2 352 ? 48.456 106.710 7.669 1.00 65.53 352 SER D C 1
ATOM 8952 O O . SER D 2 352 ? 49.140 106.767 6.644 1.00 64.89 352 SER D O 1
ATOM 8955 N N . ILE D 2 353 ? 47.273 107.309 7.791 1.00 63.18 353 ILE D N 1
ATOM 8956 C CA . ILE D 2 353 ? 46.653 108.069 6.709 1.00 61.60 353 ILE D CA 1
ATOM 8957 C C . ILE D 2 353 ? 46.853 109.574 6.908 1.00 63.13 353 ILE D C 1
ATOM 8958 O O . ILE D 2 353 ? 46.837 110.067 8.038 1.00 63.41 353 ILE D O 1
ATOM 8963 N N . ASP D 2 354 ? 47.049 110.287 5.801 1.00 64.36 354 ASP D N 1
ATOM 8964 C CA . ASP D 2 354 ? 47.053 111.749 5.775 1.00 66.43 354 ASP D CA 1
ATOM 8965 C C . ASP D 2 354 ? 45.732 112.291 6.341 1.00 67.00 354 ASP D C 1
ATOM 8966 O O . ASP D 2 354 ? 44.658 111.859 5.917 1.00 68.13 354 ASP D O 1
ATOM 8971 N N . PRO D 2 355 ? 45.810 113.246 7.292 1.00 66.50 355 PRO D N 1
ATOM 8972 C CA . PRO D 2 355 ? 44.631 113.747 8.006 1.00 67.30 355 PRO D CA 1
ATOM 8973 C C . PRO D 2 355 ? 43.631 114.508 7.131 1.00 66.97 355 PRO D C 1
ATOM 8974 O O . PRO D 2 355 ? 42.502 114.750 7.567 1.00 67.93 355 PRO D O 1
ATOM 8978 N N . ALA D 2 356 ? 44.042 114.882 5.918 1.00 65.37 356 ALA D N 1
ATOM 8979 C CA . ALA D 2 356 ? 43.157 115.577 4.977 1.00 64.44 356 ALA D CA 1
ATOM 8980 C C . ALA D 2 356 ? 42.006 114.680 4.529 1.00 62.96 356 ALA D C 1
ATOM 8981 O O . ALA D 2 356 ? 40.906 115.155 4.244 1.00 62.47 356 ALA D O 1
ATOM 8983 N N . LEU D 2 357 ? 42.277 113.381 4.467 1.00 61.77 357 LEU D N 1
ATOM 8984 C CA . LEU D 2 357 ? 41.274 112.396 4.096 1.00 60.55 357 LEU D CA 1
ATOM 8985 C C . LEU D 2 357 ? 40.377 112.024 5.268 1.00 59.92 357 LEU D C 1
ATOM 8986 O O . LEU D 2 357 ? 39.229 111.636 5.069 1.00 59.73 357 LEU D O 1
ATOM 8991 N N . ARG D 2 358 ? 40.894 112.159 6.487 1.00 59.80 358 ARG D N 1
ATOM 8992 C CA . ARG D 2 358 ? 40.164 111.736 7.685 1.00 61.51 358 ARG D CA 1
ATOM 8993 C C . ARG D 2 358 ? 39.232 112.799 8.265 1.00 64.07 358 ARG D C 1
ATOM 8994 O O . ARG D 2 358 ? 38.646 112.602 9.333 1.00 63.84 358 ARG D O 1
ATOM 9002 N N . ARG D 2 359 ? 39.096 113.920 7.564 1.00 67.77 359 ARG D N 1
ATOM 9003 C CA . ARG D 2 359 ? 38.234 115.004 8.025 1.00 72.17 359 ARG D CA 1
ATOM 9004 C C . ARG D 2 359 ? 36.922 115.041 7.253 1.00 73.58 359 ARG D C 1
ATOM 9005 O O . ARG D 2 359 ? 36.828 114.508 6.143 1.00 72.62 359 ARG D O 1
ATOM 9013 N N . PHE D 2 360 ? 35.923 115.687 7.853 1.00 75.87 360 PHE D N 1
ATOM 9014 C CA . PHE D 2 360 ? 34.533 115.605 7.402 1.00 78.84 360 PHE D CA 1
ATOM 9015 C C . PHE D 2 360 ? 34.353 115.857 5.908 1.00 73.12 360 PHE D C 1
ATOM 9016 O O . PHE D 2 360 ? 35.070 116.665 5.308 1.00 69.76 360 PHE D O 1
ATOM 9024 N N . GLY D 2 361 ? 33.398 115.143 5.319 1.00 70.03 361 GLY D N 1
ATOM 9025 C CA . GLY D 2 361 ? 33.174 115.187 3.878 1.00 68.85 361 GLY D CA 1
ATOM 9026 C C . GLY D 2 361 ? 34.002 114.157 3.127 1.00 67.65 361 GLY D C 1
ATOM 9027 O O . GLY D 2 361 ? 33.745 113.879 1.953 1.00 65.50 361 GLY D O 1
ATOM 9028 N N . ARG D 2 362 ? 35.008 113.606 3.803 1.00 66.47 362 ARG D N 1
ATOM 9029 C CA . ARG D 2 362 ? 35.810 112.516 3.257 1.00 65.86 362 ARG D CA 1
ATOM 9030 C C . ARG D 2 362 ? 35.608 111.250 4.088 1.00 63.54 362 ARG D C 1
ATOM 9031 O O . ARG D 2 362 ? 34.471 110.832 4.311 1.00 65.29 362 ARG D O 1
ATOM 9039 N N . PHE D 2 363 ? 36.702 110.645 4.545 1.00 60.37 363 PHE D N 1
ATOM 9040 C CA . PHE D 2 363 ? 36.623 109.467 5.405 1.00 57.74 363 PHE D CA 1
ATOM 9041 C C . PHE D 2 363 ? 36.394 109.863 6.860 1.00 58.90 363 PHE D C 1
ATOM 9042 O O . PHE D 2 363 ? 37.255 109.681 7.727 1.00 61.10 363 PHE D O 1
ATOM 9050 N N . ASP D 2 364 ? 35.208 110.409 7.104 1.00 59.11 364 ASP D N 1
ATOM 9051 C CA . ASP D 2 364 ? 34.816 110.903 8.414 1.00 61.29 364 ASP D CA 1
ATOM 9052 C C . ASP D 2 364 ? 34.231 109.794 9.287 1.00 60.31 364 ASP D C 1
ATOM 9053 O O . ASP D 2 364 ? 34.063 109.973 10.493 1.00 60.31 364 ASP D O 1
ATOM 9058 N N . ARG D 2 365 ? 33.911 108.657 8.672 1.00 59.52 365 ARG D N 1
ATOM 9059 C CA . ARG D 2 365 ? 33.408 107.497 9.405 1.00 57.90 365 ARG D CA 1
ATOM 9060 C C . ARG D 2 365 ? 34.408 106.352 9.371 1.00 54.29 365 ARG D C 1
ATOM 9061 O O . ARG D 2 365 ? 35.054 106.110 8.354 1.00 52.30 365 ARG D O 1
ATOM 9069 N N . GLU D 2 366 ? 34.526 105.656 10.495 1.00 52.98 366 GLU D N 1
ATOM 9070 C CA . GLU D 2 366 ? 35.468 104.553 10.620 1.00 53.44 366 GLU D CA 1
ATOM 9071 C C . GLU D 2 366 ? 34.905 103.390 11.441 1.00 50.87 366 GLU D C 1
ATOM 9072 O O . GLU D 2 366 ? 34.170 103.596 12.408 1.00 50.50 366 GLU D O 1
ATOM 9078 N N . VAL D 2 367 ? 35.257 102.174 11.029 1.00 47.67 367 VAL D N 1
ATOM 9079 C CA . VAL D 2 367 ? 34.816 100.940 11.675 1.00 45.69 367 VAL D CA 1
ATOM 9080 C C . VAL D 2 367 ? 36.039 100.077 11.957 1.00 46.31 367 VAL D C 1
ATOM 9081 O O . VAL D 2 367 ? 36.895 99.905 11.084 1.00 48.19 367 VAL D O 1
ATOM 9085 N N . ASP D 2 368 ? 36.131 99.539 13.168 1.00 45.10 368 ASP D N 1
ATOM 9086 C CA . ASP D 2 368 ? 37.235 98.644 13.496 1.00 44.77 368 ASP D CA 1
ATOM 9087 C C . ASP D 2 368 ? 36.899 97.186 13.177 1.00 43.31 368 ASP D C 1
ATOM 9088 O O . ASP D 2 368 ? 36.029 96.578 13.808 1.00 42.48 368 ASP D O 1
ATOM 9093 N N . ILE D 2 369 ? 37.597 96.641 12.189 1.00 41.44 369 ILE D N 1
ATOM 9094 C CA . ILE D 2 369 ? 37.506 95.227 11.854 1.00 40.30 369 ILE D CA 1
ATOM 9095 C C . ILE D 2 369 ? 38.740 94.578 12.457 1.00 40.57 369 ILE D C 1
ATOM 9096 O O . ILE D 2 369 ? 39.729 94.325 11.770 1.00 40.97 369 ILE D O 1
ATOM 9101 N N . GLY D 2 370 ? 38.688 94.341 13.761 1.00 41.01 370 GLY D N 1
ATOM 9102 C CA . GLY D 2 370 ? 39.860 93.883 14.491 1.00 38.69 370 GLY D CA 1
ATOM 9103 C C . GLY D 2 370 ? 39.965 92.380 14.589 1.00 37.34 370 GLY D C 1
ATOM 9104 O O . GLY D 2 370 ? 39.167 91.645 14.016 1.00 38.99 370 GLY D O 1
ATOM 9105 N N . ILE D 2 371 ? 40.967 91.938 15.331 1.00 36.96 371 ILE D N 1
ATOM 9106 C CA . ILE D 2 371 ? 41.206 90.532 15.613 1.00 36.43 371 ILE D CA 1
ATOM 9107 C C . ILE D 2 371 ? 39.978 89.882 16.281 1.00 35.93 371 ILE D C 1
ATOM 9108 O O . ILE D 2 371 ? 39.471 90.403 17.279 1.00 36.45 371 ILE D O 1
ATOM 9113 N N . PRO D 2 372 ? 39.483 88.760 15.710 1.00 34.21 372 PRO D N 1
ATOM 9114 C CA . PRO D 2 372 ? 38.320 88.039 16.248 1.00 33.40 372 PRO D CA 1
ATOM 9115 C C . PRO D 2 372 ? 38.626 87.384 17.586 1.00 32.68 372 PRO D C 1
ATOM 9116 O O . PRO D 2 372 ? 39.778 87.034 17.839 1.00 32.46 372 PRO D O 1
ATOM 9120 N N . ASP D 2 373 ? 37.605 87.223 18.427 1.00 32.72 373 ASP D N 1
ATOM 9121 C CA . ASP D 2 373 ? 37.749 86.483 19.688 1.00 33.34 373 ASP D CA 1
ATOM 9122 C C . ASP D 2 373 ? 37.434 85.002 19.490 1.00 32.62 373 ASP D C 1
ATOM 9123 O O . ASP D 2 373 ? 37.289 84.543 18.353 1.00 33.39 373 ASP D O 1
ATOM 9128 N N . ALA D 2 374 ? 37.324 84.260 20.590 1.00 31.24 374 ALA D N 1
ATOM 9129 C CA . ALA D 2 374 ? 37.162 82.807 20.520 1.00 30.47 374 ALA D CA 1
ATOM 9130 C C . ALA D 2 374 ? 35.852 82.402 19.828 1.00 30.39 374 ALA D C 1
ATOM 9131 O O . ALA D 2 374 ? 35.860 81.551 18.938 1.00 30.20 374 ALA D O 1
ATOM 9133 N N . THR D 2 375 ? 34.743 83.014 20.245 1.00 29.64 375 THR D N 1
ATOM 9134 C CA . THR D 2 375 ? 33.451 82.869 19.578 1.00 30.24 375 THR D CA 1
ATOM 9135 C C . THR D 2 375 ? 33.558 83.242 18.102 1.00 29.70 375 THR D C 1
ATOM 9136 O O . THR D 2 375 ? 33.068 82.516 17.236 1.00 30.66 375 THR D O 1
ATOM 9140 N N . GLY D 2 376 ? 34.209 84.371 17.833 1.00 29.83 376 GLY D N 1
ATOM 9141 C CA . GLY D 2 376 ? 34.459 84.840 16.472 1.00 29.93 376 GLY D CA 1
ATOM 9142 C C . GLY D 2 376 ? 35.179 83.804 15.633 1.00 29.57 376 GLY D C 1
ATOM 9143 O O . GLY D 2 376 ? 34.764 83.506 14.510 1.00 30.95 376 GLY D O 1
ATOM 9144 N N . ARG D 2 377 ? 36.243 83.239 16.196 1.00 28.43 377 ARG D N 1
ATOM 9145 C CA . ARG D 2 377 ? 37.045 82.219 15.526 1.00 27.68 377 ARG D CA 1
ATOM 9146 C C . ARG D 2 377 ? 36.260 80.957 15.197 1.00 26.71 377 ARG D C 1
ATOM 9147 O O . ARG D 2 377 ? 36.361 80.432 14.084 1.00 26.58 377 ARG D O 1
ATOM 9155 N N . LEU D 2 378 ? 35.479 80.477 16.159 1.00 25.81 378 LEU D N 1
ATOM 9156 C CA . LEU D 2 378 ? 34.595 79.336 15.937 1.00 25.85 378 LEU D CA 1
ATOM 9157 C C . LEU D 2 378 ? 33.655 79.569 14.748 1.00 26.31 378 LEU D C 1
ATOM 9158 O O . LEU D 2 378 ? 33.464 78.674 13.921 1.00 25.95 378 LEU D O 1
ATOM 9163 N N . GLU D 2 379 ? 33.088 80.770 14.664 1.00 26.86 379 GLU D N 1
ATOM 9164 C CA . GLU D 2 379 ? 32.187 81.110 13.573 1.00 28.55 379 GLU D CA 1
ATOM 9165 C C . GLU D 2 379 ? 32.915 81.086 12.238 1.00 27.83 379 GLU D C 1
ATOM 9166 O O . GLU D 2 379 ? 32.384 80.584 11.246 1.00 28.29 379 GLU D O 1
ATOM 9172 N N . ILE D 2 380 ? 34.131 81.622 12.214 1.00 26.52 380 ILE D N 1
ATOM 9173 C CA . ILE D 2 380 ? 34.942 81.592 10.996 1.00 25.29 380 ILE D CA 1
ATOM 9174 C C . ILE D 2 380 ? 35.307 80.155 10.608 1.00 25.50 380 ILE D C 1
ATOM 9175 O O . ILE D 2 380 ? 35.234 79.793 9.432 1.00 25.63 380 ILE D O 1
ATOM 9180 N N . LEU D 2 381 ? 35.666 79.339 11.599 1.00 25.90 381 LEU D N 1
ATOM 9181 C CA . LEU D 2 381 ? 35.987 77.929 11.362 1.00 26.40 381 LEU D CA 1
ATOM 9182 C C . LEU D 2 381 ? 34.783 77.157 10.824 1.00 27.09 381 LEU D C 1
ATOM 9183 O O . LEU D 2 381 ? 34.934 76.309 9.938 1.00 28.06 381 LEU D O 1
ATOM 9188 N N . GLN D 2 382 ? 33.593 77.464 11.342 1.00 27.17 382 GLN D N 1
ATOM 9189 C CA . GLN D 2 382 ? 32.350 76.863 10.840 1.00 27.82 382 GLN D CA 1
ATOM 9190 C C . GLN D 2 382 ? 32.059 77.243 9.391 1.00 27.77 382 GLN D C 1
ATOM 9191 O O . GLN D 2 382 ? 31.533 76.436 8.631 1.00 28.35 382 GLN D O 1
ATOM 9197 N N . ILE D 2 383 ? 32.414 78.467 9.010 1.00 26.72 383 ILE D N 1
ATOM 9198 C CA . ILE D 2 383 ? 32.219 78.927 7.639 1.00 25.78 383 ILE D CA 1
ATOM 9199 C C . ILE D 2 383 ? 33.156 78.185 6.680 1.00 26.45 383 ILE D C 1
ATOM 9200 O O . ILE D 2 383 ? 32.741 77.715 5.618 1.00 26.33 383 ILE D O 1
ATOM 9205 N N . HIS D 2 384 ? 34.416 78.053 7.069 1.00 26.51 384 HIS D N 1
ATOM 9206 C CA . HIS D 2 384 ? 35.392 77.439 6.183 1.00 26.30 384 HIS D CA 1
ATOM 9207 C C . HIS D 2 384 ? 35.479 75.914 6.272 1.00 26.19 384 HIS D C 1
ATOM 9208 O O . HIS D 2 384 ? 36.286 75.309 5.572 1.00 25.98 384 HIS D O 1
ATOM 9215 N N . THR D 2 385 ? 34.627 75.298 7.096 1.00 26.83 385 THR D N 1
ATOM 9216 C CA . THR D 2 385 ? 34.451 73.833 7.088 1.00 27.39 385 THR D CA 1
ATOM 9217 C C . THR D 2 385 ? 33.087 73.375 6.532 1.00 29.93 385 THR D C 1
ATOM 9218 O O . THR D 2 385 ? 32.817 72.174 6.446 1.00 30.66 385 THR D O 1
ATOM 9222 N N . LYS D 2 386 ? 32.247 74.333 6.129 1.00 32.39 386 LYS D N 1
ATOM 9223 C CA . LYS D 2 386 ? 30.904 74.062 5.572 1.00 35.03 386 LYS D CA 1
ATOM 9224 C C . LYS D 2 386 ? 30.854 72.899 4.582 1.00 35.13 386 LYS D C 1
ATOM 9225 O O . LYS D 2 386 ? 29.906 72.107 4.587 1.00 35.87 386 LYS D O 1
ATOM 9231 N N . ASN D 2 387 ? 31.868 72.816 3.727 1.00 34.32 387 ASN D N 1
ATOM 9232 C CA . ASN D 2 387 ? 31.860 71.878 2.617 1.00 36.30 387 ASN D CA 1
ATOM 9233 C C . ASN D 2 387 ? 32.614 70.584 2.892 1.00 38.64 387 ASN D C 1
ATOM 9234 O O . ASN D 2 387 ? 32.535 69.639 2.109 1.00 42.05 387 ASN D O 1
ATOM 9239 N N . MET D 2 388 ? 33.328 70.540 4.014 1.00 39.44 388 MET D N 1
ATOM 9240 C CA . MET D 2 388 ? 34.086 69.355 4.406 1.00 38.21 388 MET D CA 1
ATOM 9241 C C . MET D 2 388 ? 33.195 68.421 5.192 1.00 36.89 388 MET D C 1
ATOM 9242 O O . MET D 2 388 ? 32.357 68.872 5.972 1.00 37.63 388 MET D O 1
ATOM 9247 N N . LYS D 2 389 ? 33.379 67.122 4.989 1.00 36.86 389 LYS D N 1
ATOM 9248 C CA . LYS D 2 389 ? 32.882 66.141 5.944 1.00 36.73 389 LYS D CA 1
ATOM 9249 C C . LYS D 2 389 ? 33.884 66.070 7.101 1.00 35.94 389 LYS D C 1
ATOM 9250 O O . LYS D 2 389 ? 35.069 65.799 6.895 1.00 35.53 389 LYS D O 1
ATOM 9256 N N . LEU D 2 390 ? 33.412 66.343 8.309 1.00 35.96 390 LEU D N 1
ATOM 9257 C CA . LEU D 2 390 ? 34.256 66.279 9.493 1.00 36.27 390 LEU D CA 1
ATOM 9258 C C . LEU D 2 390 ? 33.946 65.028 10.283 1.00 37.86 390 LEU D C 1
ATOM 9259 O O . LEU D 2 390 ? 32.782 64.666 10.448 1.00 39.47 390 LEU D O 1
ATOM 9264 N N . ALA D 2 391 ? 34.991 64.354 10.755 1.00 39.03 391 ALA D N 1
ATOM 9265 C CA . ALA D 2 391 ? 34.813 63.203 11.637 1.00 39.30 391 ALA D CA 1
ATOM 9266 C C . ALA D 2 391 ? 34.247 63.672 12.973 1.00 39.78 391 ALA D C 1
ATOM 9267 O O . ALA D 2 391 ? 34.400 64.839 13.344 1.00 38.43 391 ALA D O 1
ATOM 9269 N N . ASP D 2 392 ? 33.596 62.759 13.689 1.00 43.31 392 ASP D N 1
ATOM 9270 C CA . ASP D 2 392 ? 32.961 63.059 14.977 1.00 44.59 392 ASP D CA 1
ATOM 9271 C C . ASP D 2 392 ? 33.911 63.635 16.021 1.00 43.58 392 ASP D C 1
ATOM 9272 O O . ASP D 2 392 ? 33.478 64.359 16.926 1.00 43.12 392 ASP D O 1
ATOM 9277 N N . ASP D 2 393 ? 35.197 63.304 15.899 1.00 41.63 393 ASP D N 1
ATOM 9278 C CA . ASP D 2 393 ? 36.200 63.740 16.864 1.00 40.12 393 ASP D CA 1
ATOM 9279 C C . ASP D 2 393 ? 36.652 65.179 16.646 1.00 38.55 393 ASP D C 1
ATOM 9280 O O . ASP D 2 393 ? 37.338 65.740 17.498 1.00 40.31 393 ASP D O 1
ATOM 9285 N N . VAL D 2 394 ? 36.273 65.768 15.512 1.00 35.45 394 VAL D N 1
ATOM 9286 C CA . VAL D 2 394 ? 36.638 67.154 15.212 1.00 34.29 394 VAL D CA 1
ATOM 9287 C C . VAL D 2 394 ? 35.917 68.113 16.156 1.00 33.94 394 VAL D C 1
ATOM 9288 O O . VAL D 2 394 ? 34.691 68.145 16.230 1.00 33.16 394 VAL D O 1
ATOM 9292 N N . ASP D 2 395 ? 36.719 68.880 16.879 1.00 34.19 395 ASP D N 1
ATOM 9293 C CA . ASP D 2 395 ? 36.251 69.737 17.938 1.00 33.77 395 ASP D CA 1
ATOM 9294 C C . ASP D 2 395 ? 36.697 71.154 17.587 1.00 33.14 395 ASP D C 1
ATOM 9295 O O . ASP D 2 395 ? 37.801 71.590 17.938 1.00 32.08 395 ASP D O 1
ATOM 9300 N N . LEU D 2 396 ? 35.830 71.857 16.865 1.00 32.28 396 LEU D N 1
ATOM 9301 C CA . LEU D 2 396 ? 36.149 73.184 16.354 1.00 30.61 396 LEU D CA 1
ATOM 9302 C C . LEU D 2 396 ? 36.301 74.215 17.469 1.00 31.10 396 LEU D C 1
ATOM 9303 O O . LEU D 2 396 ? 37.022 75.198 17.307 1.00 30.98 396 LEU D O 1
ATOM 9308 N N . GLU D 2 397 ? 35.626 73.982 18.595 1.00 32.25 397 GLU D N 1
ATOM 9309 C CA . GLU D 2 397 ? 35.771 74.826 19.784 1.00 33.11 397 GLU D CA 1
ATOM 9310 C C . GLU D 2 397 ? 37.204 74.766 20.330 1.00 31.70 397 GLU D C 1
ATOM 9311 O O . GLU D 2 397 ? 37.778 75.794 20.700 1.00 30.74 397 GLU D O 1
ATOM 9317 N N . GLN D 2 398 ? 37.762 73.558 20.383 1.00 30.87 398 GLN D N 1
ATOM 9318 C CA . GLN D 2 398 ? 39.160 73.353 20.763 1.00 31.89 398 GLN D CA 1
ATOM 9319 C C . GLN D 2 398 ? 40.081 74.112 19.808 1.00 31.79 398 GLN D C 1
ATOM 9320 O O . GLN D 2 398 ? 41.030 74.784 20.242 1.00 31.39 398 GLN D O 1
ATOM 9326 N N . VAL D 2 399 ? 39.785 74.002 18.512 1.00 30.64 399 VAL D N 1
ATOM 9327 C CA . VAL D 2 399 ? 40.541 74.699 17.480 1.00 30.26 399 VAL D CA 1
ATOM 9328 C C . VAL D 2 399 ? 40.443 76.214 17.672 1.00 29.92 399 VAL D C 1
ATOM 9329 O O . VAL D 2 399 ? 41.445 76.912 17.581 1.00 30.75 399 VAL D O 1
ATOM 9333 N N . ALA D 2 400 ? 39.245 76.714 17.961 1.00 29.24 400 ALA D N 1
ATOM 9334 C CA . ALA D 2 400 ? 39.075 78.130 18.258 1.00 29.14 400 ALA D CA 1
ATOM 9335 C C . ALA D 2 400 ? 39.943 78.508 19.454 1.00 29.41 400 ALA D C 1
ATOM 9336 O O . ALA D 2 400 ? 40.690 79.478 19.385 1.00 29.68 400 ALA D O 1
ATOM 9338 N N . ASN D 2 401 ? 39.865 77.721 20.528 1.00 29.19 401 ASN D N 1
ATOM 9339 C CA . ASN D 2 401 ? 40.664 77.972 21.736 1.00 29.58 401 ASN D CA 1
ATOM 9340 C C . ASN D 2 401 ? 42.181 77.982 21.501 1.00 30.90 401 ASN D C 1
ATOM 9341 O O . ASN D 2 401 ? 42.906 78.723 22.167 1.00 31.29 401 ASN D O 1
ATOM 9346 N N . GLU D 2 402 ? 42.651 77.177 20.548 1.00 31.69 402 GLU D N 1
ATOM 9347 C CA . GLU D 2 402 ? 44.081 77.080 20.251 1.00 31.47 402 GLU D CA 1
ATOM 9348 C C . GLU D 2 402 ? 44.570 78.059 19.178 1.00 31.79 402 GLU D C 1
ATOM 9349 O O . GLU D 2 402 ? 45.715 77.965 18.729 1.00 32.53 402 GLU D O 1
ATOM 9355 N N . THR D 2 403 ? 43.722 79.004 18.779 1.00 30.78 403 THR D N 1
ATOM 9356 C CA . THR D 2 403 ? 44.072 79.929 17.697 1.00 29.78 403 THR D CA 1
ATOM 9357 C C . THR D 2 403 ? 44.007 81.392 18.121 1.00 30.57 403 THR D C 1
ATOM 9358 O O . THR D 2 403 ? 43.743 82.276 17.298 1.00 30.45 403 THR D O 1
ATOM 9362 N N . HIS D 2 404 ? 44.262 81.660 19.400 1.00 32.26 404 HIS D N 1
ATOM 9363 C CA . HIS D 2 404 ? 44.286 83.048 19.876 1.00 34.36 404 HIS D CA 1
ATOM 9364 C C . HIS D 2 404 ? 45.259 83.908 19.059 1.00 34.62 404 HIS D C 1
ATOM 9365 O O . HIS D 2 404 ? 46.402 83.515 18.822 1.00 36.21 404 HIS D O 1
ATOM 9372 N N . GLY D 2 405 ? 44.797 85.074 18.623 1.00 33.31 405 GLY D N 1
ATOM 9373 C CA . GLY D 2 405 ? 45.618 85.931 17.780 1.00 32.81 405 GLY D CA 1
ATOM 9374 C C . GLY D 2 405 ? 45.385 85.752 16.288 1.00 32.33 405 GLY D C 1
ATOM 9375 O O . GLY D 2 405 ? 45.659 86.663 15.515 1.00 33.59 405 GLY D O 1
ATOM 9376 N N . HIS D 2 406 ? 44.883 84.590 15.875 1.00 31.01 406 HIS D N 1
ATOM 9377 C CA . HIS D 2 406 ? 44.595 84.338 14.453 1.00 30.29 406 HIS D CA 1
ATOM 9378 C C . HIS D 2 406 ? 43.512 85.261 13.874 1.00 29.30 406 HIS D C 1
ATOM 9379 O O . HIS D 2 406 ? 42.563 85.649 14.563 1.00 29.31 406 HIS D O 1
ATOM 9386 N N . VAL D 2 407 ? 43.658 85.602 12.601 1.00 27.90 407 VAL D N 1
ATOM 9387 C CA . VAL D 2 407 ? 42.622 86.346 11.892 1.00 27.07 407 VAL D CA 1
ATOM 9388 C C . VAL D 2 407 ? 41.904 85.431 10.909 1.00 26.91 407 VAL D C 1
ATOM 9389 O O . VAL D 2 407 ? 42.317 84.283 10.698 1.00 26.64 407 VAL D O 1
ATOM 9393 N N . GLY D 2 408 ? 40.837 85.946 10.308 1.00 27.16 408 GLY D N 1
ATOM 9394 C CA . GLY D 2 408 ? 40.046 85.197 9.333 1.00 26.69 408 GLY D CA 1
ATOM 9395 C C . GLY D 2 408 ? 40.866 84.446 8.303 1.00 26.57 408 GLY D C 1
ATOM 9396 O O . GLY D 2 408 ? 40.646 83.251 8.081 1.00 26.15 408 GLY D O 1
ATOM 9397 N N . ALA D 2 409 ? 41.820 85.144 7.685 1.00 26.87 409 ALA D N 1
ATOM 9398 C CA . ALA D 2 409 ? 42.697 84.550 6.664 1.00 26.61 409 ALA D CA 1
ATOM 9399 C C . ALA D 2 409 ? 43.579 83.409 7.191 1.00 26.80 409 ALA D C 1
ATOM 9400 O O . ALA D 2 409 ? 43.832 82.434 6.472 1.00 27.36 409 ALA D O 1
ATOM 9402 N N . ASP D 2 410 ? 44.044 83.529 8.433 1.00 26.42 410 ASP D N 1
ATOM 9403 C CA . ASP D 2 410 ? 44.820 82.457 9.062 1.00 26.95 410 ASP D CA 1
ATOM 9404 C C . ASP D 2 410 ? 43.945 81.219 9.213 1.00 26.40 410 ASP D C 1
ATOM 9405 O O . ASP D 2 410 ? 44.383 80.098 8.954 1.00 26.53 410 ASP D O 1
ATOM 9410 N N . LEU D 2 411 ? 42.699 81.441 9.622 1.00 25.57 411 LEU D N 1
ATOM 9411 C CA . LEU D 2 411 ? 41.764 80.360 9.899 1.00 25.24 411 LEU D CA 1
ATOM 9412 C C . LEU D 2 411 ? 41.338 79.625 8.621 1.00 24.50 411 LEU D C 1
ATOM 9413 O O . LEU D 2 411 ? 41.252 78.390 8.610 1.00 23.67 411 LEU D O 1
ATOM 9418 N N . ALA D 2 412 ? 41.116 80.388 7.551 1.00 23.85 412 ALA D N 1
ATOM 9419 C CA . ALA D 2 412 ? 40.818 79.826 6.232 1.00 24.14 412 ALA D CA 1
ATOM 9420 C C . ALA D 2 412 ? 41.956 78.939 5.739 1.00 24.04 412 ALA D C 1
ATOM 9421 O O . ALA D 2 412 ? 41.718 77.842 5.224 1.00 24.91 412 ALA D O 1
ATOM 9423 N N . ALA D 2 413 ? 43.184 79.423 5.907 1.00 23.60 413 ALA D N 1
ATOM 9424 C CA . ALA D 2 413 ? 44.385 78.677 5.537 1.00 24.11 413 ALA D CA 1
ATOM 9425 C C . ALA D 2 413 ? 44.507 77.388 6.354 1.00 24.64 413 ALA D C 1
ATOM 9426 O O . ALA D 2 413 ? 44.842 76.330 5.814 1.00 25.14 413 ALA D O 1
ATOM 9428 N N . LEU D 2 414 ? 44.234 77.487 7.653 1.00 25.17 414 LEU D N 1
ATOM 9429 C CA . LEU D 2 414 ? 44.290 76.339 8.555 1.00 26.66 414 LEU D CA 1
ATOM 9430 C C . LEU D 2 414 ? 43.351 75.230 8.075 1.00 27.23 414 LEU D C 1
ATOM 9431 O O . LEU D 2 414 ? 43.774 74.087 7.880 1.00 26.67 414 LEU D O 1
ATOM 9436 N N . CYS D 2 415 ? 42.085 75.583 7.849 1.00 28.49 415 CYS D N 1
ATOM 9437 C CA . CYS D 2 415 ? 41.109 74.638 7.312 1.00 29.37 415 CYS D CA 1
ATOM 9438 C C . CYS D 2 415 ? 41.590 74.018 6.007 1.00 29.66 415 CYS D C 1
ATOM 9439 O O . CYS D 2 415 ? 41.450 72.804 5.810 1.00 28.76 415 CYS D O 1
ATOM 9442 N N . SER D 2 416 ? 42.176 74.843 5.136 1.00 29.31 416 SER D N 1
ATOM 9443 C CA . SER D 2 416 ? 42.733 74.342 3.879 1.00 31.25 416 SER D CA 1
ATOM 9444 C C . SER D 2 416 ? 43.859 73.342 4.116 1.00 31.07 416 SER D C 1
ATOM 9445 O O . SER D 2 416 ? 43.930 72.315 3.433 1.00 30.96 416 SER D O 1
ATOM 9448 N N . GLU D 2 417 ? 44.727 73.632 5.083 1.00 30.77 417 GLU D N 1
ATOM 9449 C CA . GLU D 2 417 ? 45.815 72.712 5.389 1.00 32.64 417 GLU D CA 1
ATOM 9450 C C . GLU D 2 417 ? 45.265 71.392 5.929 1.00 31.80 417 GLU D C 1
ATOM 9451 O O . GLU D 2 417 ? 45.717 70.322 5.512 1.00 32.09 417 GLU D O 1
ATOM 9457 N N . ALA D 2 418 ? 44.270 71.468 6.813 1.00 30.73 418 ALA D N 1
ATOM 9458 C CA . ALA D 2 418 ? 43.627 70.260 7.350 1.00 30.91 418 ALA D CA 1
ATOM 9459 C C . ALA D 2 418 ? 43.028 69.373 6.254 1.00 31.32 418 ALA D C 1
ATOM 9460 O O . ALA D 2 418 ? 43.184 68.148 6.291 1.00 32.16 418 ALA D O 1
ATOM 9462 N N . ALA D 2 419 ? 42.373 69.995 5.276 1.00 31.24 419 ALA D N 1
ATOM 9463 C CA . ALA D 2 419 ? 41.799 69.274 4.139 1.00 32.52 419 ALA D CA 1
ATOM 9464 C C . ALA D 2 419 ? 42.866 68.562 3.308 1.00 34.47 419 ALA D C 1
ATOM 9465 O O . ALA D 2 419 ? 42.691 67.400 2.933 1.00 36.17 419 ALA D O 1
ATOM 9467 N N . LEU D 2 420 ? 43.960 69.267 3.019 1.00 35.80 420 LEU D N 1
ATOM 9468 C CA . LEU D 2 420 ? 45.079 68.713 2.253 1.00 36.05 420 LEU D CA 1
ATOM 9469 C C . LEU D 2 420 ? 45.738 67.573 3.002 1.00 36.00 420 LEU D C 1
ATOM 9470 O O . LEU D 2 420 ? 46.109 66.569 2.403 1.00 37.49 420 LEU D O 1
ATOM 9475 N N . GLN D 2 421 ? 45.872 67.725 4.313 1.00 35.21 421 GLN D N 1
ATOM 9476 C CA . GLN D 2 421 ? 46.394 66.653 5.142 1.00 36.51 421 GLN D CA 1
ATOM 9477 C C . GLN D 2 421 ? 45.550 65.381 5.024 1.00 36.66 421 GLN D C 1
ATOM 9478 O O . GLN D 2 421 ? 46.097 64.285 4.917 1.00 37.75 421 GLN D O 1
ATOM 9484 N N . ALA D 2 422 ? 44.226 65.538 5.023 1.00 37.05 422 ALA D N 1
ATOM 9485 C CA . ALA D 2 422 ? 43.308 64.419 4.795 1.00 36.13 422 ALA D CA 1
ATOM 9486 C C . ALA D 2 422 ? 43.528 63.795 3.422 1.00 35.83 422 ALA D C 1
ATOM 9487 O O . ALA D 2 422 ? 43.494 62.575 3.276 1.00 36.34 422 ALA D O 1
ATOM 9489 N N . ILE D 2 423 ? 43.752 64.637 2.421 1.00 36.32 423 ILE D N 1
ATOM 9490 C CA . ILE D 2 423 ? 43.994 64.160 1.065 1.00 38.82 423 ILE D CA 1
ATOM 9491 C C . ILE D 2 423 ? 45.311 63.380 1.003 1.00 41.04 423 ILE D C 1
ATOM 9492 O O . ILE D 2 423 ? 45.347 62.260 0.486 1.00 43.98 423 ILE D O 1
ATOM 9497 N N . ARG D 2 424 ? 46.373 63.962 1.558 1.00 41.78 424 ARG D N 1
ATOM 9498 C CA . ARG D 2 424 ? 47.687 63.318 1.626 1.00 41.71 424 ARG D CA 1
ATOM 9499 C C . ARG D 2 424 ? 47.587 61.907 2.193 1.00 42.74 424 ARG D C 1
ATOM 9500 O O . ARG D 2 424 ? 48.152 60.977 1.632 1.00 42.97 424 ARG D O 1
ATOM 9508 N N . LYS D 2 425 ? 46.846 61.764 3.290 1.00 45.17 425 LYS D N 1
ATOM 9509 C CA . LYS D 2 425 ? 46.656 60.485 3.974 1.00 49.03 425 LYS D CA 1
ATOM 9510 C C . LYS D 2 425 ? 45.946 59.428 3.126 1.00 53.68 425 LYS D C 1
ATOM 9511 O O . LYS D 2 425 ? 46.062 58.238 3.405 1.00 54.23 425 LYS D O 1
ATOM 9517 N N . LYS D 2 426 ? 45.219 59.860 2.096 1.00 59.16 426 LYS D N 1
ATOM 9518 C CA . LYS D 2 426 ? 44.395 58.946 1.300 1.00 64.49 426 LYS D CA 1
ATOM 9519 C C . LYS D 2 426 ? 44.976 58.488 -0.046 1.00 67.89 426 LYS D C 1
ATOM 9520 O O . LYS D 2 426 ? 44.663 57.390 -0.504 1.00 68.16 426 LYS D O 1
ATOM 9526 N N . MET D 2 427 ? 45.807 59.316 -0.675 1.00 74.31 427 MET D N 1
ATOM 9527 C CA . MET D 2 427 ? 46.365 58.980 -1.990 1.00 83.01 427 MET D CA 1
ATOM 9528 C C . MET D 2 427 ? 47.429 57.886 -1.900 1.00 82.36 427 MET D C 1
ATOM 9529 O O . MET D 2 427 ? 47.717 57.203 -2.886 1.00 81.47 427 MET D O 1
ATOM 9534 N N . LEU D 2 432 ? 42.934 61.688 -6.478 1.00 109.08 432 LEU D N 1
ATOM 9535 C CA . LEU D 2 432 ? 44.247 61.071 -6.647 1.00 107.63 432 LEU D CA 1
ATOM 9536 C C . LEU D 2 432 ? 44.970 61.542 -7.917 1.00 106.85 432 LEU D C 1
ATOM 9537 O O . LEU D 2 432 ? 44.722 61.026 -9.012 1.00 107.41 432 LEU D O 1
ATOM 9542 N N . GLU D 2 433 ? 45.840 62.543 -7.755 1.00 104.27 433 GLU D N 1
ATOM 9543 C CA . GLU D 2 433 ? 46.772 62.996 -8.805 1.00 102.70 433 GLU D CA 1
ATOM 9544 C C . GLU D 2 433 ? 46.162 63.867 -9.924 1.00 100.94 433 GLU D C 1
ATOM 9545 O O . GLU D 2 433 ? 46.678 64.948 -10.227 1.00 99.24 433 GLU D O 1
ATOM 9551 N N . ASP D 2 434 ? 45.066 63.392 -10.516 1.00 97.58 434 ASP D N 1
ATOM 9552 C CA . ASP D 2 434 ? 44.569 63.877 -11.812 1.00 92.06 434 ASP D CA 1
ATOM 9553 C C . ASP D 2 434 ? 43.920 65.261 -11.822 1.00 88.85 434 ASP D C 1
ATOM 9554 O O . ASP D 2 434 ? 43.940 65.988 -10.825 1.00 89.06 434 ASP D O 1
ATOM 9559 N N . GLU D 2 435 ? 43.360 65.609 -12.980 1.00 83.08 435 GLU D N 1
ATOM 9560 C CA . GLU D 2 435 ? 42.559 66.818 -13.156 1.00 79.58 435 GLU D CA 1
ATOM 9561 C C . GLU D 2 435 ? 41.096 66.528 -12.852 1.00 72.71 435 GLU D C 1
ATOM 9562 O O . GLU D 2 435 ? 40.260 67.431 -12.853 1.00 69.58 435 GLU D O 1
ATOM 9568 N N . THR D 2 436 ? 40.809 65.256 -12.595 1.00 68.28 436 THR D N 1
ATOM 9569 C CA . THR D 2 436 ? 39.459 64.766 -12.372 1.00 63.23 436 THR D CA 1
ATOM 9570 C C . THR D 2 436 ? 39.426 63.818 -11.176 1.00 61.02 436 THR D C 1
ATOM 9571 O O . THR D 2 436 ? 40.361 63.040 -10.959 1.00 60.62 436 THR D O 1
ATOM 9575 N N . ILE D 2 437 ? 38.352 63.905 -10.396 1.00 56.18 437 ILE D N 1
ATOM 9576 C CA . ILE D 2 437 ? 38.098 62.953 -9.320 1.00 51.54 437 ILE D CA 1
ATOM 9577 C C . ILE D 2 437 ? 36.658 62.431 -9.370 1.00 49.75 437 ILE D C 1
ATOM 9578 O O . ILE D 2 437 ? 35.744 63.132 -9.812 1.00 49.20 437 ILE D O 1
ATOM 9583 N N . ASP D 2 438 ? 36.476 61.184 -8.944 1.00 49.34 438 ASP D N 1
ATOM 9584 C CA . ASP D 2 438 ? 35.152 60.600 -8.807 1.00 49.04 438 ASP D CA 1
ATOM 9585 C C . ASP D 2 438 ? 34.476 61.181 -7.569 1.00 48.07 438 ASP D C 1
ATOM 9586 O O . ASP D 2 438 ? 35.109 61.316 -6.513 1.00 48.29 438 ASP D O 1
ATOM 9591 N N . ALA D 2 439 ? 33.195 61.518 -7.714 1.00 44.82 439 ALA D N 1
ATOM 9592 C CA . ALA D 2 439 ? 32.415 62.164 -6.653 1.00 42.49 439 ALA D CA 1
ATOM 9593 C C . ALA D 2 439 ? 32.336 61.313 -5.395 1.00 40.60 439 ALA D C 1
ATOM 9594 O O . ALA D 2 439 ? 32.491 61.824 -4.295 1.00 41.15 439 ALA D O 1
ATOM 9596 N N . GLU D 2 440 ? 32.114 60.015 -5.565 1.00 40.71 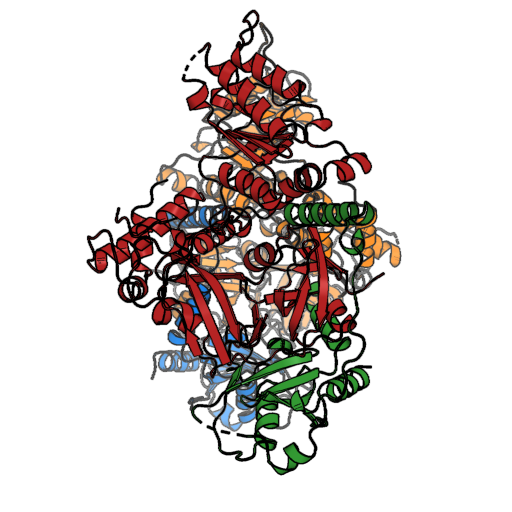440 GLU D N 1
ATOM 9597 C CA . GLU D 2 440 ? 32.038 59.090 -4.432 1.00 43.43 440 GLU D CA 1
ATOM 9598 C C . GLU D 2 440 ? 33.367 58.972 -3.681 1.00 43.05 440 GLU D C 1
ATOM 9599 O O . GLU D 2 440 ? 33.380 58.886 -2.450 1.00 41.62 440 GLU D O 1
ATOM 9605 N N . VAL D 2 441 ? 34.471 58.981 -4.427 1.00 42.51 441 VAL D N 1
ATOM 9606 C CA . VAL D 2 441 ? 35.810 59.011 -3.838 1.00 43.43 441 VAL D CA 1
ATOM 9607 C C . VAL D 2 441 ? 35.954 60.278 -2.989 1.00 44.06 441 VAL D C 1
ATOM 9608 O O . VAL D 2 441 ? 36.182 60.202 -1.782 1.00 43.47 441 VAL D O 1
ATOM 9612 N N . MET D 2 442 ? 35.784 61.431 -3.633 1.00 46.06 442 MET D N 1
ATOM 9613 C CA . MET D 2 442 ? 35.869 62.750 -2.994 1.00 48.25 442 MET D CA 1
ATOM 9614 C C . MET D 2 442 ? 34.965 62.879 -1.764 1.00 47.91 442 MET D C 1
ATOM 9615 O O . MET D 2 442 ? 35.287 63.595 -0.808 1.00 47.26 442 MET D O 1
ATOM 9620 N N . ASN D 2 443 ? 33.839 62.174 -1.794 1.00 48.05 443 ASN D N 1
ATOM 9621 C CA . ASN D 2 443 ? 32.851 62.251 -0.728 1.00 48.94 443 ASN D CA 1
ATOM 9622 C C . ASN D 2 443 ? 33.202 61.400 0.482 1.00 48.33 443 ASN D C 1
ATOM 9623 O O . ASN D 2 443 ? 32.711 61.654 1.582 1.00 49.87 443 ASN D O 1
ATOM 9628 N N . SER D 2 444 ? 34.048 60.394 0.277 1.00 47.03 444 SER D N 1
ATOM 9629 C CA . SER D 2 444 ? 34.489 59.529 1.370 1.00 46.96 444 SER D CA 1
ATOM 9630 C C . SER D 2 444 ? 35.634 60.141 2.181 1.00 45.51 444 SER D C 1
ATOM 9631 O O . SER D 2 444 ? 36.171 59.499 3.082 1.00 46.15 444 SER D O 1
ATOM 9634 N N . LEU D 2 445 ? 36.004 61.377 1.862 1.00 44.73 445 LEU D N 1
ATOM 9635 C CA . LEU D 2 445 ? 37.075 62.060 2.583 1.00 44.08 445 LEU D CA 1
ATOM 9636 C C . LEU D 2 445 ? 36.540 62.676 3.866 1.00 42.56 445 LEU D C 1
ATOM 9637 O O . LEU D 2 445 ? 35.787 63.653 3.835 1.00 44.23 445 LEU D O 1
ATOM 9642 N N . ALA D 2 446 ? 36.914 62.083 4.994 1.00 39.31 446 ALA D N 1
ATOM 9643 C CA . ALA D 2 446 ? 36.620 62.665 6.294 1.00 37.03 446 ALA D CA 1
ATOM 9644 C C . ALA D 2 446 ? 37.858 63.393 6.806 1.00 35.86 446 ALA D C 1
ATOM 9645 O O . ALA D 2 446 ? 38.960 62.848 6.756 1.00 37.20 446 ALA D O 1
ATOM 9647 N N . VAL D 2 447 ? 37.678 64.626 7.268 1.00 33.75 447 VAL D N 1
ATOM 9648 C CA . VAL D 2 447 ? 38.756 65.401 7.879 1.00 32.46 447 VAL D CA 1
ATOM 9649 C C . VAL D 2 447 ? 38.660 65.189 9.382 1.00 33.42 447 VAL D C 1
ATOM 9650 O O . VAL D 2 447 ? 37.610 65.441 9.977 1.00 34.95 447 VAL D O 1
ATOM 9654 N N . THR D 2 448 ? 39.743 64.708 9.986 1.00 33.37 448 THR D N 1
ATOM 9655 C CA . THR D 2 448 ? 39.727 64.278 11.385 1.00 34.14 448 THR D CA 1
ATOM 9656 C C . THR D 2 448 ? 40.416 65.308 12.261 1.00 33.90 448 THR D C 1
ATOM 9657 O O . THR D 2 448 ? 40.987 66.272 11.750 1.00 33.85 448 THR D O 1
ATOM 9661 N N . MET D 2 449 ? 40.372 65.103 13.576 1.00 33.26 449 MET D N 1
ATOM 9662 C CA . MET D 2 449 ? 40.982 66.050 14.511 1.00 33.50 449 MET D CA 1
ATOM 9663 C C . MET D 2 449 ? 42.498 66.091 14.330 1.00 34.86 449 MET D C 1
ATOM 9664 O O . MET D 2 449 ? 43.126 67.155 14.434 1.00 32.60 449 MET D O 1
ATOM 9669 N N . ASP D 2 450 ? 43.074 64.924 14.050 1.00 35.93 450 ASP D N 1
ATOM 9670 C CA . ASP D 2 450 ? 44.495 64.824 13.753 1.00 38.79 450 ASP D CA 1
ATOM 9671 C C . ASP D 2 450 ? 44.904 65.702 12.551 1.00 37.06 450 ASP D C 1
ATOM 9672 O O . ASP D 2 450 ? 45.989 66.288 12.544 1.00 37.16 450 ASP D O 1
ATOM 9677 N N . ASP D 2 451 ? 44.028 65.809 11.555 1.00 35.01 451 ASP D N 1
ATOM 9678 C CA . ASP D 2 451 ? 44.262 66.720 10.428 1.00 34.51 451 ASP D CA 1
ATOM 9679 C C . ASP D 2 451 ? 44.295 68.193 10.865 1.00 33.21 451 ASP D C 1
ATOM 9680 O O . ASP D 2 451 ? 45.060 68.987 10.313 1.00 32.20 451 ASP D O 1
ATOM 9685 N N . PHE D 2 452 ? 43.470 68.550 11.850 1.00 31.16 452 PHE D N 1
ATOM 9686 C CA . PHE D 2 452 ? 43.483 69.906 12.389 1.00 31.25 452 PHE D CA 1
ATOM 9687 C C . PHE D 2 452 ? 44.700 70.160 13.270 1.00 31.76 452 PHE D C 1
ATOM 9688 O O . PHE D 2 452 ? 45.282 71.241 13.211 1.00 31.59 452 PHE D O 1
ATOM 9696 N N . ARG D 2 453 ? 45.089 69.161 14.063 1.00 32.97 453 ARG D N 1
ATOM 9697 C CA . ARG D 2 453 ? 46.335 69.221 14.837 1.00 33.77 453 ARG D CA 1
ATOM 9698 C C . ARG D 2 453 ? 47.547 69.444 13.934 1.00 33.48 453 ARG D C 1
ATOM 9699 O O . ARG D 2 453 ? 48.427 70.242 14.263 1.00 34.05 453 ARG D O 1
ATOM 9707 N N . TRP D 2 454 ? 47.578 68.760 12.791 1.00 32.22 454 TRP D N 1
ATOM 9708 C CA . TRP D 2 454 ? 48.617 68.998 11.800 1.00 32.06 454 TRP D CA 1
ATOM 9709 C C . TRP D 2 454 ? 48.601 70.451 11.361 1.00 32.88 454 TRP D C 1
ATOM 9710 O O . TRP D 2 454 ? 49.614 71.144 11.457 1.00 35.16 454 TRP D O 1
ATOM 9721 N N . ALA D 2 455 ? 47.442 70.907 10.888 1.00 32.72 455 ALA D N 1
ATOM 9722 C CA . ALA D 2 455 ? 47.271 72.273 10.414 1.00 31.48 455 ALA D CA 1
ATOM 9723 C C . ALA D 2 455 ? 47.633 73.277 11.506 1.00 31.72 455 ALA D C 1
ATOM 9724 O O . ALA D 2 455 ? 48.262 74.299 11.239 1.00 32.21 455 ALA D O 1
ATOM 9726 N N . LEU D 2 456 ? 47.234 72.969 12.735 1.00 31.67 456 LEU D N 1
ATOM 9727 C CA . LEU D 2 456 ? 47.545 73.790 13.901 1.00 32.04 456 LEU D CA 1
ATOM 9728 C C . LEU D 2 456 ? 49.071 73.901 14.099 1.00 33.05 456 LEU D C 1
ATOM 9729 O O . LEU D 2 456 ? 49.606 74.995 14.322 1.00 32.71 456 LEU D O 1
ATOM 9734 N N . SER D 2 457 ? 49.764 72.765 13.994 1.00 32.70 457 SER D N 1
ATOM 9735 C CA . SER D 2 457 ? 51.219 72.728 14.164 1.00 32.40 457 SER D CA 1
ATOM 9736 C C . SER D 2 457 ? 51.948 73.505 13.058 1.00 33.40 457 SER D C 1
ATOM 9737 O O . SER D 2 457 ? 53.046 74.000 13.282 1.00 34.05 457 SER D O 1
ATOM 9740 N N . GLN D 2 458 ? 51.316 73.623 11.887 1.00 34.65 458 GLN D N 1
ATOM 9741 C CA . GLN D 2 458 ? 51.890 74.317 10.725 1.00 35.70 458 GLN D CA 1
ATOM 9742 C C . GLN D 2 458 ? 51.458 75.764 10.588 1.00 37.70 458 GLN D C 1
ATOM 9743 O O . GLN D 2 458 ? 51.944 76.473 9.710 1.00 37.96 458 GLN D O 1
ATOM 9749 N N . SER D 2 459 ? 50.533 76.198 11.435 1.00 42.31 459 SER D N 1
ATOM 9750 C CA . SER D 2 459 ? 50.024 77.560 11.358 1.00 45.30 459 SER D CA 1
ATOM 9751 C C . SER D 2 459 ? 51.004 78.519 12.011 1.00 48.82 459 SER D C 1
ATOM 9752 O O . SER D 2 459 ? 51.419 78.324 13.158 1.00 49.51 459 SER D O 1
ATOM 9755 N N . ASN D 2 460 ? 51.381 79.550 11.268 1.00 53.49 460 ASN D N 1
ATOM 9756 C CA . ASN D 2 460 ? 52.363 80.507 11.749 1.00 59.42 460 ASN D CA 1
ATOM 9757 C C . ASN D 2 460 ? 52.081 81.921 11.239 1.00 59.15 460 ASN D C 1
ATOM 9758 O O . ASN D 2 460 ? 52.812 82.427 10.385 1.00 59.68 460 ASN D O 1
ATOM 9763 N N . PRO D 2 461 ? 51.014 82.564 11.763 1.00 58.91 461 PRO D N 1
ATOM 9764 C CA . PRO D 2 461 ? 50.641 83.922 11.342 1.00 58.83 461 PRO D CA 1
ATOM 9765 C C . PRO D 2 461 ? 51.680 84.985 11.725 1.00 59.08 461 PRO D C 1
ATOM 9766 O O . PRO D 2 461 ? 52.398 84.828 12.716 1.00 56.44 461 PRO D O 1
ATOM 9770 N N . GLN D 2 473 ? 46.686 72.848 -4.830 1.00 68.35 473 GLN D N 1
ATOM 9771 C CA . GLN D 2 473 ? 47.452 71.935 -5.672 1.00 70.59 473 GLN D CA 1
ATOM 9772 C C . GLN D 2 473 ? 46.568 71.305 -6.757 1.00 70.22 473 GLN D C 1
ATOM 9773 O O . GLN D 2 473 ? 46.617 71.713 -7.920 1.00 70.04 473 GLN D O 1
ATOM 9779 N N . VAL D 2 474 ? 45.749 70.333 -6.366 1.00 69.02 474 VAL D N 1
ATOM 9780 C CA . VAL D 2 474 ? 44.978 69.534 -7.315 1.00 67.80 474 VAL D CA 1
ATOM 9781 C C . VAL D 2 474 ? 43.802 70.346 -7.855 1.00 66.66 474 VAL D C 1
ATOM 9782 O O . VAL D 2 474 ? 43.027 70.916 -7.081 1.00 64.90 474 VAL D O 1
ATOM 9786 N N . THR D 2 475 ? 43.683 70.397 -9.181 1.00 67.34 475 THR D N 1
ATOM 9787 C CA . THR D 2 475 ? 42.722 71.284 -9.863 1.00 69.71 475 THR D CA 1
ATOM 9788 C C . THR D 2 475 ? 41.246 70.994 -9.561 1.00 70.06 475 THR D C 1
ATOM 9789 O O . THR D 2 475 ? 40.419 71.912 -9.571 1.00 68.96 475 THR D O 1
ATOM 9793 N N . TRP D 2 476 ? 40.919 69.730 -9.287 1.00 68.88 476 TRP D N 1
ATOM 9794 C CA . TRP D 2 476 ? 39.543 69.362 -8.933 1.00 68.43 476 TRP D CA 1
ATOM 9795 C C . TRP D 2 476 ? 39.129 69.820 -7.529 1.00 69.45 476 TRP D C 1
ATOM 9796 O O . TRP D 2 476 ? 38.073 69.428 -7.032 1.00 69.35 476 TRP D O 1
ATOM 9807 N N . GLU D 2 477 ? 39.955 70.655 -6.900 1.00 72.54 477 GLU D N 1
ATOM 9808 C CA . GLU D 2 477 ? 39.664 71.146 -5.559 1.00 76.58 477 GLU D CA 1
ATOM 9809 C C . GLU D 2 477 ? 39.962 72.631 -5.379 1.00 78.61 477 GLU D C 1
ATOM 9810 O O . GLU D 2 477 ? 41.120 73.051 -5.412 1.00 81.16 477 GLU D O 1
ATOM 9816 N N . ASP D 2 478 ? 38.906 73.416 -5.185 1.00 81.61 478 ASP D N 1
ATOM 9817 C CA . ASP D 2 478 ? 39.042 74.825 -4.830 1.00 86.39 478 ASP D CA 1
ATOM 9818 C C . ASP D 2 478 ? 38.785 74.991 -3.330 1.00 86.19 478 ASP D C 1
ATOM 9819 O O . ASP D 2 478 ? 37.646 74.864 -2.868 1.00 84.24 478 ASP D O 1
ATOM 9824 N N . ILE D 2 479 ? 39.852 75.260 -2.576 1.00 87.45 479 ILE D N 1
ATOM 9825 C CA . ILE D 2 479 ? 39.767 75.380 -1.114 1.00 84.88 479 ILE D CA 1
ATOM 9826 C C . ILE D 2 479 ? 39.548 76.828 -0.675 1.00 83.82 479 ILE D C 1
ATOM 9827 O O . ILE D 2 479 ? 39.985 77.764 -1.351 1.00 84.16 479 ILE D O 1
ATOM 9832 N N . GLY D 2 480 ? 38.869 77.000 0.458 1.00 82.83 480 GLY D N 1
ATOM 9833 C CA . GLY D 2 480 ? 38.562 78.325 0.996 1.00 82.10 480 GLY D CA 1
ATOM 9834 C C . GLY D 2 480 ? 39.745 78.972 1.691 1.00 78.24 480 GLY D C 1
ATOM 9835 O O . GLY D 2 480 ? 40.750 79.297 1.058 1.00 75.70 480 GLY D O 1
#

Nearest PDB structures (foldseek):
  5ifs-assembly1_C  TM=9.916E-01  e=3.481E-33  Homo sapiens
  7oat-assembly1_A  TM=9.538E-01  e=3.467E-31  Homo sapiens
  5ifw-assembly1_A  TM=9.522E-01  e=2.075E-30  Homo sapiens
  8fcq-assembly1_G  TM=7.417E-01  e=2.419E-12  Homo sapiens
  8fcr-assembly1_G  TM=7.250E-01  e=2.129E-12  Homo sapiens

B-factor: mean 44.97, std 16.44, range [20.33, 116.71]

Sequence (1242 aa):
PVDREPVVCHPDLEERLQAWPAELPDEFFELTVDDVRRRLAQLKSERKRLEEAPLVTKAFREAQIKEKLERYPKVALRVLFPDRYVLQGFFRPSETVGDLRDFVRSHLGNPELSFYLFITPPKTVLDDDHTQTLFQANLFPAALVHLGAEEPAGVYLEPGLLEHAISPSAADVLVARYMSRRANRPNRLIVDEAINEDNSVVSLSQPKMDELQLFRGDTVLLKGKKRREAVCIVLSDDTCSDEKIRMNRVVRNNLRVRLGDVISIQPCCPDVKYGKRIHVLPIDDTVEGITGNLFEVYLKPYFLEAYRPIRKGDIFLVRGGMRAVEFKVVETDPSPYCIVAPDTVIHCEGEPIKREDEEESLNEVGYDDIGGCRKQLAQIKEMVELPLRHPALFKAIGVKPPRGILLYGPPGTGKTLIARAVANETGAFFFLINGPEIMSKLAGESESNLRKAFEEAEKNAPAIIFIDELDAIAPKREKTHGEVERRIVSQLLTLMDGLKQRAHVIVMAATNRPNSIDPALRRFGRFDREVDIGIPDATGRLEILQIHTKNMKLADDVDLEQVANETHGHVGADLAALCSEAALQAIRKKMEDETIDAEVMNSLAVTMDDFRWALSQSNPQVTWEDIGVDREPVVCHPDLEERLQAWPAELPDEFFELTVDDVRRRLAQLKSERKRLEEAPLVTKAFREAQIKEKLERYPKVALRVLFPDRYVLQGFFRPSETVGDLRDFVRSHLGNPELSFYLFITPPKKTVLDDHTQTLFQANLFPAALVHLGAEEYLEPGLLEHAISPSAADVLVARYMSNRPNRLIVDEAINEDNSVVSLSQPKMDELQLFRGDTVLLKGKKRREAVCIVLSDDTCSDEKIRMNRVVRNNLRVRLGDVISIQPCPDVKYGKRIHVLPIDDTVEGITGNLFEVYLKPYFLEAYRPIRKGDIFLVRGGMRAVEFKVVETDPSPYCIVAPDTVIHCEGEPIKREDEEESLNEVGYDDIGGCRKQLAQIKEMVELPLRHPALFKAIGVKPPRGILLYGPPGTGKTLIARAVANETGAFFFLINGPEIMSAGESESNLRKAFEEAEKNAPAIIFIDELDAIAPKREKTHGEVERRIVSQLLTLMDGLKQRAHVIVMAATNRPNSIDPALRRFGRFDREVDIGIPDATGRLEILQIHTKNMKLADDVDLEQVANETHGHVGADLAALCSEAALQAIRKKMLEDETIDAEVMNSLAVTMDDFRWALSQSNPQVTWEDIG

Foldseek 3Di:
DDFFVKAKAAQVQDDPPDDDPDDDDPCVPPDDPVNVVVVVVVVVVVVVCVVVVDDCDPVNVVVVVVCQCVLQQKAWEWEAEPVGMIMITMDGQQAWLLVVVVVQLVFFQPSPFDKWKFDDDVTDTPPPRNHGCNRVVPPRYHYMYMDGPDPDPRTGRVVNVVVHHHPVVVVVVVVVVRVPD/DCLQKAFEDAAPDDQQQEKEAAVVSCVVQVDDQQFWKWKAFPVGQIDIHGYHYDNPDDHRYMHHHPQVCLSRVHFGGGIMGIDGDNPAAAFQEWEKEWADVQQQFEDADCCVFWVCVSLPQPQGKGFQQRWDWTFFLLGIIIMGTPPTVVPGIHTHHPNYHYHYDDDHDHADDSRDDPPQAAPLLAFQCPVQLVVVCVQQQCCQQPVPVVVVVPDDGAAEEEEAEDPFQCQVSSLSRSCVSSVAAEAEDEQQVLVVDDVVSSLVVVVVSLVVRLVRPLHEYEYEAQLSQFFADDDDPPDDDDPSNVSLLCSQQPDDSVSNYHYYYYHHDPNRGHVSQCDPSHHVHYTYSYAGALRRLLSLLCSQCVNAAADPQADSSVLSVLQVVDHSVLSQVLSVQLQVQQVVVDDAASHDYRVVSRVGHRYNVSSVVSSVVRDNDHNSRDGD/DFWPKAKAAQVQDDDPPDDPPPDDPCVPPADPVNVVVVVVVVVVVVVCVVVVDDPDPVNVVCVVVVQCVLQQKAKEWEAEPVRMIMITMDGQQAWLLVVLVVQLVFWQHNVFDKWKFDDDVTDTPDPRNHTCVRVVPPRYHYIYMDGPVGGRPVNVVRHHHPVVVVVVVVVVSD/DDLQKAFEDAAPDPDLQEKEAAPVSCVVQVHDQQFWKWKAFPVRQIDIHGYHYDHPDDHRYMHDHPLVCLSNVHFGGGIMGIHGDRPAAAFQEWEKEWAPVQQFQEDADPCVFWPCVSQPQPQGKGFQQRWDWTFFLLGIIIMGTHPTVVPGMHTHHPNYHYHYDDDRDHDDPSRDDPPFQAPLLAFQCPPLLVVVCVQQLCCQQPVPVVVVVPDDHALEEEEAEDPQQQQVSSQRRSCVRSVAAEAEAELQVLLCPPVNLVVVVVSLVVRLVRPLHEYEYEACLSQAFADPDCPVNDDDPRVVSNCCSSLPDDSVSNYYYYYYHHDPNRGHCVQCDPSHNVHYTYSYAGALNRLLSLLCSQCVRAAADPQADSSVVSVLQPPDHSRLSQQLSVQLQVLLVVVDAPDDLHDYRVVSRPRYRYNVSSVVSSVVRDVDHNSHDGD

Solvent-accessible surface area: 59681 Å² total; per-residue (Å²): 173,17,93,55,79,57,35,5,7,22,36,108,90,57,82,204,160,139,96,225,96,91,131,38,76,102,112,8,3,85,27,67,43,77,12,3,130,112,13,44,56,58,10,90,71,64,44,91,118,35,73,63,65,55,46,106,6,117,49,114,118,117,41,61,87,123,101,53,72,114,142,26,57,46,0,0,1,23,1,28,2,48,63,39,52,15,0,2,0,2,0,87,10,79,35,34,1,15,45,0,25,78,9,0,90,87,26,6,30,69,84,103,41,71,8,45,0,0,41,16,10,79,73,67,54,16,114,72,82,109,58,33,0,43,114,14,67,2,12,10,17,0,27,0,18,3,2,11,119,135,103,58,72,74,8,3,68,78,32,46,48,146,145,20,46,26,23,56,40,0,55,68,68,15,44,154,25,62,83,183,107,180,115,58,40,36,0,15,0,10,36,21,113,49,158,21,19,10,2,1,9,0,4,32,74,14,2,45,98,33,121,13,6,43,11,29,22,0,13,0,19,0,95,131,81,79,44,3,8,1,10,0,28,24,22,109,86,21,58,74,36,5,0,32,0,15,24,10,5,5,36,10,0,50,10,72,6,5,17,4,0,2,4,44,80,7,92,103,11,110,48,6,147,134,4,52,0,13,4,1,52,75,14,12,124,21,18,71,49,62,31,60,64,14,0,0,88,75,31,9,109,33,2,17,6,5,8,52,79,21,12,15,9,22,14,104,14,5,12,30,26,0,4,0,35,1,53,69,5,47,35,67,51,56,0,12,3,10,82,132,10,80,32,75,34,117,55,143,62,45,165,54,90,145,101,15,71,18,23,124,84,34,1,14,70,31,20,7,26,11,153,91,24,17,8,35,0,33,37,35,0,8,4,13,4,60,27,31,84,41,11,114,70,37,56,82,144,25,10,74,0,0,0,0,50,5,47,112,33,11,17,22,46,55,0,0,87,0,0,0,40,17,4,42,9,65,34,58,75,8,52,0,57,93,7,76,84,71,140,112,43,74,8,29,18,55,3,101,119,1,2,107,73,0,86,167,59,36,42,0,0,0,0,1,33,78,0,49,36,5,0,54,118,104,145,103,82,191,67,79,124,97,128,198,7,5,45,29,1,18,85,30,0,78,52,3,135,40,179,18,65,12,5,0,0,0,3,6,76,128,18,75,31,0,32,60,10,0,64,141,186,11,42,5,52,92,93,5,75,1,25,102,14,92,2,69,3,4,28,48,15,0,90,24,55,6,76,38,28,98,54,27,156,82,22,32,23,29,62,0,0,30,92,0,88,35,16,14,14,56,29,0,14,59,6,1,14,44,0,0,32,24,5,18,133,118,130,145,141,75,116,58,22,49,0,87,76,3,40,59,14,39,0,37,6,84,1,0,132,106,2,29,95,109,30,143,99,198,32,114,6,17,117,66,85,97,106,48,87,58,29,4,5,16,60,101,76,64,169,149,172,71,102,218,112,70,99,49,66,114,93,5,5,80,30,72,61,66,16,5,116,123,16,46,58,61,12,96,68,62,39,96,116,35,68,57,62,51,43,102,6,119,50,112,116,117,50,61,82,128,110,52,69,116,137,19,66,62,0,0,2,24,1,24,3,58,61,75,49,17,0,2,0,4,1,98,9,80,27,36,0,16,44,0,34,76,7,0,87,85,32,14,41,70,68,163,65,77,16,51,2,1,47,14,8,79,78,67,49,16,111,79,82,114,49,31,0,34,122,13,58,2,10,8,14,1,26,0,14,5,3,24,131,138,100,5,71,86,29,48,52,146,140,19,52,16,29,22,37,0,65,89,75,12,38,198,56,51,131,191,89,51,63,36,0,16,0,9,42,23,122,38,138,22,19,8,1,0,5,0,5,30,75,16,2,50,100,21,135,12,9,35,10,35,19,0,20,0,39,0,119,142,90,45,36,5,6,3,11,0,29,19,12,95,112,14,58,72,46,7,0,36,0,16,25,10,4,6,31,12,1,68,10,63,7,9,23,4,0,3,2,70,67,7,108,97,21,126,47,4,149,130,2,43,0,10,8,0,46,65,13,12,120,23,16,68,51,67,32,54,76,15,0,0,93,80,35,6,112,38,3,16,5,6,9,35,87,12,13,14,9,28,12,102,16,5,16,35,26,0,4,1,40,0,39,84,11,44,39,86,51,46,0,12,4,7,83,138,10,75,36,90,28,145,55,141,56,47,162,55,91,139,136,15,81,16,26,127,81,34,1,14,58,43,18,9,26,8,144,85,25,19,9,38,0,33,36,34,0,6,3,12,3,54,28,30,67,46,10,138,68,58,60,87,144,20,8,74,0,0,0,0,56,4,49,111,33,12,17,20,48,61,0,0,87,0,0,0,36,14,4,42,8,69,33,47,71,5,62,0,52,125,15,70,104,106,49,91,0,44,34,75,0,92,111,3,2,88,79,0,84,166,61,37,38,0,0,0,0,0,35,82,0,32,36,4,0,51,133,102,156,91,73,183,84,58,135,88,134,172,13,9,36,35,0,23,89,24,4,72,62,12,106,42,167,19,69,19,6,1,0,0,4,4,78,133,17,74,28,3,28,87,24,0,88,109,158,24,27,5,56,86,91,6,68,0,21,101,15,92,4,71,4,4,28,42,14,0,92,30,54,7,58,44,24,103,54,27,158,85,22,30,21,24,62,0,0,30,92,0,89,35,18,13,15,55,30,0,16,61,4,1,14,41,0,0,36,29,4,22,128,114,150,146,112,138,80,141,62,8,50,0,91,62,2,39,75,13,39,0,39,7,74,1,0,137,93,1,30,84,104,33,145,105,189,22,106,5,17,133,57,72

Secondary structure (DSSP, 8-state):
------EEE-GGGS---SPPPPPPPGGGGS--HHHHHHHHHHHHHHHHHHHH-----HHHHHHHHHHHHHH---EEEEEE-TTS-EEEEEE-TTSBHHHHHHHHHHTBSSTTS--EEEETTTTEE---TTSBTTTTT--SEEEEEEE-SS--TT-B-HHHHTT-B-HHHHHHHHHHHHTT-/--TTEEEEEE-SS--TTEEEE-HHHHHHHT--BT-EEEEE-TT--EEEEEEEE-TT--TTEEEE-HHHHHHTT--TT-EEEEEE-TT-PBPSEEEEEEBHHHHTTEES-HIIIIIHHHHTTT--EEETT-EEEEEETTEEEEEEEEEEESSSEEE--TT-EEE--S--BPPPTT---TTS--GGG--S-HHHHHHHHHHHHHHHH-HHHHHHH-PPPPSEEEEESSTTSSHHHHHHHHHHHHT-EEEEEEHHHHHSSPTTHHHHHHHHHHHHHHHT-SEEEEEETGGGTSB-----TTPPPPHHHHHHHHHHHT--GGG-EEEEEEES-GGGB-GGGGSTTSS-EEEE-----HHHHHHHHHHHHTTSPBPTT--HHHHHHTTTT--HHHHHHHHHHHHHHHHHHH---S-EEHHHHHT--B-HHHHHHHHHH-----TT----/-----EEE-GGG------------GGGSSPPHHHHHHHHHHHHHHHHHHHH-----HHHHHHHHHHHHHH---EEEEEE-TTS-EEEEEE-TTSBHHHHHHHHHTTBSSTTS--EEEETTTTEE---TTSBTTTTT--SEEEEEEE----B-HHHHTT-B-HHHHHHHHHHHH-/--TTEEEEE--S---TTEEEE-HHHHHHTTPPBTEEEEEE-TT--EEEEEEEE-SSS-TTEEEE-HHHHHHTT--TT-EEEEEE----PBPSEEEEEEBGGGSTTEES-HIIIIIHHHHTTT-EEEETT-EEEEEETTEEEEEEEEEEESSSEEEE-TT-EEE--SPPBPPPSSS--TTS--GGG--S-HHHHHHHHHHHHHHHH-HHHHHHT-PPPPSEEEEESSTTSSHHHHHHHHHHHHT-EEEEEEHHHHT---HHHHHHHHHHHHHHHT-SEEEEEESGGGTSBPPPS-SSPPPPHHHHHHHHHHHT--GGG-EEEEEEES-GGGB-TTTSSTTSS-EEEE-----HHHHHHHHHHHTTTSEE-TT--HHHHHHTTTT--HHHHHHHHHHHHHHHHHHH---SS-EEHHHHHT-EE-HHHHHHHHHH-----TT----

CATH classification: 2.40.40.20 (+3 more: 3.10.330.10, 3.40.50.300, 1.10.8.60)